Protein AF-0000000081273183 (afdb_homodimer)

Sequence (826 aa):
MHDSTRAILEYNAGRDPERLTRKLAAMDDDPFSFFRGTNHLYAASVADSPLLHEAPRTLVCGDLHLENYGSFKGDNGLVYFDMNDFDEALCAPFTVDLVRVLSSLQVAARSWKLADEDAHNLCRRFVDTYAAALVDGKPRWVERATAVGIVRDLLRGLRNRKRAPYLRERTVRDGNQIRLRVDGHRTLAAGRDEARRARRILEAYAQQGNGHGQRFVAVDVARRIAGTGSLGLERYVVLARPENDPDTLRLIDIKLAVPSVWAQALGVPGNVSRWSAEAARVVGVQRVSQAVSPALLRPVVYAGKGERACSYVVKSLQPTADRVALGTGKHVVADLDDALQTMAHVAAWCHLRGCGRFGTDLVERLQDYAAGTAWRKSALKLAGHGRQVALRQWREFAQDYRAARGDVHHERAMHDSTRAILEYNAGRDPERLTRKLAAMDDDPFSFFRGTNHLYAASVADSPLLHEAPRTLVCGDLHLENYGSFKGDNGLVYFDMNDFDEALCAPFTVDLVRVLSSLQVAARSWKLADEDAHNLCRRFVDTYAAALVDGKPRWVERATAVGIVRDLLRGLRNRKRAPYLRERTVRDGNQIRLRVDGHRTLAAGRDEARRARRILEAYAQQGNGHGQRFVAVDVARRIAGTGSLGLERYVVLARPENDPDTLRLIDIKLAVPSVWAQALGVPGNVSRWSAEAARVVGVQRVSQAVSPALLRPVVYAGKGERACSYVVKSLQPTADRVALGTGKHVVADLDDALQTMAHVAAWCHLRGCGRFGTDLVERLQDYAAGTAWRKSALKLAGHGRQVALRQWREFAQDYRAARGDVHHERA

InterPro domains:
  IPR018721 Protein of unknown function DUF2252 [PF10009] (15-399)
  IPR018721 Protein of unknown function DUF2252 [PTHR39441] (8-363)

Solvent-accessible surface area (backbone atoms only — not comparable to full-atom values): 42732 Å² total; per-residue (Å²): 127,47,67,58,41,51,53,51,53,60,73,54,57,90,39,42,63,70,43,38,51,52,41,53,50,46,26,53,76,30,64,46,46,28,50,58,46,34,55,56,60,53,38,58,73,50,45,82,40,63,63,58,69,69,43,54,31,12,40,32,39,59,59,38,32,80,78,29,37,28,32,34,43,21,63,83,74,47,57,33,52,40,80,40,73,29,70,33,27,45,79,37,22,52,47,57,28,51,29,40,28,43,14,39,46,52,43,39,27,59,79,57,69,47,53,68,67,56,45,50,51,50,45,52,52,29,51,51,48,21,30,51,43,33,43,68,65,66,54,68,79,38,34,60,93,68,39,58,68,61,54,23,52,49,49,59,63,37,73,76,46,45,64,64,66,46,48,56,72,45,35,42,73,59,88,93,41,69,36,69,46,65,74,73,67,49,22,34,81,43,50,72,68,56,35,52,48,53,49,48,46,47,48,40,44,34,62,67,40,75,79,76,43,80,40,63,43,76,68,31,58,29,28,43,51,64,79,51,55,56,42,29,52,64,32,33,37,30,39,25,21,35,70,92,40,68,89,43,79,44,42,34,36,38,34,61,40,55,81,33,57,52,49,70,50,66,51,75,64,85,68,43,64,82,61,95,39,47,9,43,37,23,42,51,45,42,50,49,29,34,78,64,38,55,31,72,62,40,51,33,73,44,57,55,92,95,46,75,75,44,26,23,37,30,28,58,53,59,58,43,52,46,60,76,83,72,71,54,72,94,56,31,67,62,51,43,47,49,45,41,49,53,48,21,41,44,52,27,21,20,34,52,50,16,27,30,41,66,61,27,37,38,47,65,56,43,19,58,58,37,67,51,64,69,64,55,57,50,39,54,52,50,12,50,50,50,29,52,50,47,55,52,41,37,52,45,29,35,52,45,52,32,53,72,70,66,59,60,74,72,74,76,130,126,48,69,58,41,50,51,51,53,61,72,52,57,88,40,42,64,72,42,38,51,52,38,52,51,47,27,54,75,29,64,46,45,27,50,58,45,33,54,58,58,51,37,60,73,50,45,84,41,63,62,58,70,69,45,54,32,12,42,30,37,58,61,38,32,82,79,29,37,26,31,35,44,22,63,83,73,46,58,33,51,40,81,39,72,29,69,32,27,45,78,37,23,52,48,57,28,52,28,39,28,45,14,38,47,52,43,38,28,58,78,56,71,47,53,68,66,57,46,50,50,50,43,52,51,29,51,51,48,21,29,50,43,32,43,69,64,67,55,68,80,40,35,61,91,68,40,57,66,60,54,22,52,50,49,59,63,37,71,76,46,45,63,64,66,46,47,55,73,44,34,41,75,59,89,96,42,67,36,69,46,64,74,72,67,49,22,34,82,43,51,73,68,55,35,50,48,53,51,48,46,48,49,40,42,34,64,68,40,77,80,76,43,80,38,62,43,75,68,32,59,28,30,42,51,62,78,52,55,56,41,29,52,64,32,34,36,31,38,25,22,39,69,94,40,69,88,44,78,43,44,34,35,40,35,62,39,53,82,32,57,52,48,71,48,67,50,75,62,86,70,42,64,82,60,95,39,46,8,44,37,24,43,51,46,41,49,50,28,35,78,63,39,55,30,72,62,40,52,33,72,45,57,57,92,95,45,74,74,43,26,24,36,31,28,58,53,58,60,42,52,48,62,77,82,74,72,56,74,93,56,30,67,64,52,42,49,48,43,40,51,53,50,21,42,44,54,28,21,21,34,52,51,17,28,32,42,69,61,27,36,40,46,65,57,42,19,58,58,38,67,50,64,68,64,55,58,52,39,53,50,50,12,51,50,50,29,54,50,48,53,51,42,37,53,47,29,35,51,46,53,32,53,72,69,66,58,60,76,72,75,78,130

Secondary structure (DSSP, 8-state):
--HHHHHHHHHTTTS-HHHHHHHHHHHHH-HHHHHHH-HHHHHHHHTT-THHHHSPEEEE-S---TTSEEEEEBTTS-EEEEE---TT-EEEETHHHHHHHHHHHHHHHHHTT--HHHHHHHHHHHHHHHHHHHHHT----EETTT--HHHHHHHHHGGG--HHHHHHHHEEEETTEEEE---SSSEEEPPHHHHHHHHHHHHHHHHHTTT-S--EEEEEEEEE---STTTTS-EEEEEEEETT-TT--EEEEEEE----HHHHHH---TTSPPPSSHHHHHHHHHHHHSSSPBTT-EEEEE--TTSPPEEEEEEEE-TT-B----S-STTHHHHHHHHHHHHHHHHHHHHHHHTTSTTPPPHHHHHHHHH-SHHHHHHHHHHHHHHHHHHHHHHHHHHHHHHHHT-------/--HHHHHHHHHTTTS-HHHHHHHHHHHHH-HHHHHHH-HHHHHHHHTT-THHHHSPEEEE-S---TTSEEEEEBTTS-EEEEE---TT-EEEETHHHHHHHHHHHHHHHHHTT--HHHHHHHHHHHHHHHHHHHHHT----EETTT--HHHHHHHHHGGG--HHHHHHHHEEEETTEEEE---SSSEEEPPHHHHHHHHHHHHHHHHHTTT-S--EEEEEEEEE---STTTTS-EEEEEEEETT-TT--EEEEEEE----HHHHHH---TTSPPPSSHHHHHHHHHHHHSSSPBTT-EEEEE--TTSPPEEEEEEEE-TT-B----S-STTHHHHHHHHHHHHHHHHHHHHHHHTTSTTPPPHHHHHHHHH-SHHHHHHHHHHHHHHHHHHHHHHHHHHHHHHHHT-------

Structure (mmCIF, N/CA/C/O backbone):
data_AF-0000000081273183-model_v1
#
loop_
_entity.id
_entity.type
_entity.pdbx_description
1 polymer 'DUF2252 domain-containing protein'
#
loop_
_atom_site.group_PDB
_atom_site.id
_atom_site.type_symbol
_atom_site.label_atom_id
_atom_site.label_alt_id
_atom_site.label_comp_id
_atom_site.label_asym_id
_atom_site.label_entity_id
_atom_site.label_seq_id
_atom_site.pdbx_PDB_ins_code
_atom_site.Cartn_x
_atom_site.Cartn_y
_atom_site.Cartn_z
_atom_site.occupancy
_atom_site.B_iso_or_equiv
_atom_site.auth_seq_id
_atom_site.auth_comp_id
_atom_site.auth_asym_id
_atom_site.auth_atom_id
_atom_site.pdbx_PDB_model_num
ATOM 1 N N . MET A 1 1 ? 11.422 -48.375 -10.859 1 91.88 1 MET A N 1
ATOM 2 C CA . MET A 1 1 ? 10.891 -47.031 -10.766 1 91.88 1 MET A CA 1
ATOM 3 C C . MET A 1 1 ? 11.43 -46.312 -9.531 1 91.88 1 MET A C 1
ATOM 5 O O . MET A 1 1 ? 11.352 -46.844 -8.422 1 91.88 1 MET A O 1
ATOM 9 N N . HIS A 1 2 ? 12.039 -45.219 -9.742 1 96.69 2 HIS A N 1
ATOM 10 C CA . HIS A 1 2 ? 12.633 -44.469 -8.656 1 96.69 2 HIS A CA 1
ATOM 11 C C . HIS A 1 2 ? 11.555 -43.875 -7.738 1 96.69 2 HIS A C 1
ATOM 13 O O . HIS A 1 2 ? 10.398 -43.719 -8.148 1 96.69 2 HIS A O 1
ATOM 19 N N . ASP A 1 3 ? 11.891 -43.594 -6.508 1 95.88 3 ASP A N 1
ATOM 20 C CA . ASP A 1 3 ? 10.977 -43.062 -5.504 1 95.88 3 ASP A CA 1
ATOM 21 C C . ASP A 1 3 ? 10.383 -41.719 -5.953 1 95.88 3 ASP A C 1
ATOM 23 O O . ASP A 1 3 ? 9.219 -41.438 -5.684 1 95.88 3 ASP A O 1
ATOM 27 N N . SER A 1 4 ? 11.188 -40.906 -6.562 1 95.62 4 SER A N 1
ATOM 28 C CA . SER A 1 4 ? 10.711 -39.625 -7.055 1 95.62 4 SER A CA 1
ATOM 29 C C . SER A 1 4 ? 9.57 -39.812 -8.055 1 95.62 4 SER A C 1
ATOM 31 O O . SER A 1 4 ? 8.57 -39.094 -7.996 1 95.62 4 SER A O 1
ATOM 33 N N . THR A 1 5 ? 9.758 -40.719 -8.945 1 96.94 5 THR A N 1
ATOM 34 C CA . THR A 1 5 ? 8.742 -41 -9.953 1 96.94 5 THR A CA 1
ATOM 35 C C . THR A 1 5 ? 7.457 -41.5 -9.297 1 96.94 5 THR A C 1
ATOM 37 O O . THR A 1 5 ? 6.359 -41.094 -9.664 1 96.94 5 THR A O 1
ATOM 40 N N . ARG A 1 6 ? 7.598 -42.406 -8.344 1 97 6 ARG A N 1
ATOM 41 C CA . ARG A 1 6 ? 6.441 -42.906 -7.609 1 97 6 ARG A CA 1
ATOM 42 C C . ARG A 1 6 ? 5.688 -41.781 -6.914 1 97 6 ARG A C 1
ATOM 44 O O . ARG A 1 6 ? 4.457 -41.719 -6.992 1 97 6 ARG A O 1
ATOM 51 N N . ALA A 1 7 ? 6.41 -40.938 -6.227 1 96.81 7 ALA A N 1
ATOM 52 C CA . ALA A 1 7 ? 5.809 -39.812 -5.52 1 96.81 7 ALA A CA 1
ATOM 53 C C . ALA A 1 7 ? 5.07 -38.875 -6.488 1 96.81 7 ALA A C 1
ATOM 55 O O . ALA A 1 7 ? 4.012 -38.344 -6.156 1 96.81 7 ALA A O 1
ATOM 56 N N . ILE A 1 8 ? 5.613 -38.656 -7.625 1 96.94 8 ILE A N 1
ATOM 57 C CA . ILE A 1 8 ? 5.012 -37.812 -8.641 1 96.94 8 ILE A CA 1
ATOM 58 C C . ILE A 1 8 ? 3.688 -38.406 -9.109 1 96.94 8 ILE A C 1
ATOM 60 O O . ILE A 1 8 ? 2.674 -37.719 -9.188 1 96.94 8 ILE A O 1
ATOM 64 N N . LEU A 1 9 ? 3.719 -39.688 -9.398 1 95.62 9 LEU A N 1
ATOM 65 C CA . LEU A 1 9 ? 2.52 -40.375 -9.883 1 95.62 9 LEU A CA 1
ATOM 66 C C . LEU A 1 9 ? 1.442 -40.406 -8.805 1 95.62 9 LEU A C 1
ATOM 68 O O . LEU A 1 9 ? 0.261 -40.188 -9.094 1 95.62 9 LEU A O 1
ATOM 72 N N . GLU A 1 10 ? 1.852 -40.625 -7.57 1 96.12 10 GLU A N 1
ATOM 73 C CA . GLU A 1 10 ? 0.907 -40.625 -6.457 1 96.12 10 GLU A CA 1
ATOM 74 C C . GLU A 1 10 ? 0.272 -39.25 -6.25 1 96.12 10 GLU A C 1
ATOM 76 O O . GLU A 1 10 ? -0.942 -39.156 -6.074 1 96.12 10 GLU A O 1
ATOM 81 N N . TYR A 1 11 ? 1.044 -38.25 -6.242 1 94.62 11 TYR A N 1
ATOM 82 C CA . TYR A 1 11 ? 0.579 -36.875 -6.035 1 94.62 11 TYR A CA 1
ATOM 83 C C . TYR A 1 11 ? -0.397 -36.469 -7.129 1 94.62 11 TYR A C 1
ATOM 85 O O . TYR A 1 11 ? -1.32 -35.688 -6.883 1 94.62 11 TYR A O 1
ATOM 93 N N . ASN A 1 12 ? -0.183 -36.906 -8.32 1 94.19 12 ASN A N 1
ATOM 94 C CA . ASN A 1 12 ? -0.984 -36.5 -9.461 1 94.19 12 ASN A CA 1
ATOM 95 C C . ASN A 1 12 ? -2.109 -37.469 -9.758 1 94.19 12 ASN A C 1
ATOM 97 O O . ASN A 1 12 ? -2.746 -37.406 -10.812 1 94.19 12 ASN A O 1
ATOM 101 N N . ALA A 1 13 ? -2.316 -38.312 -8.867 1 92.62 13 ALA A N 1
ATOM 102 C CA . ALA A 1 13 ? -3.387 -39.312 -9.062 1 92.62 13 ALA A CA 1
ATOM 103 C C . ALA A 1 13 ? -4.738 -38.625 -9.203 1 92.62 13 ALA A C 1
ATOM 105 O O . ALA A 1 13 ? -5.031 -37.656 -8.492 1 92.62 13 ALA A O 1
ATOM 106 N N . GLY A 1 14 ? -5.531 -39.062 -10.109 1 88.56 14 GLY A N 1
ATOM 107 C CA . GLY A 1 14 ? -6.883 -38.531 -10.266 1 88.56 14 GLY A CA 1
ATOM 108 C C . GLY A 1 14 ? -6.969 -37.406 -11.258 1 88.56 14 GLY A C 1
ATOM 109 O O . GLY A 1 14 ? -8.07 -36.969 -11.633 1 88.56 14 GLY A O 1
ATOM 110 N N . ARG A 1 15 ? -5.824 -36.906 -11.664 1 90.88 15 ARG A N 1
ATOM 111 C CA . ARG A 1 15 ? -5.832 -35.812 -12.625 1 90.88 15 ARG A CA 1
ATOM 112 C C . ARG A 1 15 ? -6.223 -36.312 -14.016 1 90.88 15 ARG A C 1
ATOM 114 O O . ARG A 1 15 ? -6.191 -37.5 -14.281 1 90.88 15 ARG A O 1
ATOM 121 N N . ASP A 1 16 ? -6.609 -35.406 -14.867 1 88.06 16 ASP A N 1
ATOM 122 C CA . ASP A 1 16 ? -6.922 -35.719 -16.266 1 88.06 16 ASP A CA 1
ATOM 123 C C . ASP A 1 16 ? -5.727 -36.375 -16.953 1 88.06 16 ASP A C 1
ATOM 125 O O . ASP A 1 16 ? -4.637 -35.812 -17 1 88.06 16 ASP A O 1
ATOM 129 N N . PRO A 1 17 ? -5.895 -37.531 -17.516 1 87.94 17 PRO A N 1
ATOM 130 C CA . PRO A 1 17 ? -4.762 -38.312 -18.031 1 87.94 17 PRO A CA 1
ATOM 131 C C . PRO A 1 17 ? -4.043 -37.594 -19.172 1 87.94 17 PRO A C 1
ATOM 133 O O . PRO A 1 17 ? -2.812 -37.656 -19.25 1 87.94 17 PRO A O 1
ATOM 136 N N . GLU A 1 18 ? -4.801 -37.062 -20.047 1 85.5 18 GLU A N 1
ATOM 137 C CA . GLU A 1 18 ? -4.176 -36.375 -21.188 1 85.5 18 GLU A CA 1
ATOM 138 C C . GLU A 1 18 ? -3.316 -35.219 -20.75 1 85.5 18 GLU A C 1
ATOM 140 O O . GLU A 1 18 ? -2.184 -35.062 -21.203 1 85.5 18 GLU A O 1
ATOM 145 N N . ARG A 1 19 ? -3.818 -34.438 -19.859 1 88.5 19 ARG A N 1
ATOM 146 C CA . ARG A 1 19 ? -3.084 -33.281 -19.359 1 88.5 19 ARG A CA 1
ATOM 147 C C . ARG A 1 19 ? -1.91 -33.719 -18.484 1 88.5 19 ARG A C 1
ATOM 149 O O . ARG A 1 19 ? -0.864 -33.062 -18.484 1 88.5 19 ARG A O 1
ATOM 156 N N . LEU A 1 20 ? -2.125 -34.781 -17.797 1 91.06 20 LEU A N 1
ATOM 157 C CA . LEU A 1 20 ? -1.035 -35.312 -16.984 1 91.06 20 LEU A CA 1
ATOM 158 C C . LEU A 1 20 ? 0.132 -35.75 -17.859 1 91.06 20 LEU A C 1
ATOM 160 O O . LEU A 1 20 ? 1.294 -35.531 -17.516 1 91.06 20 LEU A O 1
ATOM 164 N N . THR A 1 21 ? -0.203 -36.406 -18.984 1 90.25 21 THR A N 1
ATOM 165 C CA . THR A 1 21 ? 0.843 -36.844 -19.906 1 90.25 21 THR A CA 1
ATOM 166 C C . THR A 1 21 ? 1.644 -35.656 -20.422 1 90.25 21 THR A C 1
ATOM 168 O O . THR A 1 21 ? 2.869 -35.75 -20.547 1 90.25 21 THR A O 1
ATOM 171 N N . ARG A 1 22 ? 0.968 -34.594 -20.688 1 88.94 22 ARG A N 1
ATOM 172 C CA . ARG A 1 22 ? 1.644 -33.375 -21.109 1 88.94 22 ARG A CA 1
ATOM 173 C C . ARG A 1 22 ? 2.545 -32.812 -20.016 1 88.94 22 ARG A C 1
ATOM 175 O O . ARG A 1 22 ? 3.654 -32.344 -20.281 1 88.94 22 ARG A O 1
ATOM 182 N N . LYS A 1 23 ? 2.008 -32.844 -18.828 1 93.38 23 LYS A N 1
ATOM 183 C CA . LYS A 1 23 ? 2.785 -32.406 -17.672 1 93.38 23 LYS A CA 1
ATOM 184 C C . LYS A 1 23 ? 4.074 -33.219 -17.531 1 93.38 23 LYS A C 1
ATOM 186 O O . LYS A 1 23 ? 5.156 -32.656 -17.391 1 93.38 23 LYS A O 1
ATOM 191 N N . LEU A 1 24 ? 3.941 -34.531 -17.641 1 95.31 24 LEU A N 1
ATOM 192 C CA . LEU A 1 24 ? 5.086 -35.438 -17.469 1 95.31 24 LEU A CA 1
ATOM 193 C C . LEU A 1 24 ? 6.102 -35.219 -18.578 1 95.31 24 LEU A C 1
ATOM 195 O O . LEU A 1 24 ? 7.312 -35.25 -18.344 1 95.31 24 LEU A O 1
ATOM 199 N N . ALA A 1 25 ? 5.613 -35 -19.766 1 94.06 25 ALA A N 1
ATOM 200 C CA . ALA A 1 25 ? 6.496 -34.75 -20.906 1 94.06 25 ALA A CA 1
ATOM 201 C C . ALA A 1 25 ? 7.285 -33.469 -20.719 1 94.06 25 ALA A C 1
ATOM 203 O O . ALA A 1 25 ? 8.484 -33.406 -20.984 1 94.06 25 ALA A O 1
ATOM 204 N N . ALA A 1 26 ? 6.586 -32.438 -20.281 1 92.88 26 ALA A N 1
ATOM 205 C CA . ALA A 1 26 ? 7.242 -31.141 -20.031 1 92.88 26 ALA A CA 1
ATOM 206 C C . ALA A 1 26 ? 8.305 -31.266 -18.953 1 92.88 26 ALA A C 1
ATOM 208 O O . ALA A 1 26 ? 9.375 -30.656 -19.047 1 92.88 26 ALA A O 1
ATOM 209 N N . MET A 1 27 ? 8.008 -32.031 -17.922 1 95.5 27 MET A N 1
ATOM 210 C CA . MET A 1 27 ? 8.93 -32.219 -16.812 1 95.5 27 MET A CA 1
ATOM 211 C C . MET A 1 27 ? 10.164 -33 -17.234 1 95.5 27 MET A C 1
ATOM 213 O O . MET A 1 27 ? 11.258 -32.781 -16.719 1 95.5 27 MET A O 1
ATOM 217 N N . ASP A 1 28 ? 9.953 -33.906 -18.156 1 95.69 28 ASP A N 1
ATOM 218 C CA . ASP A 1 28 ? 11.086 -34.656 -18.703 1 95.69 28 ASP A CA 1
ATOM 219 C C . ASP A 1 28 ? 12.008 -33.75 -19.516 1 95.69 28 ASP A C 1
ATOM 221 O O . ASP A 1 28 ? 13.234 -33.844 -19.391 1 95.69 28 ASP A O 1
ATOM 225 N N . ASP A 1 29 ? 11.484 -32.875 -20.266 1 93.25 29 ASP A N 1
ATOM 226 C CA . ASP A 1 29 ? 12.188 -32.062 -21.25 1 93.25 29 ASP A CA 1
ATOM 227 C C . ASP A 1 29 ? 13.07 -31.031 -20.562 1 93.25 29 ASP A C 1
ATOM 229 O O . ASP A 1 29 ? 14.094 -30.609 -21.109 1 93.25 29 ASP A O 1
ATOM 233 N N . ASP A 1 30 ? 12.664 -30.516 -19.422 1 93.44 30 ASP A N 1
ATOM 234 C CA . ASP A 1 30 ? 13.312 -29.359 -18.812 1 93.44 30 ASP A CA 1
ATOM 235 C C . ASP A 1 30 ? 13.312 -29.469 -17.297 1 93.44 30 ASP A C 1
ATOM 237 O O . ASP A 1 30 ? 12.25 -29.531 -16.672 1 93.44 30 ASP A O 1
ATOM 241 N N . PRO A 1 31 ? 14.539 -29.422 -16.719 1 95.38 31 PRO A N 1
ATOM 242 C CA . PRO A 1 31 ? 14.602 -29.5 -15.25 1 95.38 31 PRO A CA 1
ATOM 243 C C . PRO A 1 31 ? 13.836 -28.375 -14.562 1 95.38 31 PRO A C 1
ATOM 245 O O . PRO A 1 31 ? 13.297 -28.562 -13.477 1 95.38 31 PRO A O 1
ATOM 248 N N . PHE A 1 32 ? 13.836 -27.234 -15.18 1 95.06 32 PHE A N 1
ATOM 249 C CA . PHE A 1 32 ? 13.07 -26.125 -14.594 1 95.06 32 PHE A CA 1
ATOM 250 C C . PHE A 1 32 ? 11.578 -26.438 -14.617 1 95.06 32 PHE A C 1
ATOM 252 O O . PHE A 1 32 ? 10.859 -26.125 -13.656 1 95.06 32 PHE A O 1
ATOM 259 N N . SER A 1 33 ? 11.047 -27 -15.664 1 94.94 33 SER A N 1
ATOM 260 C CA . SER A 1 33 ? 9.664 -27.453 -15.703 1 94.94 33 SER A CA 1
ATOM 261 C C . SER A 1 33 ? 9.391 -28.516 -14.641 1 94.94 33 SER A C 1
ATOM 263 O O . SER A 1 33 ? 8.328 -28.531 -14.023 1 94.94 33 SER A O 1
ATOM 265 N N . PHE A 1 34 ? 10.406 -29.453 -14.508 1 96.88 34 PHE A N 1
ATOM 266 C CA . PHE A 1 34 ? 10.297 -30.453 -13.445 1 96.88 34 PHE A CA 1
ATOM 267 C C . PHE A 1 34 ? 10.172 -29.766 -12.078 1 96.88 34 PHE A C 1
ATOM 269 O O . PHE A 1 34 ? 9.297 -30.125 -11.289 1 96.88 34 PHE A O 1
ATOM 276 N N . PHE A 1 35 ? 11 -28.812 -11.812 1 97.19 35 PHE A N 1
ATOM 277 C CA . PHE A 1 35 ? 11 -28.062 -10.555 1 97.19 35 PHE A CA 1
ATOM 278 C C . PHE A 1 35 ? 9.648 -27.422 -10.305 1 97.19 35 PHE A C 1
ATOM 280 O O . PHE A 1 35 ? 9.086 -27.531 -9.211 1 97.19 35 PHE A O 1
ATOM 287 N N . ARG A 1 36 ? 9.086 -26.734 -11.297 1 95.88 36 ARG A N 1
ATOM 288 C CA . ARG A 1 36 ? 7.816 -26.031 -11.188 1 95.88 36 ARG A CA 1
ATOM 289 C C . ARG A 1 36 ? 6.66 -27.016 -11 1 95.88 36 ARG A C 1
ATOM 291 O O . ARG A 1 36 ? 5.652 -26.672 -10.383 1 95.88 36 ARG A O 1
ATOM 298 N N . GLY A 1 37 ? 6.855 -28.219 -11.508 1 96 37 GLY A N 1
ATOM 299 C CA . GLY A 1 37 ? 5.781 -29.188 -11.477 1 96 37 GLY A CA 1
ATOM 300 C C . GLY A 1 37 ? 5.828 -30.094 -10.25 1 96 37 GLY A C 1
ATOM 301 O O . GLY A 1 37 ? 4.941 -30.922 -10.047 1 96 37 GLY A O 1
ATOM 302 N N . THR A 1 38 ? 6.844 -29.953 -9.391 1 97.38 38 THR A N 1
ATOM 303 C CA . THR A 1 38 ? 7.012 -30.891 -8.289 1 97.38 38 THR A CA 1
ATOM 304 C C . THR A 1 38 ? 7.25 -30.141 -6.977 1 97.38 38 THR A C 1
ATOM 306 O O . THR A 1 38 ? 8.164 -30.484 -6.219 1 97.38 38 THR A O 1
ATOM 309 N N . ASN A 1 39 ? 6.418 -29.125 -6.727 1 97.5 39 ASN A N 1
ATOM 310 C CA . ASN A 1 39 ? 6.504 -28.375 -5.48 1 97.5 39 ASN A CA 1
ATOM 311 C C . ASN A 1 39 ? 6.379 -29.297 -4.266 1 97.5 39 ASN A C 1
ATOM 313 O O . ASN A 1 39 ? 6.992 -29.031 -3.229 1 97.5 39 ASN A O 1
ATOM 317 N N . HIS A 1 40 ? 5.613 -30.391 -4.355 1 97.12 40 HIS A N 1
ATOM 318 C CA . HIS A 1 40 ? 5.445 -31.312 -3.24 1 97.12 40 HIS A CA 1
ATOM 319 C C . HIS A 1 40 ? 6.754 -32.031 -2.904 1 97.12 40 HIS A C 1
ATOM 321 O O . HIS A 1 40 ? 7.066 -32.25 -1.73 1 97.12 40 HIS A O 1
ATOM 327 N N . LEU A 1 41 ? 7.539 -32.344 -3.955 1 97.94 41 LEU A N 1
ATOM 328 C CA . LEU A 1 41 ? 8.844 -32.938 -3.711 1 97.94 41 LEU A CA 1
ATOM 329 C C . LEU A 1 41 ? 9.812 -31.922 -3.109 1 97.94 41 LEU A C 1
ATOM 331 O O . LEU A 1 41 ? 10.562 -32.25 -2.189 1 97.94 41 LEU A O 1
ATOM 335 N N . TYR A 1 42 ? 9.781 -30.734 -3.656 1 98.19 42 TYR A N 1
ATOM 336 C CA . TYR A 1 42 ? 10.656 -29.688 -3.141 1 98.19 42 TYR A CA 1
ATOM 337 C C . TYR A 1 42 ? 10.375 -29.422 -1.668 1 98.19 42 TYR A C 1
ATOM 339 O O . TYR A 1 42 ? 11.289 -29.406 -0.845 1 98.19 42 TYR A O 1
ATOM 347 N N . ALA A 1 43 ? 9.094 -29.203 -1.352 1 98.12 43 ALA A N 1
ATOM 348 C CA . ALA A 1 43 ? 8.68 -28.922 0.024 1 98.12 43 ALA A CA 1
ATOM 349 C C . ALA A 1 43 ? 9.164 -30.031 0.967 1 98.12 43 ALA A C 1
ATOM 351 O O . ALA A 1 43 ? 9.719 -29.734 2.031 1 98.12 43 ALA A O 1
ATOM 352 N N . ALA A 1 44 ? 9.016 -31.234 0.548 1 97.06 44 ALA A N 1
ATOM 353 C CA . ALA A 1 44 ? 9.422 -32.375 1.374 1 97.06 44 ALA A CA 1
ATOM 354 C C . ALA A 1 44 ? 10.93 -32.375 1.593 1 97.06 44 ALA A C 1
ATOM 356 O O . ALA A 1 44 ? 11.414 -32.781 2.65 1 97.06 44 ALA A O 1
ATOM 357 N N . SER A 1 45 ? 11.648 -31.906 0.618 1 97.12 45 SER A N 1
ATOM 358 C CA . SER A 1 45 ? 13.102 -31.984 0.653 1 97.12 45 SER A CA 1
ATOM 359 C C . SER A 1 45 ? 13.695 -30.938 1.59 1 97.12 45 SER A C 1
ATOM 361 O O . SER A 1 45 ? 14.812 -31.094 2.076 1 97.12 45 SER A O 1
ATOM 363 N N . VAL A 1 46 ? 12.938 -29.844 1.871 1 97.81 46 VAL A N 1
ATOM 364 C CA . VAL A 1 46 ? 13.539 -28.766 2.635 1 97.81 46 VAL A CA 1
ATOM 365 C C . VAL A 1 46 ? 12.805 -28.594 3.963 1 97.81 46 VAL A C 1
ATOM 367 O O . VAL A 1 46 ? 13.266 -27.875 4.848 1 97.81 46 VAL A O 1
ATOM 370 N N . ALA A 1 47 ? 11.742 -29.281 4.199 1 95.88 47 ALA A N 1
ATOM 371 C CA . ALA A 1 47 ? 10.805 -29.016 5.285 1 95.88 47 ALA A CA 1
ATOM 372 C C . ALA A 1 47 ? 11.484 -29.172 6.645 1 95.88 47 ALA A C 1
ATOM 374 O O . ALA A 1 47 ? 11.078 -28.516 7.617 1 95.88 47 ALA A O 1
ATOM 375 N N . ASP A 1 48 ? 12.539 -29.953 6.754 1 95.81 48 ASP A N 1
ATOM 376 C CA . ASP A 1 48 ? 13.156 -30.234 8.047 1 95.81 48 ASP A CA 1
ATOM 377 C C . ASP A 1 48 ? 14.195 -29.172 8.406 1 95.81 48 ASP A C 1
ATOM 379 O O . ASP A 1 48 ? 14.727 -29.172 9.516 1 95.81 48 ASP A O 1
ATOM 383 N N . SER A 1 49 ? 14.438 -28.297 7.543 1 97.12 49 SER A N 1
ATOM 384 C CA . SER A 1 49 ? 15.43 -27.266 7.816 1 97.12 49 SER A CA 1
ATOM 385 C C . SER A 1 49 ? 14.961 -26.328 8.922 1 97.12 49 SER A C 1
ATOM 387 O O . SER A 1 49 ? 13.828 -25.844 8.898 1 97.12 49 SER A O 1
ATOM 389 N N . PRO A 1 50 ? 15.867 -26 9.812 1 96.62 50 PRO A N 1
ATOM 390 C CA . PRO A 1 50 ? 15.516 -25.047 10.867 1 96.62 50 PRO A CA 1
ATOM 391 C C . PRO A 1 50 ? 15.055 -23.703 10.32 1 96.62 50 PRO A C 1
ATOM 393 O O . PRO A 1 50 ? 14.219 -23.031 10.938 1 96.62 50 PRO A O 1
ATOM 396 N N . LEU A 1 51 ? 15.562 -23.312 9.195 1 96.94 51 LEU A N 1
ATOM 397 C CA . LEU A 1 51 ? 15.234 -22.031 8.586 1 96.94 51 LEU A CA 1
ATOM 398 C C . LEU A 1 51 ? 13.742 -21.953 8.273 1 96.94 51 LEU A C 1
ATOM 400 O O . LEU A 1 51 ? 13.172 -20.859 8.242 1 96.94 51 LEU A O 1
ATOM 404 N N . LEU A 1 52 ? 13.086 -23 8.086 1 97.25 52 LEU A N 1
ATOM 405 C CA . LEU A 1 52 ? 11.672 -23.047 7.727 1 97.25 52 LEU A CA 1
ATOM 406 C C . LEU A 1 52 ? 10.797 -23.125 8.977 1 97.25 52 LEU A C 1
ATOM 408 O O . LEU A 1 52 ? 9.57 -23.188 8.875 1 97.25 52 LEU A O 1
ATOM 412 N N . HIS A 1 53 ? 11.398 -23.031 10.148 1 95.38 53 HIS A N 1
ATOM 413 C CA . HIS A 1 53 ? 10.641 -23.094 11.391 1 95.38 53 HIS A CA 1
ATOM 414 C C . HIS A 1 53 ? 10.984 -21.922 12.305 1 95.38 53 HIS A C 1
ATOM 416 O O . HIS A 1 53 ? 10.18 -21.531 13.156 1 95.38 53 HIS A O 1
ATOM 422 N N . GLU A 1 54 ? 12.109 -21.375 12.086 1 95.44 54 GLU A N 1
ATOM 423 C CA . GLU A 1 54 ? 12.594 -20.344 13.008 1 95.44 54 GLU A CA 1
ATOM 424 C C . GLU A 1 54 ? 12.32 -18.938 12.477 1 95.44 54 GLU A C 1
ATOM 426 O O . GLU A 1 54 ? 12.172 -18 13.258 1 95.44 54 GLU A O 1
ATOM 431 N N . ALA A 1 55 ? 12.297 -18.797 11.188 1 97.56 55 ALA A N 1
ATOM 432 C CA . ALA A 1 55 ? 12.055 -17.484 10.594 1 97.56 55 ALA A CA 1
ATOM 433 C C . ALA A 1 55 ? 10.625 -17.016 10.875 1 97.56 55 ALA A C 1
ATOM 435 O O . ALA A 1 55 ? 9.734 -17.828 11.133 1 97.56 55 ALA A O 1
ATOM 436 N N . PRO A 1 56 ? 10.414 -15.68 10.891 1 97.69 56 PRO A N 1
ATOM 437 C CA . PRO A 1 56 ? 9.07 -15.148 11.125 1 97.69 56 PRO A CA 1
ATOM 438 C C . PRO A 1 56 ? 8.062 -15.617 10.086 1 97.69 56 PRO A C 1
ATOM 440 O O . PRO A 1 56 ? 8.398 -15.766 8.914 1 97.69 56 PRO A O 1
ATOM 443 N N . ARG A 1 57 ? 6.832 -15.758 10.547 1 97.25 57 ARG A N 1
ATOM 444 C CA . ARG A 1 57 ? 5.738 -16.203 9.688 1 97.25 57 ARG A CA 1
ATOM 445 C C . ARG A 1 57 ? 5.023 -15.008 9.055 1 97.25 57 ARG A C 1
ATOM 447 O O . ARG A 1 57 ? 4.832 -13.977 9.703 1 97.25 57 ARG A O 1
ATOM 454 N N . THR A 1 58 ? 4.672 -15.102 7.852 1 97.62 58 THR A N 1
ATOM 455 C CA . THR A 1 58 ? 3.85 -14.18 7.078 1 97.62 58 THR A CA 1
ATOM 456 C C . THR A 1 58 ? 2.986 -14.938 6.07 1 97.62 58 THR A C 1
ATOM 458 O O . THR A 1 58 ? 2.824 -16.156 6.176 1 97.62 58 THR A O 1
ATOM 461 N N . LEU A 1 59 ? 2.314 -14.234 5.168 1 97.62 59 LEU A N 1
ATOM 462 C CA . LEU A 1 59 ? 1.599 -14.875 4.07 1 97.62 59 LEU A CA 1
ATOM 463 C C . LEU A 1 59 ? 2.52 -15.086 2.875 1 97.62 59 LEU A C 1
ATOM 465 O O . LEU A 1 59 ? 3.064 -14.133 2.322 1 97.62 59 LEU A O 1
ATOM 469 N N . VAL A 1 60 ? 2.709 -16.328 2.545 1 98.12 60 VAL A N 1
ATOM 470 C CA . VAL A 1 60 ? 3.586 -16.672 1.432 1 98.12 60 VAL A CA 1
ATOM 471 C C . VAL A 1 60 ? 2.758 -17.219 0.27 1 98.12 60 VAL A C 1
ATOM 473 O O . VAL A 1 60 ? 1.641 -17.703 0.469 1 98.12 60 VAL A O 1
ATOM 476 N N . CYS A 1 61 ? 3.275 -17.109 -0.956 1 97.31 61 CYS A N 1
ATOM 477 C CA . CYS A 1 61 ? 2.574 -17.672 -2.104 1 97.31 61 CYS A CA 1
ATOM 478 C C . CYS A 1 61 ? 2.75 -19.188 -2.162 1 97.31 61 CYS A C 1
ATOM 480 O O . CYS A 1 61 ? 1.912 -19.891 -2.727 1 97.31 61 CYS A O 1
ATOM 482 N N . GLY A 1 62 ? 3.869 -19.688 -1.606 1 97.31 62 GLY A N 1
ATOM 483 C CA . GLY A 1 62 ? 4.09 -21.125 -1.439 1 97.31 62 GLY A CA 1
ATOM 484 C C . GLY A 1 62 ? 4.676 -21.781 -2.672 1 97.31 62 GLY A C 1
ATOM 485 O O . GLY A 1 62 ? 5.113 -22.938 -2.617 1 97.31 62 GLY A O 1
ATOM 486 N N . ASP A 1 63 ? 4.66 -21.141 -3.785 1 97.31 63 ASP A N 1
ATOM 487 C CA . ASP A 1 63 ? 5.234 -21.656 -5.023 1 97.31 63 ASP A CA 1
ATOM 488 C C . ASP A 1 63 ? 6.008 -20.562 -5.766 1 97.31 63 ASP A C 1
ATOM 490 O O . ASP A 1 63 ? 5.852 -20.406 -6.977 1 97.31 63 ASP A O 1
ATOM 494 N N . LEU A 1 64 ? 6.746 -19.781 -5.008 1 98 64 LEU A N 1
ATOM 495 C CA . LEU A 1 64 ? 7.473 -18.703 -5.652 1 98 64 LEU A CA 1
ATOM 496 C C . LEU A 1 64 ? 8.641 -19.234 -6.469 1 98 64 LEU A C 1
ATOM 498 O O . LEU A 1 64 ? 9.445 -20.016 -5.965 1 98 64 LEU A O 1
ATOM 502 N N . HIS A 1 65 ? 8.695 -18.938 -7.695 1 97.31 65 HIS A N 1
ATOM 503 C CA . HIS A 1 65 ? 9.797 -19.188 -8.625 1 97.31 65 HIS A CA 1
ATOM 504 C C . HIS A 1 65 ? 9.859 -18.109 -9.703 1 97.31 65 HIS A C 1
ATOM 506 O O . HIS A 1 65 ? 9.016 -17.219 -9.742 1 97.31 65 HIS A O 1
ATOM 512 N N . LEU A 1 66 ? 10.781 -18.188 -10.57 1 94.81 66 LEU A N 1
ATOM 513 C CA . LEU A 1 66 ? 11.133 -17.094 -11.484 1 94.81 66 LEU A CA 1
ATOM 514 C C . LEU A 1 66 ? 9.945 -16.734 -12.383 1 94.81 66 LEU A C 1
ATOM 516 O O . LEU A 1 66 ? 9.805 -15.594 -12.805 1 94.81 66 LEU A O 1
ATOM 520 N N . GLU A 1 67 ? 9.07 -17.656 -12.57 1 93.44 67 GLU A N 1
ATOM 521 C CA . GLU A 1 67 ? 7.988 -17.422 -13.523 1 93.44 67 GLU A CA 1
ATOM 522 C C . GLU A 1 67 ? 6.676 -17.125 -12.797 1 93.44 67 GLU A C 1
ATOM 524 O O . GLU A 1 67 ? 5.625 -17.016 -13.43 1 93.44 67 GLU A O 1
ATOM 529 N N . ASN A 1 68 ? 6.715 -17 -11.539 1 96.31 68 ASN A N 1
ATOM 530 C CA . ASN A 1 68 ? 5.508 -16.672 -10.781 1 96.31 68 ASN A CA 1
ATOM 531 C C . ASN A 1 68 ? 5.453 -15.203 -10.406 1 96.31 68 ASN A C 1
ATOM 533 O O . ASN A 1 68 ? 5.031 -14.852 -9.297 1 96.31 68 ASN A O 1
ATOM 537 N N . TYR A 1 69 ? 6.074 -14.438 -11.195 1 97.19 69 TYR A N 1
ATOM 538 C CA . TYR A 1 69 ? 5.914 -12.992 -11.281 1 97.19 69 TYR A CA 1
ATOM 539 C C . TYR A 1 69 ? 5.297 -12.594 -12.617 1 97.19 69 TYR A C 1
ATOM 541 O O . TYR A 1 69 ? 5.535 -13.242 -13.633 1 97.19 69 TYR A O 1
ATOM 549 N N . GLY A 1 70 ? 4.598 -11.547 -12.586 1 96.81 70 GLY A N 1
ATOM 550 C CA . GLY A 1 70 ? 4.086 -11.094 -13.867 1 96.81 70 GLY A CA 1
ATOM 551 C C . GLY A 1 70 ? 3.221 -9.852 -13.758 1 96.81 70 GLY A C 1
ATOM 552 O O . GLY A 1 70 ? 3.066 -9.289 -12.672 1 96.81 70 GLY A O 1
ATOM 553 N N . SER A 1 71 ? 2.738 -9.43 -14.93 1 96.94 71 SER A N 1
ATOM 554 C CA . SER A 1 71 ? 1.877 -8.258 -15.008 1 96.94 71 SER A CA 1
ATOM 555 C C . SER A 1 71 ? 0.405 -8.648 -15.055 1 96.94 71 SER A C 1
ATOM 557 O O . SER A 1 71 ? 0.066 -9.75 -15.508 1 96.94 71 SER A O 1
ATOM 559 N N . PHE A 1 72 ? -0.445 -7.855 -14.586 1 96.44 72 PHE A N 1
ATOM 560 C CA . PHE A 1 72 ? -1.893 -8.008 -14.672 1 96.44 72 PHE A CA 1
ATOM 561 C C . PHE A 1 72 ? -2.592 -6.672 -14.461 1 96.44 72 PHE A C 1
ATOM 563 O O . PHE A 1 72 ? -2.016 -5.746 -13.891 1 96.44 72 PHE A O 1
ATOM 570 N N . LYS A 1 73 ? -3.754 -6.594 -14.977 1 95.44 73 LYS A N 1
ATOM 571 C CA . LYS A 1 73 ? -4.598 -5.434 -14.703 1 95.44 73 LYS A CA 1
ATOM 572 C C . LYS A 1 73 ? -5.336 -5.586 -13.383 1 95.44 73 LYS A C 1
ATOM 574 O O . LYS A 1 73 ? -6.055 -6.562 -13.172 1 95.44 73 LYS A O 1
ATOM 579 N N . GLY A 1 74 ? -5.113 -4.625 -12.5 1 95.25 74 GLY A N 1
ATOM 580 C CA . GLY A 1 74 ? -5.785 -4.633 -11.211 1 95.25 74 GLY A CA 1
ATOM 581 C C . GLY A 1 74 ? -7.258 -4.27 -11.297 1 95.25 74 GLY A C 1
ATOM 582 O O . GLY A 1 74 ? -7.734 -3.855 -12.359 1 95.25 74 GLY A O 1
ATOM 583 N N . ASP A 1 75 ? -7.953 -4.469 -10.195 1 94.12 75 ASP A N 1
ATOM 584 C CA . ASP A 1 75 ? -9.383 -4.172 -10.133 1 94.12 75 ASP A CA 1
ATOM 585 C C . ASP A 1 75 ? -9.633 -2.666 -10.188 1 94.12 75 ASP A C 1
ATOM 587 O O . ASP A 1 75 ? -10.773 -2.227 -10.32 1 94.12 75 ASP A O 1
ATOM 591 N N . ASN A 1 76 ? -8.586 -1.865 -10.133 1 93.94 76 ASN A N 1
ATOM 592 C CA . ASN A 1 76 ? -8.719 -0.419 -10.273 1 93.94 76 ASN A CA 1
ATOM 593 C C . ASN A 1 76 ? -8.477 0.025 -11.719 1 93.94 76 ASN A C 1
ATOM 595 O O . ASN A 1 76 ? -8.414 1.224 -12 1 93.94 76 ASN A O 1
ATOM 599 N N . GLY A 1 77 ? -8.125 -0.946 -12.602 1 93 77 GLY A N 1
ATOM 600 C CA . GLY A 1 77 ? -8.016 -0.652 -14.023 1 93 77 GLY A CA 1
ATOM 601 C C . GLY A 1 77 ? -6.59 -0.368 -14.469 1 93 77 GLY A C 1
ATOM 602 O O . GLY A 1 77 ? -6.336 -0.158 -15.656 1 93 77 GLY A O 1
ATOM 603 N N . LEU A 1 78 ? -5.641 -0.381 -13.562 1 95.12 78 LEU A N 1
ATOM 604 C CA . LEU A 1 78 ? -4.242 -0.128 -13.898 1 95.12 78 LEU A CA 1
ATOM 605 C C . LEU A 1 78 ? -3.457 -1.433 -13.961 1 95.12 78 LEU A C 1
ATOM 607 O O . LEU A 1 78 ? -3.914 -2.465 -13.461 1 95.12 78 LEU A O 1
ATOM 611 N N . VAL A 1 79 ? -2.311 -1.398 -14.602 1 96.62 79 VAL A N 1
ATOM 612 C CA . VAL A 1 79 ? -1.497 -2.598 -14.781 1 96.62 79 VAL A CA 1
ATOM 613 C C . VAL A 1 79 ? -0.331 -2.586 -13.797 1 96.62 79 VAL A C 1
ATOM 615 O O . VAL A 1 79 ? 0.363 -1.575 -13.656 1 96.62 79 VAL A O 1
ATOM 618 N N . TYR A 1 80 ? -0.105 -3.688 -13.156 1 97.5 80 TYR A N 1
ATOM 619 C CA . TYR A 1 80 ? 0.936 -3.832 -12.141 1 97.5 80 TYR A CA 1
ATOM 620 C C . TYR A 1 80 ? 1.83 -5.027 -12.445 1 97.5 80 TYR A C 1
ATOM 622 O O . TYR A 1 80 ? 1.441 -5.926 -13.195 1 97.5 80 TYR A O 1
ATOM 630 N N . PHE A 1 81 ? 3.051 -4.957 -12.016 1 98.06 81 PHE A N 1
ATOM 631 C CA . PHE A 1 81 ? 3.939 -6.109 -11.938 1 98.06 81 PHE A CA 1
ATOM 632 C C . PHE A 1 81 ? 4.066 -6.594 -10.492 1 98.06 81 PHE A C 1
ATOM 634 O O . PHE A 1 81 ? 4.438 -5.824 -9.609 1 98.06 81 PHE A O 1
ATOM 641 N N . ASP A 1 82 ? 3.768 -7.836 -10.195 1 98.25 82 ASP A N 1
ATOM 642 C CA . ASP A 1 82 ? 3.705 -8.383 -8.844 1 98.25 82 ASP A CA 1
ATOM 643 C C . ASP A 1 82 ? 3.844 -9.906 -8.859 1 98.25 82 ASP A C 1
ATOM 645 O O . ASP A 1 82 ? 3.977 -10.508 -9.93 1 98.25 82 ASP A O 1
ATOM 649 N N . MET A 1 83 ? 3.992 -10.531 -7.629 1 97.25 83 MET A N 1
ATOM 650 C CA . MET A 1 83 ? 3.875 -11.984 -7.535 1 97.25 83 MET A CA 1
ATOM 651 C C . MET A 1 83 ? 2.545 -12.461 -8.109 1 97.25 83 MET A C 1
ATOM 653 O O . MET A 1 83 ? 1.527 -11.781 -7.98 1 97.25 83 MET A O 1
ATOM 657 N N . ASN A 1 84 ? 2.854 -13.633 -8.734 1 91.69 84 ASN A N 1
ATOM 658 C CA . ASN A 1 84 ? 1.687 -14.234 -9.375 1 91.69 84 ASN A CA 1
ATOM 659 C C . ASN A 1 84 ? 1.429 -15.648 -8.859 1 91.69 84 ASN A C 1
ATOM 661 O O . ASN A 1 84 ? 2.277 -16.234 -8.18 1 91.69 84 ASN A O 1
ATOM 665 N N . ASP A 1 85 ? 0.219 -16.203 -8.945 1 92.12 85 ASP A N 1
ATOM 666 C CA . ASP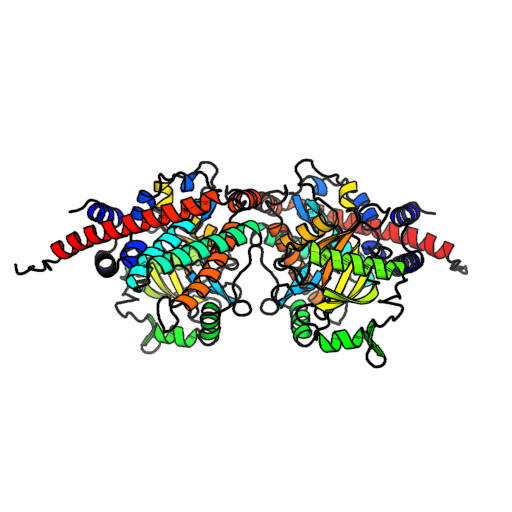 A 1 85 ? -0.254 -17.547 -8.633 1 92.12 85 ASP A CA 1
ATOM 667 C C . ASP A 1 85 ? -0.138 -17.828 -7.137 1 92.12 85 ASP A C 1
ATOM 669 O O . ASP A 1 85 ? 0.959 -18.078 -6.629 1 92.12 85 ASP A O 1
ATOM 673 N N . PHE A 1 86 ? -1.018 -17.906 -6.48 1 97 86 PHE A N 1
ATOM 674 C CA . PHE A 1 86 ? -1.083 -18.062 -5.035 1 97 86 PHE A CA 1
ATOM 675 C C . PHE A 1 86 ? -1.75 -19.391 -4.672 1 97 86 PHE A C 1
ATOM 677 O O . PHE A 1 86 ? -2.314 -19.531 -3.586 1 97 86 PHE A O 1
ATOM 684 N N . ASP A 1 87 ? -1.646 -20.391 -5.586 1 96 87 ASP A N 1
ATOM 685 C CA . ASP A 1 87 ? -2.34 -21.656 -5.391 1 96 87 ASP A CA 1
ATOM 686 C C . ASP A 1 87 ? -1.852 -22.359 -4.125 1 96 87 ASP A C 1
ATOM 688 O O . ASP A 1 87 ? -2.611 -23.094 -3.482 1 96 87 ASP A O 1
ATOM 692 N N . GLU A 1 88 ? -0.621 -22.125 -3.791 1 96.88 88 GLU A N 1
ATOM 693 C CA . GLU A 1 88 ? -0.004 -22.797 -2.65 1 96.88 88 GLU A CA 1
ATOM 694 C C . GLU A 1 88 ? 0.078 -21.875 -1.441 1 96.88 88 GLU A C 1
ATOM 696 O O . GLU A 1 88 ? 0.774 -22.172 -0.469 1 96.88 88 GLU A O 1
ATOM 701 N N . ALA A 1 89 ? -0.616 -20.797 -1.501 1 97 89 ALA A N 1
ATOM 702 C CA . ALA A 1 89 ? -0.465 -19.75 -0.508 1 97 89 ALA A CA 1
ATOM 703 C C . ALA A 1 89 ? -0.88 -20.234 0.878 1 97 89 ALA A C 1
ATOM 705 O O . ALA A 1 89 ? -1.801 -21.031 1.01 1 97 89 ALA A O 1
ATOM 706 N N . LEU A 1 90 ? -0.235 -19.75 1.914 1 96.81 90 LEU A N 1
ATOM 707 C CA . LEU A 1 90 ? -0.552 -20.062 3.303 1 96.81 90 LEU A CA 1
ATOM 708 C C . LEU A 1 90 ? 0.234 -19.172 4.254 1 96.81 90 LEU A C 1
ATOM 710 O O . LEU A 1 90 ? 1.103 -18.406 3.824 1 96.81 90 LEU A O 1
ATOM 714 N N . CYS A 1 91 ? -0.118 -19.203 5.531 1 97 91 CYS A N 1
ATOM 715 C CA . CYS A 1 91 ? 0.697 -18.594 6.578 1 97 91 CYS A CA 1
ATOM 716 C C . CYS A 1 91 ? 1.903 -19.469 6.902 1 97 91 CYS A C 1
ATOM 718 O O . CYS A 1 91 ? 1.749 -20.609 7.336 1 97 91 CYS A O 1
ATOM 720 N N . ALA A 1 92 ? 3.084 -19.047 6.684 1 97.31 92 ALA A N 1
ATOM 721 C CA . ALA A 1 92 ? 4.324 -19.781 6.895 1 97.31 92 ALA A CA 1
ATOM 722 C C . ALA A 1 92 ? 5.516 -18.844 7.008 1 97.31 92 ALA A C 1
ATOM 724 O O . ALA A 1 92 ? 5.383 -17.641 6.777 1 97.31 92 ALA A O 1
ATOM 725 N N . PRO A 1 93 ? 6.66 -19.359 7.457 1 97.56 93 PRO A N 1
ATOM 726 C CA . PRO A 1 93 ? 7.852 -18.516 7.43 1 97.56 93 PRO A CA 1
ATOM 727 C C . PRO A 1 93 ? 8.156 -17.953 6.039 1 97.56 93 PRO A C 1
ATOM 729 O O . PRO A 1 93 ? 7.988 -18.672 5.043 1 97.56 93 PRO A O 1
ATOM 732 N N . PHE A 1 94 ? 8.609 -16.703 6 1 98.44 94 PHE A N 1
ATOM 733 C CA . PHE A 1 94 ? 8.812 -16.047 4.715 1 98.44 94 PHE A CA 1
ATOM 734 C C . PHE A 1 94 ? 9.883 -16.766 3.904 1 98.44 94 PHE A C 1
ATOM 736 O O . PHE A 1 94 ? 9.93 -16.641 2.68 1 98.44 94 PHE A O 1
ATOM 743 N N . THR A 1 95 ? 10.672 -17.578 4.559 1 98.56 95 THR A N 1
ATOM 744 C CA . THR A 1 95 ? 11.789 -18.266 3.912 1 98.56 95 THR A CA 1
ATOM 745 C C . THR A 1 95 ? 11.273 -19.359 2.988 1 98.56 95 THR A C 1
ATOM 747 O O . THR A 1 95 ? 12.016 -19.844 2.129 1 98.56 95 THR A O 1
ATOM 750 N N . VAL A 1 96 ? 10.031 -19.781 3.107 1 98.44 96 VAL A N 1
ATOM 751 C CA . VAL A 1 96 ? 9.422 -20.734 2.193 1 98.44 96 VAL A CA 1
ATOM 752 C C . VAL A 1 96 ? 9.516 -20.219 0.759 1 98.44 96 VAL A C 1
ATOM 754 O O . VAL A 1 96 ? 10.031 -20.922 -0.124 1 98.44 96 VAL A O 1
ATOM 757 N N . ASP A 1 97 ? 9.086 -19 0.571 1 98.69 97 ASP A N 1
ATOM 758 C CA . ASP A 1 97 ? 9.125 -18.375 -0.752 1 98.69 97 ASP A CA 1
ATOM 759 C C . ASP A 1 97 ? 10.562 -18.062 -1.166 1 98.69 97 ASP A C 1
ATOM 761 O O . ASP A 1 97 ? 10.953 -18.312 -2.311 1 98.69 97 ASP A O 1
ATOM 765 N N . LEU A 1 98 ? 11.328 -17.578 -0.249 1 98.75 98 LEU A N 1
ATOM 766 C CA . LEU A 1 98 ? 12.664 -17.094 -0.568 1 98.75 98 LEU A CA 1
ATOM 767 C C . LEU A 1 98 ? 13.555 -18.234 -1.062 1 98.75 98 LEU A C 1
ATOM 769 O O . LEU A 1 98 ? 14.18 -18.125 -2.117 1 98.75 98 LEU A O 1
ATOM 773 N N . VAL A 1 99 ? 13.578 -19.297 -0.317 1 98.69 99 VAL A N 1
ATOM 774 C CA . VAL A 1 99 ? 14.484 -20.391 -0.673 1 98.69 99 VAL A CA 1
ATOM 775 C C . VAL A 1 99 ? 14.031 -21.031 -1.985 1 98.69 99 VAL A C 1
ATOM 777 O O . VAL A 1 99 ? 14.859 -21.453 -2.795 1 98.69 99 VAL A O 1
ATOM 780 N N . ARG A 1 100 ? 12.773 -21.078 -2.211 1 98.69 100 ARG A N 1
ATOM 781 C CA . ARG A 1 100 ? 12.297 -21.719 -3.434 1 98.69 100 ARG A CA 1
ATOM 782 C C . ARG A 1 100 ? 12.641 -20.891 -4.66 1 98.69 100 ARG A C 1
ATOM 784 O O . ARG A 1 100 ? 13.062 -21.422 -5.688 1 98.69 100 ARG A O 1
ATOM 791 N N . VAL A 1 101 ? 12.453 -19.578 -4.594 1 98.56 101 VAL A N 1
ATOM 792 C CA . VAL A 1 101 ? 12.773 -18.75 -5.754 1 98.56 101 VAL A CA 1
ATOM 793 C C . VAL A 1 101 ? 14.273 -18.781 -6.016 1 98.56 101 VAL A C 1
ATOM 795 O O . VAL A 1 101 ? 14.711 -18.766 -7.168 1 98.56 101 VAL A O 1
ATOM 798 N N . LEU A 1 102 ? 15.07 -18.844 -4.969 1 98.44 102 LEU A N 1
ATOM 799 C CA . LEU A 1 102 ? 16.516 -18.953 -5.145 1 98.44 102 LEU A CA 1
ATOM 800 C C . LEU A 1 102 ? 16.891 -20.281 -5.793 1 98.44 102 LEU A C 1
ATOM 802 O O . LEU A 1 102 ? 17.719 -20.312 -6.699 1 98.44 102 LEU A O 1
ATOM 806 N N . SER A 1 103 ? 16.266 -21.344 -5.316 1 98.06 103 SER A N 1
ATOM 807 C CA . SER A 1 103 ? 16.484 -22.641 -5.941 1 98.06 103 SER A CA 1
ATOM 808 C C . SER A 1 103 ? 16.078 -22.625 -7.41 1 98.06 103 SER A C 1
ATOM 810 O O . SER A 1 103 ? 16.766 -23.188 -8.258 1 98.06 103 SER A O 1
ATOM 812 N N . SER A 1 104 ? 14.969 -22 -7.656 1 97.44 104 SER A N 1
ATOM 813 C CA . SER A 1 104 ? 14.469 -21.938 -9.023 1 97.44 104 SER A CA 1
ATOM 814 C C . SER A 1 104 ? 15.461 -21.219 -9.945 1 97.44 104 SER A C 1
ATOM 816 O O . SER A 1 104 ? 15.664 -21.641 -11.086 1 97.44 104 SER A O 1
ATOM 818 N N . LEU A 1 105 ? 16.031 -20.156 -9.43 1 96.38 105 LEU A N 1
ATOM 819 C CA . LEU A 1 105 ? 17.047 -19.422 -10.188 1 96.38 105 LEU A CA 1
ATOM 820 C C . LEU A 1 105 ? 18.234 -20.328 -10.5 1 96.38 105 LEU A C 1
ATOM 822 O O . LEU A 1 105 ? 18.75 -20.344 -11.633 1 96.38 105 LEU A O 1
ATOM 826 N N . GLN A 1 106 ? 18.641 -21.125 -9.555 1 95.88 106 GLN A N 1
ATOM 827 C CA . GLN A 1 106 ? 19.781 -22 -9.727 1 95.88 106 GLN A CA 1
ATOM 828 C C . GLN A 1 106 ? 19.469 -23.141 -10.703 1 95.88 106 GLN A C 1
ATOM 830 O O . GLN A 1 106 ? 20.312 -23.531 -11.5 1 95.88 106 GLN A O 1
ATOM 835 N N . VAL A 1 107 ? 18.312 -23.656 -10.68 1 96.06 107 VAL A N 1
ATOM 836 C CA . VAL A 1 107 ? 17.891 -24.703 -11.602 1 96.06 107 VAL A CA 1
ATOM 837 C C . VAL A 1 107 ? 17.812 -24.141 -13.023 1 96.06 107 VAL A C 1
ATOM 839 O O . VAL A 1 107 ? 18.312 -24.75 -13.969 1 96.06 107 VAL A O 1
ATOM 842 N N . ALA A 1 108 ? 17.188 -22.969 -13.164 1 93.62 108 ALA A N 1
ATOM 843 C CA . ALA A 1 108 ? 17 -22.328 -14.469 1 93.62 108 ALA A CA 1
ATOM 844 C C . ALA A 1 108 ? 18.344 -21.922 -15.078 1 93.62 108 ALA A C 1
ATOM 846 O O . ALA A 1 108 ? 18.516 -21.953 -16.297 1 93.62 108 ALA A O 1
ATOM 847 N N . ALA A 1 109 ? 19.266 -21.516 -14.234 1 90.88 109 ALA A N 1
ATOM 848 C CA . ALA A 1 109 ? 20.578 -21.094 -14.688 1 90.88 109 ALA A CA 1
ATOM 849 C C . ALA A 1 109 ? 21.234 -22.172 -15.539 1 90.88 109 ALA A C 1
ATOM 851 O O . ALA A 1 109 ? 21.922 -21.875 -16.516 1 90.88 109 ALA A O 1
ATOM 852 N N . ARG A 1 110 ? 21.031 -23.359 -15.211 1 82.62 110 ARG A N 1
ATOM 853 C CA . ARG A 1 110 ? 21.578 -24.469 -15.992 1 82.62 110 ARG A CA 1
ATOM 854 C C . ARG A 1 110 ? 21.016 -24.469 -17.406 1 82.62 110 ARG A C 1
ATOM 856 O O . ARG A 1 110 ? 21.766 -24.625 -18.375 1 82.62 110 ARG A O 1
ATOM 863 N N . SER A 1 111 ? 19.781 -24.266 -17.453 1 81.56 111 SER A N 1
ATOM 864 C CA . SER A 1 111 ? 19.125 -24.25 -18.75 1 81.56 111 SER A CA 1
ATOM 865 C C . SER A 1 111 ? 19.562 -23.062 -19.578 1 81.56 111 SER A C 1
ATOM 867 O O . SER A 1 111 ? 19.594 -23.125 -20.812 1 81.56 111 SER A O 1
ATOM 869 N N . TRP A 1 112 ? 19.891 -21.969 -18.906 1 85.38 112 TRP A N 1
ATOM 870 C CA . TRP A 1 112 ? 20.312 -20.734 -19.578 1 85.38 112 TRP A CA 1
ATOM 871 C C . TRP A 1 112 ? 21.812 -20.719 -19.828 1 85.38 112 TRP A C 1
ATOM 873 O O . TRP A 1 112 ? 22.359 -19.734 -20.312 1 85.38 112 TRP A O 1
ATOM 883 N N . LYS A 1 113 ? 22.547 -21.766 -19.438 1 84.81 113 LYS A N 1
ATOM 884 C CA . LYS A 1 113 ? 24 -21.891 -19.562 1 84.81 113 LYS A CA 1
ATOM 885 C C . LYS A 1 113 ? 24.719 -20.75 -18.844 1 84.81 113 LYS A C 1
ATOM 887 O O . LYS A 1 113 ? 25.688 -20.203 -19.359 1 84.81 113 LYS A O 1
ATOM 892 N N . LEU A 1 114 ? 24.125 -20.406 -17.766 1 89 114 LEU A N 1
ATOM 893 C CA . LEU A 1 114 ? 24.766 -19.422 -16.906 1 89 114 LEU A CA 1
ATOM 894 C C . LEU A 1 114 ? 25.828 -20.078 -16.031 1 89 114 LEU A C 1
ATOM 896 O O . LEU A 1 114 ? 25.625 -21.172 -15.5 1 89 114 LEU A O 1
ATOM 900 N N . ALA A 1 115 ? 26.953 -19.344 -15.906 1 89 115 ALA A N 1
ATOM 901 C CA . ALA A 1 115 ? 28 -19.859 -15.023 1 89 115 ALA A CA 1
ATOM 902 C C . ALA A 1 115 ? 27.5 -19.953 -13.578 1 89 115 ALA A C 1
ATOM 904 O O . ALA A 1 115 ? 26.734 -19.109 -13.125 1 89 115 ALA A O 1
ATOM 905 N N . ASP A 1 116 ? 27.953 -21 -12.898 1 88.19 116 ASP A N 1
ATOM 906 C CA . ASP A 1 116 ? 27.562 -21.219 -11.508 1 88.19 116 ASP A CA 1
ATOM 907 C C . ASP A 1 116 ? 27.875 -20 -10.641 1 88.19 116 ASP A C 1
ATOM 909 O O . ASP A 1 116 ? 27.094 -19.656 -9.75 1 88.19 116 ASP A O 1
ATOM 913 N N . GLU A 1 117 ? 28.984 -19.422 -10.922 1 91.19 117 GLU A N 1
ATOM 914 C CA . GLU A 1 117 ? 29.375 -18.25 -10.164 1 91.19 117 GLU A CA 1
ATOM 915 C C . GLU A 1 117 ? 28.391 -17.094 -10.367 1 91.19 117 GLU A C 1
ATOM 917 O O . GLU A 1 117 ? 28.062 -16.375 -9.422 1 91.19 117 GLU A O 1
ATOM 922 N N . ASP A 1 118 ? 27.984 -16.906 -11.578 1 92.19 118 ASP A N 1
ATOM 923 C CA . ASP A 1 118 ? 27.016 -15.859 -11.883 1 92.19 118 ASP A CA 1
ATOM 924 C C . ASP A 1 118 ? 25.672 -16.141 -11.203 1 92.19 118 ASP A C 1
ATOM 926 O O . ASP A 1 118 ? 25.062 -15.227 -10.633 1 92.19 118 ASP A O 1
ATOM 930 N N . ALA A 1 119 ? 25.25 -17.359 -11.25 1 93.31 119 ALA A N 1
ATOM 931 C CA . ALA A 1 119 ? 23.984 -17.734 -10.602 1 93.31 119 ALA A CA 1
ATOM 932 C C . ALA A 1 119 ? 24.062 -17.5 -9.094 1 93.31 119 ALA A C 1
ATOM 934 O O . ALA A 1 119 ? 23.109 -17.016 -8.492 1 93.31 119 ALA A O 1
ATOM 935 N N . HIS A 1 120 ? 25.188 -17.875 -8.578 1 94.25 120 HIS A N 1
ATOM 936 C CA . HIS A 1 120 ? 25.375 -17.688 -7.145 1 94.25 120 HIS A CA 1
ATOM 937 C C . HIS A 1 120 ? 25.359 -16.203 -6.77 1 94.25 120 HIS A C 1
ATOM 939 O O . HIS A 1 120 ? 24.75 -15.82 -5.77 1 94.25 120 HIS A O 1
ATOM 945 N N . ASN A 1 121 ? 26.062 -15.43 -7.539 1 95.94 121 ASN A N 1
ATOM 946 C CA . ASN A 1 121 ? 26.094 -13.992 -7.281 1 95.94 121 ASN A CA 1
ATOM 947 C C . ASN A 1 121 ? 24.719 -13.359 -7.414 1 95.94 121 ASN A C 1
ATOM 949 O O . ASN A 1 121 ? 24.359 -12.469 -6.641 1 95.94 121 ASN A O 1
ATOM 953 N N . LEU A 1 122 ? 23.953 -13.766 -8.398 1 96.56 122 LEU A N 1
ATOM 954 C CA . LEU A 1 122 ? 22.594 -13.273 -8.578 1 96.56 122 LEU A CA 1
ATOM 955 C C . LEU A 1 122 ? 21.734 -13.625 -7.379 1 96.56 122 LEU A C 1
ATOM 957 O O . LEU A 1 122 ? 20.938 -12.797 -6.906 1 96.56 122 LEU A O 1
ATOM 961 N N . CYS A 1 123 ? 21.891 -14.82 -6.871 1 98 123 CYS A N 1
ATOM 962 C CA . CYS A 1 123 ? 21.141 -15.242 -5.688 1 98 123 CYS A CA 1
ATOM 963 C C . CYS A 1 123 ? 21.516 -14.391 -4.48 1 98 123 CYS A C 1
ATOM 965 O O . CYS A 1 123 ? 20.641 -13.969 -3.723 1 98 123 CYS A O 1
ATOM 967 N N . ARG A 1 124 ? 22.797 -14.203 -4.336 1 98.12 124 ARG A N 1
ATOM 968 C CA . ARG A 1 124 ? 23.266 -13.398 -3.215 1 98.12 124 ARG A CA 1
ATOM 969 C C . ARG A 1 124 ? 22.688 -11.992 -3.275 1 98.12 124 ARG A C 1
ATOM 971 O O . ARG A 1 124 ? 22.219 -11.461 -2.264 1 98.12 124 ARG A O 1
ATOM 978 N N . ARG A 1 125 ? 22.703 -11.391 -4.406 1 98.19 125 ARG A N 1
ATOM 979 C CA . ARG A 1 125 ? 22.188 -10.031 -4.57 1 98.19 125 ARG A CA 1
ATOM 980 C C . ARG A 1 125 ? 20.672 -9.992 -4.352 1 98.19 125 ARG A C 1
ATOM 982 O O . ARG A 1 125 ? 20.156 -9.031 -3.789 1 98.19 125 ARG A O 1
ATOM 989 N N . PHE A 1 126 ? 20.016 -11.055 -4.789 1 98.56 126 PHE A N 1
ATOM 990 C CA . PHE A 1 126 ? 18.594 -11.172 -4.539 1 98.56 126 PHE A CA 1
ATOM 991 C C . PHE A 1 126 ? 18.297 -11.148 -3.045 1 98.56 126 PHE A C 1
ATOM 993 O O . PHE A 1 126 ? 17.438 -10.375 -2.586 1 98.56 126 PHE A O 1
ATOM 1000 N N . VAL A 1 127 ? 18.984 -11.93 -2.34 1 98.75 127 VAL A N 1
ATOM 1001 C CA . VAL A 1 127 ? 18.766 -12.055 -0.902 1 98.75 127 VAL A CA 1
ATOM 1002 C C . VAL A 1 127 ? 19.078 -10.727 -0.213 1 98.75 127 VAL A C 1
ATOM 1004 O O . VAL A 1 127 ? 18.359 -10.312 0.697 1 98.75 127 VAL A O 1
ATOM 1007 N N . ASP A 1 128 ? 20.125 -10.086 -0.645 1 98.38 128 ASP A N 1
ATOM 1008 C CA . ASP A 1 128 ? 20.516 -8.812 -0.048 1 98.38 128 ASP A CA 1
ATOM 1009 C C . ASP A 1 128 ? 19.438 -7.75 -0.266 1 98.38 128 ASP A C 1
ATOM 1011 O O . ASP A 1 128 ? 19.078 -7.027 0.665 1 98.38 128 ASP A O 1
ATOM 1015 N N . THR A 1 129 ? 19.016 -7.668 -1.477 1 98.5 129 THR A N 1
ATOM 1016 C CA . THR A 1 129 ? 17.969 -6.707 -1.811 1 98.5 129 THR A CA 1
ATOM 1017 C C . THR A 1 129 ? 16.688 -7.012 -1.044 1 98.5 129 THR A C 1
ATOM 1019 O O . THR A 1 129 ? 16.062 -6.109 -0.492 1 98.5 129 THR A O 1
ATOM 1022 N N . TYR A 1 130 ? 16.344 -8.273 -1.016 1 98.81 130 TYR A N 1
ATOM 1023 C CA . TYR A 1 130 ? 15.164 -8.734 -0.299 1 98.81 130 TYR A CA 1
ATOM 1024 C C . TYR A 1 130 ? 15.25 -8.383 1.181 1 98.81 130 TYR A C 1
ATOM 1026 O O . TYR A 1 130 ? 14.305 -7.824 1.745 1 98.81 130 TYR A O 1
ATOM 1034 N N . ALA A 1 131 ? 16.312 -8.703 1.772 1 98.75 131 ALA A N 1
ATOM 1035 C CA . ALA A 1 131 ? 16.516 -8.438 3.193 1 98.75 131 ALA A CA 1
ATOM 1036 C C . ALA A 1 131 ? 16.484 -6.941 3.484 1 98.75 131 ALA A C 1
ATOM 1038 O O . ALA A 1 131 ? 15.875 -6.512 4.473 1 98.75 131 ALA A O 1
ATOM 1039 N N . ALA A 1 132 ? 17.109 -6.172 2.682 1 98.06 132 ALA A N 1
ATOM 1040 C CA . ALA A 1 132 ? 17.125 -4.723 2.873 1 98.06 132 ALA A CA 1
ATOM 1041 C C . ALA A 1 132 ? 15.703 -4.152 2.811 1 98.06 132 ALA A C 1
ATOM 1043 O O . ALA A 1 132 ? 15.359 -3.25 3.576 1 98.06 132 ALA A O 1
ATOM 1044 N N . ALA A 1 133 ? 14.938 -4.656 1.88 1 98.25 133 ALA A N 1
ATOM 1045 C CA . ALA A 1 133 ? 13.547 -4.211 1.755 1 98.25 133 ALA A CA 1
ATOM 1046 C C . ALA A 1 133 ? 12.742 -4.574 2.998 1 98.25 133 ALA A C 1
ATOM 1048 O O . ALA A 1 133 ? 11.898 -3.795 3.449 1 98.25 133 ALA A O 1
ATOM 1049 N N . LEU A 1 134 ? 12.961 -5.77 3.506 1 98.44 134 LEU A N 1
ATOM 1050 C CA . LEU A 1 134 ? 12.281 -6.168 4.73 1 98.44 134 LEU A CA 1
ATOM 1051 C C . LEU A 1 134 ? 12.672 -5.258 5.891 1 98.44 134 LEU A C 1
ATOM 1053 O O . LEU A 1 134 ? 11.812 -4.848 6.68 1 98.44 134 LEU A O 1
ATOM 1057 N N . VAL A 1 135 ? 13.93 -4.977 5.988 1 97.75 135 VAL A N 1
ATOM 1058 C CA . VAL A 1 135 ? 14.414 -4.113 7.062 1 97.75 135 VAL A CA 1
ATOM 1059 C C . VAL A 1 135 ? 13.789 -2.727 6.934 1 97.75 135 VAL A C 1
ATOM 1061 O O . VAL A 1 135 ? 13.398 -2.119 7.938 1 97.75 135 VAL A O 1
ATOM 1064 N N . ASP A 1 136 ? 13.727 -2.225 5.734 1 95.69 136 ASP A N 1
ATOM 1065 C CA . ASP A 1 136 ? 13.078 -0.934 5.512 1 95.69 136 ASP A CA 1
ATOM 1066 C C . ASP A 1 136 ? 11.648 -0.937 6.035 1 95.69 136 ASP A C 1
ATOM 1068 O O . ASP A 1 136 ? 11.172 0.069 6.566 1 95.69 136 ASP A O 1
ATOM 1072 N N . GLY A 1 137 ? 10.906 -2.025 5.781 1 96.44 137 GLY A N 1
ATOM 1073 C CA . GLY A 1 137 ? 9.609 -2.244 6.402 1 96.44 137 GLY A CA 1
ATOM 1074 C C . GLY A 1 137 ? 8.492 -1.481 5.723 1 96.44 137 GLY A C 1
ATOM 1075 O O . GLY A 1 137 ? 7.414 -1.309 6.301 1 96.44 137 GLY A O 1
ATOM 1076 N N . LYS A 1 138 ? 8.703 -0.971 4.531 1 96 138 LYS A N 1
ATOM 1077 C CA . LYS A 1 138 ? 7.723 -0.168 3.811 1 96 138 LYS A CA 1
ATOM 1078 C C . LYS A 1 138 ? 7.352 -0.816 2.479 1 96 138 LYS A C 1
ATOM 1080 O O . LYS A 1 138 ? 8.047 -0.636 1.479 1 96 138 LYS A O 1
ATOM 1085 N N . PRO A 1 139 ? 6.184 -1.499 2.484 1 97.38 139 PRO A N 1
ATOM 1086 C CA . PRO A 1 139 ? 5.789 -2.111 1.213 1 97.38 139 PRO A CA 1
ATOM 1087 C C . PRO A 1 139 ? 5.402 -1.08 0.155 1 97.38 139 PRO A C 1
ATOM 1089 O O . PRO A 1 139 ? 4.664 -0.138 0.448 1 97.38 139 PRO A O 1
ATOM 1092 N N . ARG A 1 140 ? 5.895 -1.235 -0.988 1 97.56 140 ARG A N 1
ATOM 1093 C CA . ARG A 1 140 ? 5.562 -0.467 -2.184 1 97.56 140 ARG A CA 1
ATOM 1094 C C . ARG A 1 140 ? 4.965 -1.365 -3.262 1 97.56 140 ARG A C 1
ATOM 1096 O O . ARG A 1 140 ? 4.324 -2.371 -2.953 1 97.56 140 ARG A O 1
ATOM 1103 N N . TRP A 1 141 ? 4.883 -0.881 -4.445 1 98.19 141 TRP A N 1
ATOM 1104 C CA . TRP A 1 141 ? 4.379 -1.653 -5.578 1 98.19 141 TRP A CA 1
ATOM 1105 C C . TRP A 1 141 ? 5.051 -1.216 -6.875 1 98.19 141 TRP A C 1
ATOM 1107 O O . TRP A 1 141 ? 5.781 -0.223 -6.898 1 98.19 141 TRP A O 1
ATOM 1117 N N . VAL A 1 142 ? 4.902 -2.029 -7.895 1 98.06 142 VAL A N 1
ATOM 1118 C CA . VAL A 1 142 ? 5.496 -1.728 -9.195 1 98.06 142 VAL A CA 1
ATOM 1119 C C . VAL A 1 142 ? 4.391 -1.464 -10.219 1 98.06 142 VAL A C 1
ATOM 1121 O O . VAL A 1 142 ? 3.551 -2.328 -10.469 1 98.06 142 VAL A O 1
ATOM 1124 N N . GLU A 1 143 ? 4.355 -0.252 -10.68 1 96.94 143 GLU A N 1
ATOM 1125 C CA . GLU A 1 143 ? 3.473 0.162 -11.766 1 96.94 143 GLU A CA 1
ATOM 1126 C C . GLU A 1 143 ? 4.262 0.763 -12.922 1 96.94 143 GLU A C 1
ATOM 1128 O O . GLU A 1 143 ? 5.488 0.864 -12.859 1 96.94 143 GLU A O 1
ATOM 1133 N N . ARG A 1 144 ? 3.619 1.085 -13.992 1 94.81 144 ARG A N 1
ATOM 1134 C CA . ARG A 1 144 ? 4.293 1.526 -15.211 1 94.81 144 ARG A CA 1
ATOM 1135 C C . ARG A 1 144 ? 5.191 2.727 -14.938 1 94.81 144 ARG A C 1
ATOM 1137 O O . ARG A 1 144 ? 6.324 2.785 -15.422 1 94.81 144 ARG A O 1
ATOM 1144 N N . ALA A 1 145 ? 4.73 3.654 -14.133 1 93.25 145 ALA A N 1
ATOM 1145 C CA . ALA A 1 145 ? 5.43 4.918 -13.906 1 93.25 145 ALA A CA 1
ATOM 1146 C C . ALA A 1 145 ? 6.668 4.711 -13.047 1 93.25 145 ALA A C 1
ATOM 1148 O O . ALA A 1 145 ? 7.594 5.531 -13.062 1 93.25 145 ALA A O 1
ATOM 1149 N N . THR A 1 146 ? 6.746 3.633 -12.312 1 94.44 146 THR A N 1
ATOM 1150 C CA . THR A 1 146 ? 7.836 3.479 -11.352 1 94.44 146 THR A CA 1
ATOM 1151 C C . THR A 1 146 ? 8.711 2.281 -11.719 1 94.44 146 THR A C 1
ATOM 1153 O O . THR A 1 146 ? 9.773 2.082 -11.125 1 94.44 146 THR A O 1
ATOM 1156 N N . ALA A 1 147 ? 8.297 1.487 -12.68 1 96.5 147 ALA A N 1
ATOM 1157 C CA . ALA A 1 147 ? 9.047 0.306 -13.086 1 96.5 147 ALA A CA 1
ATOM 1158 C C . ALA A 1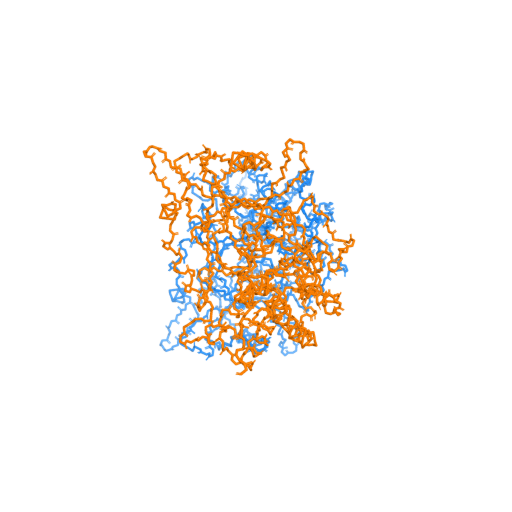 147 ? 10.383 0.7 -13.719 1 96.5 147 ALA A C 1
ATOM 1160 O O . ALA A 1 147 ? 10.523 1.801 -14.25 1 96.5 147 ALA A O 1
ATOM 1161 N N . VAL A 1 148 ? 11.367 -0.182 -13.641 1 94.75 148 VAL A N 1
ATOM 1162 C CA . VAL A 1 148 ? 12.688 0.052 -14.227 1 94.75 148 VAL A CA 1
ATOM 1163 C C . VAL A 1 148 ? 13.117 -1.17 -15.031 1 94.75 148 VAL A C 1
ATOM 1165 O O . VAL A 1 148 ? 12.523 -2.246 -14.906 1 94.75 148 VAL A O 1
ATOM 1168 N N . GLY A 1 149 ? 14.086 -0.946 -15.93 1 93.12 149 GLY A N 1
ATOM 1169 C CA . GLY A 1 149 ? 14.695 -2.033 -16.688 1 93.12 149 GLY A CA 1
ATOM 1170 C C . GLY A 1 149 ? 13.703 -2.805 -17.531 1 93.12 149 GLY A C 1
ATOM 1171 O O . GLY A 1 149 ? 12.812 -2.215 -18.141 1 93.12 149 GLY A O 1
ATOM 1172 N N . ILE A 1 150 ? 13.836 -4.117 -17.531 1 92.5 150 ILE A N 1
ATOM 1173 C CA . ILE A 1 150 ? 13.062 -4.957 -18.438 1 92.5 150 ILE A CA 1
ATOM 1174 C C . ILE A 1 150 ? 11.609 -5.035 -17.953 1 92.5 150 ILE A C 1
ATOM 1176 O O . ILE A 1 150 ? 10.703 -5.281 -18.75 1 92.5 150 ILE A O 1
ATOM 1180 N N . VAL A 1 151 ? 11.398 -4.875 -16.672 1 95.44 151 VAL A N 1
ATOM 1181 C CA . VAL A 1 151 ? 10.031 -4.832 -16.172 1 95.44 151 VAL A CA 1
ATOM 1182 C C . VAL A 1 151 ? 9.32 -3.592 -16.703 1 95.44 151 VAL A C 1
ATOM 1184 O O . VAL A 1 151 ? 8.133 -3.645 -17.047 1 95.44 151 VAL A O 1
ATOM 1187 N N . ARG A 1 152 ? 10.047 -2.48 -16.766 1 95.69 152 ARG A N 1
ATOM 1188 C CA . ARG A 1 152 ? 9.5 -1.277 -17.391 1 95.69 152 ARG A CA 1
ATOM 1189 C C . ARG A 1 152 ? 9.133 -1.535 -18.844 1 95.69 152 ARG A C 1
ATOM 1191 O O . ARG A 1 152 ? 8.062 -1.13 -19.297 1 95.69 152 ARG A O 1
ATOM 1198 N N . ASP A 1 153 ? 10.023 -2.189 -19.516 1 93.5 153 ASP A N 1
ATOM 1199 C CA . ASP A 1 153 ? 9.773 -2.5 -20.922 1 93.5 153 ASP A CA 1
ATOM 1200 C C . ASP A 1 153 ? 8.523 -3.357 -21.078 1 93.5 153 ASP A C 1
ATOM 1202 O O . ASP A 1 153 ? 7.711 -3.117 -21.969 1 93.5 153 ASP A O 1
ATOM 1206 N N . LEU A 1 154 ? 8.398 -4.297 -20.203 1 94.31 154 LEU A N 1
ATOM 1207 C CA . LEU A 1 154 ? 7.207 -5.145 -20.219 1 94.31 154 LEU A CA 1
ATOM 1208 C C . LEU A 1 154 ? 5.945 -4.312 -20.031 1 94.31 154 LEU A C 1
ATOM 1210 O O . LEU A 1 154 ? 5.023 -4.383 -20.844 1 94.31 154 LEU A O 1
ATOM 1214 N N . LEU A 1 155 ? 5.895 -3.512 -19.016 1 96.19 155 LEU A N 1
ATOM 1215 C CA . LEU A 1 155 ? 4.691 -2.764 -18.672 1 96.19 155 LEU A CA 1
ATOM 1216 C C . LEU A 1 155 ? 4.371 -1.732 -19.75 1 96.19 155 LEU A C 1
ATOM 1218 O O . LEU A 1 155 ? 3.199 -1.488 -20.047 1 96.19 155 LEU A O 1
ATOM 1222 N N . ARG A 1 156 ? 5.332 -1.111 -20.344 1 95.06 156 ARG A N 1
ATOM 1223 C CA . ARG A 1 156 ? 5.121 -0.161 -21.438 1 95.06 156 ARG A CA 1
ATOM 1224 C C . ARG A 1 156 ? 4.559 -0.859 -22.672 1 95.06 156 ARG A C 1
ATOM 1226 O O . ARG A 1 156 ? 3.676 -0.327 -23.344 1 95.06 156 ARG A O 1
ATOM 1233 N N . GLY A 1 157 ? 5.102 -2.018 -22.875 1 93.38 157 GLY A N 1
ATOM 1234 C CA . GLY A 1 157 ? 4.656 -2.779 -24.031 1 93.38 157 GLY A CA 1
ATOM 1235 C C . GLY A 1 157 ? 3.211 -3.23 -23.922 1 93.38 157 GLY A C 1
ATOM 1236 O O . GLY A 1 157 ? 2.557 -3.48 -24.938 1 93.38 157 GLY A O 1
ATOM 1237 N N . LEU A 1 158 ? 2.689 -3.254 -22.75 1 94.44 158 LEU A N 1
ATOM 1238 C CA . LEU A 1 158 ? 1.341 -3.762 -22.516 1 94.44 158 LEU A CA 1
ATOM 1239 C C . LEU A 1 158 ? 0.3 -2.676 -22.766 1 94.44 158 LEU A C 1
ATOM 1241 O O . LEU A 1 158 ? -0.901 -2.953 -22.797 1 94.44 158 LEU A O 1
ATOM 1245 N N . ARG A 1 159 ? 0.703 -1.452 -22.938 1 90.38 159 ARG A N 1
ATOM 1246 C CA . ARG A 1 159 ? -0.215 -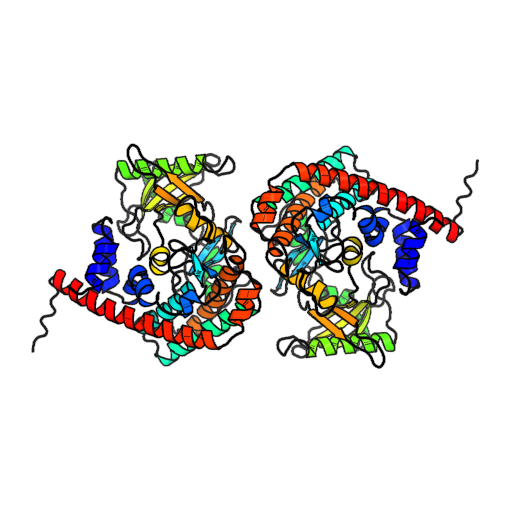0.332 -23.125 1 90.38 159 ARG A CA 1
ATOM 1247 C C . ARG A 1 159 ? -1.101 -0.546 -24.344 1 90.38 159 ARG A C 1
ATOM 1249 O O . ARG A 1 159 ? -2.248 -0.098 -24.375 1 90.38 159 ARG A O 1
ATOM 1256 N N . ASN A 1 160 ? -0.611 -1.285 -25.266 1 89.31 160 ASN A N 1
ATOM 1257 C CA . ASN A 1 160 ? -1.327 -1.437 -26.531 1 89.31 160 ASN A CA 1
ATOM 1258 C C . ASN A 1 160 ? -2.086 -2.758 -26.594 1 89.31 160 ASN A C 1
ATOM 1260 O O . ASN A 1 160 ? -2.752 -3.055 -27.578 1 89.31 160 ASN A O 1
ATOM 1264 N N . ARG A 1 161 ? -2.014 -3.48 -25.531 1 92.19 161 ARG A N 1
ATOM 1265 C CA . ARG A 1 161 ? -2.758 -4.734 -25.5 1 92.19 161 ARG A CA 1
ATOM 1266 C C . ARG A 1 161 ? -4.195 -4.504 -25.062 1 92.19 161 ARG A C 1
ATOM 1268 O O . ARG A 1 161 ? -4.473 -4.426 -23.859 1 92.19 161 ARG A O 1
ATOM 1275 N N . LYS A 1 162 ? -5.047 -4.523 -26.047 1 90.88 162 LYS A N 1
ATOM 1276 C CA . LYS A 1 162 ? -6.445 -4.188 -25.812 1 90.88 162 LYS A CA 1
ATOM 1277 C C . LYS A 1 162 ? -7.312 -5.445 -25.75 1 90.88 162 LYS A C 1
ATOM 1279 O O . LYS A 1 162 ? -6.914 -6.504 -26.25 1 90.88 162 LYS A O 1
ATOM 1284 N N . ARG A 1 163 ? -8.43 -5.316 -25.141 1 91.38 163 ARG A N 1
ATOM 1285 C CA . ARG A 1 163 ? -9.352 -6.43 -24.922 1 91.38 163 ARG A CA 1
ATOM 1286 C C . ARG A 1 163 ? -9.883 -6.965 -26.25 1 91.38 163 ARG A C 1
ATOM 1288 O O . ARG A 1 163 ? -9.945 -8.18 -26.453 1 91.38 163 ARG A O 1
ATOM 1295 N N . ALA A 1 164 ? -10.156 -6.113 -27.172 1 92.25 164 ALA A N 1
ATOM 1296 C CA . ALA A 1 164 ? -10.805 -6.52 -28.406 1 92.25 164 ALA A CA 1
ATOM 1297 C C . ALA A 1 164 ? -9.914 -7.465 -29.203 1 92.25 164 ALA A C 1
ATOM 1299 O O . ALA A 1 164 ? -10.336 -8.562 -29.578 1 92.25 164 ALA A O 1
ATOM 1300 N N . PRO A 1 165 ? -8.711 -7.051 -29.516 1 93.88 165 PRO A N 1
ATOM 1301 C CA . PRO A 1 165 ? -7.84 -8 -30.203 1 93.88 165 PRO A CA 1
ATOM 1302 C C . PRO A 1 165 ? -7.621 -9.289 -29.406 1 93.88 165 PRO A C 1
ATOM 1304 O O . PRO A 1 165 ? -7.508 -10.367 -30 1 93.88 165 PRO A O 1
ATOM 1307 N N . TYR A 1 166 ? -7.531 -9.203 -28.203 1 94.75 166 TYR A N 1
ATOM 1308 C CA . TYR A 1 166 ? -7.355 -10.359 -27.344 1 94.75 166 TYR A CA 1
ATOM 1309 C C . TYR A 1 166 ? -8.516 -11.336 -27.484 1 94.75 166 TYR A C 1
ATOM 1311 O O . TYR A 1 166 ? -8.305 -12.547 -27.609 1 94.75 166 TYR A O 1
ATOM 1319 N N . LEU A 1 167 ? -9.695 -10.82 -27.453 1 95.19 167 LEU A N 1
ATOM 1320 C CA . LEU A 1 167 ? -10.898 -11.633 -27.625 1 95.19 167 LEU A CA 1
ATOM 1321 C C . LEU A 1 167 ? -10.945 -12.25 -29.031 1 95.19 167 LEU A C 1
ATOM 1323 O O . LEU A 1 167 ? -11.336 -13.414 -29.188 1 95.19 167 LEU A O 1
ATOM 1327 N N . ARG A 1 168 ? -10.562 -11.477 -29.953 1 94.38 168 ARG A N 1
ATOM 1328 C CA . ARG A 1 168 ? -10.578 -11.977 -31.328 1 94.38 168 ARG A CA 1
ATOM 1329 C C . ARG A 1 168 ? -9.648 -13.18 -31.484 1 94.38 168 ARG A C 1
ATOM 1331 O O . ARG A 1 168 ? -9.961 -14.125 -32.219 1 94.38 168 ARG A O 1
ATOM 1338 N N . GLU A 1 169 ? -8.57 -13.102 -30.797 1 94.12 169 GLU A N 1
ATOM 1339 C CA . GLU A 1 169 ? -7.594 -14.188 -30.859 1 94.12 169 GLU A CA 1
ATOM 1340 C C . GLU A 1 169 ? -8.125 -15.445 -30.172 1 94.12 169 GLU A C 1
ATOM 1342 O O . GLU A 1 169 ? -7.715 -16.562 -30.516 1 94.12 169 GLU A O 1
ATOM 1347 N N . ARG A 1 170 ? -9.039 -15.266 -29.281 1 95.69 170 ARG A N 1
ATOM 1348 C CA . ARG A 1 170 ? -9.445 -16.375 -28.422 1 95.69 170 ARG A CA 1
ATOM 1349 C C . ARG A 1 170 ? -10.844 -16.875 -28.797 1 95.69 170 ARG A C 1
ATOM 1351 O O . ARG A 1 170 ? -11.352 -17.812 -28.188 1 95.69 170 ARG A O 1
ATOM 1358 N N . THR A 1 171 ? -11.422 -16.281 -29.766 1 96.69 171 THR A N 1
ATOM 1359 C CA . THR A 1 171 ? -12.781 -16.656 -30.125 1 96.69 171 THR A CA 1
ATOM 1360 C C . THR A 1 171 ? -12.914 -16.844 -31.641 1 96.69 171 THR A C 1
ATOM 1362 O O . THR A 1 171 ? -12 -16.5 -32.406 1 96.69 171 THR A O 1
ATOM 1365 N N . VAL A 1 172 ? -13.93 -17.5 -32 1 96.12 172 VAL A N 1
ATOM 1366 C CA . VAL A 1 172 ? -14.32 -17.688 -33.375 1 96.12 172 VAL A CA 1
ATOM 1367 C C . VAL A 1 172 ? -15.781 -17.297 -33.562 1 96.12 172 VAL A C 1
ATOM 1369 O O . VAL A 1 172 ? -16.609 -17.547 -32.688 1 96.12 172 VAL A O 1
ATOM 1372 N N . ARG A 1 173 ? -15.953 -16.656 -34.594 1 92.12 173 ARG A N 1
ATOM 1373 C CA . ARG A 1 173 ? -17.328 -16.281 -34.938 1 92.12 173 ARG A CA 1
ATOM 1374 C C . ARG A 1 173 ? -17.922 -17.234 -35.969 1 92.12 173 ARG A C 1
ATOM 1376 O O . ARG A 1 173 ? -17.266 -17.594 -36.938 1 92.12 173 ARG A O 1
ATOM 1383 N N . ASP A 1 174 ? -19 -17.75 -35.656 1 87.56 174 ASP A N 1
ATOM 1384 C CA . ASP A 1 174 ? -19.797 -18.562 -36.562 1 87.56 174 ASP A CA 1
ATOM 1385 C C . ASP A 1 174 ? -21.188 -17.953 -36.75 1 87.56 174 ASP A C 1
ATOM 1387 O O . ASP A 1 174 ? -22.125 -18.281 -36 1 87.56 174 ASP A O 1
ATOM 1391 N N . GLY A 1 175 ? -21.328 -17.219 -37.875 1 88.31 175 GLY A N 1
ATOM 1392 C CA . GLY A 1 175 ? -22.562 -16.453 -38.031 1 88.31 175 GLY A CA 1
ATOM 1393 C C . GLY A 1 175 ? -22.781 -15.445 -36.906 1 88.31 175 GLY A C 1
ATOM 1394 O O . GLY A 1 175 ? -21.938 -14.594 -36.656 1 88.31 175 GLY A O 1
ATOM 1395 N N . ASN A 1 176 ? -23.891 -15.609 -36.188 1 89.38 176 ASN A N 1
ATOM 1396 C CA . ASN A 1 176 ? -24.234 -14.672 -35.125 1 89.38 176 ASN A CA 1
ATOM 1397 C C . ASN A 1 176 ? -23.75 -15.172 -33.781 1 89.38 176 ASN A C 1
ATOM 1399 O O . ASN A 1 176 ? -23.938 -14.5 -32.75 1 89.38 176 ASN A O 1
ATOM 1403 N N . GLN A 1 177 ? -23.062 -16.234 -33.844 1 92.06 177 GLN A N 1
ATOM 1404 C CA . GLN A 1 177 ? -22.609 -16.797 -32.594 1 92.06 177 GLN A CA 1
ATOM 1405 C C . GLN A 1 177 ? -21.109 -16.625 -32.406 1 92.06 177 GLN A C 1
ATOM 1407 O O . GLN A 1 177 ? -20.344 -16.672 -33.375 1 92.06 177 GLN A O 1
ATOM 1412 N N . ILE A 1 178 ? -20.75 -16.25 -31.234 1 95.12 178 ILE A N 1
ATOM 1413 C CA . ILE A 1 178 ? -19.328 -16.172 -30.875 1 95.12 178 ILE A CA 1
ATOM 1414 C C . ILE A 1 178 ? -18.984 -17.281 -29.891 1 95.12 178 ILE A C 1
ATOM 1416 O O . ILE A 1 178 ? -19.719 -17.547 -28.953 1 95.12 178 ILE A O 1
ATOM 1420 N N . ARG A 1 179 ? -17.938 -18.031 -30.219 1 96.38 179 ARG A N 1
ATOM 1421 C CA . ARG A 1 179 ? -17.5 -19.156 -29.391 1 96.38 179 ARG A CA 1
ATOM 1422 C C . ARG A 1 179 ? -16.016 -19.078 -29.094 1 96.38 179 ARG A C 1
ATOM 1424 O O . ARG A 1 179 ? -15.273 -18.375 -29.781 1 96.38 179 ARG A O 1
ATOM 1431 N N . LEU A 1 180 ? -15.648 -19.75 -28.047 1 97.62 180 LEU A N 1
ATOM 1432 C CA . LEU A 1 180 ? -14.227 -19.844 -27.719 1 97.62 180 LEU A CA 1
ATOM 1433 C C . LEU A 1 180 ? -13.492 -20.688 -28.766 1 97.62 180 LEU A C 1
ATOM 1435 O O . LEU A 1 180 ? -14 -21.703 -29.234 1 97.62 180 LEU A O 1
ATOM 1439 N N . ARG A 1 181 ? -12.32 -20.172 -29.109 1 96.75 181 ARG A N 1
ATOM 1440 C CA . ARG A 1 181 ? -11.469 -20.953 -30.016 1 96.75 181 ARG A CA 1
ATOM 1441 C C . ARG A 1 181 ? -10.844 -22.141 -29.281 1 96.75 181 ARG A C 1
ATOM 1443 O O . ARG A 1 181 ? -10.109 -21.953 -28.312 1 96.75 181 ARG A O 1
ATOM 1450 N N . VAL A 1 182 ? -11.156 -23.344 -29.703 1 95.5 182 VAL A N 1
ATOM 1451 C CA . VAL A 1 182 ? -10.562 -24.562 -29.172 1 95.5 182 VAL A CA 1
ATOM 1452 C C . VAL A 1 182 ? -9.352 -24.969 -30.016 1 95.5 182 VAL A C 1
ATOM 1454 O O . VAL A 1 182 ? -9.492 -25.609 -31.047 1 95.5 182 VAL A O 1
ATOM 1457 N N . ASP A 1 183 ? -8.164 -24.688 -29.531 1 92.25 183 ASP A N 1
ATOM 1458 C CA . ASP A 1 183 ? -6.953 -24.891 -30.328 1 92.25 183 ASP A CA 1
ATOM 1459 C C . ASP A 1 183 ? -6.246 -26.188 -29.938 1 92.25 183 ASP A C 1
ATOM 1461 O O . ASP A 1 183 ? -5.242 -26.562 -30.547 1 92.25 183 ASP A O 1
ATOM 1465 N N . GLY A 1 184 ? -6.703 -26.859 -28.875 1 88.12 184 GLY A N 1
ATOM 1466 C CA . GLY A 1 184 ? -6.121 -28.125 -28.453 1 88.12 184 GLY A CA 1
ATOM 1467 C C . GLY A 1 184 ? -4.859 -27.953 -27.625 1 88.12 184 GLY A C 1
ATOM 1468 O O . GLY A 1 184 ? -4.301 -28.938 -27.125 1 88.12 184 GLY A O 1
ATOM 1469 N N . HIS A 1 185 ? -4.383 -26.812 -27.453 1 86.5 185 HIS A N 1
ATOM 1470 C CA . HIS A 1 185 ? -3.148 -26.516 -26.734 1 86.5 185 HIS A CA 1
ATOM 1471 C C . HIS A 1 185 ? -3.428 -25.719 -25.469 1 86.5 185 HIS A C 1
ATOM 1473 O O . HIS A 1 185 ? -3.111 -26.156 -24.359 1 86.5 185 HIS A O 1
ATOM 1479 N N . ARG A 1 186 ? -4.098 -24.641 -25.578 1 89.44 186 ARG A N 1
ATOM 1480 C CA . ARG A 1 186 ? -4.43 -23.781 -24.453 1 89.44 186 ARG A CA 1
ATOM 1481 C C . ARG A 1 186 ? -5.887 -23.969 -24.031 1 89.44 186 ARG A C 1
ATOM 1483 O O . ARG A 1 186 ? -6.238 -23.75 -22.875 1 89.44 186 ARG A O 1
ATOM 1490 N N . THR A 1 187 ? -6.633 -24.266 -25.062 1 94.62 187 THR A N 1
ATOM 1491 C CA . THR A 1 187 ? -8.07 -24.391 -24.859 1 94.62 187 THR A CA 1
ATOM 1492 C C . THR A 1 187 ? -8.578 -25.719 -25.438 1 94.62 187 THR A C 1
ATOM 1494 O O . THR A 1 187 ? -8.336 -26.016 -26.609 1 94.62 187 THR A O 1
ATOM 1497 N N . LEU A 1 188 ? -9.273 -26.5 -24.609 1 93.94 188 LEU A N 1
ATOM 1498 C CA . LEU A 1 188 ? -9.883 -27.766 -25.031 1 93.94 188 LEU A CA 1
ATOM 1499 C C . LEU A 1 188 ? -11.406 -27.672 -24.953 1 93.94 188 LEU A C 1
ATOM 1501 O O . LEU A 1 188 ? -11.953 -26.906 -24.156 1 93.94 188 LEU A O 1
ATOM 1505 N N . ALA A 1 189 ? -11.984 -28.5 -25.719 1 95.12 189 ALA A N 1
ATOM 1506 C CA . ALA A 1 189 ? -13.445 -28.547 -25.672 1 95.12 189 ALA A CA 1
ATOM 1507 C C . ALA A 1 189 ? -13.93 -29.062 -24.312 1 95.12 189 ALA A C 1
ATOM 1509 O O . ALA A 1 189 ? -13.344 -29.984 -23.75 1 95.12 189 ALA A O 1
ATOM 1510 N N . ALA A 1 190 ? -14.953 -28.453 -23.844 1 95.5 190 ALA A N 1
ATOM 1511 C CA . ALA A 1 190 ? -15.609 -28.922 -22.625 1 95.5 190 ALA A CA 1
ATOM 1512 C C . ALA A 1 190 ? -16.766 -29.859 -22.953 1 95.5 190 ALA A C 1
ATOM 1514 O O . ALA A 1 190 ? -17.578 -29.562 -23.828 1 95.5 190 ALA A O 1
ATOM 1515 N N . GLY A 1 191 ? -16.766 -30.969 -22.266 1 94.81 191 GLY A N 1
ATOM 1516 C CA . GLY A 1 191 ? -17.969 -31.797 -22.375 1 94.81 191 GLY A CA 1
ATOM 1517 C C . GLY A 1 191 ? -19.203 -31.156 -21.766 1 94.81 191 GLY A C 1
ATOM 1518 O O . GLY A 1 191 ? -19.109 -30.078 -21.188 1 94.81 191 GLY A O 1
ATOM 1519 N N . ARG A 1 192 ? -20.328 -31.812 -21.984 1 95.75 192 ARG A N 1
ATOM 1520 C CA . ARG A 1 192 ? -21.594 -31.281 -21.516 1 95.75 192 ARG A CA 1
ATOM 1521 C C . ARG A 1 192 ? -21.594 -31.062 -20.016 1 95.75 192 ARG A C 1
ATOM 1523 O O . ARG A 1 192 ? -22.016 -30.016 -19.531 1 95.75 192 ARG A O 1
ATOM 1530 N N . ASP A 1 193 ? -21.109 -32.031 -19.312 1 93.81 193 ASP A N 1
ATOM 1531 C CA . ASP A 1 193 ? -21.094 -31.938 -17.859 1 93.81 193 ASP A CA 1
ATOM 1532 C C . ASP A 1 193 ? -20.125 -30.859 -17.375 1 93.81 193 ASP A C 1
ATOM 1534 O O . ASP A 1 193 ? -20.391 -30.156 -16.422 1 93.81 193 ASP A O 1
ATOM 1538 N N . GLU A 1 194 ? -18.953 -30.781 -18 1 94.38 194 GLU A N 1
ATOM 1539 C CA . GLU A 1 194 ? -17.969 -29.766 -17.656 1 94.38 194 GLU A CA 1
ATOM 1540 C C . GLU A 1 194 ? -18.516 -28.359 -17.922 1 94.38 194 GLU A C 1
ATOM 1542 O O . GLU A 1 194 ? -18.312 -27.469 -17.094 1 94.38 194 GLU A O 1
ATOM 1547 N N . ALA A 1 195 ? -19.156 -28.203 -19.047 1 96.75 195 ALA A N 1
ATOM 1548 C CA . ALA A 1 195 ? -19.75 -26.906 -19.391 1 96.75 195 ALA A CA 1
ATOM 1549 C C . ALA A 1 195 ? -20.812 -26.5 -18.391 1 96.75 195 ALA A C 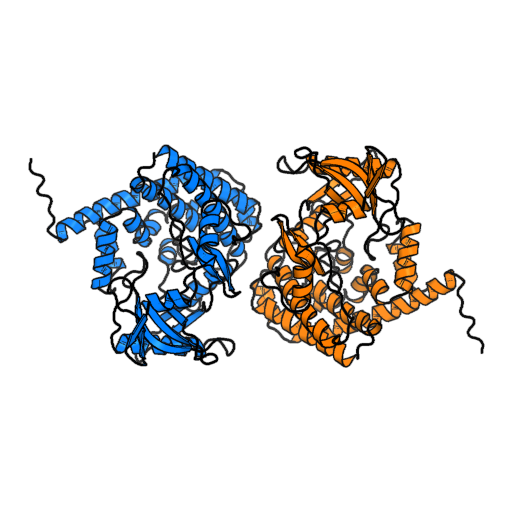1
ATOM 1551 O O . ALA A 1 195 ? -20.875 -25.344 -17.969 1 96.75 195 ALA A O 1
ATOM 1552 N N . ARG A 1 196 ? -21.656 -27.453 -18.094 1 95.88 196 ARG A N 1
ATOM 1553 C CA . ARG A 1 196 ? -22.688 -27.188 -17.109 1 95.88 196 ARG A CA 1
ATOM 1554 C C . ARG A 1 196 ? -22.078 -26.781 -15.766 1 95.88 196 ARG A C 1
ATOM 1556 O O . ARG A 1 196 ? -22.562 -25.875 -15.094 1 95.88 196 ARG A O 1
ATOM 1563 N N . ARG A 1 197 ? -21.094 -27.484 -15.383 1 95.56 197 ARG A N 1
ATOM 1564 C CA . ARG A 1 197 ? -20.406 -27.203 -14.125 1 95.56 197 ARG A CA 1
ATOM 1565 C C . ARG A 1 197 ? -19.828 -25.797 -14.125 1 95.56 197 ARG A C 1
ATOM 1567 O O . ARG A 1 197 ? -20.031 -25.031 -13.18 1 95.56 197 ARG A O 1
ATOM 1574 N N . ALA A 1 198 ? -19.109 -25.422 -15.148 1 97.31 198 ALA A N 1
ATOM 1575 C CA . ALA A 1 198 ? -18.516 -24.094 -15.25 1 97.31 198 ALA A CA 1
ATOM 1576 C C . ALA A 1 198 ? -19.578 -23 -15.195 1 97.31 198 ALA A C 1
ATOM 1578 O O . ALA A 1 198 ? -19.375 -21.984 -14.547 1 97.31 198 ALA A O 1
ATOM 1579 N N . ARG A 1 199 ? -20.641 -23.25 -15.891 1 96.94 199 ARG A N 1
ATOM 1580 C CA . ARG A 1 199 ? -21.75 -22.281 -15.883 1 96.94 199 ARG A CA 1
ATOM 1581 C C . ARG A 1 199 ? -22.312 -22.125 -14.477 1 96.94 199 ARG A C 1
ATOM 1583 O O . ARG A 1 199 ? -22.625 -21 -14.055 1 96.94 199 ARG A O 1
ATOM 1590 N N . ARG A 1 200 ? -22.438 -23.203 -13.82 1 95.81 200 ARG A N 1
ATOM 1591 C CA . ARG A 1 200 ? -22.984 -23.156 -12.469 1 95.81 200 ARG A CA 1
ATOM 1592 C C . ARG A 1 200 ? -22.016 -22.453 -11.516 1 95.81 200 ARG A C 1
ATOM 1594 O O . ARG A 1 200 ? -22.453 -21.75 -10.602 1 95.81 200 ARG A O 1
ATOM 1601 N N . ILE A 1 201 ? -20.75 -22.703 -11.68 1 96.38 201 ILE A N 1
ATOM 1602 C CA . ILE A 1 201 ? -19.75 -22.016 -10.859 1 96.38 201 ILE A CA 1
ATOM 1603 C C . ILE A 1 201 ? -19.859 -20.5 -11.094 1 96.38 201 ILE A C 1
ATOM 1605 O O . ILE A 1 201 ? -19.812 -19.719 -10.141 1 96.38 201 ILE A O 1
ATOM 1609 N N . LEU A 1 202 ? -20.016 -20.078 -12.32 1 95.19 202 LEU A N 1
ATOM 1610 C CA . LEU A 1 202 ? -20.156 -18.656 -12.641 1 95.19 202 LEU A CA 1
ATOM 1611 C C . LEU A 1 202 ? -21.438 -18.094 -12.039 1 95.19 202 LEU A C 1
ATOM 1613 O O . LEU A 1 202 ? -21.469 -16.938 -11.602 1 95.19 202 LEU A O 1
ATOM 1617 N N . GLU A 1 203 ? -22.469 -18.859 -12.039 1 93.06 203 GLU A N 1
ATOM 1618 C CA . GLU A 1 203 ? -23.703 -18.453 -11.375 1 93.06 203 GLU A CA 1
ATOM 1619 C C . GLU A 1 203 ? -23.484 -18.281 -9.875 1 93.06 203 GLU A C 1
ATOM 1621 O O . GLU A 1 203 ? -23.984 -17.312 -9.289 1 93.06 203 GLU A O 1
ATOM 1626 N N . ALA A 1 204 ? -22.797 -19.25 -9.336 1 93.25 204 ALA A N 1
ATOM 1627 C CA . ALA A 1 204 ? -22.484 -19.141 -7.914 1 93.25 204 ALA A CA 1
ATOM 1628 C C . ALA A 1 204 ? -21.641 -17.906 -7.621 1 93.25 204 ALA A C 1
ATOM 1630 O O . ALA A 1 204 ? -21.812 -17.266 -6.578 1 93.25 204 ALA A O 1
ATOM 1631 N N . TYR A 1 205 ? -20.766 -17.609 -8.492 1 94.06 205 TYR A N 1
ATOM 1632 C CA . TYR A 1 205 ? -19.984 -16.391 -8.414 1 94.06 205 TYR A CA 1
ATOM 1633 C C . TYR A 1 205 ? -20.891 -15.164 -8.266 1 94.06 205 TYR A C 1
ATOM 1635 O O . TYR A 1 205 ? -20.641 -14.297 -7.426 1 94.06 205 TYR A O 1
ATOM 1643 N N . ALA A 1 206 ? -21.844 -15.039 -9.016 1 89.44 206 ALA A N 1
ATOM 1644 C CA . ALA A 1 206 ? -22.781 -13.914 -9.008 1 89.44 206 ALA A CA 1
ATOM 1645 C C . ALA A 1 206 ? -23.594 -13.891 -7.711 1 89.44 206 ALA A C 1
ATOM 1647 O O . ALA A 1 206 ? -23.859 -12.812 -7.168 1 89.44 206 ALA A O 1
ATOM 1648 N N . GLN A 1 207 ? -23.859 -14.984 -7.223 1 87.81 207 GLN A N 1
ATOM 1649 C CA . GLN A 1 207 ? -24.719 -15.094 -6.051 1 87.81 207 GLN A CA 1
ATOM 1650 C C . GLN A 1 207 ? -23.953 -14.82 -4.766 1 87.81 207 GLN A C 1
ATOM 1652 O O . GLN A 1 207 ? -24.5 -14.258 -3.814 1 87.81 207 GLN A O 1
ATOM 1657 N N . GLN A 1 208 ? -22.781 -15.266 -4.762 1 83.5 208 GLN A N 1
ATOM 1658 C CA . GLN A 1 208 ? -21.969 -15.18 -3.549 1 83.5 208 GLN A CA 1
ATOM 1659 C C . GLN A 1 208 ? -21.344 -13.797 -3.406 1 83.5 208 GLN A C 1
ATOM 1661 O O . GLN A 1 208 ? -20.781 -13.477 -2.357 1 83.5 208 GLN A O 1
ATOM 1666 N N . GLY A 1 209 ? -21.312 -12.945 -4.301 1 73.56 209 GLY A N 1
ATOM 1667 C CA . GLY A 1 209 ? -20.75 -11.602 -4.23 1 73.56 209 GLY A CA 1
ATOM 1668 C C . GLY A 1 209 ? -21.609 -10.633 -3.443 1 73.56 209 GLY A C 1
ATOM 1669 O O . GLY A 1 209 ? -21.25 -9.461 -3.291 1 73.56 209 GLY A O 1
ATOM 1670 N N . ASN A 1 210 ? -22.438 -11.016 -2.605 1 56.41 210 ASN A N 1
ATOM 1671 C CA . ASN A 1 210 ? -23.328 -10.289 -1.708 1 56.41 210 ASN A CA 1
ATOM 1672 C C . ASN A 1 210 ? -23.922 -9.055 -2.379 1 56.41 210 ASN A C 1
ATOM 1674 O O . ASN A 1 210 ? -23.969 -7.98 -1.776 1 56.41 210 ASN A O 1
ATOM 1678 N N . GLY A 1 211 ? -24.344 -9.164 -3.695 1 54.25 211 GLY A N 1
ATOM 1679 C CA . GLY A 1 211 ? -25.062 -8.055 -4.301 1 54.25 211 GLY A CA 1
ATOM 1680 C C . GLY A 1 211 ? -24.141 -7.055 -4.988 1 54.25 211 GLY A C 1
ATOM 1681 O O . GLY A 1 211 ? -24.609 -6.172 -5.711 1 54.25 211 GLY A O 1
ATOM 1682 N N . HIS A 1 212 ? -22.875 -6.922 -4.586 1 56.59 212 HIS A N 1
ATOM 1683 C CA . HIS A 1 212 ? -21.984 -5.871 -5.086 1 56.59 212 HIS A CA 1
ATOM 1684 C C . HIS A 1 212 ? -21.109 -6.383 -6.227 1 56.59 212 HIS A C 1
ATOM 1686 O O . HIS A 1 212 ? -20.312 -5.633 -6.777 1 56.59 212 HIS A O 1
ATOM 1692 N N . GLY A 1 213 ? -21.484 -7.562 -6.598 1 65.81 213 GLY A N 1
ATOM 1693 C CA . GLY A 1 213 ? -20.547 -8.016 -7.609 1 65.81 213 GLY A CA 1
ATOM 1694 C C . GLY A 1 213 ? -21.156 -8.102 -8.992 1 65.81 213 GLY A C 1
ATOM 1695 O O . GLY A 1 213 ? -22.375 -8.023 -9.148 1 65.81 213 GLY A O 1
ATOM 1696 N N . GLN A 1 214 ? -20.406 -7.863 -9.961 1 79.19 214 GLN A N 1
ATOM 1697 C CA . GLN A 1 214 ? -20.75 -8 -11.375 1 79.19 214 GLN A CA 1
ATOM 1698 C C . GLN A 1 214 ? -21.297 -9.391 -11.672 1 79.19 214 GLN A C 1
ATOM 1700 O O . GLN A 1 214 ? -20.797 -10.391 -11.164 1 79.19 214 GLN A O 1
ATOM 1705 N N . ARG A 1 215 ? -22.453 -9.422 -12.25 1 88.88 215 ARG A N 1
ATOM 1706 C CA . ARG A 1 215 ? -23.047 -10.672 -12.703 1 88.88 215 ARG A CA 1
ATOM 1707 C C . ARG A 1 215 ? -22.719 -10.938 -14.172 1 88.88 215 ARG A C 1
ATOM 1709 O O . ARG A 1 215 ? -22.625 -9.992 -14.961 1 88.88 215 ARG A O 1
ATOM 1716 N N . PHE A 1 216 ? -22.594 -12.289 -14.445 1 92.94 216 PHE A N 1
ATOM 1717 C CA . PHE A 1 216 ? -22.188 -12.641 -15.805 1 92.94 216 PHE A CA 1
ATOM 1718 C C . PHE A 1 216 ? -23.141 -13.68 -16.406 1 92.94 216 PHE A C 1
ATOM 1720 O O . PHE A 1 216 ? -23.672 -14.516 -15.68 1 92.94 216 PHE A O 1
ATOM 1727 N N . VAL A 1 217 ? -23.328 -13.547 -17.672 1 93.81 217 VAL A N 1
ATOM 1728 C CA . VAL A 1 217 ? -23.969 -14.586 -18.469 1 93.81 217 VAL A CA 1
ATOM 1729 C C . VAL A 1 217 ? -22.906 -15.328 -19.297 1 93.81 217 VAL A C 1
ATOM 1731 O O . VAL A 1 217 ? -22.188 -14.711 -20.078 1 93.81 217 VAL A O 1
ATOM 1734 N N . ALA A 1 218 ? -22.906 -16.641 -19.094 1 96.62 218 ALA A N 1
ATOM 1735 C CA . ALA A 1 218 ? -21.938 -17.438 -19.844 1 96.62 218 ALA A CA 1
ATOM 1736 C C . ALA A 1 218 ? -22.391 -17.609 -21.297 1 96.62 218 ALA A C 1
ATOM 1738 O O . ALA A 1 218 ? -23.516 -18.031 -21.562 1 96.62 218 ALA A O 1
ATOM 1739 N N . VAL A 1 219 ? -21.531 -17.281 -22.156 1 96.12 219 VAL A N 1
ATOM 1740 C CA . VAL A 1 219 ? -21.781 -17.422 -23.578 1 96.12 219 VAL A CA 1
ATOM 1741 C C . VAL A 1 219 ? -21.234 -18.766 -24.078 1 96.12 219 VAL A C 1
ATOM 1743 O O . VAL A 1 219 ? -21.906 -19.484 -24.828 1 96.12 219 VAL A O 1
ATOM 1746 N N . ASP A 1 220 ? -20.031 -19.062 -23.703 1 97.31 220 ASP A N 1
ATOM 1747 C CA . ASP A 1 220 ? -19.359 -20.297 -24.078 1 97.31 220 ASP A CA 1
ATOM 1748 C C . ASP A 1 220 ? -18.344 -20.719 -23.016 1 97.31 220 ASP A C 1
ATOM 1750 O O . ASP A 1 220 ? -17.906 -19.891 -22.203 1 97.31 220 ASP A O 1
ATOM 1754 N N . VAL A 1 221 ? -18.078 -22.031 -22.969 1 97.88 221 VAL A N 1
ATOM 1755 C CA . VAL A 1 221 ? -17.188 -22.594 -21.953 1 97.88 221 VAL A CA 1
ATOM 1756 C C . VAL A 1 221 ? -16.188 -23.547 -22.609 1 97.88 221 VAL A C 1
ATOM 1758 O O . VAL A 1 221 ? -16.547 -24.297 -23.516 1 97.88 221 VAL A O 1
ATOM 1761 N N . ALA A 1 222 ? -14.977 -23.516 -22.188 1 97.56 222 ALA A N 1
ATOM 1762 C CA . ALA A 1 222 ? -13.945 -24.469 -22.594 1 97.56 222 ALA A CA 1
ATOM 1763 C C . ALA A 1 222 ? -13.047 -24.844 -21.422 1 97.56 222 ALA A C 1
ATOM 1765 O O . ALA A 1 222 ? -13.078 -24.188 -20.375 1 97.56 222 ALA A O 1
ATOM 1766 N N . ARG A 1 223 ? -12.414 -25.969 -21.562 1 95.62 223 ARG A N 1
ATOM 1767 C CA . ARG A 1 223 ? -11.367 -26.312 -20.594 1 95.62 223 ARG A CA 1
ATOM 1768 C C . ARG A 1 223 ? -10.086 -25.547 -20.891 1 95.62 223 ARG A C 1
ATOM 1770 O O . ARG A 1 223 ? -9.742 -25.328 -22.062 1 95.62 223 ARG A O 1
ATOM 1777 N N . ARG A 1 224 ? -9.406 -25.156 -19.875 1 94.38 224 ARG A N 1
ATOM 1778 C CA . ARG A 1 224 ? -8.219 -24.344 -20.062 1 94.38 224 ARG A CA 1
ATOM 1779 C C . ARG A 1 224 ? -6.961 -25.094 -19.609 1 94.38 224 ARG A C 1
ATOM 1781 O O . ARG A 1 224 ? -6.965 -25.766 -18.578 1 94.38 224 ARG A O 1
ATOM 1788 N N . ILE A 1 225 ? -5.996 -25 -20.469 1 89.81 225 ILE A N 1
ATOM 1789 C CA . ILE A 1 225 ? -4.68 -25.547 -20.156 1 89.81 225 ILE A CA 1
ATOM 1790 C C . ILE A 1 225 ? -3.697 -24.406 -19.891 1 89.81 225 ILE A C 1
ATOM 1792 O O . ILE A 1 225 ? -3.432 -23.594 -20.781 1 89.81 225 ILE A O 1
ATOM 1796 N N . ALA A 1 226 ? -3.215 -24.312 -18.656 1 84.19 226 ALA A N 1
ATOM 1797 C CA . ALA A 1 226 ? -2.219 -23.312 -18.281 1 84.19 226 ALA A CA 1
ATOM 1798 C C . ALA A 1 226 ? -1.349 -23.797 -17.125 1 84.19 226 ALA A C 1
ATOM 1800 O O . ALA A 1 226 ? -1.807 -24.562 -16.281 1 84.19 226 ALA A O 1
ATOM 1801 N N . GLY A 1 227 ? -0.12 -23.391 -17.203 1 79.5 227 GLY A N 1
ATOM 1802 C CA . GLY A 1 227 ? 0.772 -23.703 -16.094 1 79.5 227 GLY A CA 1
ATOM 1803 C C . GLY A 1 227 ? 1.333 -25.109 -16.141 1 79.5 227 GLY A C 1
ATOM 1804 O O . GLY A 1 227 ? 1.005 -25.875 -17.047 1 79.5 227 GLY A O 1
ATOM 1805 N N . THR A 1 228 ? 2.217 -25.422 -15.266 1 78.5 228 THR A N 1
ATOM 1806 C CA . THR A 1 228 ? 2.812 -26.75 -15.156 1 78.5 228 THR A CA 1
ATOM 1807 C C . THR A 1 228 ? 2.354 -27.438 -13.875 1 78.5 228 THR A C 1
ATOM 1809 O O . THR A 1 228 ? 1.771 -28.531 -13.922 1 78.5 228 THR A O 1
ATOM 1812 N N . GLY A 1 229 ? 2.439 -26.781 -12.812 1 77.75 229 GLY A N 1
ATOM 1813 C CA . GLY A 1 229 ? 2.131 -27.391 -11.531 1 77.75 229 GLY A CA 1
ATOM 1814 C C . GLY A 1 229 ? 0.691 -27.859 -11.422 1 77.75 229 GLY A C 1
ATOM 1815 O O . GLY A 1 229 ? 0.422 -28.953 -10.914 1 77.75 229 GLY A O 1
ATOM 1816 N N . SER A 1 230 ? -0.193 -27.141 -11.977 1 82 230 SER A N 1
ATOM 1817 C CA . SER A 1 230 ? -1.614 -27.406 -11.789 1 82 230 SER A CA 1
ATOM 1818 C C . SER A 1 230 ? -2.201 -28.141 -12.992 1 82 230 SER A C 1
ATOM 1820 O O . SER A 1 230 ? -3.412 -28.359 -13.062 1 82 230 SER A O 1
ATOM 1822 N N . LEU A 1 231 ? -1.364 -28.516 -13.844 1 86.38 231 LEU A N 1
ATOM 1823 C CA . LEU A 1 231 ? -1.866 -29.219 -15.016 1 86.38 231 LEU A CA 1
ATOM 1824 C C . LEU A 1 231 ? -2.566 -30.516 -14.609 1 86.38 231 LEU A C 1
ATOM 1826 O O . LEU A 1 231 ? -2.055 -31.266 -13.781 1 86.38 231 LEU A O 1
ATOM 1830 N N . GLY A 1 232 ? -3.762 -30.641 -15.117 1 87 232 GLY A N 1
ATOM 1831 C CA . GLY A 1 232 ? -4.57 -31.812 -14.82 1 87 232 GLY A CA 1
ATOM 1832 C C . GLY A 1 232 ? -5.703 -31.531 -13.844 1 87 232 GLY A C 1
ATOM 1833 O O . GLY A 1 232 ? -6.625 -32.344 -13.703 1 87 232 GLY A O 1
ATOM 1834 N N . LEU A 1 233 ? -5.566 -30.422 -13.195 1 90.25 233 LEU A N 1
ATOM 1835 C CA . LEU A 1 233 ? -6.656 -29.984 -12.328 1 90.25 233 LEU A CA 1
ATOM 1836 C C . LEU A 1 233 ? -7.754 -29.297 -13.125 1 90.25 233 LEU A C 1
ATOM 1838 O O . LEU A 1 233 ? -7.488 -28.734 -14.195 1 90.25 233 LEU A O 1
ATOM 1842 N N . GLU A 1 234 ? -8.891 -29.391 -12.555 1 93 234 GLU A N 1
ATOM 1843 C CA . GLU A 1 234 ? -10.062 -28.797 -13.203 1 93 234 GLU A CA 1
ATOM 1844 C C . GLU A 1 234 ? -9.875 -27.297 -13.391 1 93 234 GLU A C 1
ATOM 1846 O O . GLU A 1 234 ? -9.602 -26.578 -12.422 1 93 234 GLU A O 1
ATOM 1851 N N . ARG A 1 235 ? -9.922 -26.859 -14.609 1 95.62 235 ARG A N 1
ATOM 1852 C CA . ARG A 1 235 ? -9.789 -25.438 -14.953 1 95.62 235 ARG A CA 1
ATOM 1853 C C . ARG A 1 235 ? -10.586 -25.109 -16.203 1 95.62 235 ARG A C 1
ATOM 1855 O O . ARG A 1 235 ? -10.578 -25.875 -17.172 1 95.62 235 ARG A O 1
ATOM 1862 N N . TYR A 1 236 ? -11.281 -23.953 -16.203 1 97.25 236 TYR A N 1
ATOM 1863 C CA . TYR A 1 236 ? -12.133 -23.547 -17.312 1 97.25 236 TYR A CA 1
ATOM 1864 C C . TYR A 1 236 ? -11.828 -22.109 -17.734 1 97.25 236 TYR A C 1
ATOM 1866 O O . TYR A 1 236 ? -11.312 -21.328 -16.953 1 97.25 236 TYR A O 1
ATOM 1874 N N . VAL A 1 237 ? -12.078 -21.812 -18.953 1 97.88 237 VAL A N 1
ATOM 1875 C CA . VAL A 1 237 ? -12.234 -20.453 -19.453 1 97.88 237 VAL A CA 1
ATOM 1876 C C . VAL A 1 237 ? -13.672 -20.234 -19.922 1 97.88 237 VAL A C 1
ATOM 1878 O O . VAL A 1 237 ? -14.234 -21.078 -20.625 1 97.88 237 VAL A O 1
ATOM 1881 N N . VAL A 1 238 ? -14.258 -19.188 -19.484 1 97.94 238 VAL A N 1
ATOM 1882 C CA . VAL A 1 238 ? -15.641 -18.875 -19.828 1 97.94 238 VAL A CA 1
ATOM 1883 C C . VAL A 1 238 ? -15.695 -17.547 -20.578 1 97.94 238 VAL A C 1
ATOM 1885 O O . VAL A 1 238 ? -15.164 -16.547 -20.109 1 97.94 238 VAL A O 1
ATOM 1888 N N . LEU A 1 239 ? -16.219 -17.594 -21.797 1 97.56 239 LEU A N 1
ATOM 1889 C CA . LEU A 1 239 ? -16.641 -16.375 -22.469 1 97.56 239 LEU A CA 1
ATOM 1890 C C . LEU A 1 239 ? -17.969 -15.883 -21.906 1 97.56 239 LEU A C 1
ATOM 1892 O O . LEU A 1 239 ? -18.969 -16.594 -21.953 1 97.56 239 LEU A O 1
ATOM 1896 N N . ALA A 1 240 ? -17.891 -14.688 -21.344 1 96.44 240 ALA A N 1
ATOM 1897 C CA . ALA A 1 240 ? -19.094 -14.242 -20.625 1 96.44 240 ALA A CA 1
ATOM 1898 C C . ALA A 1 240 ? -19.406 -12.789 -20.953 1 96.44 240 ALA A C 1
ATOM 1900 O O . ALA A 1 240 ? -18.562 -12.055 -21.453 1 96.44 240 ALA A O 1
ATOM 1901 N N . ARG A 1 241 ? -20.672 -12.438 -20.75 1 94.81 241 ARG A N 1
ATOM 1902 C CA . ARG A 1 241 ? -21.156 -11.062 -20.828 1 94.81 241 ARG A CA 1
ATOM 1903 C C . ARG A 1 241 ? -21.641 -10.57 -19.469 1 94.81 241 ARG A C 1
ATOM 1905 O O . ARG A 1 241 ? -22.422 -11.258 -18.797 1 94.81 241 ARG A O 1
ATOM 1912 N N . PRO A 1 242 ? -21.109 -9.352 -19.094 1 91.81 242 PRO A N 1
ATOM 1913 C CA . PRO A 1 242 ? -21.75 -8.781 -17.906 1 91.81 242 PRO A CA 1
ATOM 1914 C C . PRO A 1 242 ? -23.234 -8.508 -18.109 1 91.81 242 PRO A C 1
ATOM 1916 O O . PRO A 1 242 ? -23.641 -8.016 -19.172 1 91.81 242 PRO A O 1
ATOM 1919 N N . GLU A 1 243 ? -24.031 -8.781 -17.156 1 89.75 243 GLU A N 1
ATOM 1920 C CA . GLU A 1 243 ? -25.469 -8.586 -17.266 1 89.75 243 GLU A CA 1
ATOM 1921 C C . GLU A 1 243 ? -25.812 -7.125 -17.531 1 89.75 243 GLU A C 1
ATOM 1923 O O . GLU A 1 243 ? -26.75 -6.82 -18.266 1 89.75 243 GLU A O 1
ATOM 1928 N N . ASN A 1 244 ? -25.016 -6.238 -16.938 1 87.38 244 ASN A N 1
ATOM 1929 C CA . ASN A 1 244 ? -25.297 -4.812 -17.047 1 87.38 244 ASN A CA 1
ATOM 1930 C C . ASN A 1 244 ? -24.672 -4.211 -18.297 1 87.38 244 ASN A C 1
ATOM 1932 O O . ASN A 1 244 ? -24.859 -3.029 -18.594 1 87.38 244 ASN A O 1
ATOM 1936 N N . ASP A 1 245 ? -23.953 -4.984 -19.016 1 88.88 245 ASP A N 1
ATOM 1937 C CA . ASP A 1 245 ? -23.297 -4.566 -20.25 1 88.88 245 ASP A CA 1
ATOM 1938 C C . ASP A 1 245 ? -23.203 -5.723 -21.234 1 88.88 245 ASP A C 1
ATOM 1940 O O . ASP A 1 245 ? -22.109 -6.207 -21.531 1 88.88 245 ASP A O 1
ATOM 1944 N N . PRO A 1 246 ? -24.219 -5.996 -21.844 1 84.56 246 PRO A N 1
ATOM 1945 C CA . PRO A 1 246 ? -24.281 -7.211 -22.656 1 84.56 246 PRO A CA 1
ATOM 1946 C C . PRO A 1 246 ? -23.453 -7.105 -23.938 1 84.56 246 PRO A C 1
ATOM 1948 O O . PRO A 1 246 ? -23.188 -8.117 -24.594 1 84.56 246 PRO A O 1
ATOM 1951 N N . ASP A 1 247 ? -23.062 -5.941 -24.297 1 87.12 247 ASP A N 1
ATOM 1952 C CA . ASP A 1 247 ? -22.312 -5.762 -25.531 1 87.12 247 ASP A CA 1
ATOM 1953 C C . ASP A 1 247 ? -20.828 -6.02 -25.312 1 87.12 247 ASP A C 1
ATOM 1955 O O . ASP A 1 247 ? -20.062 -6.137 -26.281 1 87.12 247 ASP A O 1
ATOM 1959 N N . THR A 1 248 ? -20.516 -6.145 -24.078 1 90.75 248 THR A N 1
ATOM 1960 C CA . THR A 1 248 ? -19.094 -6.34 -23.766 1 90.75 248 THR A CA 1
ATOM 1961 C C . THR A 1 248 ? -18.828 -7.797 -23.406 1 90.75 248 THR A C 1
ATOM 1963 O O . THR A 1 248 ? -19.578 -8.406 -22.641 1 90.75 248 THR A O 1
ATOM 1966 N N . LEU A 1 249 ? -17.828 -8.398 -24.078 1 94.19 249 LEU A N 1
ATOM 1967 C CA . LEU A 1 249 ? -17.422 -9.766 -23.766 1 94.19 249 LEU A CA 1
ATOM 1968 C C . LEU A 1 249 ? -16.203 -9.773 -22.859 1 94.19 249 LEU A C 1
ATOM 1970 O O . LEU A 1 249 ? -15.328 -8.914 -22.969 1 94.19 249 LEU A O 1
ATOM 1974 N N . ARG A 1 250 ? -16.25 -10.719 -21.938 1 94.94 250 ARG A N 1
ATOM 1975 C CA . ARG A 1 250 ? -15.125 -10.938 -21.031 1 94.94 250 ARG A CA 1
ATOM 1976 C C . ARG A 1 250 ? -14.703 -12.406 -21.031 1 94.94 250 ARG A C 1
ATOM 1978 O O . ARG A 1 250 ? -15.516 -13.289 -21.281 1 94.94 250 ARG A O 1
ATOM 1985 N N . LEU A 1 251 ? -13.469 -12.602 -20.844 1 96.75 251 LEU A N 1
ATOM 1986 C CA . LEU A 1 251 ? -12.977 -13.938 -20.562 1 96.75 251 LEU A CA 1
ATOM 1987 C C . LEU A 1 251 ? -12.734 -14.125 -19.078 1 96.75 251 LEU A C 1
ATOM 1989 O O . LEU A 1 251 ? -12.094 -13.289 -18.438 1 96.75 251 LEU A O 1
ATOM 1993 N N . ILE A 1 252 ? -13.242 -15.18 -18.516 1 96.75 252 ILE A N 1
ATOM 1994 C CA . ILE A 1 252 ? -13.156 -15.453 -17.078 1 96.75 252 ILE A CA 1
ATOM 1995 C C . ILE A 1 252 ? -12.453 -16.797 -16.859 1 96.75 252 ILE A C 1
ATOM 1997 O O . ILE A 1 252 ? -12.766 -17.781 -17.516 1 96.75 252 ILE A O 1
ATOM 2001 N N . ASP A 1 253 ? -11.523 -16.781 -16.016 1 96.94 253 ASP A N 1
ATOM 2002 C CA . ASP A 1 253 ? -10.781 -17.969 -15.617 1 96.94 253 ASP A CA 1
ATOM 2003 C C . ASP A 1 253 ? -11.383 -18.594 -14.352 1 96.94 253 ASP A C 1
ATOM 2005 O O . ASP A 1 253 ? -11.672 -17.891 -13.383 1 96.94 253 ASP A O 1
ATOM 2009 N N . ILE A 1 254 ? -11.672 -19.875 -14.367 1 97.44 254 ILE A N 1
ATOM 2010 C CA . ILE A 1 254 ? -12.141 -20.641 -13.219 1 97.44 254 ILE A CA 1
ATOM 2011 C C . ILE A 1 254 ? -11.156 -21.766 -12.914 1 97.44 254 ILE A C 1
ATOM 2013 O O . ILE A 1 254 ? -10.969 -22.672 -13.734 1 97.44 254 ILE A O 1
ATOM 2017 N N . LYS A 1 255 ? -10.602 -21.734 -11.742 1 96.88 255 LYS A N 1
ATOM 2018 C CA . LYS A 1 255 ? -9.539 -22.672 -11.406 1 96.88 255 LYS A CA 1
ATOM 2019 C C . LYS A 1 255 ? -9.82 -23.359 -10.078 1 96.88 255 LYS A C 1
ATOM 2021 O O . LYS A 1 255 ? -10.039 -22.703 -9.062 1 96.88 255 LYS A O 1
ATOM 2026 N N . LEU A 1 256 ? -9.758 -24.734 -10.117 1 96.56 256 LEU A N 1
ATOM 2027 C CA . LEU A 1 256 ? -9.945 -25.516 -8.891 1 96.56 256 LEU A CA 1
ATOM 2028 C C . LEU A 1 256 ? -8.828 -25.219 -7.895 1 96.56 256 LEU A C 1
ATOM 2030 O O . LEU A 1 256 ? -7.652 -25.172 -8.266 1 96.56 256 LEU A O 1
ATOM 2034 N N . ALA A 1 257 ? -9.227 -24.953 -6.656 1 96.81 257 ALA A N 1
ATOM 2035 C CA . ALA A 1 257 ? -8.258 -24.75 -5.586 1 96.81 257 ALA A CA 1
ATOM 2036 C C . ALA A 1 257 ? -8.086 -26.031 -4.762 1 96.81 257 ALA A C 1
ATOM 2038 O O . ALA A 1 257 ? -9.062 -26.672 -4.398 1 96.81 257 ALA A O 1
ATOM 2039 N N . VAL A 1 258 ? -6.859 -26.406 -4.484 1 95 258 VAL A N 1
ATOM 2040 C CA . VAL A 1 258 ? -6.547 -27.609 -3.711 1 95 258 VAL A CA 1
ATOM 2041 C C . VAL A 1 258 ? -5.68 -27.234 -2.512 1 95 258 VAL A C 1
ATOM 2043 O O . VAL A 1 258 ? -5.164 -26.125 -2.43 1 95 258 VAL A O 1
ATOM 2046 N N . PRO A 1 259 ? -5.543 -28.125 -1.565 1 94.56 259 PRO A N 1
ATOM 2047 C CA . PRO A 1 259 ? -4.707 -27.828 -0.404 1 94.56 259 PRO A CA 1
ATOM 2048 C C . PRO A 1 259 ? -3.248 -27.562 -0.778 1 94.56 259 PRO A C 1
ATOM 2050 O O . PRO A 1 259 ? -2.752 -28.125 -1.76 1 94.56 259 PRO A O 1
ATOM 2053 N N . SER A 1 260 ? -2.604 -26.781 -0.044 1 95.81 260 SER A N 1
ATOM 2054 C CA . SER A 1 260 ? -1.19 -26.484 -0.255 1 95.81 260 SER A CA 1
ATOM 2055 C C . SER A 1 260 ? -0.316 -27.672 0.146 1 95.81 260 SER A C 1
ATOM 2057 O O . SER A 1 260 ? -0.55 -28.297 1.18 1 95.81 260 SER A O 1
ATOM 2059 N N . VAL A 1 261 ? 0.711 -27.969 -0.586 1 96.5 261 VAL A N 1
ATOM 2060 C CA . VAL A 1 261 ? 1.643 -29.047 -0.271 1 96.5 261 VAL A CA 1
ATOM 2061 C C . VAL A 1 261 ? 2.475 -28.672 0.952 1 96.5 261 VAL A C 1
ATOM 2063 O O . VAL A 1 261 ? 2.961 -29.547 1.675 1 96.5 261 VAL A O 1
ATOM 2066 N N . TRP A 1 262 ? 2.609 -27.375 1.158 1 97.06 262 TRP A N 1
ATOM 2067 C CA . TRP A 1 262 ? 3.398 -26.891 2.289 1 97.06 262 TRP A CA 1
ATOM 2068 C C . TRP A 1 262 ? 2.65 -27.109 3.602 1 97.06 262 TRP A C 1
ATOM 2070 O O . TRP A 1 262 ? 3.27 -27.266 4.656 1 97.06 262 TRP A O 1
ATOM 2080 N N . ALA A 1 263 ? 1.283 -27.016 3.531 1 94.56 263 ALA A N 1
ATOM 2081 C CA . ALA A 1 263 ? 0.503 -27.281 4.738 1 94.56 263 ALA A CA 1
ATOM 2082 C C . ALA A 1 263 ? 0.817 -28.656 5.301 1 94.56 263 ALA A C 1
ATOM 2084 O O . ALA A 1 263 ? 0.905 -28.844 6.52 1 94.56 263 ALA A O 1
ATOM 2085 N N . GLN A 1 264 ? 1.003 -29.594 4.457 1 91.81 264 GLN A N 1
ATOM 2086 C CA . GLN A 1 264 ? 1.338 -30.938 4.875 1 91.81 264 GLN A CA 1
ATOM 2087 C C . GLN A 1 264 ? 2.791 -31.031 5.332 1 91.81 264 GLN A C 1
ATOM 2089 O O . GLN A 1 264 ? 3.094 -31.703 6.32 1 91.81 264 GLN A O 1
ATOM 2094 N N . ALA A 1 265 ? 3.637 -30.391 4.609 1 95.44 265 ALA A N 1
ATOM 2095 C CA . ALA A 1 265 ? 5.074 -30.516 4.855 1 95.44 265 ALA A CA 1
ATOM 2096 C C . ALA A 1 265 ? 5.461 -29.828 6.168 1 95.44 265 ALA A C 1
ATOM 2098 O O . ALA A 1 265 ? 6.312 -30.328 6.906 1 95.44 265 ALA A O 1
ATOM 2099 N N . LEU A 1 266 ? 4.895 -28.672 6.473 1 94.81 266 LEU A N 1
ATOM 2100 C CA . LEU A 1 266 ? 5.309 -27.859 7.617 1 94.81 266 LEU A CA 1
ATOM 2101 C C . LEU A 1 266 ? 4.332 -28.016 8.773 1 94.81 266 LEU A C 1
ATOM 2103 O O . LEU A 1 266 ? 4.66 -27.688 9.922 1 94.81 266 LEU A O 1
ATOM 2107 N N . GLY A 1 267 ? 3.199 -28.5 8.484 1 87.69 267 GLY A N 1
ATOM 2108 C CA . GLY A 1 267 ? 2.137 -28.422 9.477 1 87.69 267 GLY A CA 1
ATOM 2109 C C . GLY A 1 267 ? 1.536 -27.031 9.586 1 87.69 267 GLY A C 1
ATOM 2110 O O . GLY A 1 267 ? 2.139 -26.047 9.141 1 87.69 267 GLY A O 1
ATOM 2111 N N . VAL A 1 268 ? 0.298 -26.922 10.078 1 78.62 268 VAL A N 1
ATOM 2112 C CA . VAL A 1 268 ? -0.383 -25.641 10.289 1 78.62 268 VAL A CA 1
ATOM 2113 C C . VAL A 1 268 ? -0.467 -25.344 11.789 1 78.62 268 VAL A C 1
ATOM 2115 O O . VAL A 1 268 ? -1.098 -26.094 12.539 1 78.62 268 VAL A O 1
ATOM 2118 N N . PRO A 1 269 ? 0.154 -24.234 12.07 1 79.94 269 PRO A N 1
ATOM 2119 C CA . PRO A 1 269 ? 0.08 -23.906 13.5 1 79.94 269 PRO A CA 1
ATOM 2120 C C . PRO A 1 269 ? -1.343 -23.594 13.961 1 79.94 269 PRO A C 1
ATOM 2122 O O . PRO A 1 269 ? -2.166 -23.125 13.172 1 79.94 269 PRO A O 1
ATOM 2125 N N . GLY A 1 270 ? -1.562 -23.797 15.148 1 76.94 270 GLY A N 1
ATOM 2126 C CA . GLY A 1 270 ? -2.885 -23.625 15.734 1 76.94 270 GLY A CA 1
ATOM 2127 C C . GLY A 1 270 ? -3.359 -22.188 15.727 1 76.94 270 GLY A C 1
ATOM 2128 O O . GLY A 1 270 ? -4.562 -21.922 15.758 1 76.94 270 GLY A O 1
ATOM 2129 N N . ASN A 1 271 ? -2.484 -21.25 15.695 1 76.12 271 ASN A N 1
ATOM 2130 C CA . ASN A 1 271 ? -2.85 -19.844 15.805 1 76.12 271 ASN A CA 1
ATOM 2131 C C . ASN A 1 271 ? -3.145 -19.234 14.43 1 76.12 271 ASN A C 1
ATOM 2133 O O . ASN A 1 271 ? -3.518 -18.062 14.336 1 76.12 271 ASN A O 1
ATOM 2137 N N . VAL A 1 272 ? -3.014 -20.047 13.477 1 81.94 272 VAL A N 1
ATOM 2138 C CA . VAL A 1 272 ? -3.285 -19.562 12.125 1 81.94 272 VAL A CA 1
ATOM 2139 C C . VAL A 1 272 ? -4.777 -19.672 11.828 1 81.94 272 VAL A C 1
ATOM 2141 O O . VAL A 1 272 ? -5.41 -20.688 12.164 1 81.94 272 VAL A O 1
ATOM 2144 N N . SER A 1 273 ? -5.273 -18.562 11.352 1 78.38 273 SER A N 1
ATOM 2145 C CA . SER A 1 273 ? -6.691 -18.531 11.016 1 78.38 273 SER A CA 1
ATOM 2146 C C . SER A 1 273 ? -7.051 -19.609 10 1 78.38 273 SER A C 1
ATOM 2148 O O . SER A 1 273 ? -6.312 -19.844 9.047 1 78.38 273 SER A O 1
ATOM 2150 N N . ARG A 1 274 ? -8.172 -20.188 10.328 1 84.94 274 ARG A N 1
ATOM 2151 C CA . ARG A 1 274 ? -8.672 -21.203 9.398 1 84.94 274 ARG A CA 1
ATOM 2152 C C . ARG A 1 274 ? -9.523 -20.562 8.305 1 84.94 274 ARG A C 1
ATOM 2154 O O . ARG A 1 274 ? -10.305 -19.641 8.57 1 84.94 274 ARG A O 1
ATOM 2161 N N . TRP A 1 275 ? -9.258 -20.953 7.113 1 91.56 275 TRP A N 1
ATOM 2162 C CA . TRP A 1 275 ? -10.047 -20.5 5.98 1 91.56 275 TRP A CA 1
ATOM 2163 C C . TRP A 1 275 ? -11.219 -21.438 5.723 1 91.56 275 TRP A C 1
ATOM 2165 O O . TRP A 1 275 ? -11.125 -22.656 5.961 1 91.56 275 TRP A O 1
ATOM 2175 N N . SER A 1 276 ? -12.297 -20.922 5.242 1 91.38 276 SER A N 1
ATOM 2176 C CA . SER A 1 276 ? -13.523 -21.688 5.035 1 91.38 276 SER A CA 1
ATOM 2177 C C . SER A 1 276 ? -13.383 -22.656 3.869 1 91.38 276 SER A C 1
ATOM 2179 O O . SER A 1 276 ? -14.133 -23.625 3.777 1 91.38 276 SER A O 1
ATOM 2181 N N . ALA A 1 277 ? -12.547 -22.391 2.951 1 95.88 277 ALA A N 1
ATOM 2182 C CA . ALA A 1 277 ? -12.297 -23.188 1.754 1 95.88 277 ALA A CA 1
ATOM 2183 C C . ALA A 1 277 ? -10.914 -22.906 1.185 1 95.88 277 ALA A C 1
ATOM 2185 O O . ALA A 1 277 ? -10.289 -21.906 1.518 1 95.88 277 ALA A O 1
ATOM 2186 N N . GLU A 1 278 ? -10.43 -23.844 0.343 1 96.56 278 GLU A N 1
ATOM 2187 C CA . GLU A 1 278 ? -9.117 -23.656 -0.265 1 96.56 278 GLU A CA 1
ATOM 2188 C C . GLU A 1 278 ? -9.07 -22.406 -1.13 1 96.56 278 GLU A C 1
ATOM 2190 O O . GLU A 1 278 ? -8.086 -21.672 -1.114 1 96.56 278 GLU A O 1
ATOM 2195 N N . ALA A 1 279 ? -10.109 -22.156 -1.873 1 97.69 279 ALA A N 1
ATOM 2196 C CA . ALA A 1 279 ? -10.133 -20.969 -2.719 1 97.69 279 ALA A CA 1
ATOM 2197 C C . ALA A 1 279 ? -10.156 -19.688 -1.876 1 97.69 279 ALA A C 1
ATOM 2199 O O . ALA A 1 279 ? -9.594 -18.672 -2.266 1 97.69 279 ALA A O 1
ATOM 2200 N N . ALA A 1 280 ? -10.844 -19.75 -0.728 1 96.88 280 ALA A N 1
ATOM 2201 C CA . ALA A 1 280 ? -10.844 -18.625 0.191 1 96.88 280 ALA A CA 1
ATOM 2202 C C . ALA A 1 280 ? -9.438 -18.328 0.703 1 96.88 280 ALA A C 1
ATOM 2204 O O . ALA A 1 280 ? -9.039 -17.172 0.821 1 96.88 280 ALA A O 1
ATOM 2205 N N . ARG A 1 281 ? -8.703 -19.344 1.012 1 96.75 281 ARG A N 1
ATOM 2206 C CA . ARG A 1 281 ? -7.305 -19.203 1.419 1 96.75 281 ARG A CA 1
ATOM 2207 C C . ARG A 1 281 ? -6.473 -18.547 0.32 1 96.75 281 ARG A C 1
ATOM 2209 O O . ARG A 1 281 ? -5.785 -17.562 0.563 1 96.75 281 ARG A O 1
ATOM 2216 N N . VAL A 1 282 ? -6.605 -19.062 -0.86 1 97.75 282 VAL A N 1
ATOM 2217 C CA . VAL A 1 282 ? -5.82 -18.594 -1.999 1 97.75 282 VAL A CA 1
ATOM 2218 C C . VAL A 1 282 ? -6.141 -17.125 -2.283 1 97.75 282 VAL A C 1
ATOM 2220 O O . VAL A 1 282 ? -5.234 -16.297 -2.352 1 97.75 282 VAL A O 1
ATOM 2223 N N . VAL A 1 283 ? -7.398 -16.828 -2.395 1 97.19 283 VAL A N 1
ATOM 2224 C CA . VAL A 1 283 ? -7.848 -15.484 -2.74 1 97.19 283 VAL A CA 1
ATOM 2225 C C . VAL A 1 283 ? -7.543 -14.523 -1.594 1 97.19 283 VAL A C 1
ATOM 2227 O O . VAL A 1 283 ? -7.105 -13.391 -1.821 1 97.19 283 VAL A O 1
ATOM 2230 N N . GLY A 1 284 ? -7.793 -14.961 -0.375 1 96.5 284 GLY A N 1
ATOM 2231 C CA . GLY A 1 284 ? -7.512 -14.125 0.781 1 96.5 284 GLY A CA 1
ATOM 2232 C C . GLY A 1 284 ? -6.055 -13.719 0.882 1 96.5 284 GLY A C 1
ATOM 2233 O O . GLY A 1 284 ? -5.75 -12.539 1.077 1 96.5 284 GLY A O 1
ATOM 2234 N N . VAL A 1 285 ? -5.133 -14.648 0.73 1 97.69 285 VAL A N 1
ATOM 2235 C CA . VAL A 1 285 ? -3.703 -14.367 0.803 1 97.69 285 VAL A CA 1
ATOM 2236 C C . VAL A 1 285 ? -3.291 -13.477 -0.365 1 97.69 285 VAL A C 1
ATOM 2238 O O . VAL A 1 285 ? -2.518 -12.531 -0.19 1 97.69 285 VAL A O 1
ATOM 2241 N N . GLN A 1 286 ? -3.799 -13.805 -1.526 1 98.06 286 GLN A N 1
ATOM 2242 C CA . GLN A 1 286 ? -3.465 -13.008 -2.701 1 98.06 286 GLN A CA 1
ATOM 2243 C C . GLN A 1 286 ? -3.902 -11.555 -2.523 1 98.06 286 GLN A C 1
ATOM 2245 O O . GLN A 1 286 ? -3.139 -10.633 -2.814 1 98.06 286 GLN A O 1
ATOM 2250 N N . ARG A 1 287 ? -5.09 -11.375 -2.027 1 97 287 ARG A N 1
ATOM 2251 C CA . ARG A 1 287 ? -5.641 -10.039 -1.838 1 97 287 ARG A CA 1
ATOM 2252 C C . ARG A 1 287 ? -4.793 -9.227 -0.865 1 97 287 ARG A C 1
ATOM 2254 O O . ARG A 1 287 ? -4.551 -8.039 -1.085 1 97 287 ARG A O 1
ATOM 2261 N N . VAL A 1 288 ? -4.352 -9.844 0.17 1 97.19 288 VAL A N 1
ATOM 2262 C CA . VAL A 1 288 ? -3.562 -9.141 1.177 1 97.19 288 VAL A CA 1
ATOM 2263 C C . VAL A 1 288 ? -2.154 -8.883 0.642 1 97.19 288 VAL A C 1
ATOM 2265 O O . VAL A 1 288 ? -1.607 -7.793 0.815 1 97.19 288 VAL A O 1
ATOM 2268 N N . SER A 1 289 ? -1.604 -9.844 -0.03 1 98.12 289 SER A N 1
ATOM 2269 C CA . SER A 1 289 ? -0.202 -9.797 -0.43 1 98.12 289 SER A CA 1
ATOM 2270 C C . SER A 1 289 ? 0.017 -8.797 -1.56 1 98.12 289 SER A C 1
ATOM 2272 O O . SER A 1 289 ? 1.017 -8.078 -1.571 1 98.12 289 SER A O 1
ATOM 2274 N N . GLN A 1 290 ? -0.862 -8.805 -2.518 1 98.25 290 GLN A N 1
ATOM 2275 C CA . GLN A 1 290 ? -0.729 -7.895 -3.652 1 98.25 290 GLN A CA 1
ATOM 2276 C C . GLN A 1 290 ? -1.218 -6.492 -3.299 1 98.25 290 GLN A C 1
ATOM 2278 O O . GLN A 1 290 ? -2.211 -6.34 -2.586 1 98.25 290 GLN A O 1
ATOM 2283 N N . ALA A 1 291 ? -0.495 -5.516 -3.793 1 97.38 291 ALA A N 1
ATOM 2284 C CA . ALA A 1 291 ? -0.931 -4.145 -3.545 1 97.38 291 ALA A CA 1
ATOM 2285 C C . ALA A 1 291 ? -2.326 -3.902 -4.109 1 97.38 291 ALA A C 1
ATOM 2287 O O . ALA A 1 291 ? -3.16 -3.26 -3.467 1 97.38 291 ALA A O 1
ATOM 2288 N N . VAL A 1 292 ? -2.533 -4.355 -5.301 1 97.25 292 VAL A N 1
ATOM 2289 C CA . VAL A 1 292 ? -3.832 -4.355 -5.965 1 97.25 292 VAL A CA 1
ATOM 2290 C C . VAL A 1 292 ? -4.102 -5.734 -6.566 1 97.25 292 VAL A C 1
ATOM 2292 O O . VAL A 1 292 ? -3.217 -6.332 -7.184 1 97.25 292 VAL A O 1
ATOM 2295 N N . SER A 1 293 ? -5.262 -6.211 -6.375 1 95.94 293 SER A N 1
ATOM 2296 C CA . SER A 1 293 ? -5.605 -7.547 -6.852 1 95.94 293 SER A CA 1
ATOM 2297 C C . SER A 1 293 ? -6.188 -7.504 -8.258 1 95.94 293 SER A C 1
ATOM 2299 O O . SER A 1 293 ? -6.746 -6.484 -8.672 1 95.94 293 SER A O 1
ATOM 2301 N N . PRO A 1 294 ? -6.07 -8.617 -8.953 1 94.81 294 PRO A N 1
ATOM 2302 C CA . PRO A 1 294 ? -6.668 -8.672 -10.289 1 94.81 294 PRO A CA 1
ATOM 2303 C C . PRO A 1 294 ? -8.18 -8.453 -10.273 1 94.81 294 PRO A C 1
ATOM 2305 O O . PRO A 1 294 ? -8.836 -8.758 -9.273 1 94.81 294 PRO A O 1
ATOM 2308 N N . ALA A 1 295 ? -8.672 -8.07 -11.391 1 89.62 295 ALA A N 1
ATOM 2309 C CA . ALA A 1 295 ? -10.109 -7.859 -11.547 1 89.62 295 ALA A CA 1
ATOM 2310 C C . ALA A 1 295 ? -10.875 -9.172 -11.391 1 89.62 295 ALA A C 1
ATOM 2312 O O . ALA A 1 295 ? -10.43 -10.219 -11.852 1 89.62 295 ALA A O 1
ATOM 2313 N N . LEU A 1 296 ? -12.047 -9.148 -10.711 1 91.69 296 LEU A N 1
ATOM 2314 C CA . LEU A 1 296 ? -13.039 -10.203 -10.562 1 91.69 296 LEU A CA 1
ATOM 2315 C C . LEU A 1 296 ? -12.523 -11.312 -9.656 1 91.69 296 LEU A C 1
ATOM 2317 O O . LEU A 1 296 ? -13.148 -12.375 -9.555 1 91.69 296 LEU A O 1
ATOM 2321 N N . LEU A 1 297 ? -11.445 -11.141 -9 1 95.69 297 LEU A N 1
ATOM 2322 C CA . LEU A 1 297 ? -10.844 -12.164 -8.156 1 95.69 297 LEU A CA 1
ATOM 2323 C C . LEU A 1 297 ? -11.742 -12.492 -6.969 1 95.69 297 LEU A C 1
ATOM 2325 O O . LEU A 1 297 ? -11.969 -11.641 -6.105 1 95.69 297 LEU A O 1
ATOM 2329 N N . ARG A 1 298 ? -12.258 -13.703 -6.934 1 95.94 298 ARG A N 1
ATOM 2330 C CA . ARG A 1 298 ? -13.07 -14.148 -5.805 1 95.94 298 ARG A CA 1
ATOM 2331 C C . ARG A 1 298 ? -13 -15.664 -5.641 1 95.94 298 ARG A C 1
ATOM 2333 O O . ARG A 1 298 ? -12.766 -16.391 -6.609 1 95.94 298 ARG A O 1
ATOM 2340 N N . PRO A 1 299 ? -13.156 -16.078 -4.43 1 96.88 299 PRO A N 1
ATOM 2341 C CA . PRO A 1 299 ? -13.375 -17.5 -4.203 1 96.88 299 PRO A CA 1
ATOM 2342 C C . PRO A 1 299 ? -14.836 -17.922 -4.398 1 96.88 299 PRO A C 1
ATOM 2344 O O . PRO A 1 299 ? -15.75 -17.156 -4.047 1 96.88 299 PRO A O 1
ATOM 2347 N N . VAL A 1 300 ? -15.055 -19.016 -4.973 1 96.62 300 VAL A N 1
ATOM 2348 C CA . VAL A 1 300 ? -16.406 -19.547 -5.18 1 96.62 300 VAL A CA 1
ATOM 2349 C C . VAL A 1 300 ? -16.484 -20.984 -4.695 1 96.62 300 VAL A C 1
ATOM 2351 O O . VAL A 1 300 ? -15.641 -21.812 -5.055 1 96.62 300 VAL A O 1
ATOM 2354 N N . VAL A 1 301 ? -17.391 -21.266 -3.875 1 96.69 301 VAL A N 1
ATOM 2355 C CA . VAL A 1 301 ? -17.672 -22.625 -3.453 1 96.69 301 VAL A CA 1
ATOM 2356 C C . VAL A 1 301 ? -18.859 -23.188 -4.234 1 96.69 301 VAL A C 1
ATOM 2358 O O . VAL A 1 301 ? -19.875 -22.516 -4.391 1 96.69 301 VAL A O 1
ATOM 2361 N N . TYR A 1 302 ? -18.672 -24.328 -4.789 1 95.31 302 TYR A N 1
ATOM 2362 C CA . TYR A 1 302 ? -19.719 -24.969 -5.57 1 95.31 302 TYR A CA 1
ATOM 2363 C C . TYR A 1 302 ? -19.812 -26.453 -5.25 1 95.31 302 TYR A C 1
ATOM 2365 O O . TYR A 1 302 ? -18.781 -27.125 -5.098 1 95.31 302 TYR A O 1
ATOM 2373 N N . ALA A 1 303 ? -21.047 -26.891 -5.059 1 92.25 303 ALA A N 1
ATOM 2374 C CA . ALA A 1 303 ? -21.312 -28.312 -4.879 1 92.25 303 ALA A CA 1
ATOM 2375 C C . ALA A 1 303 ? -22.344 -28.812 -5.898 1 92.25 303 ALA A C 1
ATOM 2377 O O . ALA A 1 303 ? -23.5 -28.422 -5.855 1 92.25 303 ALA A O 1
ATOM 2378 N N . GLY A 1 304 ? -21.828 -29.578 -6.828 1 86.44 304 GLY A N 1
ATOM 2379 C CA . GLY A 1 304 ? -22.75 -30.219 -7.742 1 86.44 304 GLY A CA 1
ATOM 2380 C C . GLY A 1 304 ? -23.625 -31.266 -7.07 1 86.44 304 GLY A C 1
ATOM 2381 O O . GLY A 1 304 ? -23.359 -31.656 -5.93 1 86.44 304 GLY A O 1
ATOM 2382 N N . LYS A 1 305 ? -24.672 -31.688 -7.703 1 83.75 305 LYS A N 1
ATOM 2383 C CA . LYS A 1 305 ? -25.578 -32.688 -7.145 1 83.75 305 LYS A CA 1
ATOM 2384 C C . LYS A 1 305 ? -24.828 -33.969 -6.785 1 83.75 305 LYS A C 1
ATOM 2386 O O . LYS A 1 305 ? -24.172 -34.562 -7.641 1 83.75 305 LYS A O 1
ATOM 2391 N N . GLY A 1 306 ? -24.875 -34.344 -5.543 1 87.19 306 GLY A N 1
ATOM 2392 C CA . GLY A 1 306 ? -24.281 -35.562 -5.055 1 87.19 306 GLY A CA 1
ATOM 2393 C C . GLY A 1 306 ? -22.781 -35.469 -4.879 1 87.19 306 GLY A C 1
ATOM 2394 O O . GLY A 1 306 ? -22.125 -36.5 -4.617 1 87.19 306 GLY A O 1
ATOM 2395 N N . GLU A 1 307 ? -22.188 -34.312 -5.184 1 89.25 307 GLU A N 1
ATOM 2396 C CA . GLU A 1 307 ? -20.75 -34.125 -5.07 1 89.25 307 GLU A CA 1
ATOM 2397 C C . GLU A 1 307 ? -20.375 -33.375 -3.801 1 89.25 307 GLU A C 1
ATOM 2399 O O . GLU A 1 307 ? -21.203 -32.656 -3.244 1 89.25 307 GLU A O 1
ATOM 2404 N N . ARG A 1 308 ? -19.266 -33.719 -3.299 1 91.06 308 ARG A N 1
ATOM 2405 C CA . ARG A 1 308 ? -18.703 -32.875 -2.236 1 91.06 308 ARG A CA 1
ATOM 2406 C C . ARG A 1 308 ? -18.422 -31.469 -2.732 1 91.06 308 ARG A C 1
ATOM 2408 O O . ARG A 1 308 ? -18.109 -31.266 -3.908 1 91.06 308 ARG A O 1
ATOM 2415 N N . ALA A 1 309 ? -18.484 -30.5 -1.816 1 93.69 309 ALA A N 1
ATOM 2416 C CA . ALA A 1 309 ? -18.25 -29.109 -2.17 1 93.69 309 ALA A CA 1
ATOM 2417 C C . ALA A 1 309 ? -16.781 -28.891 -2.559 1 93.69 309 ALA A C 1
ATOM 2419 O O . ALA A 1 309 ? -15.875 -29.391 -1.891 1 93.69 309 ALA A O 1
ATOM 2420 N N . CYS A 1 310 ? -16.547 -28.328 -3.723 1 95.44 310 CYS A N 1
ATOM 2421 C CA . CYS A 1 310 ? -15.234 -27.859 -4.18 1 95.44 310 CYS A CA 1
ATOM 2422 C C . CYS A 1 310 ? -15.18 -26.344 -4.234 1 95.44 310 CYS A C 1
ATOM 2424 O O . CYS A 1 310 ? -16.219 -25.672 -4.203 1 95.44 310 CYS A O 1
ATOM 2426 N N . SER A 1 311 ? -14.016 -25.812 -4.168 1 96.88 311 SER A N 1
ATOM 2427 C CA . SER A 1 311 ? -13.906 -24.359 -4.25 1 96.88 311 SER A CA 1
ATOM 2428 C C . SER A 1 311 ? -12.977 -23.938 -5.383 1 96.88 311 SER A C 1
ATOM 2430 O O . SER A 1 311 ? -12.039 -24.656 -5.727 1 96.88 311 SER A O 1
ATOM 2432 N N . TYR A 1 312 ? -13.305 -22.812 -5.977 1 97.69 312 TYR A N 1
ATOM 2433 C CA . TYR A 1 312 ? -12.664 -22.359 -7.203 1 97.69 312 TYR A CA 1
ATOM 2434 C C . TYR A 1 312 ? -12.234 -20.891 -7.078 1 97.69 312 TYR A C 1
ATOM 2436 O O . TYR A 1 312 ? -12.914 -20.094 -6.434 1 97.69 312 TYR A O 1
ATOM 2444 N N . VAL A 1 313 ? -11.094 -20.594 -7.605 1 97.19 313 VAL A N 1
ATOM 2445 C CA . VAL A 1 313 ? -10.672 -19.203 -7.789 1 97.19 313 VAL A CA 1
ATOM 2446 C C . VAL A 1 313 ? -11.18 -18.688 -9.133 1 97.19 313 VAL A C 1
ATOM 2448 O O . VAL A 1 313 ? -10.914 -19.281 -10.18 1 97.19 313 VAL A O 1
ATOM 2451 N N . VAL A 1 314 ? -11.906 -17.641 -9.117 1 96.5 314 VAL A N 1
ATOM 2452 C CA . VAL A 1 314 ? -12.453 -17.016 -10.32 1 96.5 314 VAL A CA 1
ATOM 2453 C C . VAL A 1 314 ? -11.82 -15.633 -10.523 1 96.5 314 VAL A C 1
ATOM 2455 O O . VAL A 1 314 ? -11.797 -14.82 -9.602 1 96.5 314 VAL A O 1
ATOM 2458 N N . LYS A 1 315 ? -11.297 -15.375 -11.641 1 95.44 315 LYS A N 1
ATOM 2459 C CA . LYS A 1 315 ? -10.711 -14.07 -11.945 1 95.44 315 LYS A CA 1
ATOM 2460 C C . LYS A 1 315 ? -10.781 -13.773 -13.438 1 95.44 315 LYS A C 1
ATOM 2462 O O . LYS A 1 315 ? -11.117 -14.648 -14.242 1 95.44 315 LYS A O 1
ATOM 2467 N N . SER A 1 316 ? -10.461 -12.609 -13.805 1 94.75 316 SER A N 1
ATOM 2468 C CA . SER A 1 316 ? -10.484 -12.172 -15.203 1 94.75 316 SER A CA 1
ATOM 2469 C C . SER A 1 316 ? -9.266 -12.68 -15.953 1 94.75 316 SER A C 1
ATOM 2471 O O . SER A 1 316 ? -8.156 -12.68 -15.414 1 94.75 316 SER A O 1
ATOM 2473 N N . LEU A 1 317 ? -9.484 -13.25 -17.109 1 95.12 317 LEU A N 1
ATOM 2474 C CA . LEU A 1 317 ? -8.414 -13.406 -18.094 1 95.12 317 LEU A CA 1
ATOM 2475 C C . LEU A 1 317 ? -8.234 -12.141 -18.906 1 95.12 317 LEU A C 1
ATOM 2477 O O . LEU A 1 317 ? -9.195 -11.648 -19.516 1 95.12 317 LEU A O 1
ATOM 2481 N N . GLN A 1 318 ? -7.051 -11.641 -18.891 1 93.75 318 GLN A N 1
ATOM 2482 C CA . GLN A 1 318 ? -6.898 -10.312 -19.469 1 93.75 318 GLN A CA 1
ATOM 2483 C C . GLN A 1 318 ? -5.652 -10.242 -20.359 1 93.75 318 GLN A C 1
ATOM 2485 O O . GLN A 1 318 ? -4.707 -11.008 -20.172 1 93.75 318 GLN A O 1
ATOM 2490 N N . PRO A 1 319 ? -5.668 -9.359 -21.359 1 93.5 319 PRO A N 1
ATOM 2491 C CA . PRO A 1 319 ? -4.566 -9.25 -22.328 1 93.5 319 PRO A CA 1
ATOM 2492 C C . PRO A 1 319 ? -3.275 -8.742 -21.688 1 93.5 319 PRO A C 1
ATOM 2494 O O . PRO A 1 319 ? -2.195 -8.906 -22.266 1 93.5 319 PRO A O 1
ATOM 2497 N N . THR A 1 320 ? -3.383 -8.141 -20.531 1 92 320 THR A N 1
ATOM 2498 C CA . THR A 1 320 ? -2.217 -7.504 -19.922 1 92 320 THR A CA 1
ATOM 2499 C C . THR A 1 320 ? -1.47 -8.484 -19.031 1 92 320 THR A C 1
ATOM 2501 O O . THR A 1 320 ? -0.439 -8.141 -18.453 1 92 320 THR A O 1
ATOM 2504 N N . ALA A 1 321 ? -2.016 -9.656 -18.859 1 91.62 321 ALA A N 1
ATOM 2505 C CA . ALA A 1 321 ? -1.288 -10.688 -18.125 1 91.62 321 ALA A CA 1
ATOM 2506 C C . ALA A 1 321 ? -0.099 -11.195 -18.922 1 91.62 321 ALA A C 1
ATOM 2508 O O . ALA A 1 321 ? -0.266 -11.695 -20.047 1 91.62 321 ALA A O 1
ATOM 2509 N N . ASP A 1 322 ? 1.045 -11.039 -18.406 1 92.5 322 ASP A N 1
ATOM 2510 C CA . ASP A 1 322 ? 2.281 -11.445 -19.078 1 92.5 322 ASP A CA 1
ATOM 2511 C C . ASP A 1 322 ? 3.426 -11.562 -18.062 1 92.5 322 ASP A C 1
ATOM 2513 O O . ASP A 1 322 ? 3.221 -11.414 -16.859 1 92.5 322 ASP A O 1
ATOM 2517 N N . ARG A 1 323 ? 4.594 -12.023 -18.531 1 91.06 323 ARG A N 1
ATOM 2518 C CA . ARG A 1 323 ? 5.793 -12.172 -17.703 1 91.06 323 ARG A CA 1
ATOM 2519 C C . ARG A 1 323 ? 7.02 -11.617 -18.422 1 91.06 323 ARG A C 1
ATOM 2521 O O . ARG A 1 323 ? 6.992 -11.414 -19.641 1 91.06 323 ARG A O 1
ATOM 2528 N N . VAL A 1 324 ? 7.992 -11.352 -17.609 1 89.75 324 VAL A N 1
ATOM 2529 C CA . VAL A 1 324 ? 9.266 -10.938 -18.203 1 89.75 324 VAL A CA 1
ATOM 2530 C C . VAL A 1 324 ? 9.961 -12.141 -18.812 1 89.75 324 VAL A C 1
ATOM 2532 O O . VAL A 1 324 ? 9.953 -13.234 -18.25 1 89.75 324 VAL A O 1
ATOM 2535 N N . ALA A 1 325 ? 10.484 -11.984 -20 1 81.25 325 ALA A N 1
ATOM 2536 C CA . ALA A 1 325 ? 11.305 -13.023 -20.625 1 81.25 325 ALA A CA 1
ATOM 2537 C C . ALA A 1 325 ? 12.703 -13.062 -20 1 81.25 325 ALA A C 1
ATOM 2539 O O . ALA A 1 325 ? 13.508 -12.156 -20.234 1 81.25 325 ALA A O 1
ATOM 2540 N N . LEU A 1 326 ? 12.93 -14.039 -19.297 1 84.62 326 LEU A N 1
ATOM 2541 C CA . LEU A 1 326 ? 14.211 -14.156 -18.609 1 84.62 326 LEU A CA 1
ATOM 2542 C C . LEU A 1 326 ? 15.148 -15.078 -19.391 1 84.62 326 LEU A C 1
ATOM 2544 O O . LEU A 1 326 ? 14.695 -16.016 -20.062 1 84.62 326 LEU A O 1
ATOM 2548 N N . GLY A 1 327 ? 16.422 -14.867 -19.391 1 76.62 327 GLY A N 1
ATOM 2549 C CA . GLY A 1 327 ? 17.438 -15.773 -19.906 1 76.62 327 GLY A CA 1
ATOM 2550 C C . GLY A 1 327 ? 17.656 -15.641 -21.391 1 76.62 327 GLY A C 1
ATOM 2551 O O . GLY A 1 327 ? 18.219 -16.531 -22.031 1 76.62 327 GLY A O 1
ATOM 2552 N N . THR A 1 328 ? 17.062 -14.641 -21.922 1 72.88 328 THR A N 1
ATOM 2553 C CA . THR A 1 328 ? 17.203 -14.469 -23.359 1 72.88 328 THR A CA 1
ATOM 2554 C C . THR A 1 328 ? 17.891 -13.141 -23.688 1 72.88 328 THR A C 1
ATOM 2556 O O . THR A 1 328 ? 17.891 -12.219 -22.859 1 72.88 328 THR A O 1
ATOM 2559 N N . GLY A 1 329 ? 18.594 -13.156 -24.75 1 68.81 329 GLY A N 1
ATOM 2560 C CA . GLY A 1 329 ? 19.141 -11.914 -25.266 1 68.81 329 GLY A CA 1
ATOM 2561 C C . GLY A 1 329 ? 20.641 -11.789 -25.062 1 68.81 329 GLY A C 1
ATOM 2562 O O . GLY A 1 329 ? 21.281 -12.719 -24.547 1 68.81 329 GLY A O 1
ATOM 2563 N N . LYS A 1 330 ? 21.25 -10.68 -25.578 1 68.75 330 LYS A N 1
ATOM 2564 C CA . LYS A 1 330 ? 22.688 -10.422 -25.594 1 68.75 330 LYS A CA 1
ATOM 2565 C C . LYS A 1 330 ? 23.203 -10.055 -24.203 1 68.75 330 LYS A C 1
ATOM 2567 O O . LYS A 1 330 ? 24.328 -10.398 -23.828 1 68.75 330 LYS A O 1
ATOM 2572 N N . HIS A 1 331 ? 22.375 -9.375 -23.422 1 79.69 331 HIS A N 1
ATOM 2573 C CA . HIS A 1 331 ? 22.766 -8.93 -22.094 1 79.69 331 HIS A CA 1
ATOM 2574 C C . HIS A 1 331 ? 22 -9.695 -21.016 1 79.69 331 HIS A C 1
ATOM 2576 O O . HIS A 1 331 ? 21.422 -9.086 -20.109 1 79.69 331 HIS A O 1
ATOM 2582 N N . VAL A 1 332 ? 22.266 -10.969 -21.047 1 80.06 332 VAL A N 1
ATOM 2583 C CA . VAL A 1 332 ? 21.406 -11.875 -20.297 1 80.06 332 VAL A CA 1
ATOM 2584 C C . VAL A 1 332 ? 21.609 -11.664 -18.797 1 80.06 332 VAL A C 1
ATOM 2586 O O . VAL A 1 332 ? 20.641 -11.484 -18.047 1 80.06 332 VAL A O 1
ATOM 2589 N N . VAL A 1 333 ? 22.875 -11.484 -18.391 1 84.44 333 VAL A N 1
ATOM 2590 C CA . VAL A 1 333 ? 23.141 -11.422 -16.969 1 84.44 333 VAL A CA 1
ATOM 2591 C C . VAL A 1 333 ? 22.656 -10.086 -16.406 1 84.44 333 VAL A C 1
ATOM 2593 O O . VAL A 1 333 ? 22.031 -10.047 -15.336 1 84.44 333 VAL A O 1
ATOM 2596 N N . ALA A 1 334 ? 22.922 -9.039 -17.109 1 84.62 334 ALA A N 1
ATOM 2597 C CA . ALA A 1 334 ? 22.516 -7.711 -16.656 1 84.62 334 ALA A CA 1
ATOM 2598 C C . ALA A 1 334 ? 21 -7.578 -16.609 1 84.62 334 ALA A C 1
ATOM 2600 O O . ALA A 1 334 ? 20.438 -7.031 -15.656 1 84.62 334 ALA A O 1
ATOM 2601 N N . ASP A 1 335 ? 20.359 -8.023 -17.609 1 86.25 335 ASP A N 1
ATOM 2602 C CA . ASP A 1 335 ? 18.906 -7.98 -17.672 1 86.25 335 ASP A CA 1
ATOM 2603 C C . ASP A 1 335 ? 18.281 -8.852 -16.578 1 86.25 335 ASP A C 1
ATOM 2605 O O . ASP A 1 335 ? 17.281 -8.469 -15.953 1 86.25 335 ASP A O 1
ATOM 2609 N N . LEU A 1 336 ? 18.875 -9.93 -16.438 1 89.62 336 LEU A N 1
ATOM 2610 C CA . LEU A 1 336 ? 18.422 -10.836 -15.398 1 89.62 336 LEU A CA 1
ATOM 2611 C C . LEU A 1 336 ? 18.578 -10.195 -14.016 1 89.62 336 LEU A C 1
ATOM 2613 O O . LEU A 1 336 ? 17.672 -10.305 -13.18 1 89.62 336 LEU A O 1
ATOM 2617 N N . ASP A 1 337 ? 19.672 -9.594 -13.844 1 92.38 337 ASP A N 1
ATOM 2618 C CA . ASP A 1 337 ? 19.906 -8.945 -12.555 1 92.38 337 ASP A CA 1
ATOM 2619 C C . ASP A 1 337 ? 18.875 -7.852 -12.297 1 92.38 337 ASP A C 1
ATOM 2621 O O . ASP A 1 337 ? 18.344 -7.742 -11.188 1 92.38 337 ASP A O 1
ATOM 2625 N N . ASP A 1 338 ? 18.594 -7.102 -13.289 1 91.88 338 ASP A N 1
ATOM 2626 C CA . ASP A 1 338 ? 17.609 -6.043 -13.164 1 91.88 338 ASP A CA 1
ATOM 2627 C C . ASP A 1 338 ? 16.234 -6.613 -12.781 1 91.88 338 ASP A C 1
ATOM 2629 O O . ASP A 1 338 ? 15.586 -6.105 -11.867 1 91.88 338 ASP A O 1
ATOM 2633 N N . ALA A 1 339 ? 15.812 -7.574 -13.469 1 94.88 339 ALA A N 1
ATOM 2634 C CA . ALA A 1 339 ? 14.531 -8.211 -13.188 1 94.88 339 ALA A CA 1
ATOM 2635 C C . ALA A 1 339 ? 14.508 -8.812 -11.781 1 94.88 339 ALA A C 1
ATOM 2637 O O . ALA A 1 339 ? 13.516 -8.664 -11.055 1 94.88 339 ALA A O 1
ATOM 2638 N N . LEU A 1 340 ? 15.594 -9.398 -11.43 1 97.12 340 LEU A N 1
ATOM 2639 C CA . LEU A 1 340 ? 15.664 -10.102 -10.156 1 97.12 340 LEU A CA 1
ATOM 2640 C C . LEU A 1 340 ? 15.641 -9.117 -8.992 1 97.12 340 LEU A C 1
ATOM 2642 O O . LEU A 1 340 ? 15.07 -9.414 -7.938 1 97.12 340 LEU A O 1
ATOM 2646 N N . GLN A 1 341 ? 16.25 -7.98 -9.164 1 98.06 341 GLN A N 1
ATOM 2647 C CA . GLN A 1 341 ? 16.188 -6.977 -8.109 1 98.06 341 GLN A CA 1
ATOM 2648 C C . GLN A 1 341 ? 14.766 -6.469 -7.91 1 98.06 341 GLN A C 1
ATOM 2650 O O . GLN A 1 341 ? 14.32 -6.285 -6.777 1 98.06 341 GLN A O 1
ATOM 2655 N N . THR A 1 342 ? 14.062 -6.23 -8.977 1 98.19 342 THR A N 1
ATOM 2656 C CA . THR A 1 342 ? 12.656 -5.852 -8.891 1 98.19 342 THR A CA 1
ATOM 2657 C C . THR A 1 342 ? 11.844 -6.953 -8.219 1 98.19 342 THR A C 1
ATOM 2659 O O . THR A 1 342 ? 11.023 -6.68 -7.336 1 98.19 342 THR A O 1
ATOM 2662 N N . MET A 1 343 ? 12.125 -8.156 -8.594 1 98.44 343 MET A N 1
ATOM 2663 C CA . MET A 1 343 ? 11.414 -9.305 -8.047 1 98.44 343 MET A CA 1
ATOM 2664 C C . MET A 1 343 ? 11.68 -9.453 -6.551 1 98.44 343 MET A C 1
ATOM 2666 O O . MET A 1 343 ? 10.781 -9.789 -5.781 1 98.44 343 MET A O 1
ATOM 2670 N N . ALA A 1 344 ? 12.906 -9.219 -6.133 1 98.81 344 ALA A N 1
ATOM 2671 C CA . ALA A 1 344 ? 13.258 -9.266 -4.715 1 98.81 344 ALA A CA 1
ATOM 2672 C C . ALA A 1 344 ? 12.469 -8.234 -3.92 1 98.81 344 ALA A C 1
ATOM 2674 O O . ALA A 1 344 ? 11.945 -8.539 -2.846 1 98.81 344 ALA A O 1
ATOM 2675 N N . HIS A 1 345 ? 12.367 -7.051 -4.461 1 98.69 345 HIS A N 1
ATOM 2676 C CA . HIS A 1 345 ? 11.57 -6.008 -3.826 1 98.69 345 HIS A CA 1
ATOM 2677 C C . HIS A 1 345 ? 10.102 -6.426 -3.717 1 98.69 345 HIS A C 1
ATOM 2679 O O . HIS A 1 345 ? 9.5 -6.312 -2.648 1 98.69 345 HIS A O 1
ATOM 2685 N N . VAL A 1 346 ? 9.594 -6.863 -4.789 1 98.69 346 VAL A N 1
ATOM 2686 C CA . VAL A 1 346 ? 8.188 -7.227 -4.852 1 98.69 346 VAL A CA 1
ATOM 2687 C C . VAL A 1 346 ? 7.891 -8.336 -3.842 1 98.69 346 VAL A C 1
ATOM 2689 O O . VAL A 1 346 ? 6.895 -8.273 -3.119 1 98.69 346 VAL A O 1
ATOM 2692 N N . ALA A 1 347 ? 8.734 -9.336 -3.791 1 98.81 347 ALA A N 1
ATOM 2693 C CA . ALA A 1 347 ? 8.539 -10.422 -2.832 1 98.81 347 ALA A CA 1
ATOM 2694 C C . ALA A 1 347 ? 8.539 -9.898 -1.4 1 98.81 347 ALA A C 1
ATOM 2696 O O . ALA A 1 347 ? 7.672 -10.25 -0.601 1 98.81 347 ALA A O 1
ATOM 2697 N N . ALA A 1 348 ? 9.508 -9.078 -1.094 1 98.88 348 ALA A N 1
ATOM 2698 C CA . ALA A 1 348 ? 9.602 -8.508 0.249 1 98.88 348 ALA A CA 1
ATOM 2699 C C . ALA A 1 348 ? 8.352 -7.699 0.591 1 98.88 348 ALA A C 1
ATOM 2701 O O . ALA A 1 348 ? 7.805 -7.82 1.69 1 98.88 348 ALA A O 1
ATOM 2702 N N . TRP A 1 349 ? 7.938 -6.875 -0.342 1 98.69 349 TRP A N 1
ATOM 2703 C CA . TRP A 1 349 ? 6.777 -6.02 -0.118 1 98.69 349 TRP A CA 1
ATOM 2704 C C . TRP A 1 349 ? 5.52 -6.855 0.093 1 98.69 349 TRP A C 1
ATOM 2706 O O . TRP A 1 349 ? 4.699 -6.543 0.958 1 98.69 349 TRP A O 1
ATOM 2716 N N . CYS A 1 350 ? 5.359 -7.883 -0.669 1 98.69 350 CYS A N 1
ATOM 2717 C CA . CYS A 1 350 ? 4.23 -8.789 -0.483 1 98.69 350 CYS A CA 1
ATOM 2718 C C . CYS A 1 350 ? 4.25 -9.406 0.912 1 98.69 350 CYS A C 1
ATOM 2720 O O . CYS A 1 350 ? 3.219 -9.461 1.583 1 98.69 350 CYS A O 1
ATOM 2722 N N . HIS A 1 351 ? 5.383 -9.859 1.325 1 98.75 351 HIS A N 1
ATOM 2723 C CA . HIS A 1 351 ? 5.512 -10.492 2.633 1 98.75 351 HIS A CA 1
ATOM 2724 C C . HIS A 1 351 ? 5.262 -9.492 3.756 1 98.75 351 HIS A C 1
ATOM 2726 O O . HIS A 1 351 ? 4.66 -9.836 4.777 1 98.75 351 HIS A O 1
ATOM 2732 N N . LEU A 1 352 ? 5.711 -8.297 3.576 1 98.25 352 LEU A N 1
ATOM 2733 C CA . LEU A 1 352 ? 5.441 -7.25 4.559 1 98.25 352 LEU A CA 1
ATOM 2734 C C . LEU A 1 352 ? 3.941 -6.996 4.684 1 98.25 352 LEU A C 1
ATOM 2736 O O . LEU A 1 352 ? 3.426 -6.828 5.793 1 98.25 352 LEU A O 1
ATOM 2740 N N . ARG A 1 353 ? 3.205 -6.98 3.6 1 97.81 353 ARG A N 1
ATOM 2741 C CA . ARG A 1 353 ? 1.767 -6.738 3.623 1 97.81 353 ARG A CA 1
ATOM 2742 C C . ARG A 1 353 ? 1.035 -7.855 4.355 1 97.81 353 ARG A C 1
ATOM 2744 O O . ARG A 1 353 ? -0.061 -7.648 4.883 1 97.81 353 ARG A O 1
ATOM 2751 N N . GLY A 1 354 ? 1.665 -9 4.355 1 96.81 354 GLY A N 1
ATOM 2752 C CA . GLY A 1 354 ? 1.047 -10.156 4.984 1 96.81 354 GLY A CA 1
ATOM 2753 C C . GLY A 1 354 ? 1.195 -10.164 6.496 1 96.81 354 GLY A C 1
ATOM 2754 O O . GLY A 1 354 ? 0.521 -10.93 7.188 1 96.81 354 GLY A O 1
ATOM 2755 N N . CYS A 1 355 ? 2.021 -9.32 7.059 1 96.31 355 CYS A N 1
ATOM 2756 C CA . CYS A 1 355 ? 2.312 -9.312 8.492 1 96.31 355 CYS A CA 1
ATOM 2757 C C . CYS A 1 355 ? 1.131 -8.773 9.281 1 96.31 355 CYS A C 1
ATOM 2759 O O . CYS A 1 355 ? 0.433 -7.863 8.82 1 96.31 355 CYS A O 1
ATOM 2761 N N . GLY A 1 356 ? 0.967 -9.359 10.484 1 92.5 356 GLY A N 1
ATOM 2762 C CA . GLY A 1 356 ? -0.069 -8.891 11.398 1 92.5 356 GLY A CA 1
ATOM 2763 C C . GLY A 1 356 ? -1.469 -9.258 10.938 1 92.5 356 GLY A C 1
ATOM 2764 O O . GLY A 1 356 ? -2.43 -8.547 11.242 1 92.5 356 GLY A O 1
ATOM 2765 N N . ARG A 1 357 ? -1.541 -10.211 10.047 1 93.31 357 ARG A N 1
ATOM 2766 C CA . ARG A 1 357 ? -2.811 -10.719 9.539 1 93.31 357 ARG A CA 1
ATOM 2767 C C . ARG A 1 357 ? -2.887 -12.234 9.68 1 93.31 357 ARG A C 1
ATOM 2769 O O . ARG A 1 357 ? -1.884 -12.93 9.5 1 93.31 357 ARG A O 1
ATOM 2776 N N . PHE A 1 358 ? -4.016 -12.734 10.047 1 93.38 358 PHE A N 1
ATOM 2777 C CA . PHE A 1 358 ? -4.332 -14.156 10.008 1 93.38 358 PHE A CA 1
ATOM 2778 C C . PHE A 1 358 ? -3.332 -14.961 10.828 1 93.38 358 PHE A C 1
ATOM 2780 O O . PHE A 1 358 ? -2.902 -16.031 10.414 1 93.38 358 PHE A O 1
ATOM 2787 N N . GLY A 1 359 ? -2.859 -14.445 11.875 1 92.88 359 GLY A N 1
ATOM 2788 C CA . GLY A 1 359 ? -1.998 -15.172 12.789 1 92.88 359 GLY A CA 1
ATOM 2789 C C . GLY A 1 359 ? -0.524 -15.047 12.453 1 92.88 359 GLY A C 1
ATOM 2790 O O . GLY A 1 359 ? 0.312 -15.742 13.039 1 92.88 359 GLY A O 1
ATOM 2791 N N . THR A 1 360 ? -0.16 -14.227 11.547 1 96.19 360 THR A N 1
ATOM 2792 C CA . THR A 1 360 ? 1.232 -14.023 11.164 1 96.19 360 THR A CA 1
ATOM 2793 C C . THR A 1 360 ? 1.949 -13.148 12.188 1 96.19 360 THR A C 1
ATOM 2795 O O . THR A 1 360 ? 1.316 -12.594 13.094 1 96.19 360 THR A O 1
ATOM 2798 N N . ASP A 1 361 ? 3.227 -13.109 12.086 1 96.25 361 ASP A N 1
ATOM 2799 C CA . ASP A 1 361 ? 4.047 -12.266 12.953 1 96.25 361 ASP A CA 1
ATOM 2800 C C . ASP A 1 361 ? 3.947 -10.797 12.547 1 96.25 361 ASP A C 1
ATOM 2802 O O . ASP A 1 361 ? 3.504 -10.484 11.438 1 96.25 361 ASP A O 1
ATOM 2806 N N . LEU A 1 362 ? 4.328 -9.922 13.477 1 96.31 362 LEU A N 1
ATOM 2807 C CA . LEU A 1 362 ? 4.297 -8.484 13.227 1 96.31 362 LEU A CA 1
ATOM 2808 C C . LEU A 1 362 ? 5.465 -8.062 12.344 1 96.31 362 LEU A C 1
ATOM 2810 O O . LEU A 1 362 ? 6.469 -8.773 12.25 1 96.31 362 LEU A O 1
ATOM 2814 N N . VAL A 1 363 ? 5.348 -6.934 11.727 1 96.31 363 VAL A N 1
ATOM 2815 C CA . VAL A 1 363 ? 6.348 -6.387 10.812 1 96.31 363 VAL A CA 1
ATOM 2816 C C . VAL A 1 363 ? 7.676 -6.207 11.547 1 96.31 363 VAL A C 1
ATOM 2818 O O . VAL A 1 363 ? 8.742 -6.477 10.992 1 96.31 363 VAL A O 1
ATOM 2821 N N . GLU A 1 364 ? 7.633 -5.766 12.797 1 95.56 364 GLU A N 1
ATOM 2822 C CA . GLU A 1 364 ? 8.844 -5.492 13.555 1 95.56 364 GLU A CA 1
ATOM 2823 C C . GLU A 1 364 ? 9.672 -6.762 13.758 1 95.56 364 GLU A C 1
ATOM 2825 O O . GLU A 1 364 ? 10.898 -6.715 13.742 1 95.56 364 GLU A O 1
ATOM 2830 N N . ARG A 1 365 ? 8.953 -7.852 13.945 1 96.88 365 ARG A N 1
ATOM 2831 C CA . ARG A 1 365 ? 9.664 -9.117 14.078 1 96.88 365 ARG A CA 1
ATOM 2832 C C . ARG A 1 365 ? 10.367 -9.492 12.781 1 96.88 365 ARG A C 1
ATOM 2834 O O . ARG A 1 365 ? 11.508 -9.961 12.797 1 96.88 365 ARG A O 1
ATOM 2841 N N . LEU A 1 366 ? 9.664 -9.359 11.727 1 97.5 366 LEU A N 1
ATOM 2842 C CA . LEU A 1 366 ? 10.258 -9.633 10.422 1 97.5 366 LEU A CA 1
ATOM 2843 C C . LEU A 1 366 ? 11.461 -8.727 10.172 1 97.5 366 LEU A C 1
ATOM 2845 O O . LEU A 1 366 ? 12.5 -9.188 9.703 1 97.5 366 LEU A O 1
ATOM 2849 N N . GLN A 1 367 ? 11.359 -7.414 10.5 1 97.06 367 GLN A N 1
ATOM 2850 C CA . GLN A 1 367 ? 12.445 -6.457 10.336 1 97.06 367 GLN A CA 1
ATOM 2851 C C . GLN A 1 367 ? 13.664 -6.859 11.164 1 97.06 367 GLN A C 1
ATOM 2853 O O . GLN A 1 367 ? 14.789 -6.863 10.664 1 97.06 367 GLN A O 1
ATOM 2858 N N . ASP A 1 368 ? 13.391 -7.184 12.375 1 97.25 368 ASP A N 1
ATOM 2859 C CA . ASP A 1 368 ? 14.469 -7.559 13.273 1 97.25 368 ASP A CA 1
ATOM 2860 C C . ASP A 1 368 ? 15.203 -8.797 12.766 1 97.25 368 ASP A C 1
ATOM 2862 O O . ASP A 1 368 ? 16.438 -8.836 12.766 1 97.25 368 ASP A O 1
ATOM 2866 N N . TYR A 1 369 ? 14.461 -9.797 12.367 1 98.12 369 TYR A N 1
ATOM 2867 C CA . TYR A 1 369 ? 15.055 -11.023 11.844 1 98.12 369 TYR A CA 1
ATOM 2868 C C . TYR A 1 369 ? 15.852 -10.742 10.578 1 98.12 369 TYR A C 1
ATOM 2870 O O . TYR A 1 369 ? 16.984 -11.219 10.43 1 98.12 369 TYR A O 1
ATOM 2878 N N . ALA A 1 370 ? 15.297 -9.961 9.695 1 98 370 ALA A N 1
ATOM 2879 C CA . ALA A 1 370 ? 15.906 -9.664 8.398 1 98 370 ALA A CA 1
ATOM 2880 C C . ALA A 1 370 ? 17.203 -8.883 8.57 1 98 370 ALA A C 1
ATOM 2882 O O . ALA A 1 370 ? 18.109 -8.961 7.73 1 98 370 ALA A O 1
ATOM 2883 N N . ALA A 1 371 ? 17.312 -8.125 9.609 1 97.38 371 ALA A N 1
ATOM 2884 C CA . ALA A 1 371 ? 18.5 -7.309 9.859 1 97.38 371 ALA A CA 1
ATOM 2885 C C . ALA A 1 371 ? 19.719 -8.18 10.141 1 97.38 371 ALA A C 1
ATOM 2887 O O . ALA A 1 371 ? 20.844 -7.762 9.922 1 97.38 371 ALA A O 1
ATOM 2888 N N . GLY A 1 372 ? 19.438 -9.367 10.609 1 95.69 372 GLY A N 1
ATOM 2889 C CA . GLY A 1 372 ? 20.547 -10.289 10.82 1 95.69 372 GLY A CA 1
ATOM 2890 C C . GLY A 1 372 ? 21.141 -10.805 9.523 1 95.69 372 GLY A C 1
ATOM 2891 O O . GLY A 1 372 ? 20.516 -10.727 8.469 1 95.69 372 GLY A O 1
ATOM 2892 N N . THR A 1 373 ? 22.375 -11.414 9.602 1 93.44 373 THR A N 1
ATOM 2893 C CA . THR A 1 373 ? 23.047 -11.859 8.383 1 93.44 373 THR A CA 1
ATOM 2894 C C . THR A 1 373 ? 23.172 -13.375 8.359 1 93.44 373 THR A C 1
ATOM 2896 O O . THR A 1 373 ? 23.359 -13.969 7.297 1 93.44 373 THR A O 1
ATOM 2899 N N . ALA A 1 374 ? 23.094 -14.016 9.422 1 95.38 374 ALA A N 1
ATOM 2900 C CA . ALA A 1 374 ? 23.328 -15.453 9.508 1 95.38 374 ALA A CA 1
ATOM 2901 C C . ALA A 1 374 ? 22.281 -16.219 8.688 1 95.38 374 ALA A C 1
ATOM 2903 O O . ALA A 1 374 ? 22.609 -17.203 8.023 1 95.38 374 ALA A O 1
ATOM 2904 N N . TRP A 1 375 ? 21.062 -15.797 8.727 1 97.62 375 TRP A N 1
ATOM 2905 C CA . TRP A 1 375 ? 19.984 -16.5 8.055 1 97.62 375 TRP A CA 1
ATOM 2906 C C . TRP A 1 375 ? 20.172 -16.453 6.539 1 97.62 375 TRP A C 1
ATOM 2908 O O . TRP A 1 375 ? 19.719 -17.344 5.82 1 97.62 375 TRP A O 1
ATOM 2918 N N . ARG A 1 376 ? 20.844 -15.453 6.047 1 97.88 376 ARG A N 1
ATOM 2919 C CA . ARG A 1 376 ? 21.047 -15.281 4.613 1 97.88 376 ARG A CA 1
ATOM 2920 C C . ARG A 1 376 ? 21.922 -16.391 4.047 1 97.88 376 ARG A C 1
ATOM 2922 O O . ARG A 1 376 ? 21.625 -16.953 2.99 1 97.88 376 ARG A O 1
ATOM 2929 N N . LYS A 1 377 ? 22.969 -16.625 4.777 1 96.94 377 LYS A N 1
ATOM 2930 C CA . LYS A 1 377 ? 23.859 -17.703 4.375 1 96.94 377 LYS A CA 1
ATOM 2931 C C . LYS A 1 377 ? 23.141 -19.047 4.402 1 96.94 377 LYS A C 1
ATOM 2933 O O . LYS A 1 377 ? 23.312 -19.875 3.504 1 96.94 377 LYS A O 1
ATOM 2938 N N . SER A 1 378 ? 22.359 -19.219 5.422 1 97.75 378 SER A N 1
ATOM 2939 C CA . SER A 1 378 ? 21.578 -20.453 5.543 1 97.75 378 SER A CA 1
ATOM 2940 C C . SER A 1 378 ? 20.578 -20.594 4.398 1 97.75 378 SER A C 1
ATOM 2942 O O . SER A 1 378 ? 20.344 -21.688 3.902 1 97.75 378 SER A O 1
ATOM 2944 N N . ALA A 1 379 ? 20.016 -19.516 3.99 1 98.5 379 ALA A N 1
ATOM 2945 C CA . ALA A 1 379 ? 19.062 -19.531 2.889 1 98.5 379 ALA A CA 1
ATOM 2946 C C . ALA A 1 379 ? 19.734 -19.938 1.58 1 98.5 379 ALA A C 1
ATOM 2948 O O . ALA A 1 379 ? 19.188 -20.75 0.818 1 98.5 379 ALA A O 1
ATOM 2949 N N . LEU A 1 380 ? 20.891 -19.375 1.357 1 98.12 380 LEU A N 1
ATOM 2950 C CA . LEU A 1 380 ? 21.625 -19.703 0.141 1 98.12 380 LEU A CA 1
ATOM 2951 C C . LEU A 1 380 ? 22.047 -21.172 0.13 1 98.12 380 LEU A C 1
ATOM 2953 O O . LEU A 1 380 ? 21.953 -21.844 -0.902 1 98.12 380 LEU A O 1
ATOM 2957 N N . LYS A 1 381 ? 22.453 -21.609 1.269 1 98 381 LYS A N 1
ATOM 2958 C CA . LYS A 1 381 ? 22.844 -23.016 1.388 1 98 381 LYS A CA 1
ATOM 2959 C C . LYS A 1 381 ? 21.641 -23.938 1.144 1 98 381 LYS A C 1
ATOM 2961 O O . LYS A 1 381 ? 21.75 -24.938 0.427 1 98 381 LYS A O 1
ATOM 2966 N N . LEU A 1 382 ? 20.562 -23.609 1.749 1 98.44 382 LEU A N 1
ATOM 2967 C CA . LEU A 1 382 ? 19.359 -24.406 1.593 1 98.44 382 LEU A CA 1
ATOM 2968 C C . LEU A 1 382 ? 18.859 -24.375 0.149 1 98.44 382 LEU A C 1
ATOM 2970 O O . LEU A 1 382 ? 18.359 -25.375 -0.359 1 98.44 382 LEU A O 1
ATOM 2974 N N . ALA A 1 383 ? 19 -23.234 -0.483 1 97.94 383 ALA A N 1
ATOM 2975 C CA . ALA A 1 383 ? 18.641 -23.125 -1.896 1 97.94 383 ALA A CA 1
ATOM 2976 C C . ALA A 1 383 ? 19.484 -24.047 -2.752 1 97.94 383 ALA A C 1
ATOM 2978 O O . ALA A 1 383 ? 19 -24.672 -3.695 1 97.94 383 ALA A O 1
ATOM 2979 N N . GLY A 1 384 ? 20.766 -24.047 -2.451 1 97.12 384 GLY A N 1
ATOM 2980 C CA . GLY A 1 384 ? 21.656 -24.969 -3.137 1 97.12 384 GLY A CA 1
ATOM 2981 C C . GLY A 1 384 ? 21.25 -26.422 -2.957 1 97.12 384 GLY A C 1
ATOM 2982 O O . GLY A 1 384 ? 21.281 -27.203 -3.908 1 97.12 384 GLY A O 1
ATOM 2983 N N . HIS A 1 385 ? 20.922 -26.75 -1.765 1 97.94 385 HIS A N 1
ATOM 2984 C CA . HIS A 1 385 ? 20.422 -28.094 -1.486 1 97.94 385 HIS A CA 1
ATOM 2985 C C . HIS A 1 385 ? 19.172 -28.406 -2.303 1 97.94 385 HIS A C 1
ATOM 2987 O O . HIS A 1 385 ? 19.078 -29.469 -2.914 1 97.94 385 HIS A O 1
ATOM 2993 N N . GLY A 1 386 ? 18.234 -27.484 -2.32 1 97.38 386 GLY A N 1
ATOM 2994 C CA . GLY A 1 386 ? 17.016 -27.656 -3.104 1 97.38 386 GLY A CA 1
ATOM 2995 C C . GLY A 1 386 ? 17.297 -27.891 -4.578 1 97.38 386 GLY A C 1
ATOM 2996 O O . GLY A 1 386 ? 16.656 -28.75 -5.207 1 97.38 386 GLY A O 1
ATOM 2997 N N . ARG A 1 387 ? 18.203 -27.125 -5.078 1 96.81 387 ARG A N 1
ATOM 2998 C CA . ARG A 1 387 ? 18.609 -27.297 -6.469 1 96.81 387 ARG A CA 1
ATOM 2999 C C . ARG A 1 387 ? 19.172 -28.688 -6.707 1 96.81 387 ARG A C 1
ATOM 3001 O O . ARG A 1 387 ? 18.781 -29.359 -7.664 1 96.81 387 ARG A O 1
ATOM 3008 N N . GLN A 1 388 ? 20.047 -29.125 -5.875 1 97.19 388 GLN A N 1
ATOM 3009 C CA . GLN A 1 388 ? 20.688 -30.438 -6.023 1 97.19 388 GLN A CA 1
ATOM 3010 C C . GLN A 1 388 ? 19.656 -31.562 -5.977 1 97.19 388 GLN A C 1
ATOM 3012 O O . GLN A 1 388 ? 19.703 -32.469 -6.801 1 97.19 388 GLN A O 1
ATOM 3017 N N . VAL A 1 389 ? 18.797 -31.453 -5.062 1 97.94 389 VAL A N 1
ATOM 3018 C CA . VAL A 1 389 ? 17.766 -32.469 -4.91 1 97.94 389 VAL A CA 1
ATOM 3019 C C . VAL A 1 389 ? 16.844 -32.469 -6.129 1 97.94 389 VAL A C 1
ATOM 3021 O O . VAL A 1 389 ? 16.516 -33.531 -6.664 1 97.94 389 VAL A O 1
ATOM 3024 N N . ALA A 1 390 ? 16.438 -31.328 -6.566 1 97.38 390 ALA A N 1
ATOM 3025 C CA . ALA A 1 390 ? 15.539 -31.219 -7.719 1 97.38 390 ALA A CA 1
ATOM 3026 C C . ALA A 1 390 ? 16.172 -31.812 -8.969 1 97.38 390 ALA A C 1
ATOM 3028 O O . ALA A 1 390 ? 15.523 -32.531 -9.727 1 97.38 390 ALA A O 1
ATOM 3029 N N . LEU A 1 391 ? 17.453 -31.5 -9.18 1 96.94 391 LEU A N 1
ATOM 3030 C CA . LEU A 1 391 ? 18.141 -32 -10.367 1 96.94 391 LEU A CA 1
ATOM 3031 C C . LEU A 1 391 ? 18.312 -33.531 -10.297 1 96.94 391 LEU A C 1
ATOM 3033 O O . LEU A 1 391 ? 18.172 -34.219 -11.312 1 96.94 391 LEU A O 1
ATOM 3037 N N . ARG A 1 392 ? 18.641 -34 -9.148 1 97.94 392 ARG A N 1
ATOM 3038 C CA . ARG A 1 392 ? 18.75 -35.438 -8.969 1 97.94 392 ARG A CA 1
ATOM 3039 C C . ARG A 1 392 ? 17.406 -36.125 -9.242 1 97.94 392 ARG A C 1
ATOM 3041 O O . ARG A 1 392 ? 17.344 -37.094 -9.984 1 97.94 392 ARG A O 1
ATOM 3048 N N . GLN A 1 393 ? 16.391 -35.625 -8.633 1 98.25 393 GLN A N 1
ATOM 3049 C CA . GLN A 1 393 ? 15.055 -36.188 -8.805 1 98.25 393 GLN A CA 1
ATOM 3050 C C . GLN A 1 393 ? 14.586 -36.094 -10.25 1 98.25 393 GLN A C 1
ATOM 3052 O O . GLN A 1 393 ? 13.891 -36.969 -10.75 1 98.25 393 GLN A O 1
ATOM 3057 N N . TRP A 1 394 ? 14.945 -35 -10.914 1 97.69 394 TRP A N 1
ATOM 3058 C CA . TRP A 1 394 ? 14.617 -34.875 -12.328 1 97.69 394 TRP A CA 1
ATOM 3059 C C . TRP A 1 394 ? 15.281 -35.969 -13.156 1 97.69 394 TRP A C 1
ATOM 3061 O O . TRP A 1 394 ? 14.641 -36.562 -14.023 1 97.69 394 TRP A O 1
ATOM 3071 N N . ARG A 1 395 ? 16.562 -36.219 -12.914 1 97.31 395 ARG A N 1
ATOM 3072 C CA . ARG A 1 395 ? 17.266 -37.281 -13.641 1 97.31 395 ARG A CA 1
ATOM 3073 C C . ARG A 1 395 ? 16.625 -38.625 -13.422 1 97.31 395 ARG A C 1
ATOM 3075 O O . ARG A 1 395 ? 16.453 -39.406 -14.359 1 97.31 395 ARG A O 1
ATOM 3082 N N . GLU A 1 396 ? 16.281 -38.844 -12.164 1 97.75 396 GLU A N 1
ATOM 3083 C CA . GLU A 1 396 ? 15.602 -40.094 -11.828 1 97.75 396 GLU A CA 1
ATOM 3084 C C . GLU A 1 396 ? 14.273 -40.25 -12.57 1 97.75 396 GLU A C 1
ATOM 3086 O O . GLU A 1 396 ? 13.992 -41.281 -13.172 1 97.75 396 GLU A O 1
ATOM 3091 N N . PHE A 1 397 ? 13.547 -39.25 -12.516 1 97.94 397 PHE A N 1
ATOM 3092 C CA . PHE A 1 397 ? 12.25 -39.25 -13.188 1 97.94 397 PHE A CA 1
ATOM 3093 C C . PHE A 1 397 ? 12.414 -39.406 -14.688 1 97.94 397 PHE A C 1
ATOM 3095 O O . PHE A 1 397 ? 11.703 -40.219 -15.305 1 97.94 397 PHE A O 1
ATOM 3102 N N . ALA A 1 398 ? 13.328 -38.625 -15.242 1 97.31 398 ALA A N 1
ATOM 3103 C CA . ALA A 1 398 ? 13.562 -38.688 -16.688 1 97.31 398 ALA A CA 1
ATOM 3104 C C . ALA A 1 398 ? 13.938 -40.094 -17.141 1 97.31 398 ALA A C 1
ATOM 3106 O O . ALA A 1 398 ? 13.477 -40.562 -18.188 1 97.31 398 ALA A O 1
ATOM 3107 N N . GLN A 1 399 ? 14.766 -40.688 -16.391 1 97 399 GLN A N 1
ATOM 3108 C CA . GLN A 1 399 ? 15.164 -42.062 -16.688 1 97 399 GLN A CA 1
ATOM 3109 C C . GLN A 1 399 ? 13.945 -43 -16.719 1 97 399 GLN A C 1
ATOM 3111 O O . GLN A 1 399 ? 13.773 -43.781 -17.656 1 97 399 GLN A O 1
ATOM 3116 N N . ASP A 1 400 ? 13.195 -42.875 -15.672 1 97.19 400 ASP A N 1
ATOM 3117 C CA . ASP A 1 400 ? 12 -43.719 -15.57 1 97.19 400 ASP A CA 1
ATOM 3118 C C . ASP A 1 400 ? 11.023 -43.406 -16.703 1 97.19 400 ASP A C 1
ATOM 3120 O O . ASP A 1 400 ? 10.422 -44.312 -17.281 1 97.19 400 ASP A O 1
ATOM 3124 N N . TYR A 1 401 ? 10.805 -42.125 -16.984 1 96.5 401 TYR A N 1
ATOM 3125 C CA . TYR A 1 401 ? 9.859 -41.656 -18 1 96.5 401 TYR A CA 1
ATOM 3126 C C . TYR A 1 401 ? 10.25 -42.156 -19.375 1 96.5 401 TYR A C 1
ATOM 3128 O O . TYR A 1 401 ? 9.422 -42.688 -20.125 1 96.5 401 TYR A O 1
ATOM 3136 N N . ARG A 1 402 ? 11.445 -42.094 -19.719 1 95.12 402 ARG A N 1
ATOM 3137 C CA . ARG A 1 402 ? 11.953 -42.5 -21.016 1 95.12 402 ARG A CA 1
ATOM 3138 C C . ARG A 1 402 ? 11.93 -44 -21.172 1 95.12 402 ARG A C 1
ATOM 3140 O O . ARG A 1 402 ? 11.648 -44.531 -22.25 1 95.12 402 ARG A O 1
ATOM 3147 N N . ALA A 1 403 ? 12.258 -44.656 -20.094 1 94.38 403 ALA A N 1
ATOM 3148 C CA . ALA A 1 403 ? 12.148 -46.125 -20.094 1 94.38 403 ALA A CA 1
ATOM 3149 C C . ALA A 1 403 ? 10.711 -46.562 -20.359 1 94.38 403 ALA A C 1
ATOM 3151 O O . ALA A 1 403 ? 10.477 -47.531 -21.094 1 94.38 403 ALA A O 1
ATOM 3152 N N . ALA A 1 404 ? 9.812 -45.875 -19.75 1 92.75 404 ALA A N 1
ATOM 3153 C CA . ALA A 1 404 ? 8.406 -46.219 -19.875 1 92.75 404 ALA A CA 1
ATOM 3154 C C . ALA A 1 404 ? 7.898 -45.906 -21.297 1 92.75 404 ALA A C 1
ATOM 3156 O O . ALA A 1 404 ? 7.004 -46.594 -21.797 1 92.75 404 ALA A O 1
ATOM 3157 N N . ARG A 1 405 ? 8.406 -44.906 -21.938 1 89.19 405 ARG A N 1
ATOM 3158 C CA . ARG A 1 405 ? 7.996 -44.531 -23.281 1 89.19 405 ARG A CA 1
ATOM 3159 C C . ARG A 1 405 ? 8.68 -45.375 -24.328 1 89.19 405 ARG A C 1
ATOM 3161 O O . ARG A 1 405 ? 8.305 -45.375 -25.516 1 89.19 405 ARG A O 1
ATOM 3168 N N . GLY A 1 406 ? 9.508 -46.344 -23.984 1 81.69 406 GLY A N 1
ATOM 3169 C CA . GLY A 1 406 ? 10.234 -47.219 -24.906 1 81.69 406 GLY A CA 1
ATOM 3170 C C . GLY A 1 406 ? 11.406 -46.5 -25.562 1 81.69 406 GLY A C 1
ATOM 3171 O O . GLY A 1 406 ? 11.93 -46.969 -26.578 1 81.69 406 GLY A O 1
ATOM 3172 N N . ASP A 1 407 ? 11.664 -45.188 -25.266 1 61 407 ASP A N 1
ATOM 3173 C CA . ASP A 1 407 ? 12.797 -44.438 -25.797 1 61 407 ASP A CA 1
ATOM 3174 C C . ASP A 1 407 ? 14.117 -44.938 -25.203 1 61 407 ASP A C 1
ATOM 3176 O O . ASP A 1 407 ? 14.781 -44.219 -24.469 1 61 407 ASP A O 1
ATOM 3180 N N . VAL A 1 408 ? 14.234 -46.125 -25 1 49.31 408 VAL A N 1
ATOM 3181 C CA . VAL A 1 408 ? 15.516 -46.656 -24.516 1 49.31 408 VAL A CA 1
ATOM 3182 C C . VAL A 1 408 ? 16.625 -46.219 -25.484 1 49.31 408 VAL A C 1
ATOM 3184 O O . VAL A 1 408 ? 16.578 -46.531 -26.672 1 49.31 408 VAL A O 1
ATOM 3187 N N . HIS A 1 409 ? 17.25 -45.094 -25.391 1 43.88 409 HIS A N 1
ATOM 3188 C CA . HIS A 1 409 ? 18.516 -44.906 -26.062 1 43.88 409 HIS A CA 1
ATOM 3189 C C . HIS A 1 409 ? 19.375 -46.156 -26.047 1 43.88 409 HIS A C 1
ATOM 3191 O O . HIS A 1 409 ? 19.641 -46.719 -24.984 1 43.88 409 HIS A O 1
ATOM 3197 N N . HIS A 1 410 ? 19.281 -46.938 -27.031 1 38.75 410 HIS A N 1
ATOM 3198 C CA . HIS A 1 410 ? 20.359 -47.875 -27.359 1 38.75 410 HIS A CA 1
ATOM 3199 C C . HIS A 1 410 ? 21.719 -47.188 -27.297 1 38.75 410 HIS A C 1
ATOM 3201 O O . HIS A 1 410 ? 22.031 -46.344 -28.141 1 38.75 410 HIS A O 1
ATOM 3207 N N . GLU A 1 411 ? 22.219 -46.688 -26.266 1 37.78 411 GLU A N 1
ATOM 3208 C CA . GLU A 1 411 ? 23.672 -46.469 -26.266 1 37.78 411 GLU A CA 1
ATOM 3209 C C . GLU A 1 411 ? 24.391 -47.531 -27.078 1 37.78 411 GLU A C 1
ATOM 3211 O O . GLU A 1 411 ? 24.266 -48.719 -26.797 1 37.78 411 GLU A O 1
ATOM 3216 N N . ARG A 1 412 ? 24.562 -47.406 -28.453 1 37.06 412 ARG A N 1
ATOM 3217 C CA . ARG A 1 412 ? 25.672 -48.094 -29.109 1 37.06 412 ARG A CA 1
ATOM 3218 C C . ARG A 1 412 ? 26.938 -48.031 -28.25 1 37.06 412 ARG A C 1
ATOM 3220 O O . ARG A 1 412 ? 27.266 -46.969 -27.719 1 37.06 412 ARG A O 1
ATOM 3227 N N . ALA A 1 413 ? 27.594 -49.156 -27.812 1 31.53 413 ALA A N 1
ATOM 3228 C CA . ALA A 1 413 ? 29 -49.156 -27.406 1 31.53 413 ALA A CA 1
ATOM 3229 C C . ALA A 1 413 ? 29.859 -48.438 -28.438 1 31.53 413 ALA A C 1
ATOM 3231 O O . ALA A 1 413 ? 29.688 -48.625 -29.641 1 31.53 413 ALA A O 1
ATOM 3232 N N . MET B 1 1 ? -11.289 37.438 31.766 1 91.69 1 MET B N 1
ATOM 3233 C CA . MET B 1 1 ? -10.742 36.562 30.75 1 91.69 1 MET B CA 1
ATOM 3234 C C . MET B 1 1 ? -11.281 35.125 30.922 1 91.69 1 MET B C 1
ATOM 3236 O O . MET B 1 1 ? -11.211 34.562 32.031 1 91.69 1 MET B O 1
ATOM 3240 N N . HIS B 1 2 ? -11.883 34.656 29.938 1 96.62 2 HIS B N 1
ATOM 3241 C CA . HIS B 1 2 ? -12.477 33.312 29.969 1 96.62 2 HIS B CA 1
ATOM 3242 C C . HIS B 1 2 ? -11.406 32.25 30.078 1 96.62 2 HIS B C 1
ATOM 3244 O O . HIS B 1 2 ? -10.25 32.469 29.719 1 96.62 2 HIS B O 1
ATOM 3250 N N . ASP B 1 3 ? -11.758 31.094 30.578 1 95.75 3 ASP B N 1
ATOM 3251 C CA . ASP B 1 3 ? -10.844 29.969 30.766 1 95.75 3 ASP B CA 1
ATOM 3252 C C . ASP B 1 3 ? -10.242 29.516 29.438 1 95.75 3 ASP B C 1
ATOM 3254 O O . ASP B 1 3 ? -9.078 29.125 29.375 1 95.75 3 ASP B O 1
ATOM 3258 N N . SER B 1 4 ? -11.031 29.516 28.406 1 95.69 4 SER B N 1
ATOM 3259 C CA . SER B 1 4 ? -10.539 29.141 27.094 1 95.69 4 SER B CA 1
ATOM 3260 C C . SER B 1 4 ? -9.406 30.047 26.641 1 95.69 4 SER B C 1
ATOM 3262 O O . SER B 1 4 ? -8.398 29.578 26.109 1 95.69 4 SER B O 1
ATOM 3264 N N . THR B 1 5 ? -9.602 31.312 26.844 1 96.94 5 THR B N 1
ATOM 3265 C CA . THR B 1 5 ? -8.586 32.281 26.469 1 96.94 5 THR B CA 1
ATOM 3266 C C . THR B 1 5 ? -7.305 32.062 27.266 1 96.94 5 THR B C 1
ATOM 3268 O O . THR B 1 5 ? -6.203 32.094 26.719 1 96.94 5 THR B O 1
ATOM 3271 N N . ARG B 1 6 ? -7.457 31.844 28.547 1 96.94 6 ARG B N 1
ATOM 3272 C CA . ARG B 1 6 ? -6.309 31.562 29.406 1 96.94 6 ARG B CA 1
ATOM 3273 C C . ARG B 1 6 ? -5.551 30.328 28.938 1 96.94 6 ARG B C 1
ATOM 3275 O O . ARG B 1 6 ? -4.32 30.344 28.844 1 96.94 6 ARG B O 1
ATOM 3282 N N . ALA B 1 7 ? -6.273 29.25 28.656 1 96.69 7 ALA B N 1
ATOM 3283 C CA . ALA B 1 7 ? -5.668 28.016 28.188 1 96.69 7 ALA B CA 1
ATOM 3284 C C . ALA B 1 7 ? -4.922 28.234 26.875 1 96.69 7 ALA B C 1
ATOM 3286 O O . ALA B 1 7 ? -3.859 27.641 26.641 1 96.69 7 ALA B O 1
ATOM 3287 N N . ILE B 1 8 ? -5.457 29.016 26 1 96.94 8 ILE B N 1
ATOM 3288 C CA . ILE B 1 8 ? -4.848 29.312 24.703 1 96.94 8 ILE B CA 1
ATOM 3289 C C . ILE B 1 8 ? -3.525 30.047 24.906 1 96.94 8 ILE B C 1
ATOM 3291 O O . ILE B 1 8 ? -2.51 29.688 24.312 1 96.94 8 ILE B O 1
ATOM 3295 N N . LEU B 1 9 ? -3.564 31.047 25.766 1 95.56 9 LEU B N 1
ATOM 3296 C CA . LEU B 1 9 ? -2.365 31.828 26.016 1 95.56 9 LEU B CA 1
ATOM 3297 C C . LEU B 1 9 ? -1.293 31 26.703 1 95.56 9 LEU B C 1
ATOM 3299 O O . LEU B 1 9 ? -0.109 31.109 26.391 1 95.56 9 LEU B O 1
ATOM 3303 N N . GLU B 1 10 ? -1.707 30.141 27.625 1 96.06 10 GLU B N 1
ATOM 3304 C CA . GLU B 1 10 ? -0.768 29.266 28.312 1 96.06 10 GLU B CA 1
ATOM 3305 C C . GLU B 1 10 ? -0.129 28.266 27.344 1 96.06 10 GLU B C 1
ATOM 3307 O O . GLU B 1 10 ? 1.085 28.062 27.375 1 96.06 10 GLU B O 1
ATOM 3312 N N . TYR B 1 11 ? -0.905 27.641 26.516 1 94.62 11 TYR B N 1
ATOM 3313 C CA . TYR B 1 11 ? -0.436 26.656 25.562 1 94.62 11 TYR B CA 1
ATOM 3314 C C . TYR B 1 11 ? 0.549 27.266 24.578 1 94.62 11 TYR B C 1
ATOM 3316 O O . TYR B 1 11 ? 1.476 26.609 24.109 1 94.62 11 TYR B O 1
ATOM 3324 N N . ASN B 1 12 ? 0.343 28.5 24.234 1 94.19 12 ASN B N 1
ATOM 3325 C CA . ASN B 1 12 ? 1.154 29.156 23.203 1 94.19 12 ASN B CA 1
ATOM 3326 C C . ASN B 1 12 ? 2.277 29.984 23.812 1 94.19 12 ASN B C 1
ATOM 3328 O O . ASN B 1 12 ? 2.92 30.781 23.125 1 94.19 12 ASN B O 1
ATOM 3332 N N . ALA B 1 13 ? 2.477 29.781 25.047 1 92.44 13 ALA B N 1
ATOM 3333 C CA . ALA B 1 13 ? 3.543 30.516 25.719 1 92.44 13 ALA B CA 1
ATOM 3334 C C . ALA B 1 13 ? 4.902 30.203 25.094 1 92.44 13 ALA B C 1
ATOM 3336 O O . ALA B 1 13 ? 5.191 29.062 24.75 1 92.44 13 ALA B O 1
ATOM 3337 N N . GLY B 1 14 ? 5.707 31.203 24.906 1 88.19 14 GLY B N 1
ATOM 3338 C CA . GLY B 1 14 ? 7.059 31.016 24.406 1 88.19 14 GLY B CA 1
ATOM 3339 C C . GLY B 1 14 ? 7.156 31.109 22.891 1 88.19 14 GLY B C 1
ATOM 3340 O O . GLY B 1 14 ? 8.258 31.156 22.344 1 88.19 14 GLY B O 1
ATOM 3341 N N . ARG B 1 15 ? 6.012 31.141 22.25 1 90.62 15 ARG B N 1
ATOM 3342 C CA . ARG B 1 15 ? 6.027 31.25 20.797 1 90.62 15 ARG B CA 1
ATOM 3343 C C . ARG B 1 15 ? 6.426 32.656 20.359 1 90.62 15 ARG B C 1
ATOM 3345 O O . ARG B 1 15 ? 6.402 33.594 21.172 1 90.62 15 ARG B O 1
ATOM 3352 N N . ASP B 1 16 ? 6.82 32.812 19.141 1 87.75 16 ASP B N 1
ATOM 3353 C CA . ASP B 1 16 ? 7.141 34.125 18.562 1 87.75 16 ASP B CA 1
ATOM 3354 C C . ASP B 1 16 ? 5.945 35.062 18.656 1 87.75 16 ASP B C 1
ATOM 3356 O O . ASP B 1 16 ? 4.859 34.781 18.156 1 87.75 16 ASP B O 1
ATOM 3360 N N . PRO B 1 17 ? 6.117 36.219 19.266 1 87.69 17 PRO B N 1
ATOM 3361 C CA . PRO B 1 17 ? 4.98 37.094 19.547 1 87.69 17 PRO B CA 1
ATOM 3362 C C . PRO B 1 17 ? 4.27 37.594 18.297 1 87.69 17 PRO B C 1
ATOM 3364 O O . PRO B 1 17 ? 3.041 37.688 18.266 1 87.69 17 PRO B O 1
ATOM 3367 N N . GLU B 1 18 ? 5.035 37.969 17.328 1 85.25 18 GLU B N 1
ATOM 3368 C CA . GLU B 1 18 ? 4.418 38.469 16.109 1 85.25 18 GLU B CA 1
ATOM 3369 C C . GLU B 1 18 ? 3.566 37.406 15.43 1 85.25 18 GLU B C 1
ATOM 3371 O O . GLU B 1 18 ? 2.441 37.656 15.008 1 85.25 18 GLU B O 1
ATOM 3376 N N . ARG B 1 19 ? 4.055 36.219 15.367 1 88.19 19 ARG B N 1
ATOM 3377 C CA . ARG B 1 19 ? 3.324 35.125 14.742 1 88.19 19 ARG B CA 1
ATOM 3378 C C . ARG B 1 19 ? 2.137 34.688 15.602 1 88.19 19 ARG B C 1
ATOM 3380 O O . ARG B 1 19 ? 1.096 34.281 15.078 1 88.19 19 ARG B O 1
ATOM 3387 N N . LEU B 1 20 ? 2.357 34.812 16.875 1 90.75 20 LEU B N 1
ATOM 3388 C CA . LEU B 1 20 ? 1.258 34.469 17.766 1 90.75 20 LEU B CA 1
ATOM 3389 C C . LEU B 1 20 ? 0.094 35.438 17.578 1 90.75 20 LEU B C 1
ATOM 3391 O O . LEU B 1 20 ? -1.068 35.031 17.594 1 90.75 20 LEU B O 1
ATOM 3395 N N . THR B 1 21 ? 0.433 36.719 17.422 1 89.88 21 THR B N 1
ATOM 3396 C CA . THR B 1 21 ? -0.609 37.719 17.203 1 89.88 21 THR B CA 1
ATOM 3397 C C . THR B 1 21 ? -1.396 37.438 15.938 1 89.88 21 THR B C 1
ATOM 3399 O O . THR B 1 21 ? -2.621 37.562 15.906 1 89.88 21 THR B O 1
ATOM 3402 N N . ARG B 1 22 ? -0.713 36.969 14.93 1 88.5 22 ARG B N 1
ATOM 3403 C CA . ARG B 1 22 ? -1.377 36.594 13.688 1 88.5 22 ARG B CA 1
ATOM 3404 C C . ARG B 1 22 ? -2.283 35.375 13.906 1 88.5 22 ARG B C 1
ATOM 3406 O O . ARG B 1 22 ? -3.385 35.312 13.359 1 88.5 22 ARG B O 1
ATOM 3413 N N . LYS B 1 23 ? -1.753 34.438 14.641 1 93.06 23 LYS B N 1
ATOM 3414 C CA . LYS B 1 23 ? -2.539 33.25 14.984 1 93.06 23 LYS B CA 1
ATOM 3415 C C . LYS B 1 23 ? -3.83 33.656 15.695 1 93.06 23 LYS B C 1
ATOM 3417 O O . LYS B 1 23 ? -4.914 33.188 15.328 1 93.06 23 LYS B O 1
ATOM 3422 N N . LEU B 1 24 ? -3.705 34.531 16.703 1 95.06 24 LEU B N 1
ATOM 3423 C CA . LEU B 1 24 ? -4.855 34.938 17.5 1 95.06 24 LEU B CA 1
ATOM 3424 C C . LEU B 1 24 ? -5.863 35.719 16.641 1 95.06 24 LEU B C 1
ATOM 3426 O O . LEU B 1 24 ? -7.074 35.531 16.797 1 95.06 24 LEU B O 1
ATOM 3430 N N . ALA B 1 25 ? -5.363 36.531 15.766 1 93.94 25 ALA B N 1
ATOM 3431 C CA . ALA B 1 25 ? -6.238 37.281 14.875 1 93.94 25 ALA B CA 1
ATOM 3432 C C . ALA B 1 25 ? -7.016 36.344 13.945 1 93.94 25 ALA B C 1
ATOM 3434 O O . ALA B 1 25 ? -8.219 36.531 13.734 1 93.94 25 ALA B O 1
ATOM 3435 N N . ALA B 1 26 ? -6.312 35.375 13.391 1 92.75 26 ALA B N 1
ATOM 3436 C CA . ALA B 1 26 ? -6.957 34.406 12.508 1 92.75 26 ALA B CA 1
ATOM 3437 C C . ALA B 1 26 ? -8.031 33.594 13.25 1 92.75 26 ALA B C 1
ATOM 3439 O O . ALA B 1 26 ? -9.094 33.312 12.688 1 92.75 26 ALA B O 1
ATOM 3440 N N . MET B 1 27 ? -7.746 33.25 14.484 1 95.44 27 MET B N 1
ATOM 3441 C CA . MET B 1 27 ? -8.672 32.469 15.297 1 95.44 27 MET B CA 1
ATOM 3442 C C . MET B 1 27 ? -9.914 33.281 15.648 1 95.44 27 MET B C 1
ATOM 3444 O O . MET B 1 27 ? -11.008 32.75 15.781 1 95.44 27 MET B O 1
ATOM 3448 N N . ASP B 1 28 ? -9.695 34.562 15.82 1 95.56 28 ASP B N 1
ATOM 3449 C CA . ASP B 1 28 ? -10.828 35.438 16.094 1 95.56 28 ASP B CA 1
ATOM 3450 C C . ASP B 1 28 ? -11.742 35.562 14.875 1 95.56 28 ASP B C 1
ATOM 3452 O O . ASP B 1 28 ? -12.961 35.5 15 1 95.56 28 ASP B O 1
ATOM 3456 N N . ASP B 1 29 ? -11.203 35.625 13.719 1 93.19 29 ASP B N 1
ATOM 3457 C CA . ASP B 1 29 ? -11.898 35.906 12.469 1 93.19 29 ASP B CA 1
ATOM 3458 C C . ASP B 1 29 ? -12.781 34.75 12.039 1 93.19 29 ASP B C 1
ATOM 3460 O O . ASP B 1 29 ? -13.781 34.938 11.344 1 93.19 29 ASP B O 1
ATOM 3464 N N . ASP B 1 30 ? -12.375 33.531 12.336 1 93.38 30 ASP B N 1
ATOM 3465 C CA . ASP B 1 30 ? -13.031 32.344 11.766 1 93.38 30 ASP B CA 1
ATOM 3466 C C . ASP B 1 30 ? -13.039 31.203 12.766 1 93.38 30 ASP B C 1
ATOM 3468 O O . ASP B 1 30 ? -11.977 30.75 13.203 1 93.38 30 ASP B O 1
ATOM 3472 N N . PRO B 1 31 ? -14.273 30.719 13.07 1 95.31 31 PRO B N 1
ATOM 3473 C CA . PRO B 1 31 ? -14.344 29.609 14.016 1 95.31 31 PRO B CA 1
ATOM 3474 C C . PRO B 1 31 ? -13.578 28.375 13.539 1 95.31 31 PRO B C 1
ATOM 3476 O O . PRO B 1 31 ? -13.047 27.625 14.352 1 95.31 31 PRO B O 1
ATOM 3479 N N . PHE B 1 32 ? -13.578 28.172 12.258 1 95 32 PHE B N 1
ATOM 3480 C CA . PHE B 1 32 ? -12.812 27.047 11.742 1 95 32 PHE B CA 1
ATOM 3481 C C . PHE B 1 32 ? -11.32 27.234 11.984 1 95 32 PHE B C 1
ATOM 3483 O O . PHE B 1 32 ? -10.609 26.281 12.32 1 95 32 PHE B O 1
ATOM 3490 N N . SER B 1 33 ? -10.781 28.422 11.805 1 94.88 33 SER B N 1
ATOM 3491 C CA . SER B 1 33 ? -9.398 28.719 12.148 1 94.88 33 SER B CA 1
ATOM 3492 C C . SER B 1 33 ? -9.141 28.516 13.633 1 94.88 33 SER B C 1
ATOM 3494 O O . SER B 1 33 ? -8.078 28.031 14.023 1 94.88 33 SER B O 1
ATOM 3496 N N . PHE B 1 34 ? -10.156 28.969 14.461 1 96.81 34 PHE B N 1
ATOM 3497 C CA . PHE B 1 34 ? -10.055 28.719 15.898 1 96.81 34 PHE B CA 1
ATOM 3498 C C . PHE B 1 34 ? -9.938 27.219 16.172 1 96.81 34 PHE B C 1
ATOM 3500 O O . PHE B 1 34 ? -9.07 26.797 16.953 1 96.81 34 PHE B O 1
ATOM 3507 N N . PHE B 1 35 ? -10.758 26.438 15.562 1 97.19 35 PHE B N 1
ATOM 3508 C CA . PHE B 1 35 ? -10.766 24.984 15.727 1 97.19 35 PHE B CA 1
ATOM 3509 C C . PHE B 1 35 ? -9.414 24.391 15.367 1 97.19 35 PHE B C 1
ATOM 3511 O O . PHE B 1 35 ? -8.859 23.578 16.125 1 97.19 35 PHE B O 1
ATOM 3518 N N . ARG B 1 36 ? -8.852 24.766 14.234 1 95.88 36 ARG B N 1
ATOM 3519 C CA . ARG B 1 36 ? -7.574 24.25 13.742 1 95.88 36 ARG B CA 1
ATOM 3520 C C . ARG B 1 36 ? -6.426 24.688 14.641 1 95.88 36 ARG B C 1
ATOM 3522 O O . ARG B 1 36 ? -5.418 23.984 14.758 1 95.88 36 ARG B O 1
ATOM 3529 N N . GLY B 1 37 ? -6.621 25.828 15.297 1 96 37 GLY B N 1
ATOM 3530 C CA . GLY B 1 37 ? -5.551 26.391 16.109 1 96 37 GLY B CA 1
ATOM 3531 C C . GLY B 1 37 ? -5.605 25.953 17.562 1 96 37 GLY B C 1
ATOM 3532 O O . GLY B 1 37 ? -4.723 26.281 18.344 1 96 37 GLY B O 1
ATOM 3533 N N . THR B 1 38 ? -6.625 25.188 17.953 1 97.38 38 THR B N 1
ATOM 3534 C CA . THR B 1 38 ? -6.801 24.859 19.375 1 97.38 38 THR B CA 1
ATOM 3535 C C . THR B 1 38 ? -7.047 23.375 19.562 1 97.38 38 THR B C 1
ATOM 3537 O O . THR B 1 38 ? -7.965 22.969 20.281 1 97.38 38 THR B O 1
ATOM 3540 N N . ASN B 1 39 ? -6.207 22.562 18.922 1 97.5 39 ASN B N 1
ATOM 3541 C CA . ASN B 1 39 ? -6.301 21.109 19.062 1 97.5 39 ASN B CA 1
ATOM 3542 C C . ASN B 1 39 ? -6.191 20.688 20.531 1 97.5 39 ASN B C 1
ATOM 3544 O O . ASN B 1 39 ? -6.809 19.703 20.953 1 97.5 39 ASN B O 1
ATOM 3548 N N . HIS B 1 40 ? -5.43 21.438 21.359 1 97.12 40 HIS B N 1
ATOM 3549 C CA . HIS B 1 40 ? -5.273 21.109 22.766 1 97.12 40 HIS B CA 1
ATOM 3550 C C . HIS B 1 40 ? -6.59 21.266 23.531 1 97.12 40 HIS B C 1
ATOM 3552 O O . HIS 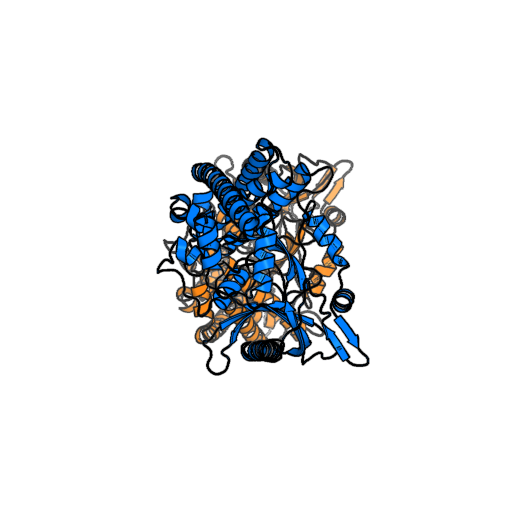B 1 40 ? -6.91 20.469 24.406 1 97.12 40 HIS B O 1
ATOM 3558 N N . LEU B 1 41 ? -7.371 22.281 23.141 1 97.94 41 LEU B N 1
ATOM 3559 C CA . LEU B 1 41 ? -8.68 22.469 23.75 1 97.94 41 LEU B CA 1
ATOM 3560 C C . LEU B 1 41 ? -9.648 21.375 23.297 1 97.94 41 LEU B C 1
ATOM 3562 O O . LEU B 1 41 ? -10.414 20.844 24.109 1 97.94 41 LEU B O 1
ATOM 3566 N N . TYR B 1 42 ? -9.602 21.094 22.031 1 98.19 42 TYR B N 1
ATOM 3567 C CA . TYR B 1 42 ? -10.477 20.047 21.5 1 98.19 42 TYR B CA 1
ATOM 3568 C C . TYR B 1 42 ? -10.203 18.703 22.172 1 98.19 42 TYR B C 1
ATOM 3570 O O . TYR B 1 42 ? -11.125 18.047 22.641 1 98.19 42 TYR B O 1
ATOM 3578 N N . ALA B 1 43 ? -8.93 18.312 22.188 1 98.12 43 ALA B N 1
ATOM 3579 C CA . ALA B 1 43 ? -8.523 17.062 22.812 1 98.12 43 ALA B CA 1
ATOM 3580 C C . ALA B 1 43 ? -9.023 16.969 24.25 1 98.12 43 ALA B C 1
ATOM 3582 O O . ALA B 1 43 ? -9.578 15.945 24.656 1 98.12 43 ALA B O 1
ATOM 3583 N N . ALA B 1 44 ? -8.867 18.031 24.953 1 97 44 ALA B N 1
ATOM 3584 C CA . ALA B 1 44 ? -9.289 18.062 26.359 1 97 44 ALA B CA 1
ATOM 3585 C C . ALA B 1 44 ? -10.797 17.891 26.469 1 97 44 ALA B C 1
ATOM 3587 O O . ALA B 1 44 ? -11.289 17.312 27.438 1 97 44 ALA B O 1
ATOM 3588 N N . SER B 1 45 ? -11.508 18.391 25.516 1 97.06 45 SER B N 1
ATOM 3589 C CA . SER B 1 45 ? -12.961 18.422 25.578 1 97.06 45 SER B CA 1
ATOM 3590 C C . SER B 1 45 ? -13.555 17.047 25.312 1 97.06 45 SER B C 1
ATOM 3592 O O . SER B 1 45 ? -14.68 16.766 25.719 1 97.06 45 SER B O 1
ATOM 3594 N N . VAL B 1 46 ? -12.797 16.156 24.625 1 97.81 46 VAL B N 1
ATOM 3595 C CA . VAL B 1 46 ? -13.406 14.898 24.219 1 97.81 46 VAL B CA 1
ATOM 3596 C C . VAL B 1 46 ? -12.68 13.734 24.891 1 97.81 46 VAL B C 1
ATOM 3598 O O . VAL B 1 46 ? -13.148 12.594 24.844 1 97.81 46 VAL B O 1
ATOM 3601 N N . ALA B 1 47 ? -11.625 13.945 25.578 1 95.81 47 ALA B N 1
ATOM 3602 C CA . ALA B 1 47 ? -10.688 12.922 26.031 1 95.81 47 ALA B CA 1
ATOM 3603 C C . ALA B 1 47 ? -11.375 11.922 26.969 1 95.81 47 ALA B C 1
ATOM 3605 O O . ALA B 1 47 ? -10.984 10.758 27.031 1 95.81 47 ALA B O 1
ATOM 3606 N N . ASP B 1 48 ? -12.43 12.328 27.656 1 95.75 48 ASP B N 1
ATOM 3607 C CA . ASP B 1 48 ? -13.062 11.469 28.656 1 95.75 48 ASP B CA 1
ATOM 3608 C C . ASP B 1 48 ? -14.094 10.547 28.016 1 95.75 48 ASP B C 1
ATOM 3610 O O . ASP B 1 48 ? -14.633 9.656 28.688 1 95.75 48 ASP B O 1
ATOM 3614 N N . SER B 1 49 ? -14.328 10.703 26.797 1 97.12 49 SER B N 1
ATOM 3615 C CA . SER B 1 49 ? -15.32 9.867 26.125 1 97.12 49 SER B CA 1
ATOM 3616 C C . SER B 1 49 ? -14.859 8.414 26.062 1 97.12 49 SER B C 1
ATOM 3618 O O . SER B 1 49 ? -13.719 8.141 25.672 1 97.12 49 SER B O 1
ATOM 3620 N N . PRO B 1 50 ? -15.773 7.512 26.328 1 96.62 50 PRO B N 1
ATOM 3621 C CA . PRO B 1 50 ? -15.43 6.094 26.219 1 96.62 50 PRO B CA 1
ATOM 3622 C C . PRO B 1 50 ? -14.961 5.719 24.812 1 96.62 50 PRO B C 1
ATOM 3624 O O . PRO B 1 50 ? -14.125 4.82 24.656 1 96.62 50 PRO B O 1
ATOM 3627 N N . LEU B 1 51 ? -15.461 6.383 23.828 1 96.94 51 LEU B N 1
ATOM 3628 C CA . LEU B 1 51 ? -15.117 6.098 22.438 1 96.94 51 LEU B CA 1
ATOM 3629 C C . LEU B 1 51 ? -13.625 6.285 22.188 1 96.94 51 LEU B C 1
ATOM 3631 O O . LEU B 1 51 ? -13.055 5.648 21.297 1 96.94 51 LEU B O 1
ATOM 3635 N N . LEU B 1 52 ? -12.969 7.066 22.922 1 97.25 52 LEU B N 1
ATOM 3636 C CA . LEU B 1 52 ? -11.547 7.371 22.75 1 97.25 52 LEU B CA 1
ATOM 3637 C C . LEU B 1 52 ? -10.68 6.422 23.562 1 97.25 52 LEU B C 1
ATOM 3639 O O . LEU B 1 52 ? -9.453 6.531 23.562 1 97.25 52 LEU B O 1
ATOM 3643 N N . HIS B 1 53 ? -11.297 5.438 24.188 1 95.38 53 HIS B N 1
ATOM 3644 C CA . HIS B 1 53 ? -10.547 4.48 24.984 1 95.38 53 HIS B CA 1
ATOM 3645 C C . HIS B 1 53 ? -10.891 3.047 24.609 1 95.38 53 HIS B C 1
ATOM 3647 O O . HIS B 1 53 ? -10.094 2.131 24.812 1 95.38 53 HIS B O 1
ATOM 3653 N N . GLU B 1 54 ? -12.016 2.896 24.031 1 95.44 54 GLU B N 1
ATOM 3654 C CA . GLU B 1 54 ? -12.508 1.547 23.766 1 95.44 54 GLU B CA 1
ATOM 3655 C C . GLU B 1 54 ? -12.219 1.123 22.328 1 95.44 54 GLU B C 1
ATOM 3657 O O . GLU B 1 54 ? -12.07 -0.068 22.047 1 95.44 54 GLU B O 1
ATOM 3662 N N . ALA B 1 55 ? -12.18 2.066 21.438 1 97.56 55 ALA B N 1
ATOM 3663 C CA . ALA B 1 55 ? -11.922 1.747 20.031 1 97.56 55 ALA B CA 1
ATOM 3664 C C . ALA B 1 55 ? -10.5 1.235 19.844 1 97.56 55 ALA B C 1
ATOM 3666 O O . ALA B 1 55 ? -9.617 1.52 20.656 1 97.56 55 ALA B O 1
ATOM 3667 N N . PRO B 1 56 ? -10.289 0.411 18.797 1 97.69 56 PRO B N 1
ATOM 3668 C CA . PRO B 1 56 ? -8.945 -0.105 18.531 1 97.69 56 PRO B CA 1
ATOM 3669 C C . PRO B 1 56 ? -7.926 1.005 18.281 1 97.69 56 PRO B C 1
ATOM 3671 O O . PRO B 1 56 ? -8.258 2.035 17.688 1 97.69 56 PRO B O 1
ATOM 3674 N N . ARG B 1 57 ? -6.695 0.725 18.688 1 97.25 57 ARG B N 1
ATOM 3675 C CA . ARG B 1 57 ? -5.598 1.673 18.531 1 97.25 57 ARG B CA 1
ATOM 3676 C C . ARG B 1 57 ? -4.871 1.454 17.203 1 97.25 57 ARG B C 1
ATOM 3678 O O . ARG B 1 57 ? -4.68 0.314 16.766 1 97.25 57 ARG B O 1
ATOM 3685 N N . THR B 1 58 ? -4.516 2.459 16.547 1 97.62 58 THR B N 1
ATOM 3686 C CA . THR B 1 58 ? -3.684 2.518 15.344 1 97.62 58 THR B CA 1
ATOM 3687 C C . THR B 1 58 ? -2.82 3.775 15.344 1 97.62 58 THR B C 1
ATOM 3689 O O . THR B 1 58 ? -2.658 4.418 16.391 1 97.62 58 THR B O 1
ATOM 3692 N N . LEU B 1 59 ? -2.137 4.082 14.25 1 97.69 59 LEU B N 1
ATOM 3693 C CA . LEU B 1 59 ? -1.419 5.344 14.102 1 97.69 59 LEU B CA 1
ATOM 3694 C C . LEU B 1 59 ? -2.336 6.43 13.547 1 97.69 59 LEU B C 1
ATOM 3696 O O . LEU B 1 59 ? -2.881 6.285 12.453 1 97.69 59 LEU B O 1
ATOM 3700 N N . VAL B 1 60 ? -2.525 7.438 14.336 1 98.12 60 VAL B N 1
ATOM 3701 C CA . VAL B 1 60 ? -3.396 8.539 13.938 1 98.12 60 VAL B CA 1
ATOM 3702 C C . VAL B 1 60 ? -2.564 9.789 13.664 1 98.12 60 VAL B C 1
ATOM 3704 O O . VAL B 1 60 ? -1.448 9.922 14.172 1 98.12 60 VAL B O 1
ATOM 3707 N N . CYS B 1 61 ? -3.076 10.695 12.828 1 97.31 61 CYS B N 1
ATOM 3708 C CA . CYS B 1 61 ? -2.377 11.953 12.586 1 97.31 61 CYS B CA 1
ATOM 3709 C C . CYS B 1 61 ? -2.549 12.914 13.758 1 97.31 61 CYS B C 1
ATOM 3711 O O . CYS B 1 61 ? -1.706 13.781 13.977 1 97.31 61 CYS B O 1
ATOM 3713 N N . GLY B 1 62 ? -3.676 12.789 14.492 1 97.31 62 GLY B N 1
ATOM 3714 C CA . GLY B 1 62 ? -3.902 13.516 15.734 1 97.31 62 GLY B CA 1
ATOM 3715 C C . GLY B 1 62 ? -4.477 14.898 15.508 1 97.31 62 GLY B C 1
ATOM 3716 O O . GLY B 1 62 ? -4.922 15.555 16.453 1 97.31 62 GLY B O 1
ATOM 3717 N N . ASP B 1 63 ? -4.445 15.398 14.328 1 97.31 63 ASP B N 1
ATOM 3718 C CA . ASP B 1 63 ? -5.012 16.703 13.992 1 97.31 63 ASP B CA 1
ATOM 3719 C C . ASP B 1 63 ? -5.781 16.641 12.672 1 97.31 63 ASP B C 1
ATOM 3721 O O . ASP B 1 63 ? -5.629 17.516 11.82 1 97.31 63 ASP B O 1
ATOM 3725 N N . LEU B 1 64 ? -6.52 15.562 12.492 1 98 64 LEU B N 1
ATOM 3726 C CA . LEU B 1 64 ? -7.238 15.422 11.234 1 98 64 LEU B CA 1
ATOM 3727 C C . LEU B 1 64 ? -8.406 16.391 11.156 1 98 64 LEU B C 1
ATOM 3729 O O . LEU B 1 64 ? -9.211 16.484 12.094 1 98 64 LEU B O 1
ATOM 3733 N N . HIS B 1 65 ? -8.453 17.203 10.18 1 97.25 65 HIS B N 1
ATOM 3734 C CA . HIS B 1 65 ? -9.547 18.094 9.812 1 97.25 65 HIS B CA 1
ATOM 3735 C C . HIS B 1 65 ? -9.602 18.297 8.305 1 97.25 65 HIS B C 1
ATOM 3737 O O . HIS B 1 65 ? -8.75 17.797 7.57 1 97.25 65 HIS B O 1
ATOM 3743 N N . LEU B 1 66 ? -10.516 19.047 7.832 1 94.81 66 LEU B N 1
ATOM 3744 C CA . LEU B 1 66 ? -10.859 19.125 6.418 1 94.81 66 LEU B CA 1
ATOM 3745 C C . LEU B 1 66 ? -9.664 19.609 5.602 1 94.81 66 LEU B C 1
ATOM 3747 O O . LEU B 1 66 ? -9.523 19.266 4.43 1 94.81 66 LEU B O 1
ATOM 3751 N N . GLU B 1 67 ? -8.797 20.312 6.219 1 93.38 67 GLU B N 1
ATOM 3752 C CA . GLU B 1 67 ? -7.699 20.922 5.477 1 93.38 67 GLU B CA 1
ATOM 3753 C C . GLU B 1 67 ? -6.391 20.172 5.688 1 93.38 67 GLU B C 1
ATOM 3755 O O . GLU B 1 67 ? -5.332 20.609 5.234 1 93.38 67 GLU B O 1
ATOM 3760 N N . ASN B 1 68 ? -6.441 19.078 6.332 1 96.25 68 ASN B N 1
ATOM 3761 C CA . ASN B 1 68 ? -5.234 18.297 6.543 1 96.25 68 ASN B CA 1
ATOM 3762 C C . ASN B 1 68 ? -5.176 17.094 5.598 1 96.25 68 ASN B C 1
ATOM 3764 O O . ASN B 1 68 ? -4.746 16.016 5.992 1 96.25 68 ASN B O 1
ATOM 3768 N N . TYR B 1 69 ? -5.797 17.266 4.516 1 97.19 69 TYR B N 1
ATOM 3769 C CA . TYR B 1 69 ? -5.629 16.453 3.311 1 97.19 69 TYR B CA 1
ATOM 3770 C C . TYR B 1 69 ? -5.004 17.281 2.189 1 97.19 69 TYR B C 1
ATOM 3772 O O . TYR B 1 69 ? -5.238 18.484 2.09 1 97.19 69 TYR B O 1
ATOM 3780 N N . GLY B 1 70 ? -4.305 16.625 1.382 1 96.75 70 GLY B N 1
ATOM 3781 C CA . GLY B 1 70 ? -3.779 17.375 0.247 1 96.75 70 GLY B CA 1
ATOM 3782 C C . GLY B 1 70 ? -2.91 16.531 -0.668 1 96.75 70 GLY B C 1
ATOM 3783 O O . GLY B 1 70 ? -2.762 15.32 -0.455 1 96.75 70 GLY B O 1
ATOM 3784 N N . SER B 1 71 ? -2.422 17.203 -1.712 1 96.94 71 SER B N 1
ATOM 3785 C CA . SER B 1 71 ? -1.558 16.547 -2.689 1 96.94 71 SER B CA 1
ATOM 3786 C C . SER B 1 71 ? -0.086 16.812 -2.395 1 96.94 71 SER B C 1
ATOM 3788 O O . SER B 1 71 ? 0.252 17.844 -1.787 1 96.94 71 SER B O 1
ATOM 3790 N N . PHE B 1 72 ? 0.766 15.961 -2.746 1 96.38 72 PHE B N 1
ATOM 3791 C CA . PHE B 1 72 ? 2.213 16.109 -2.664 1 96.38 72 PHE B CA 1
ATOM 3792 C C . PHE B 1 72 ? 2.916 15.141 -3.602 1 96.38 72 PHE B C 1
ATOM 3794 O O . PHE B 1 72 ? 2.34 14.117 -3.99 1 96.38 72 PHE B O 1
ATOM 3801 N N . LYS B 1 73 ? 4.074 15.5 -3.973 1 95.38 73 LYS B N 1
ATOM 3802 C CA . LYS B 1 73 ? 4.918 14.578 -4.73 1 95.38 73 LYS B CA 1
ATOM 3803 C C . LYS B 1 73 ? 5.652 13.609 -3.801 1 95.38 73 LYS B C 1
ATOM 3805 O O . LYS B 1 73 ? 6.363 14.039 -2.891 1 95.38 73 LYS B O 1
ATOM 3810 N N . GLY B 1 74 ? 5.434 12.328 -4.031 1 95.25 74 GLY B N 1
ATOM 3811 C CA . GLY B 1 74 ? 6.102 11.305 -3.24 1 95.25 74 GLY B CA 1
ATOM 3812 C C . GLY B 1 74 ? 7.57 11.156 -3.576 1 95.25 74 GLY B C 1
ATOM 3813 O O . GLY B 1 74 ? 8.055 11.75 -4.543 1 95.25 74 GLY B O 1
ATOM 3814 N N . ASP B 1 75 ? 8.258 10.398 -2.746 1 94.12 75 ASP B N 1
ATOM 3815 C CA . ASP B 1 75 ? 9.688 10.164 -2.939 1 94.12 75 ASP B CA 1
ATOM 3816 C C . ASP B 1 75 ? 9.945 9.305 -4.172 1 94.12 75 ASP B C 1
ATOM 3818 O O . ASP B 1 75 ? 11.094 9.148 -4.602 1 94.12 75 ASP B O 1
ATOM 3822 N N . ASN B 1 76 ? 8.906 8.781 -4.785 1 93.94 76 ASN B N 1
ATOM 3823 C CA . ASN B 1 76 ? 9.047 8.023 -6.023 1 93.94 76 ASN B CA 1
ATOM 3824 C C . ASN B 1 76 ? 8.812 8.906 -7.25 1 93.94 76 ASN B C 1
ATOM 3826 O O . ASN B 1 76 ? 8.766 8.406 -8.375 1 93.94 76 ASN B O 1
ATOM 3830 N N . GLY B 1 77 ? 8.461 10.195 -7.012 1 93 77 GLY B N 1
ATOM 3831 C CA . GLY B 1 77 ? 8.359 11.156 -8.102 1 93 77 GLY B CA 1
ATOM 3832 C C . GLY B 1 77 ? 6.938 11.336 -8.609 1 93 77 GLY B C 1
ATOM 3833 O O . GLY B 1 77 ? 6.688 12.156 -9.492 1 93 77 GLY B O 1
ATOM 3834 N N . LEU B 1 78 ? 5.98 10.617 -8.055 1 95.12 78 LEU B N 1
ATOM 3835 C CA . LEU B 1 78 ? 4.586 10.734 -8.461 1 95.12 78 LEU B CA 1
ATOM 3836 C C . LEU B 1 78 ? 3.795 11.578 -7.465 1 95.12 78 LEU B C 1
ATOM 3838 O O . LEU B 1 78 ? 4.242 11.797 -6.336 1 95.12 78 LEU B O 1
ATOM 3842 N N . VAL B 1 79 ? 2.652 12.062 -7.879 1 96.62 79 VAL B N 1
ATOM 3843 C CA . VAL B 1 79 ? 1.839 12.938 -7.035 1 96.62 79 VAL B CA 1
ATOM 3844 C C . VAL B 1 79 ? 0.665 12.148 -6.457 1 96.62 79 VAL B C 1
ATOM 3846 O O . VAL B 1 79 ? -0.025 11.43 -7.184 1 96.62 79 VAL B O 1
ATOM 3849 N N . TYR B 1 80 ? 0.431 12.312 -5.195 1 97.5 80 TYR B N 1
ATOM 3850 C CA . TYR B 1 80 ? -0.616 11.594 -4.477 1 97.5 80 TYR B CA 1
ATOM 3851 C C . TYR B 1 80 ? -1.513 12.562 -3.713 1 97.5 80 TYR B C 1
ATOM 3853 O O . TYR B 1 80 ? -1.124 13.703 -3.451 1 97.5 80 TYR B O 1
ATOM 3861 N N . PHE B 1 81 ? -2.742 12.18 -3.521 1 98.06 81 PHE B N 1
ATOM 3862 C CA . PHE B 1 81 ? -3.637 12.812 -2.559 1 98.06 81 PHE B CA 1
ATOM 3863 C C . PHE B 1 81 ? -3.771 11.961 -1.304 1 98.06 81 PHE B C 1
ATOM 3865 O O . PHE B 1 81 ? -4.145 10.789 -1.381 1 98.06 81 PHE B O 1
ATOM 3872 N N . ASP B 1 82 ? -3.482 12.477 -0.129 1 98.25 82 ASP B N 1
ATOM 3873 C CA . ASP B 1 82 ? -3.428 11.734 1.123 1 98.25 82 ASP B CA 1
ATOM 3874 C C . ASP B 1 82 ? -3.57 12.664 2.326 1 98.25 82 ASP B C 1
ATOM 3876 O O . ASP B 1 82 ? -3.705 13.875 2.164 1 98.25 82 ASP B O 1
ATOM 3880 N N . MET B 1 83 ? -3.721 12.062 3.572 1 97.31 83 MET B N 1
ATOM 3881 C CA . MET B 1 83 ? -3.605 12.867 4.789 1 97.31 83 MET B CA 1
ATOM 3882 C C . MET B 1 83 ? -2.273 13.609 4.824 1 97.31 83 MET B C 1
ATOM 3884 O O . MET B 1 83 ? -1.256 13.094 4.359 1 97.31 83 MET B O 1
ATOM 3888 N N . ASN B 1 84 ? -2.576 14.82 5.375 1 91.81 84 ASN B N 1
ATOM 3889 C CA . ASN B 1 84 ? -1.402 15.68 5.473 1 91.81 84 ASN B CA 1
ATOM 3890 C C . ASN B 1 84 ? -1.154 16.125 6.91 1 91.81 84 ASN B C 1
ATOM 3892 O O . ASN B 1 84 ? -2.025 15.977 7.77 1 91.81 84 ASN B O 1
ATOM 3896 N N . ASP B 1 85 ? 0.037 16.516 7.309 1 92.25 85 ASP B N 1
ATOM 3897 C CA . ASP B 1 85 ? 0.498 17.078 8.57 1 92.25 85 ASP B CA 1
ATOM 3898 C C . ASP B 1 85 ? 0.373 16.078 9.703 1 92.25 85 ASP B C 1
ATOM 3900 O O . ASP B 1 85 ? -0.726 15.82 10.203 1 92.25 85 ASP B O 1
ATOM 3904 N N . PHE B 1 86 ? 1.259 15.578 10.164 1 97 86 PHE B N 1
ATOM 3905 C CA . PHE B 1 86 ? 1.313 14.523 11.172 1 97 86 PHE B CA 1
ATOM 3906 C C . PHE B 1 86 ? 1.973 15.039 12.453 1 97 86 PHE B C 1
ATOM 3908 O O . PHE B 1 86 ? 2.535 14.25 13.219 1 97 86 PHE B O 1
ATOM 3915 N N . ASP B 1 87 ? 1.868 16.375 12.688 1 96 87 ASP B N 1
ATOM 3916 C CA . ASP B 1 87 ? 2.555 16.984 13.82 1 96 87 ASP B CA 1
ATOM 3917 C C . ASP B 1 87 ? 2.055 16.406 15.141 1 96 87 ASP B C 1
ATOM 3919 O O . ASP B 1 87 ? 2.807 16.328 16.125 1 96 87 ASP B O 1
ATOM 3923 N N . GLU B 1 88 ? 0.825 15.992 15.156 1 96.88 88 GLU B N 1
ATOM 3924 C CA . GLU B 1 88 ? 0.199 15.492 16.375 1 96.88 88 GLU B CA 1
ATOM 3925 C C . GLU B 1 88 ? 0.112 13.969 16.375 1 96.88 88 GLU B C 1
ATOM 3927 O O . GLU B 1 88 ? -0.592 13.375 17.188 1 96.88 88 GLU B O 1
ATOM 3932 N N . ALA B 1 89 ? 0.808 13.367 15.477 1 97 89 ALA B N 1
ATOM 3933 C CA . ALA B 1 89 ? 0.654 11.93 15.227 1 97 89 ALA B CA 1
ATOM 3934 C C . ALA B 1 89 ? 1.062 11.117 16.453 1 97 89 ALA B C 1
ATOM 3936 O O . ALA B 1 89 ? 1.983 11.5 17.188 1 97 89 ALA B O 1
ATOM 3937 N N . LEU B 1 90 ? 0.418 10.008 16.703 1 96.88 90 LEU B N 1
ATOM 3938 C CA . LEU B 1 90 ? 0.729 9.086 17.781 1 96.88 90 LEU B CA 1
ATOM 3939 C C . LEU B 1 90 ? -0.064 7.793 17.641 1 96.88 90 LEU B C 1
ATOM 3941 O O . LEU B 1 90 ? -0.931 7.684 16.766 1 96.88 90 LEU B O 1
ATOM 3945 N N . CYS B 1 91 ? 0.274 6.781 18.453 1 97 91 CYS B N 1
ATOM 3946 C CA . CYS B 1 91 ? -0.547 5.582 18.594 1 97 91 CYS B CA 1
ATOM 3947 C C . CYS B 1 91 ? -1.759 5.855 19.469 1 97 91 CYS B C 1
ATOM 3949 O O . CYS B 1 91 ? -1.612 6.199 20.641 1 97 91 CYS B O 1
ATOM 3951 N N . ALA B 1 92 ? -2.928 5.785 18.984 1 97.38 92 ALA B N 1
ATOM 3952 C CA . ALA B 1 92 ? -4.172 6.066 19.703 1 97.38 92 ALA B CA 1
ATOM 3953 C C . ALA B 1 92 ? -5.359 5.41 19 1 97.38 92 ALA B C 1
ATOM 3955 O O . ALA B 1 92 ? -5.223 4.871 17.906 1 97.38 92 ALA B O 1
ATOM 3956 N N . PRO B 1 93 ? -6.516 5.363 19.688 1 97.62 93 PRO B N 1
ATOM 3957 C CA . PRO B 1 93 ? -7.703 4.875 18.984 1 97.62 93 PRO B CA 1
ATOM 3958 C C . PRO B 1 93 ? -7.996 5.652 17.703 1 97.62 93 PRO B C 1
ATOM 3960 O O . PRO B 1 93 ? -7.828 6.875 17.672 1 97.62 93 PRO B O 1
ATOM 3963 N N . PHE B 1 94 ? -8.445 4.922 16.672 1 98.44 94 PHE B N 1
ATOM 3964 C CA . PHE B 1 94 ? -8.641 5.551 15.367 1 98.44 94 PHE B CA 1
ATOM 3965 C C . PHE B 1 94 ? -9.703 6.645 15.453 1 98.44 94 PHE B C 1
ATOM 3967 O O . PHE B 1 94 ? -9.742 7.539 14.602 1 98.44 94 PHE B O 1
ATOM 3974 N N . THR B 1 95 ? -10.5 6.613 16.484 1 98.56 95 THR B N 1
ATOM 3975 C CA . THR B 1 95 ? -11.609 7.551 16.641 1 98.56 95 THR B CA 1
ATOM 3976 C C . THR B 1 95 ? -11.094 8.953 16.953 1 98.56 95 THR B C 1
ATOM 3978 O O . THR B 1 95 ? -11.828 9.93 16.812 1 98.56 95 THR B O 1
ATOM 3981 N N . VAL B 1 96 ? -9.859 9.102 17.375 1 98.44 96 VAL B N 1
ATOM 3982 C CA . VAL B 1 96 ? -9.242 10.406 17.578 1 98.44 96 VAL B CA 1
ATOM 3983 C C . VAL B 1 96 ? -9.328 11.234 16.312 1 98.44 96 VAL B C 1
ATOM 3985 O O . VAL B 1 96 ? -9.828 12.359 16.328 1 98.44 96 VAL B O 1
ATOM 3988 N N . ASP B 1 97 ? -8.891 10.641 15.219 1 98.75 97 ASP B N 1
ATOM 3989 C CA . ASP B 1 97 ? -8.922 11.328 13.93 1 98.75 97 ASP B CA 1
ATOM 3990 C C . ASP B 1 97 ? -10.359 11.469 13.422 1 98.75 97 ASP B C 1
ATOM 3992 O O . ASP B 1 97 ? -10.734 12.531 12.922 1 98.75 97 ASP B O 1
ATOM 3996 N N . LEU B 1 98 ? -11.125 10.445 13.578 1 98.75 98 LEU B N 1
ATOM 3997 C CA . LEU B 1 98 ? -12.461 10.414 12.984 1 98.75 98 LEU B CA 1
ATOM 3998 C C . LEU B 1 98 ? -13.352 11.492 13.586 1 98.75 98 LEU B C 1
ATOM 4000 O O . LEU B 1 98 ? -13.977 12.266 12.859 1 98.75 98 LEU B O 1
ATOM 4004 N N . VAL B 1 99 ? -13.375 11.547 14.891 1 98.69 99 VAL B N 1
ATOM 4005 C CA . VAL B 1 99 ? -14.289 12.484 15.531 1 98.69 99 VAL B CA 1
ATOM 4006 C C . VAL B 1 99 ? -13.836 13.914 15.258 1 98.69 99 VAL B C 1
ATOM 4008 O O . VAL B 1 99 ? -14.664 14.812 15.094 1 98.69 99 VAL B O 1
ATOM 4011 N N . ARG B 1 100 ? -12.57 14.125 15.172 1 98.69 100 ARG B N 1
ATOM 4012 C CA . ARG B 1 100 ? -12.094 15.484 14.945 1 98.69 100 ARG B CA 1
ATOM 4013 C C . ARG B 1 100 ? -12.43 15.961 13.539 1 98.69 100 ARG B C 1
ATOM 4015 O O . ARG B 1 100 ? -12.844 17.109 13.344 1 98.69 100 ARG B O 1
ATOM 4022 N N . VAL B 1 101 ? -12.234 15.117 12.547 1 98.56 101 VAL B N 1
ATOM 4023 C CA . VAL B 1 101 ? -12.539 15.539 11.18 1 98.56 101 VAL B CA 1
ATOM 4024 C C . VAL B 1 101 ? -14.039 15.773 11.031 1 98.56 101 VAL B C 1
ATOM 4026 O O . VAL B 1 101 ? -14.469 16.688 10.328 1 98.56 101 VAL B O 1
ATOM 4029 N N . LEU B 1 102 ? -14.852 14.984 11.703 1 98.44 102 LEU B N 1
ATOM 4030 C CA . LEU B 1 102 ? -16.297 15.188 11.672 1 98.44 102 LEU B CA 1
ATOM 4031 C C . LEU B 1 102 ? -16.672 16.5 12.344 1 98.44 102 LEU B C 1
ATOM 4033 O O . LEU B 1 102 ? -17.5 17.25 11.82 1 98.44 102 LEU B O 1
ATOM 4037 N N . SER B 1 103 ? -16.047 16.766 13.484 1 98 103 SER B N 1
ATOM 4038 C CA . SER B 1 103 ? -16.266 18.047 14.148 1 98 103 SER B CA 1
ATOM 4039 C C . SER B 1 103 ? -15.852 19.219 13.25 1 98 103 SER B C 1
ATOM 4041 O O . SER B 1 103 ? -16.531 20.234 13.188 1 98 103 SER B O 1
ATOM 4043 N N . SER B 1 104 ? -14.742 19.031 12.617 1 97.44 104 SER B N 1
ATOM 4044 C CA . SER B 1 104 ? -14.234 20.078 11.734 1 97.44 104 SER B CA 1
ATOM 4045 C C . SER B 1 104 ? -15.219 20.391 10.609 1 97.44 104 SER B C 1
ATOM 4047 O O . SER B 1 104 ? -15.414 21.547 10.242 1 97.44 104 SER B O 1
ATOM 4049 N N . LEU B 1 105 ? -15.789 19.328 10.062 1 96.38 105 LEU B N 1
ATOM 4050 C CA . LEU B 1 105 ? -16.797 19.5 9.016 1 96.38 105 LEU B CA 1
ATOM 4051 C C . LEU B 1 105 ? -18 20.297 9.539 1 96.38 105 LEU B C 1
ATOM 4053 O O . LEU B 1 105 ? -18.484 21.188 8.859 1 96.38 105 LEU B O 1
ATOM 4057 N N . GLN B 1 106 ? -18.391 20.031 10.734 1 95.81 106 GLN B N 1
ATOM 4058 C CA . GLN B 1 106 ? -19.547 20.703 11.32 1 95.81 106 GLN B CA 1
ATOM 4059 C C . GLN B 1 106 ? -19.219 22.156 11.633 1 95.81 106 GLN B C 1
ATOM 4061 O O . GLN B 1 106 ? -20.078 23.031 11.461 1 95.81 106 GLN B O 1
ATOM 4066 N N . VAL B 1 107 ? -18.078 22.453 12.078 1 96.06 107 VAL B N 1
ATOM 4067 C CA . VAL B 1 107 ? -17.656 23.812 12.367 1 96.06 107 VAL B CA 1
ATOM 4068 C C . VAL B 1 107 ? -17.562 24.609 11.062 1 96.06 107 VAL B C 1
ATOM 4070 O O . VAL B 1 107 ? -18.062 25.734 10.969 1 96.06 107 VAL B O 1
ATOM 4073 N N . ALA B 1 108 ? -16.938 24.016 10.047 1 93.44 108 ALA B N 1
ATOM 4074 C CA . ALA B 1 108 ? -16.734 24.672 8.758 1 93.44 108 ALA B CA 1
ATOM 4075 C C . ALA B 1 108 ? -18.078 24.906 8.055 1 93.44 108 ALA B C 1
ATOM 4077 O O . ALA B 1 108 ? -18.234 25.906 7.348 1 93.44 108 ALA B O 1
ATOM 4078 N N . ALA B 1 109 ? -18.984 23.984 8.219 1 90.69 109 ALA B N 1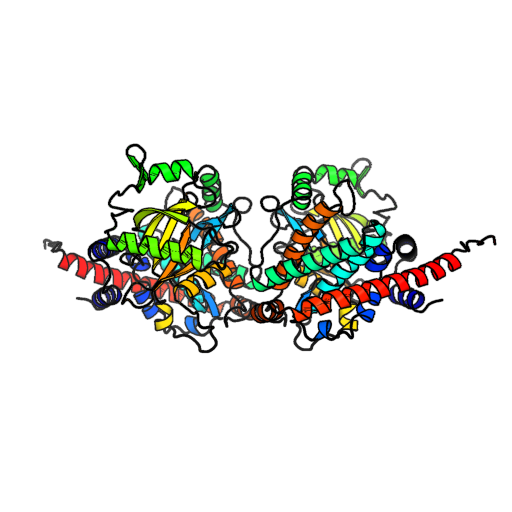
ATOM 4079 C CA . ALA B 1 109 ? -20.312 24.094 7.605 1 90.69 109 ALA B CA 1
ATOM 4080 C C . ALA B 1 109 ? -20.969 25.422 7.957 1 90.69 109 ALA B C 1
ATOM 4082 O O . ALA B 1 109 ? -21.656 26.031 7.121 1 90.69 109 ALA B O 1
ATOM 4083 N N . ARG B 1 110 ? -20.781 25.859 9.102 1 82.56 110 ARG B N 1
ATOM 4084 C CA . ARG B 1 110 ? -21.328 27.156 9.516 1 82.56 110 ARG B CA 1
ATOM 4085 C C . ARG B 1 110 ? -20.75 28.281 8.68 1 82.56 110 ARG B C 1
ATOM 4087 O O . ARG B 1 110 ? -21.484 29.156 8.219 1 82.56 110 ARG B O 1
ATOM 4094 N N . SER B 1 111 ? -19.516 28.188 8.5 1 81.38 111 SER B N 1
ATOM 4095 C CA . SER B 1 111 ? -18.844 29.234 7.723 1 81.38 111 SER B CA 1
ATOM 4096 C C . SER B 1 111 ? -19.281 29.188 6.262 1 81.38 111 SER B C 1
ATOM 4098 O O . SER B 1 111 ? -19.297 30.219 5.586 1 81.38 111 SER B O 1
ATOM 4100 N N . TRP B 1 112 ? -19.594 27.984 5.785 1 85.06 112 TRP B N 1
ATOM 4101 C CA . TRP B 1 112 ? -20 27.797 4.395 1 85.06 112 TRP B CA 1
ATOM 4102 C C . TRP B 1 112 ? -21.5 27.984 4.23 1 85.06 112 TRP B C 1
ATOM 4104 O O . TRP B 1 112 ? -22.047 27.781 3.143 1 85.06 112 TRP B O 1
ATOM 4114 N N . LYS B 1 113 ? -22.234 28.297 5.297 1 84.62 113 LYS B N 1
ATOM 4115 C CA . LYS B 1 113 ? -23.688 28.469 5.309 1 84.62 113 LYS B CA 1
ATOM 4116 C C . LYS B 1 113 ? -24.406 27.219 4.82 1 84.62 113 LYS B C 1
ATOM 4118 O O . LYS B 1 113 ? -25.375 27.297 4.062 1 84.62 113 LYS B O 1
ATOM 4123 N N . LEU B 1 114 ? -23.828 26.141 5.18 1 88.88 114 LEU B N 1
ATOM 4124 C CA . LEU B 1 114 ? -24.469 24.859 4.914 1 88.88 114 LEU B CA 1
ATOM 4125 C C . LEU B 1 114 ? -25.547 24.562 5.957 1 88.88 114 LEU B C 1
ATOM 4127 O O . LEU B 1 114 ? -25.344 24.812 7.148 1 88.88 114 LEU B O 1
ATOM 4131 N N . ALA B 1 115 ? -26.656 24.031 5.441 1 88.81 115 ALA B N 1
ATOM 4132 C CA . ALA B 1 115 ? -27.703 23.625 6.371 1 88.81 115 ALA B CA 1
ATOM 4133 C C . ALA B 1 115 ? -27.219 22.547 7.32 1 88.81 115 ALA B C 1
ATOM 4135 O O . ALA B 1 115 ? -26.453 21.656 6.922 1 88.81 115 ALA B O 1
ATOM 4136 N N . ASP B 1 116 ? -27.688 22.625 8.562 1 88.12 116 ASP B N 1
ATOM 4137 C CA . ASP B 1 116 ? -27.297 21.656 9.578 1 88.12 116 ASP B CA 1
ATOM 4138 C C . ASP B 1 116 ? -27.609 20.219 9.125 1 88.12 116 ASP B C 1
ATOM 4140 O O . ASP B 1 116 ? -26.844 19.297 9.391 1 88.12 116 ASP B O 1
ATOM 4144 N N . GLU B 1 117 ? -28.719 20.109 8.492 1 91.19 117 GLU B N 1
ATOM 4145 C CA . GLU B 1 117 ? -29.125 18.781 8.008 1 91.19 117 GLU B CA 1
ATOM 4146 C C . GLU B 1 117 ? -28.125 18.25 6.973 1 91.19 117 GLU B C 1
ATOM 4148 O O . GLU B 1 117 ? -27.797 17.062 6.977 1 91.19 117 GLU B O 1
ATOM 4153 N N . ASP B 1 118 ? -27.719 19.109 6.098 1 92.19 118 ASP B N 1
ATOM 4154 C CA . ASP B 1 118 ? -26.734 18.719 5.082 1 92.19 118 ASP B CA 1
ATOM 4155 C C . ASP B 1 118 ? -25.406 18.328 5.723 1 92.19 118 ASP B C 1
ATOM 4157 O O . ASP B 1 118 ? -24.797 17.328 5.34 1 92.19 118 ASP B O 1
ATOM 4161 N N . ALA B 1 119 ? -24.984 19.125 6.672 1 93.31 119 ALA B N 1
ATOM 4162 C CA . ALA B 1 119 ? -23.734 18.828 7.375 1 93.31 119 ALA B CA 1
ATOM 4163 C C . ALA B 1 119 ? -23.812 17.484 8.094 1 93.31 119 ALA B C 1
ATOM 4165 O O . ALA B 1 119 ? -22.859 16.703 8.07 1 93.31 119 ALA B O 1
ATOM 4166 N N . HIS B 1 120 ? -24.922 17.297 8.695 1 94.19 120 HIS B N 1
ATOM 4167 C CA . HIS B 1 120 ? -25.141 16.031 9.406 1 94.19 120 HIS B CA 1
ATOM 4168 C C . HIS B 1 120 ? -25.109 14.844 8.461 1 94.19 120 HIS B C 1
ATOM 4170 O O . HIS B 1 120 ? -24.516 13.812 8.758 1 94.19 120 HIS B O 1
ATOM 4176 N N . ASN B 1 121 ? -25.797 14.992 7.367 1 96 121 ASN B N 1
ATOM 4177 C CA . ASN B 1 121 ? -25.844 13.922 6.375 1 96 121 ASN B CA 1
ATOM 4178 C C . ASN B 1 121 ? -24.453 13.641 5.805 1 96 121 ASN B C 1
ATOM 4180 O O . ASN B 1 121 ? -24.109 12.484 5.555 1 96 121 ASN B O 1
ATOM 4184 N N . LEU B 1 122 ? -23.703 14.672 5.535 1 96.56 122 LEU B N 1
ATOM 4185 C CA . LEU B 1 122 ? -22.344 14.516 5.047 1 96.56 122 LEU B CA 1
ATOM 4186 C C . LEU B 1 122 ? -21.484 13.766 6.059 1 96.56 122 LEU B C 1
ATOM 4188 O O . LEU B 1 122 ? -20.688 12.898 5.688 1 96.56 122 LEU B O 1
ATOM 4192 N N . CYS B 1 123 ? -21.641 14.086 7.316 1 98 123 CYS B N 1
ATOM 4193 C CA . CYS B 1 123 ? -20.906 13.398 8.367 1 98 123 CYS B CA 1
ATOM 4194 C C . CYS B 1 123 ? -21.281 11.922 8.422 1 98 123 CYS B C 1
ATOM 4196 O O . CYS B 1 123 ? -20.406 11.062 8.547 1 98 123 CYS B O 1
ATOM 4198 N N . ARG B 1 124 ? -22.547 11.695 8.344 1 98.12 124 ARG B N 1
ATOM 4199 C CA . ARG B 1 124 ? -23.031 10.312 8.367 1 98.12 124 ARG B CA 1
ATOM 4200 C C . ARG B 1 124 ? -22.438 9.508 7.215 1 98.12 124 ARG B C 1
ATOM 4202 O O . ARG B 1 124 ? -21.969 8.383 7.406 1 98.12 124 ARG B O 1
ATOM 4209 N N . ARG B 1 125 ? -22.453 10.055 6.059 1 98.19 125 ARG B N 1
ATOM 4210 C CA . ARG B 1 125 ? -21.938 9.367 4.883 1 98.19 125 ARG B CA 1
ATOM 4211 C C . ARG B 1 125 ? -20.422 9.164 4.996 1 98.19 125 ARG B C 1
ATOM 4213 O O . ARG B 1 125 ? -19.906 8.133 4.574 1 98.19 125 ARG B O 1
ATOM 4220 N N . PHE B 1 126 ? -19.766 10.148 5.582 1 98.56 126 PHE B N 1
ATOM 4221 C CA . PHE B 1 126 ? -18.344 10.016 5.836 1 98.56 126 PHE B CA 1
ATOM 4222 C C . PHE B 1 126 ? -18.062 8.812 6.719 1 98.56 126 PHE B C 1
ATOM 4224 O O . PHE B 1 126 ? -17.203 7.98 6.391 1 98.56 126 PHE B O 1
ATOM 4231 N N . VAL B 1 127 ? -18.75 8.719 7.762 1 98.75 127 VAL B N 1
ATOM 4232 C CA . VAL B 1 127 ? -18.531 7.648 8.734 1 98.75 127 VAL B CA 1
ATOM 4233 C C . VAL B 1 127 ? -18.844 6.301 8.094 1 98.75 127 VAL B C 1
ATOM 4235 O O . VAL B 1 127 ? -18.141 5.32 8.312 1 98.75 127 VAL B O 1
ATOM 4238 N N . ASP B 1 128 ? -19.906 6.258 7.309 1 98.31 128 ASP B N 1
ATOM 4239 C CA . ASP B 1 128 ? -20.297 5.016 6.652 1 98.31 128 ASP B CA 1
ATOM 4240 C C . ASP B 1 128 ? -19.219 4.543 5.684 1 98.31 128 ASP B C 1
ATOM 4242 O O . ASP B 1 128 ? -18.859 3.365 5.676 1 98.31 128 ASP B O 1
ATOM 4246 N N . THR B 1 129 ? -18.781 5.457 4.887 1 98.5 129 THR B N 1
ATOM 4247 C CA . THR B 1 129 ? -17.734 5.137 3.926 1 98.5 129 THR B CA 1
ATOM 4248 C C . THR B 1 129 ? -16.453 4.711 4.641 1 98.5 129 THR B C 1
ATOM 4250 O O . THR B 1 129 ? -15.828 3.723 4.262 1 98.5 129 THR B O 1
ATOM 4253 N N . TYR B 1 130 ? -16.109 5.449 5.66 1 98.81 130 TYR B N 1
ATOM 4254 C CA . TYR B 1 130 ? -14.938 5.156 6.473 1 98.81 130 TYR B CA 1
ATOM 4255 C C . TYR B 1 130 ? -15.031 3.764 7.082 1 98.81 130 TYR B C 1
ATOM 4257 O O . TYR B 1 130 ? -14.086 2.973 6.984 1 98.81 130 TYR B O 1
ATOM 4265 N N . ALA B 1 131 ? -16.094 3.49 7.691 1 98.75 131 ALA B N 1
ATOM 4266 C CA . ALA B 1 131 ? -16.312 2.199 8.344 1 98.75 131 ALA B CA 1
ATOM 4267 C C . ALA B 1 131 ? -16.266 1.062 7.324 1 98.75 131 ALA B C 1
ATOM 4269 O O . ALA B 1 131 ? -15.672 0.015 7.586 1 98.75 131 ALA B O 1
ATOM 4270 N N . ALA B 1 132 ? -16.891 1.24 6.223 1 98.06 132 ALA B N 1
ATOM 4271 C CA . ALA B 1 132 ? -16.906 0.212 5.188 1 98.06 132 ALA B CA 1
ATOM 4272 C C . ALA B 1 132 ? -15.484 -0.087 4.703 1 98.06 132 ALA B C 1
ATOM 4274 O O . ALA B 1 132 ? -15.141 -1.244 4.449 1 98.06 132 ALA B O 1
ATOM 4275 N N . ALA B 1 133 ? -14.711 0.952 4.535 1 98.25 133 ALA B N 1
ATOM 4276 C CA . ALA B 1 133 ? -13.32 0.777 4.113 1 98.25 133 ALA B CA 1
ATOM 4277 C C . ALA B 1 133 ? -12.523 0.005 5.16 1 98.25 133 ALA B C 1
ATOM 4279 O O . ALA B 1 133 ? -11.688 -0.831 4.82 1 98.25 133 ALA B O 1
ATOM 4280 N N . LEU B 1 134 ? -12.75 0.325 6.422 1 98.44 134 LEU B N 1
ATOM 4281 C CA . LEU B 1 134 ? -12.07 -0.413 7.484 1 98.44 134 LEU B CA 1
ATOM 4282 C C . LEU B 1 134 ? -12.469 -1.887 7.457 1 98.44 134 LEU B C 1
ATOM 4284 O O . LEU B 1 134 ? -11.617 -2.764 7.613 1 98.44 134 LEU B O 1
ATOM 4288 N N . VAL B 1 135 ? -13.734 -2.125 7.285 1 97.75 135 VAL B N 1
ATOM 4289 C CA . VAL B 1 135 ? -14.227 -3.5 7.242 1 97.75 135 VAL B CA 1
ATOM 4290 C C . VAL B 1 135 ? -13.594 -4.238 6.066 1 97.75 135 VAL B C 1
ATOM 4292 O O . VAL B 1 135 ? -13.203 -5.402 6.188 1 97.75 135 VAL B O 1
ATOM 4295 N N . ASP B 1 136 ? -13.523 -3.592 4.938 1 95.69 136 ASP B N 1
ATOM 4296 C CA . ASP B 1 136 ? -12.875 -4.195 3.777 1 95.69 136 ASP B CA 1
ATOM 4297 C C . ASP B 1 136 ? -11.445 -4.613 4.105 1 95.69 136 ASP B C 1
ATOM 4299 O O . ASP B 1 136 ? -10.969 -5.648 3.631 1 95.69 136 ASP B O 1
ATOM 4303 N N . GLY B 1 137 ? -10.703 -3.756 4.824 1 96.44 137 GLY B N 1
ATOM 4304 C CA . GLY B 1 137 ? -9.414 -4.121 5.383 1 96.44 137 GLY B CA 1
ATOM 4305 C C . GLY B 1 137 ? -8.281 -4.047 4.375 1 96.44 137 GLY B C 1
ATOM 4306 O O . GLY B 1 137 ? -7.207 -4.602 4.598 1 96.44 137 GLY B O 1
ATOM 4307 N N . LYS B 1 138 ? -8.484 -3.408 3.242 1 96.06 138 LYS B N 1
ATOM 4308 C CA . LYS B 1 138 ? -7.492 -3.322 2.176 1 96.06 138 LYS B CA 1
ATOM 4309 C C . LYS B 1 138 ? -7.113 -1.871 1.895 1 96.06 138 LYS B C 1
ATOM 4311 O O . LYS B 1 138 ? -7.797 -1.182 1.136 1 96.06 138 LYS B O 1
ATOM 4316 N N . PRO B 1 139 ? -5.961 -1.466 2.453 1 97.38 139 PRO B N 1
ATOM 4317 C CA . PRO B 1 139 ? -5.559 -0.084 2.182 1 97.38 139 PRO B CA 1
ATOM 4318 C C . PRO B 1 139 ? -5.152 0.136 0.725 1 97.38 139 PRO B C 1
ATOM 4320 O O . PRO B 1 139 ? -4.414 -0.671 0.156 1 97.38 139 PRO B O 1
ATOM 4323 N N . ARG B 1 140 ? -5.629 1.152 0.161 1 97.56 140 ARG B N 1
ATOM 4324 C CA . ARG B 1 140 ? -5.277 1.641 -1.168 1 97.56 140 ARG B CA 1
ATOM 4325 C C . ARG B 1 140 ? -4.68 3.041 -1.098 1 97.56 140 ARG B C 1
ATOM 4327 O O . ARG B 1 140 ? -4.043 3.4 -0.106 1 97.56 140 ARG B O 1
ATOM 4334 N N . TRP B 1 141 ? -4.59 3.693 -2.199 1 98.19 141 TRP B N 1
ATOM 4335 C CA . TRP B 1 141 ? -4.082 5.062 -2.266 1 98.19 141 TRP B CA 1
ATOM 4336 C C . TRP B 1 141 ? -4.746 5.832 -3.402 1 98.19 141 TRP B C 1
ATOM 4338 O O . TRP B 1 141 ? -5.48 5.254 -4.207 1 98.19 141 TRP B O 1
ATOM 4348 N N . VAL B 1 142 ? -4.598 7.133 -3.371 1 98.06 142 VAL B N 1
ATOM 4349 C CA . VAL B 1 142 ? -5.18 7.984 -4.402 1 98.06 142 VAL B CA 1
ATOM 4350 C C . VAL B 1 142 ? -4.07 8.633 -5.223 1 98.06 142 VAL B C 1
ATOM 4352 O O . VAL B 1 142 ? -3.23 9.359 -4.684 1 98.06 142 VAL B O 1
ATOM 4355 N N . GLU B 1 143 ? -4.027 8.266 -6.465 1 97 143 GLU B N 1
ATOM 4356 C CA . GLU B 1 143 ? -3.135 8.875 -7.445 1 97 143 GLU B CA 1
ATOM 4357 C C . GLU B 1 143 ? -3.914 9.43 -8.633 1 97 143 GLU B C 1
ATOM 4359 O O . GLU B 1 143 ? -5.141 9.32 -8.688 1 97 143 GLU B O 1
ATOM 4364 N N . ARG B 1 144 ? -3.264 10.109 -9.523 1 94.88 144 ARG B N 1
ATOM 4365 C CA . ARG B 1 144 ? -3.926 10.812 -10.617 1 94.88 144 ARG B CA 1
ATOM 4366 C C . ARG B 1 144 ? -4.82 9.867 -11.414 1 94.88 144 ARG B C 1
ATOM 4368 O O . ARG B 1 144 ? -5.945 10.227 -11.766 1 94.88 144 ARG B O 1
ATOM 4375 N N . ALA B 1 145 ? -4.359 8.664 -11.664 1 93.38 145 ALA B N 1
ATOM 4376 C CA . ALA B 1 145 ? -5.051 7.719 -12.539 1 93.38 145 ALA B CA 1
ATOM 4377 C C . ALA B 1 145 ? -6.297 7.16 -11.859 1 93.38 145 ALA B C 1
ATOM 4379 O O . ALA B 1 145 ? -7.215 6.68 -12.531 1 93.38 145 ALA B O 1
ATOM 4380 N N . THR B 1 146 ? -6.387 7.234 -10.562 1 94.5 146 THR B N 1
ATOM 4381 C CA . THR B 1 146 ? -7.484 6.566 -9.867 1 94.5 146 THR B CA 1
ATOM 4382 C C . THR B 1 146 ? -8.359 7.582 -9.141 1 94.5 146 THR B C 1
ATOM 4384 O O . THR B 1 146 ? -9.43 7.234 -8.641 1 94.5 146 THR B O 1
ATOM 4387 N N . ALA B 1 147 ? -7.938 8.828 -9.086 1 96.56 147 ALA B N 1
ATOM 4388 C CA . ALA B 1 147 ? -8.695 9.867 -8.398 1 96.56 147 ALA B CA 1
ATOM 4389 C C . ALA B 1 147 ? -10.023 10.133 -9.102 1 96.56 147 ALA B C 1
ATOM 4391 O O . ALA B 1 147 ? -10.156 9.891 -10.305 1 96.56 147 ALA B O 1
ATOM 4392 N N . VAL B 1 148 ? -11.016 10.602 -8.367 1 94.88 148 VAL B N 1
ATOM 4393 C CA . VAL B 1 148 ? -12.328 10.93 -8.914 1 94.88 148 VAL B CA 1
ATOM 4394 C C . VAL B 1 148 ? -12.758 12.32 -8.438 1 94.88 148 VAL B C 1
ATOM 4396 O O . VAL B 1 148 ? -12.172 12.867 -7.5 1 94.88 148 VAL B O 1
ATOM 4399 N N . GLY B 1 149 ? -13.719 12.898 -9.164 1 93.12 149 GLY B N 1
ATOM 4400 C CA . GLY B 1 149 ? -14.328 14.156 -8.758 1 93.12 149 GLY B CA 1
ATOM 4401 C C . GLY B 1 149 ? -13.336 15.297 -8.648 1 93.12 149 GLY B C 1
ATOM 4402 O O . GLY B 1 149 ? -12.43 15.414 -9.477 1 93.12 149 GLY B O 1
ATOM 4403 N N . ILE B 1 150 ? -13.469 16.094 -7.602 1 92.56 150 ILE B N 1
ATOM 4404 C CA . ILE B 1 150 ? -12.688 17.328 -7.473 1 92.56 150 ILE B CA 1
ATOM 4405 C C . ILE B 1 150 ? -11.242 16.984 -7.113 1 92.56 150 ILE B C 1
ATOM 4407 O O . ILE B 1 150 ? -10.328 17.766 -7.387 1 92.56 150 ILE B O 1
ATOM 4411 N N . VAL B 1 151 ? -11.047 15.859 -6.465 1 95.44 151 VAL B N 1
ATOM 4412 C CA . VAL B 1 151 ? -9.68 15.43 -6.184 1 95.44 151 VAL B CA 1
ATOM 4413 C C . VAL B 1 151 ? -8.961 15.102 -7.492 1 95.44 151 VAL B C 1
ATOM 4415 O O . VAL B 1 151 ? -7.773 15.398 -7.641 1 95.44 151 VAL B O 1
ATOM 4418 N N . ARG B 1 152 ? -9.68 14.477 -8.414 1 95.75 152 ARG B N 1
ATOM 4419 C CA . ARG B 1 152 ? -9.125 14.242 -9.742 1 95.75 152 ARG B CA 1
ATOM 4420 C C . ARG B 1 152 ? -8.75 15.555 -10.422 1 95.75 152 ARG B C 1
ATOM 4422 O O . ARG B 1 152 ? -7.668 15.672 -11.008 1 95.75 152 ARG B O 1
ATOM 4429 N N . ASP B 1 153 ? -9.633 16.484 -10.312 1 93.5 153 ASP B N 1
ATOM 4430 C CA . ASP B 1 153 ? -9.375 17.797 -10.914 1 93.5 153 ASP B CA 1
ATOM 4431 C C . ASP B 1 153 ? -8.125 18.438 -10.32 1 93.5 153 ASP B C 1
ATOM 4433 O O . ASP B 1 153 ? -7.305 19 -11.047 1 93.5 153 ASP B O 1
ATOM 4437 N N . LEU B 1 154 ? -8.016 18.312 -9.031 1 94.31 154 LEU B N 1
ATOM 4438 C CA . LEU B 1 154 ? -6.832 18.844 -8.359 1 94.31 154 LEU B CA 1
ATOM 4439 C C . LEU B 1 154 ? -5.566 18.188 -8.898 1 94.31 154 LEU B C 1
ATOM 4441 O O . LEU B 1 154 ? -4.637 18.875 -9.328 1 94.31 154 LEU B O 1
ATOM 4445 N N . LEU B 1 155 ? -5.52 16.875 -8.914 1 96.25 155 LEU B N 1
ATOM 4446 C CA . LEU B 1 155 ? -4.312 16.156 -9.297 1 96.25 155 LEU B CA 1
ATOM 4447 C C . LEU B 1 155 ? -3.979 16.391 -10.766 1 96.25 155 LEU B C 1
ATOM 4449 O O . LEU B 1 155 ? -2.805 16.469 -11.133 1 96.25 155 LEU B O 1
ATOM 4453 N N . ARG B 1 156 ? -4.93 16.484 -11.625 1 95.12 156 ARG B N 1
ATOM 4454 C CA . ARG B 1 156 ? -4.703 16.781 -13.039 1 95.12 156 ARG B CA 1
ATOM 4455 C C . ARG B 1 156 ? -4.141 18.188 -13.227 1 95.12 156 ARG B C 1
ATOM 4457 O O . ARG B 1 156 ? -3.25 18.406 -14.047 1 95.12 156 ARG B O 1
ATOM 4464 N N . GLY B 1 157 ? -4.691 19.062 -12.438 1 93.5 157 GLY B N 1
ATOM 4465 C CA . GLY B 1 157 ? -4.242 20.438 -12.523 1 93.5 157 GLY B CA 1
ATOM 4466 C C . GLY B 1 157 ? -2.799 20.625 -12.094 1 93.5 157 GLY B C 1
ATOM 4467 O O . GLY B 1 157 ? -2.135 21.578 -12.516 1 93.5 157 GLY B O 1
ATOM 4468 N N . LEU B 1 158 ? -2.289 19.703 -11.352 1 94.44 158 LEU B N 1
ATOM 4469 C CA . LEU B 1 158 ? -0.946 19.828 -10.789 1 94.44 158 LEU B CA 1
ATOM 4470 C C . LEU B 1 158 ? 0.103 19.359 -11.797 1 94.44 158 LEU B C 1
ATOM 4472 O O . LEU B 1 158 ? 1.303 19.547 -11.586 1 94.44 158 LEU B O 1
ATOM 4476 N N . ARG B 1 159 ? -0.291 18.734 -12.875 1 90.5 159 ARG B N 1
ATOM 4477 C CA . ARG B 1 159 ? 0.635 18.203 -13.867 1 90.5 159 ARG B CA 1
ATOM 4478 C C . ARG B 1 159 ? 1.522 19.312 -14.438 1 90.5 159 ARG B C 1
ATOM 4480 O O . ARG B 1 159 ? 2.674 19.062 -14.797 1 90.5 159 ARG B O 1
ATOM 4487 N N . ASN B 1 160 ? 1.031 20.5 -14.406 1 89.38 160 ASN B N 1
ATOM 4488 C CA . ASN B 1 160 ? 1.749 21.609 -15.047 1 89.38 160 ASN B CA 1
ATOM 4489 C C . ASN B 1 160 ? 2.506 22.453 -14.023 1 89.38 160 ASN B C 1
ATOM 4491 O O . ASN B 1 160 ? 3.174 23.422 -14.391 1 89.38 160 ASN B O 1
ATOM 4495 N N . ARG B 1 161 ? 2.428 22.031 -12.805 1 92.12 161 ARG B N 1
ATOM 4496 C CA . ARG B 1 161 ? 3.168 22.766 -11.789 1 92.12 161 ARG B CA 1
ATOM 4497 C C . ARG B 1 161 ? 4.605 22.266 -11.688 1 92.12 161 ARG B C 1
ATOM 4499 O O . ARG B 1 161 ? 4.875 21.281 -11.008 1 92.12 161 ARG B O 1
ATOM 4506 N N . LYS B 1 162 ? 5.457 23.062 -12.273 1 90.88 162 LYS B N 1
ATOM 4507 C CA . LYS B 1 162 ? 6.859 22.672 -12.383 1 90.88 162 LYS B CA 1
ATOM 4508 C C . LYS B 1 162 ? 7.715 23.375 -11.336 1 90.88 162 LYS B C 1
ATOM 4510 O O . LYS B 1 162 ? 7.312 24.406 -10.789 1 90.88 162 LYS B O 1
ATOM 4515 N N . ARG B 1 163 ? 8.828 22.812 -11.062 1 91.44 163 ARG B N 1
ATOM 4516 C CA . ARG B 1 163 ? 9.742 23.312 -10.039 1 91.44 163 ARG B CA 1
ATOM 4517 C C . ARG B 1 163 ? 10.273 24.688 -10.406 1 91.44 163 ARG B C 1
ATOM 4519 O O . ARG B 1 163 ? 10.344 25.578 -9.562 1 91.44 163 ARG B O 1
ATOM 4526 N N . ALA B 1 164 ? 10.562 24.891 -11.641 1 92.31 164 ALA B N 1
ATOM 4527 C CA . ALA B 1 164 ? 11.219 26.125 -12.062 1 92.31 164 ALA B CA 1
ATOM 4528 C C . ALA B 1 164 ? 10.328 27.344 -11.805 1 92.31 164 ALA B C 1
ATOM 4530 O O . ALA B 1 164 ? 10.75 28.297 -11.156 1 92.31 164 ALA B O 1
ATOM 4531 N N . PRO B 1 165 ? 9.133 27.344 -12.32 1 93.94 165 PRO B N 1
ATOM 4532 C CA . PRO B 1 165 ? 8.258 28.469 -11.992 1 93.94 165 PRO B CA 1
ATOM 4533 C C . PRO B 1 165 ? 8.031 28.625 -10.492 1 93.94 165 PRO B C 1
ATOM 4535 O O . PRO B 1 165 ? 7.922 29.734 -9.992 1 93.94 165 PRO B O 1
ATOM 4538 N N . TYR B 1 166 ? 7.93 27.609 -9.812 1 94.75 166 TYR B N 1
ATOM 4539 C CA . TYR B 1 166 ? 7.746 27.609 -8.367 1 94.75 166 TYR B CA 1
ATOM 4540 C C . TYR B 1 166 ? 8.906 28.312 -7.676 1 94.75 166 TYR B C 1
ATOM 4542 O O . TYR B 1 166 ? 8.695 29.156 -6.793 1 94.75 166 TYR B O 1
ATOM 4550 N N . LEU B 1 167 ? 10.094 27.984 -8.07 1 95.19 167 LEU B N 1
ATOM 4551 C CA . LEU B 1 167 ? 11.297 28.594 -7.516 1 95.19 167 LEU B CA 1
ATOM 4552 C C . LEU B 1 167 ? 11.344 30.078 -7.867 1 95.19 167 LEU B C 1
ATOM 4554 O O . LEU B 1 167 ? 11.734 30.906 -7.039 1 95.19 167 LEU B O 1
ATOM 4558 N N . ARG B 1 168 ? 10.961 30.359 -9.055 1 94.44 168 ARG B N 1
ATOM 4559 C CA . ARG B 1 168 ? 10.977 31.75 -9.484 1 94.44 168 ARG B CA 1
ATOM 4560 C C . ARG B 1 168 ? 10.047 32.594 -8.617 1 94.44 168 ARG B C 1
ATOM 4562 O O . ARG B 1 168 ? 10.359 33.75 -8.305 1 94.44 168 ARG B O 1
ATOM 4569 N N . GLU B 1 169 ? 8.969 32 -8.273 1 94.19 169 GLU B N 1
ATOM 4570 C CA . GLU B 1 169 ? 7.992 32.719 -7.453 1 94.19 169 GLU B CA 1
ATOM 4571 C C . GLU B 1 169 ? 8.516 32.938 -6.035 1 94.19 169 GLU B C 1
ATOM 4573 O O . GLU B 1 169 ? 8.109 33.875 -5.352 1 94.19 169 GLU B O 1
ATOM 4578 N N . ARG B 1 170 ? 9.43 32.094 -5.629 1 95.69 170 ARG B N 1
ATOM 4579 C CA . ARG B 1 170 ? 9.836 32.094 -4.223 1 95.69 170 ARG B CA 1
ATOM 4580 C C . ARG B 1 170 ? 11.227 32.688 -4.047 1 95.69 170 ARG B C 1
ATOM 4582 O O . ARG B 1 170 ? 11.727 32.781 -2.926 1 95.69 170 ARG B O 1
ATOM 4589 N N . THR B 1 171 ? 11.82 33.094 -5.098 1 96.75 171 THR B N 1
ATOM 4590 C CA . THR B 1 171 ? 13.188 33.625 -5.016 1 96.75 171 THR B CA 1
ATOM 4591 C C . THR B 1 171 ? 13.32 34.938 -5.777 1 96.75 171 THR B C 1
ATOM 4593 O O . THR B 1 171 ? 12.422 35.312 -6.523 1 96.75 171 THR B O 1
ATOM 4596 N N . VAL B 1 172 ? 14.336 35.625 -5.457 1 96.19 172 VAL B N 1
ATOM 4597 C CA . VAL B 1 172 ? 14.727 36.844 -6.152 1 96.19 172 VAL B CA 1
ATOM 4598 C C . VAL B 1 172 ? 16.188 36.75 -6.57 1 96.19 172 VAL B C 1
ATOM 4600 O O . VAL B 1 172 ? 17.016 36.188 -5.836 1 96.19 172 VAL B O 1
ATOM 4603 N N . ARG B 1 173 ? 16.359 37.156 -7.691 1 92.19 173 ARG B N 1
ATOM 4604 C CA . ARG B 1 173 ? 17.734 37.219 -8.172 1 92.19 173 ARG B CA 1
ATOM 4605 C C . ARG B 1 173 ? 18.328 38.594 -8.031 1 92.19 173 ARG B C 1
ATOM 4607 O O . ARG B 1 173 ? 17.672 39.594 -8.344 1 92.19 173 ARG B O 1
ATOM 4614 N N . ASP B 1 174 ? 19.406 38.688 -7.418 1 87.62 174 ASP B N 1
ATOM 4615 C CA . ASP B 1 174 ? 20.219 39.875 -7.316 1 87.62 174 ASP B CA 1
ATOM 4616 C C . ASP B 1 174 ? 21.609 39.656 -7.902 1 87.62 174 ASP B C 1
ATOM 4618 O O . ASP B 1 174 ? 22.531 39.281 -7.191 1 87.62 174 ASP B O 1
ATOM 4622 N N . GLY B 1 175 ? 21.766 40.125 -9.18 1 88.38 175 GLY B N 1
ATOM 4623 C CA . GLY B 1 175 ? 23 39.812 -9.867 1 88.38 175 GLY B CA 1
ATOM 4624 C C . GLY B 1 175 ? 23.219 38.312 -10 1 88.38 175 GLY B C 1
ATOM 4625 O O . GLY B 1 175 ? 22.375 37.594 -10.539 1 88.38 175 GLY B O 1
ATOM 4626 N N . ASN B 1 176 ? 24.328 37.844 -9.43 1 89.38 176 ASN B N 1
ATOM 4627 C CA . ASN B 1 176 ? 24.672 36.406 -9.531 1 89.38 176 ASN B CA 1
ATOM 4628 C C . ASN B 1 176 ? 24.172 35.625 -8.32 1 89.38 176 ASN B C 1
ATOM 4630 O O . ASN B 1 176 ? 24.359 34.406 -8.242 1 89.38 176 ASN B O 1
ATOM 4634 N N . GLN B 1 177 ? 23.484 36.344 -7.52 1 92 177 GLN B N 1
ATOM 4635 C CA . GLN B 1 177 ? 23.016 35.688 -6.309 1 92 177 GLN B CA 1
ATOM 4636 C C . GLN B 1 177 ? 21.516 35.438 -6.363 1 92 177 GLN B C 1
ATOM 4638 O O . GLN B 1 177 ? 20.766 36.219 -6.918 1 92 177 GLN B O 1
ATOM 4643 N N . ILE B 1 178 ? 21.156 34.25 -5.934 1 95.12 178 ILE B N 1
ATOM 4644 C CA . ILE B 1 178 ? 19.734 33.938 -5.797 1 95.12 178 ILE B CA 1
ATOM 4645 C C . ILE B 1 178 ? 19.375 33.812 -4.32 1 95.12 178 ILE B C 1
ATOM 4647 O O . ILE B 1 178 ? 20.109 33.219 -3.535 1 95.12 178 ILE B O 1
ATOM 4651 N N . ARG B 1 179 ? 18.328 34.531 -3.928 1 96.38 179 ARG B N 1
ATOM 4652 C CA . ARG B 1 179 ? 17.891 34.562 -2.537 1 96.38 179 ARG B CA 1
ATOM 4653 C C . ARG B 1 179 ? 16.406 34.25 -2.432 1 96.38 179 ARG B C 1
ATOM 4655 O O . ARG B 1 179 ? 15.664 34.375 -3.414 1 96.38 179 ARG B O 1
ATOM 4662 N N . LEU B 1 180 ? 16.016 33.844 -1.253 1 97.69 180 LEU B N 1
ATOM 4663 C CA . LEU B 1 180 ? 14.602 33.625 -0.995 1 97.69 180 LEU B CA 1
ATOM 4664 C C . LEU B 1 180 ? 13.867 34.969 -0.969 1 97.69 180 LEU B C 1
ATOM 4666 O O . LEU B 1 180 ? 14.375 35.969 -0.427 1 97.69 180 LEU B O 1
ATOM 4670 N N . ARG B 1 181 ? 12.695 34.938 -1.586 1 96.75 181 ARG B N 1
ATOM 4671 C CA . ARG B 1 181 ? 11.844 36.125 -1.514 1 96.75 181 ARG B CA 1
ATOM 4672 C C . ARG B 1 181 ? 11.211 36.25 -0.133 1 96.75 181 ARG B C 1
ATOM 4674 O O . ARG B 1 181 ? 10.484 35.375 0.311 1 96.75 181 ARG B O 1
ATOM 4681 N N . VAL B 1 182 ? 11.523 37.312 0.575 1 95.44 182 VAL B N 1
ATOM 4682 C CA . VAL B 1 182 ? 10.93 37.625 1.869 1 95.44 182 VAL B CA 1
ATOM 4683 C C . VAL B 1 182 ? 9.719 38.562 1.675 1 95.44 182 VAL B C 1
ATOM 4685 O O . VAL B 1 182 ? 9.867 39.781 1.573 1 95.44 182 VAL B O 1
ATOM 4688 N N . ASP B 1 183 ? 8.531 38 1.745 1 92.12 183 ASP B N 1
ATOM 4689 C CA . ASP B 1 183 ? 7.32 38.781 1.422 1 92.12 183 ASP B CA 1
ATOM 4690 C C . ASP B 1 183 ? 6.617 39.25 2.689 1 92.12 183 ASP B C 1
ATOM 4692 O O . ASP B 1 183 ? 5.613 39.969 2.617 1 92.12 183 ASP B O 1
ATOM 4696 N N . GLY B 1 184 ? 7.07 38.812 3.859 1 87.88 184 GLY B N 1
ATOM 4697 C CA . GLY B 1 184 ? 6.492 39.25 5.125 1 87.88 184 GLY B CA 1
ATOM 4698 C C . GLY B 1 184 ? 5.227 38.5 5.488 1 87.88 184 GLY B C 1
ATOM 4699 O O . GLY B 1 184 ? 4.668 38.688 6.566 1 87.88 184 GLY B O 1
ATOM 4700 N N . HIS B 1 185 ? 4.738 37.656 4.688 1 86.38 185 HIS B N 1
ATOM 4701 C CA . HIS B 1 185 ? 3.504 36.906 4.898 1 86.38 185 HIS B CA 1
ATOM 4702 C C . HIS B 1 185 ? 3.777 35.438 5.02 1 86.38 185 HIS B C 1
ATOM 4704 O O . HIS B 1 185 ? 3.486 34.812 6.051 1 86.38 185 HIS B O 1
ATOM 4710 N N . ARG B 1 186 ? 4.43 34.844 4.082 1 89.31 186 ARG B N 1
ATOM 4711 C CA . ARG B 1 186 ? 4.754 33.438 4.078 1 89.31 186 ARG B CA 1
ATOM 4712 C C . ARG B 1 186 ? 6.207 33.219 4.473 1 89.31 186 ARG B C 1
ATOM 4714 O O . ARG B 1 186 ? 6.551 32.156 5.012 1 89.31 186 ARG B O 1
ATOM 4721 N N . THR B 1 187 ? 6.961 34.188 4.098 1 94.62 187 THR B N 1
ATOM 4722 C CA . THR B 1 187 ? 8.398 34.125 4.324 1 94.62 187 THR B CA 1
ATOM 4723 C C . THR B 1 187 ? 8.914 35.375 5.023 1 94.62 187 THR B C 1
ATOM 4725 O O . THR B 1 187 ? 8.68 36.469 4.555 1 94.62 187 THR B O 1
ATOM 4728 N N . LEU B 1 188 ? 9.602 35.188 6.152 1 93.88 188 LEU B N 1
ATOM 4729 C CA . LEU B 1 188 ? 10.211 36.281 6.91 1 93.88 188 LEU B CA 1
ATOM 4730 C C . LEU B 1 188 ? 11.734 36.156 6.898 1 93.88 188 LEU B C 1
ATOM 4732 O O . LEU B 1 188 ? 12.273 35.062 6.773 1 93.88 188 LEU B O 1
ATOM 4736 N N . ALA B 1 189 ? 12.312 37.25 7.094 1 95.06 189 ALA B N 1
ATOM 4737 C CA . ALA B 1 189 ? 13.773 37.25 7.172 1 95.06 189 ALA B CA 1
ATOM 4738 C C . ALA B 1 189 ? 14.25 36.469 8.398 1 95.06 189 ALA B C 1
ATOM 4740 O O . ALA B 1 189 ? 13.656 36.594 9.477 1 95.06 189 ALA B O 1
ATOM 4741 N N . ALA B 1 190 ? 15.273 35.719 8.219 1 95.56 190 ALA B N 1
ATOM 4742 C CA . ALA B 1 190 ? 15.914 35.031 9.336 1 95.56 190 ALA B CA 1
ATOM 4743 C C . ALA B 1 190 ? 17.078 35.844 9.891 1 95.56 190 ALA B C 1
ATOM 4745 O O . ALA B 1 190 ? 17.906 36.344 9.125 1 95.56 190 ALA B O 1
ATOM 4746 N N . GLY B 1 191 ? 17.062 36 11.195 1 94.81 191 GLY B N 1
ATOM 4747 C CA . GLY B 1 191 ? 18.234 36.562 11.797 1 94.81 191 GLY B CA 1
ATOM 4748 C C . GLY B 1 191 ? 19.469 35.719 11.656 1 94.81 191 GLY B C 1
ATOM 4749 O O . GLY B 1 191 ? 19.391 34.594 11.148 1 94.81 191 GLY B O 1
ATOM 4750 N N . ARG B 1 192 ? 20.609 36.281 12.062 1 95.69 192 ARG B N 1
ATOM 4751 C CA . ARG B 1 192 ? 21.875 35.562 11.922 1 95.69 192 ARG B CA 1
ATOM 4752 C C . ARG B 1 192 ? 21.859 34.25 12.656 1 95.69 192 ARG B C 1
ATOM 4754 O O . ARG B 1 192 ? 22.281 33.219 12.117 1 95.69 192 ARG B O 1
ATOM 4761 N N . ASP B 1 193 ? 21.375 34.281 13.844 1 93.75 193 ASP B N 1
ATOM 4762 C CA . ASP B 1 193 ? 21.344 33.062 14.656 1 93.75 193 ASP B CA 1
ATOM 4763 C C . ASP B 1 193 ? 20.375 32.031 14.078 1 93.75 193 ASP B C 1
ATOM 4765 O O . ASP B 1 193 ? 20.656 30.828 14.102 1 93.75 193 ASP B O 1
ATOM 4769 N N . GLU B 1 194 ? 19.219 32.469 13.633 1 94.38 194 GLU B N 1
ATOM 4770 C CA . GLU B 1 194 ? 18.234 31.594 13.023 1 94.38 194 GLU B CA 1
ATOM 4771 C C . GLU B 1 194 ? 18.781 30.953 11.75 1 94.38 194 GLU B C 1
ATOM 4773 O O . GLU B 1 194 ? 18.594 29.75 11.531 1 94.38 194 GLU B O 1
ATOM 4778 N N . ALA B 1 195 ? 19.438 31.75 10.938 1 96.81 195 ALA B N 1
ATOM 4779 C CA . ALA B 1 195 ? 20.031 31.25 9.703 1 96.81 195 ALA B CA 1
ATOM 4780 C C . ALA B 1 195 ? 21.094 30.203 9.992 1 96.81 195 ALA B C 1
ATOM 4782 O O . ALA B 1 195 ? 21.156 29.172 9.32 1 96.81 195 ALA B O 1
ATOM 4783 N N . ARG B 1 196 ? 21.922 30.547 10.93 1 95.88 196 ARG B N 1
ATOM 4784 C CA . ARG B 1 196 ? 22.953 29.594 11.328 1 95.88 196 ARG B CA 1
ATOM 4785 C C . ARG B 1 196 ? 22.344 28.281 11.812 1 95.88 196 ARG B C 1
ATOM 4787 O O . ARG B 1 196 ? 22.828 27.203 11.5 1 95.88 196 ARG B O 1
ATOM 4794 N N . ARG B 1 197 ? 21.344 28.406 12.586 1 95.5 197 ARG B N 1
ATOM 4795 C CA . ARG B 1 197 ? 20.656 27.219 13.117 1 95.5 197 ARG B CA 1
ATOM 4796 C C . ARG B 1 197 ? 20.078 26.375 11.992 1 95.5 197 ARG B C 1
ATOM 4798 O O . ARG B 1 197 ? 20.281 25.156 11.953 1 95.5 197 ARG B O 1
ATOM 4805 N N . ALA B 1 198 ? 19.375 26.969 11.078 1 97.31 198 ALA B N 1
ATOM 4806 C CA . ALA B 1 198 ? 18.781 26.266 9.953 1 97.31 198 ALA B CA 1
ATOM 4807 C C . ALA B 1 198 ? 19.844 25.547 9.125 1 97.31 198 ALA B C 1
ATOM 4809 O O . ALA B 1 198 ? 19.656 24.406 8.695 1 97.31 198 ALA B O 1
ATOM 4810 N N . ARG B 1 199 ? 20.922 26.234 8.898 1 96.94 199 ARG B N 1
ATOM 4811 C CA . ARG B 1 199 ? 22.031 25.656 8.148 1 96.94 199 ARG B CA 1
ATOM 4812 C C . ARG B 1 199 ? 22.594 24.438 8.867 1 96.94 199 ARG B C 1
ATOM 4814 O O . ARG B 1 199 ? 22.906 23.422 8.234 1 96.94 199 ARG B O 1
ATOM 4821 N N . ARG B 1 200 ? 22.703 24.562 10.125 1 95.81 200 ARG B N 1
ATOM 4822 C CA . ARG B 1 200 ? 23.234 23.453 10.914 1 95.81 200 ARG B CA 1
ATOM 4823 C C . ARG B 1 200 ? 22.281 22.266 10.922 1 95.81 200 ARG B C 1
ATOM 4825 O O . ARG B 1 200 ? 22.703 21.125 10.922 1 95.81 200 ARG B O 1
ATOM 4832 N N . ILE B 1 201 ? 21.016 22.562 11.008 1 96.38 201 ILE B N 1
ATOM 4833 C CA . ILE B 1 201 ? 20.016 21.5 10.938 1 96.38 201 ILE B CA 1
ATOM 4834 C C . ILE B 1 201 ? 20.125 20.766 9.602 1 96.38 201 ILE B C 1
ATOM 4836 O O . ILE B 1 201 ? 20.062 19.531 9.547 1 96.38 201 ILE B O 1
ATOM 4840 N N . LEU B 1 202 ? 20.281 21.484 8.516 1 95.19 202 LEU B N 1
ATOM 4841 C CA . LEU B 1 202 ? 20.438 20.875 7.195 1 95.19 202 LEU B CA 1
ATOM 4842 C C . LEU B 1 202 ? 21.719 20.062 7.117 1 95.19 202 LEU B C 1
ATOM 4844 O O . LEU B 1 202 ? 21.75 19.016 6.465 1 95.19 202 LEU B O 1
ATOM 4848 N N . GLU B 1 203 ? 22.75 20.531 7.746 1 93.06 203 GLU B N 1
ATOM 4849 C CA . GLU B 1 203 ? 23.984 19.75 7.832 1 93.06 203 GLU B CA 1
ATOM 4850 C C . GLU B 1 203 ? 23.766 18.438 8.594 1 93.06 203 GLU B C 1
ATOM 4852 O O . GLU B 1 203 ? 24.266 17.391 8.195 1 93.06 203 GLU B O 1
ATOM 4857 N N . ALA B 1 204 ? 23.062 18.594 9.68 1 93.19 204 ALA B N 1
ATOM 4858 C CA . ALA B 1 204 ? 22.734 17.406 10.461 1 93.19 204 ALA B CA 1
ATOM 4859 C C . ALA B 1 204 ? 21.906 16.422 9.641 1 93.19 204 ALA B C 1
ATOM 4861 O O . ALA B 1 204 ? 22.062 15.203 9.766 1 93.19 204 ALA B O 1
ATOM 4862 N N . TYR B 1 205 ? 21.047 16.938 8.875 1 94 205 TYR B N 1
ATOM 4863 C CA . TYR B 1 205 ? 20.266 16.141 7.941 1 94 205 TYR B CA 1
ATOM 4864 C C . TYR B 1 205 ? 21.172 15.273 7.074 1 94 205 TYR B C 1
ATOM 4866 O O . TYR B 1 205 ? 20.922 14.086 6.887 1 94 205 TYR B O 1
ATOM 4874 N N . ALA B 1 206 ? 22.141 15.797 6.516 1 89.56 206 ALA B N 1
ATOM 4875 C CA . ALA B 1 206 ? 23.078 15.102 5.641 1 89.56 206 ALA B CA 1
ATOM 4876 C C . ALA B 1 206 ? 23.859 14.047 6.414 1 89.56 206 ALA B C 1
ATOM 4878 O O . ALA B 1 206 ? 24.141 12.969 5.895 1 89.56 206 ALA B O 1
ATOM 4879 N N . GLN B 1 207 ? 24.125 14.32 7.586 1 88 207 GLN B N 1
ATOM 4880 C CA . GLN B 1 207 ? 24.984 13.453 8.391 1 88 207 GLN B CA 1
ATOM 4881 C C . GLN B 1 207 ? 24.188 12.273 8.945 1 88 207 GLN B C 1
ATOM 4883 O O . GLN B 1 207 ? 24.734 11.172 9.102 1 88 207 GLN B O 1
ATOM 4888 N N . GLN B 1 208 ? 23 12.547 9.281 1 83.88 208 GLN B N 1
ATOM 4889 C CA . GLN B 1 208 ? 22.188 11.531 9.945 1 83.88 208 GLN B CA 1
ATOM 4890 C C . GLN B 1 208 ? 21.562 10.586 8.93 1 83.88 208 GLN B C 1
ATOM 4892 O O . GLN B 1 208 ? 20.969 9.562 9.297 1 83.88 208 GLN B O 1
ATOM 4897 N N . GLY B 1 209 ? 21.531 10.766 7.688 1 73.69 209 GLY B N 1
ATOM 4898 C CA . GLY B 1 209 ? 20.969 9.914 6.66 1 73.69 209 GLY B CA 1
ATOM 4899 C C . GLY B 1 209 ? 21.797 8.688 6.363 1 73.69 209 GLY B C 1
ATOM 4900 O O . GLY B 1 209 ? 21.469 7.898 5.477 1 73.69 209 GLY B O 1
ATOM 4901 N N . ASN B 1 210 ? 22.547 8.172 7.203 1 56.44 210 ASN B N 1
ATOM 4902 C CA . ASN B 1 210 ? 23.422 7 7.172 1 56.44 210 ASN B CA 1
ATOM 4903 C C . ASN B 1 210 ? 24.062 6.812 5.801 1 56.44 210 ASN B C 1
ATOM 4905 O O . ASN B 1 210 ? 24.109 5.695 5.281 1 56.44 210 ASN B O 1
ATOM 4909 N N . GLY B 1 211 ? 24.531 7.941 5.141 1 53.81 211 GLY B N 1
ATOM 4910 C CA . GLY B 1 211 ? 25.297 7.773 3.92 1 53.81 211 GLY B CA 1
ATOM 4911 C C . GLY B 1 211 ? 24.453 7.754 2.668 1 53.81 211 GLY B C 1
ATOM 4912 O O . GLY B 1 211 ? 24.969 7.82 1.553 1 53.81 211 GLY B O 1
ATOM 4913 N N . HIS B 1 212 ? 23.172 7.348 2.723 1 56.44 212 HIS B N 1
ATOM 4914 C CA . HIS B 1 212 ? 22.344 7.141 1.533 1 56.44 212 HIS B CA 1
ATOM 4915 C C . HIS B 1 212 ? 21.469 8.359 1.248 1 56.44 212 HIS B C 1
ATOM 4917 O O . HIS B 1 212 ? 20.688 8.352 0.295 1 56.44 212 HIS B O 1
ATOM 4923 N N . GLY B 1 213 ? 21.812 9.344 2.016 1 65.81 213 GLY B N 1
ATOM 4924 C CA . GLY B 1 213 ? 20.875 10.414 1.76 1 65.81 213 GLY B CA 1
ATOM 4925 C C . GLY B 1 213 ? 21.469 11.578 1.007 1 65.81 213 GLY B C 1
ATOM 4926 O O . GLY B 1 213 ? 22.703 11.672 0.871 1 65.81 213 GLY B O 1
ATOM 4927 N N . GLN B 1 214 ? 20.734 12.203 0.233 1 79.25 214 GLN B N 1
ATOM 4928 C CA . GLN B 1 214 ? 21.078 13.414 -0.509 1 79.25 214 GLN B CA 1
ATOM 4929 C C . GLN B 1 214 ? 21.625 14.492 0.421 1 79.25 214 GLN B C 1
ATOM 4931 O O . GLN B 1 214 ? 21.109 14.695 1.521 1 79.25 214 GLN B O 1
ATOM 4936 N N . ARG B 1 215 ? 22.766 14.984 0.101 1 88.88 215 ARG B N 1
ATOM 4937 C CA . ARG B 1 215 ? 23.359 16.109 0.832 1 88.88 215 ARG B CA 1
ATOM 4938 C C . ARG B 1 215 ? 23.047 17.422 0.145 1 88.88 215 ARG B C 1
ATOM 4940 O O . ARG B 1 215 ? 22.953 17.484 -1.083 1 88.88 215 ARG B O 1
ATOM 4947 N N . PHE B 1 216 ? 22.906 18.469 1.052 1 92.94 216 PHE B N 1
ATOM 4948 C CA . PHE B 1 216 ? 22.516 19.75 0.504 1 92.94 216 PHE B CA 1
ATOM 4949 C C . PHE B 1 216 ? 23.453 20.859 0.979 1 92.94 216 PHE B C 1
ATOM 4951 O O . PHE B 1 216 ? 23.984 20.781 2.088 1 92.94 216 PHE B O 1
ATOM 4958 N N . VAL B 1 217 ? 23.656 21.781 0.113 1 93.81 217 VAL B N 1
ATOM 4959 C CA . VAL B 1 217 ? 24.297 23.047 0.458 1 93.81 217 VAL B CA 1
ATOM 4960 C C . VAL B 1 217 ? 23.25 24.156 0.545 1 93.81 217 VAL B C 1
ATOM 4962 O O . VAL B 1 217 ? 22.516 24.406 -0.42 1 93.81 217 VAL B O 1
ATOM 4965 N N . ALA B 1 218 ? 23.234 24.797 1.706 1 96.62 218 ALA B N 1
ATOM 4966 C CA . ALA B 1 218 ? 22.266 25.875 1.875 1 96.62 218 ALA B CA 1
ATOM 4967 C C . ALA B 1 218 ? 22.719 27.141 1.135 1 96.62 218 ALA B C 1
ATOM 4969 O O . ALA B 1 218 ? 23.844 27.609 1.323 1 96.62 218 ALA B O 1
ATOM 4970 N N . VAL B 1 219 ? 21.875 27.625 0.357 1 96.19 219 VAL B N 1
ATOM 4971 C CA . VAL B 1 219 ? 22.141 28.859 -0.391 1 96.19 219 VAL B CA 1
ATOM 4972 C C . VAL B 1 219 ? 21.578 30.062 0.374 1 96.19 219 VAL B C 1
ATOM 4974 O O . VAL B 1 219 ? 22.25 31.094 0.494 1 96.19 219 VAL B O 1
ATOM 4977 N N . ASP B 1 220 ? 20.375 29.938 0.834 1 97.31 220 ASP B N 1
ATOM 4978 C CA . ASP B 1 220 ? 19.703 30.984 1.591 1 97.31 220 ASP B CA 1
ATOM 4979 C C . ASP B 1 220 ? 18.688 30.391 2.562 1 97.31 220 ASP B C 1
ATOM 4981 O O . ASP B 1 220 ? 18.25 29.25 2.395 1 97.31 220 ASP B O 1
ATOM 4985 N N . VAL B 1 221 ? 18.406 31.141 3.65 1 97.88 221 VAL B N 1
ATOM 4986 C CA . VAL B 1 221 ? 17.516 30.688 4.703 1 97.88 221 VAL B CA 1
ATOM 4987 C C . VAL B 1 221 ? 16.516 31.781 5.059 1 97.88 221 VAL B C 1
ATOM 4989 O O . VAL B 1 221 ? 16.875 32.969 5.105 1 97.88 221 VAL B O 1
ATOM 4992 N N . ALA B 1 222 ? 15.305 31.438 5.277 1 97.62 222 ALA B N 1
ATOM 4993 C CA . ALA B 1 222 ? 14.273 32.344 5.781 1 97.62 222 ALA B CA 1
ATOM 4994 C C . ALA B 1 222 ? 13.367 31.625 6.781 1 97.62 222 ALA B C 1
ATOM 4996 O O . ALA B 1 222 ? 13.391 30.391 6.887 1 97.62 222 ALA B O 1
ATOM 4997 N N . ARG B 1 223 ? 12.727 32.406 7.598 1 95.56 223 ARG B N 1
ATOM 4998 C CA . ARG B 1 223 ? 11.672 31.859 8.438 1 95.56 223 ARG B CA 1
ATOM 4999 C C . ARG B 1 223 ? 10.391 31.641 7.641 1 95.56 223 ARG B C 1
ATOM 5001 O O . ARG B 1 223 ? 10.062 32.438 6.766 1 95.56 223 ARG B O 1
ATOM 5008 N N . ARG B 1 224 ? 9.727 30.594 7.941 1 94.44 224 ARG B N 1
ATOM 5009 C CA . ARG B 1 224 ? 8.531 30.25 7.172 1 94.44 224 ARG B CA 1
ATOM 5010 C C . ARG B 1 224 ? 7.277 30.344 8.031 1 94.44 224 ARG B C 1
ATOM 5012 O O . ARG B 1 224 ? 7.273 29.922 9.188 1 94.44 224 ARG B O 1
ATOM 5019 N N . ILE B 1 225 ? 6.32 30.984 7.441 1 89.69 225 ILE B N 1
ATOM 5020 C CA . ILE B 1 225 ? 5.004 31.078 8.062 1 89.69 225 ILE B CA 1
ATOM 5021 C C . ILE B 1 225 ? 4.012 30.203 7.312 1 89.69 225 ILE B C 1
ATOM 5023 O O . ILE B 1 225 ? 3.736 30.438 6.133 1 89.69 225 ILE B O 1
ATOM 5027 N N . ALA B 1 226 ? 3.516 29.141 7.98 1 84.12 226 ALA B N 1
ATOM 5028 C CA . ALA B 1 226 ? 2.514 28.266 7.391 1 84.12 226 ALA B CA 1
ATOM 5029 C C . ALA B 1 226 ? 1.636 27.641 8.469 1 84.12 226 ALA B C 1
ATOM 5031 O O . ALA B 1 226 ? 2.084 27.422 9.602 1 84.12 226 ALA B O 1
ATOM 5032 N N . GLY B 1 227 ? 0.409 27.438 8.094 1 79.75 227 GLY B N 1
ATOM 5033 C CA . GLY B 1 227 ? -0.489 26.75 9 1 79.75 227 GLY B CA 1
ATOM 5034 C C . GLY B 1 227 ? -1.069 27.641 10.078 1 79.75 227 GLY B C 1
ATOM 5035 O O . GLY B 1 227 ? -0.762 28.828 10.133 1 79.75 227 GLY B O 1
ATOM 5036 N N . THR B 1 228 ? -1.942 27.125 10.859 1 78.81 228 THR B N 1
ATOM 5037 C CA . THR B 1 228 ? -2.555 27.828 11.977 1 78.81 228 THR B CA 1
ATOM 5038 C C . THR B 1 228 ? -2.107 27.234 13.305 1 78.81 228 THR B C 1
ATOM 5040 O O . THR B 1 228 ? -1.531 27.938 14.148 1 78.81 228 THR B O 1
ATOM 5043 N N . GLY B 1 229 ? -2.197 26 13.43 1 77.69 229 GLY B N 1
ATOM 5044 C CA . GLY B 1 229 ? -1.893 25.344 14.695 1 77.69 229 GLY B CA 1
ATOM 5045 C C . GLY B 1 229 ? -0.453 25.531 15.133 1 77.69 229 GLY B C 1
ATOM 5046 O O . GLY B 1 229 ? -0.184 25.766 16.312 1 77.69 229 GLY B O 1
ATOM 5047 N N . SER B 1 230 ? 0.435 25.531 14.219 1 82.06 230 SER B N 1
ATOM 5048 C CA . SER B 1 230 ? 1.856 25.547 14.547 1 82.06 230 SER B CA 1
ATOM 5049 C C . SER B 1 230 ? 2.447 26.953 14.406 1 82.06 230 SER B C 1
ATOM 5051 O O . SER B 1 230 ? 3.66 27.125 14.531 1 82.06 230 SER B O 1
ATOM 5053 N N . LEU B 1 231 ? 1.614 27.859 14.203 1 86.19 231 LEU B N 1
ATOM 5054 C CA . LEU B 1 231 ? 2.117 29.219 14.062 1 86.19 231 LEU B CA 1
ATOM 5055 C C . LEU B 1 231 ? 2.816 29.672 15.344 1 86.19 231 LEU B C 1
ATOM 5057 O O . LEU B 1 231 ? 2.301 29.469 16.438 1 86.19 231 LEU B O 1
ATOM 5061 N N . GLY B 1 232 ? 4.012 30.141 15.148 1 86.69 232 GLY B N 1
ATOM 5062 C CA . GLY B 1 232 ? 4.82 30.609 16.266 1 86.69 232 GLY B CA 1
ATOM 5063 C C . GLY B 1 232 ? 5.938 29.641 16.625 1 86.69 232 GLY B C 1
ATOM 5064 O O . GLY B 1 232 ? 6.852 30.016 17.375 1 86.69 232 GLY B O 1
ATOM 5065 N N . LEU B 1 233 ? 5.801 28.453 16.125 1 90.12 233 LEU B N 1
ATOM 5066 C CA . LEU B 1 233 ? 6.883 27.5 16.312 1 90.12 233 LEU B CA 1
ATOM 5067 C C . LEU B 1 233 ? 7.988 27.719 15.289 1 90.12 233 LEU B C 1
ATOM 5069 O O . LEU B 1 233 ? 7.738 28.234 14.195 1 90.12 233 LEU B O 1
ATOM 5073 N N . GLU B 1 234 ? 9.133 27.328 15.727 1 92.94 234 GLU B N 1
ATOM 5074 C CA . GLU B 1 234 ? 10.305 27.484 14.867 1 92.94 234 GLU B CA 1
ATOM 5075 C C . GLU B 1 234 ? 10.133 26.719 13.555 1 92.94 234 GLU B C 1
ATOM 5077 O O . GLU B 1 234 ? 9.859 25.516 13.562 1 92.94 234 GLU B O 1
ATOM 5082 N N . ARG B 1 235 ? 10.188 27.422 12.477 1 95.56 235 ARG B N 1
ATOM 5083 C CA . ARG B 1 235 ? 10.062 26.844 11.141 1 95.56 235 ARG B CA 1
ATOM 5084 C C . ARG B 1 235 ? 10.867 27.641 10.125 1 95.56 235 ARG B C 1
ATOM 5086 O O . ARG B 1 235 ? 10.867 28.875 10.156 1 95.56 235 ARG B O 1
ATOM 5093 N N . TYR B 1 236 ? 11.57 26.938 9.203 1 97.25 236 TYR B N 1
ATOM 5094 C CA . TYR B 1 236 ? 12.43 27.578 8.219 1 97.25 236 TYR B CA 1
ATOM 5095 C C . TYR B 1 236 ? 12.133 27.047 6.816 1 97.25 236 TYR B C 1
ATOM 5097 O O . TYR B 1 236 ? 11.617 25.953 6.66 1 97.25 236 TYR B O 1
ATOM 5105 N N . VAL B 1 237 ? 12.383 27.828 5.852 1 97.88 237 VAL B N 1
ATOM 5106 C CA . VAL B 1 237 ? 12.547 27.406 4.465 1 97.88 237 VAL B CA 1
ATOM 5107 C C . VAL B 1 237 ? 13.992 27.656 4.016 1 97.88 237 VAL B C 1
ATOM 5109 O O . VAL B 1 237 ? 14.555 28.719 4.266 1 97.88 237 VAL B O 1
ATOM 5112 N N . VAL B 1 238 ? 14.578 26.656 3.449 1 97.94 238 VAL B N 1
ATOM 5113 C CA . VAL B 1 238 ? 15.961 26.75 2.998 1 97.94 238 VAL B CA 1
ATOM 5114 C C . VAL B 1 238 ? 16.031 26.547 1.486 1 97.94 238 VAL B C 1
ATOM 5116 O O . VAL B 1 238 ? 15.492 25.562 0.964 1 97.94 238 VAL B O 1
ATOM 5119 N N . LEU B 1 239 ? 16.562 27.547 0.803 1 97.62 239 LEU B N 1
ATOM 5120 C CA . LEU B 1 239 ? 16.984 27.344 -0.575 1 97.62 239 LEU B CA 1
ATOM 5121 C C . LEU B 1 239 ? 18.312 26.594 -0.623 1 97.62 239 LEU B C 1
ATOM 5123 O O . LEU B 1 239 ? 19.312 27.062 -0.078 1 97.62 239 LEU B O 1
ATOM 5127 N N . ALA B 1 240 ? 18.25 25.438 -1.238 1 96.5 240 ALA B N 1
ATOM 5128 C CA . ALA B 1 240 ? 19.422 24.578 -1.15 1 96.5 240 ALA B CA 1
ATOM 5129 C C . ALA B 1 240 ? 19.766 23.969 -2.504 1 96.5 240 ALA B C 1
ATOM 5131 O O . ALA B 1 240 ? 18.906 23.922 -3.398 1 96.5 240 ALA B O 1
ATOM 5132 N N . ARG B 1 241 ? 21.031 23.594 -2.648 1 94.81 241 ARG B N 1
ATOM 5133 C CA . ARG B 1 241 ? 21.516 22.812 -3.787 1 94.81 241 ARG B CA 1
ATOM 5134 C C . ARG B 1 241 ? 22 21.438 -3.346 1 94.81 241 ARG B C 1
ATOM 5136 O O . ARG B 1 241 ? 22.766 21.312 -2.389 1 94.81 241 ARG B O 1
ATOM 5143 N N . PRO B 1 242 ? 21.469 20.391 -4.109 1 91.81 242 PRO B N 1
ATOM 5144 C CA . PRO B 1 242 ? 22.109 19.094 -3.836 1 91.81 242 PRO B CA 1
ATOM 5145 C C . PRO B 1 242 ? 23.594 19.094 -4.164 1 91.81 242 PRO B C 1
ATOM 5147 O O . PRO B 1 242 ? 24 19.641 -5.191 1 91.81 242 PRO B O 1
ATOM 5150 N N . GLU B 1 243 ? 24.375 18.5 -3.365 1 89.81 243 GLU B N 1
ATOM 5151 C CA . GLU B 1 243 ? 25.828 18.484 -3.578 1 89.81 243 GLU B CA 1
ATOM 5152 C C . GLU B 1 243 ? 26.172 17.812 -4.902 1 89.81 243 GLU B C 1
ATOM 5154 O O . GLU B 1 243 ? 27.125 18.219 -5.582 1 89.81 243 GLU B O 1
ATOM 5159 N N . ASN B 1 244 ? 25.375 16.797 -5.254 1 87.38 244 ASN B N 1
ATOM 5160 C CA . ASN B 1 244 ? 25.672 16.031 -6.457 1 87.38 244 ASN B CA 1
ATOM 5161 C C . ASN B 1 244 ? 25.047 16.672 -7.699 1 87.38 244 ASN B C 1
ATOM 5163 O O . ASN B 1 244 ? 25.25 16.172 -8.812 1 87.38 244 ASN B O 1
ATOM 5167 N N . ASP B 1 245 ? 24.344 17.703 -7.52 1 88.88 245 ASP B N 1
ATOM 5168 C CA . ASP B 1 245 ? 23.688 18.438 -8.602 1 88.88 245 ASP B CA 1
ATOM 5169 C C . ASP B 1 245 ? 23.594 19.922 -8.281 1 88.88 245 ASP B C 1
ATOM 5171 O O . ASP B 1 245 ? 22.5 20.453 -8.086 1 88.88 245 ASP B O 1
ATOM 5175 N N . PRO B 1 246 ? 24.609 20.578 -8.422 1 84.44 246 PRO B N 1
ATOM 5176 C CA . PRO B 1 246 ? 24.672 21.953 -7.953 1 84.44 246 PRO B CA 1
ATOM 5177 C C . PRO B 1 246 ? 23.859 22.906 -8.812 1 84.44 246 PRO B C 1
ATOM 5179 O O . PRO B 1 246 ? 23.578 24.047 -8.398 1 84.44 246 PRO B O 1
ATOM 5182 N N . ASP B 1 247 ? 23.469 22.469 -9.961 1 87.12 247 ASP B N 1
ATOM 5183 C CA . ASP B 1 247 ? 22.734 23.359 -10.859 1 87.12 247 ASP B CA 1
ATOM 5184 C C . ASP B 1 247 ? 21.234 23.344 -10.531 1 87.12 247 ASP B C 1
ATOM 5186 O O . ASP B 1 247 ? 20.484 24.188 -11.023 1 87.12 247 ASP B O 1
ATOM 5190 N N . THR B 1 248 ? 20.906 22.438 -9.688 1 90.81 248 THR B N 1
ATOM 5191 C CA . THR B 1 248 ? 19.5 22.312 -9.352 1 90.81 248 THR B CA 1
ATOM 5192 C C . THR B 1 248 ? 19.219 22.906 -7.973 1 90.81 248 THR B C 1
ATOM 5194 O O . THR B 1 248 ? 19.969 22.672 -7.027 1 90.81 248 THR B O 1
ATOM 5197 N N . LEU B 1 249 ? 18.219 23.797 -7.906 1 94.25 249 LEU B N 1
ATOM 5198 C CA . LEU B 1 249 ? 17.797 24.375 -6.633 1 94.25 249 LEU B CA 1
ATOM 5199 C C . LEU B 1 249 ? 16.578 23.656 -6.082 1 94.25 249 LEU B C 1
ATOM 5201 O O . LEU B 1 249 ? 15.703 23.234 -6.844 1 94.25 249 LEU B O 1
ATOM 5205 N N . ARG B 1 250 ? 16.609 23.5 -4.777 1 95 250 ARG B N 1
ATOM 5206 C CA . ARG B 1 250 ? 15.477 22.922 -4.062 1 95 250 ARG B CA 1
ATOM 5207 C C . ARG B 1 250 ? 15.055 23.797 -2.891 1 95 250 ARG B C 1
ATOM 5209 O O . ARG B 1 250 ? 15.867 24.547 -2.344 1 95 250 ARG B O 1
ATOM 5216 N N . LEU B 1 251 ? 13.82 23.781 -2.633 1 96.75 251 LEU B N 1
ATOM 5217 C CA . LEU B 1 251 ? 13.312 24.359 -1.398 1 96.75 251 LEU B CA 1
ATOM 5218 C C . LEU B 1 251 ? 13.062 23.297 -0.346 1 96.75 251 LEU B C 1
ATOM 5220 O O . LEU B 1 251 ? 12.422 22.281 -0.632 1 96.75 251 LEU B O 1
ATOM 5224 N N . ILE B 1 252 ? 13.57 23.469 0.835 1 96.75 252 ILE B N 1
ATOM 5225 C CA . ILE B 1 252 ? 13.477 22.5 1.918 1 96.75 252 ILE B CA 1
ATOM 5226 C C . ILE B 1 252 ? 12.766 23.125 3.115 1 96.75 252 ILE B C 1
ATOM 5228 O O . ILE B 1 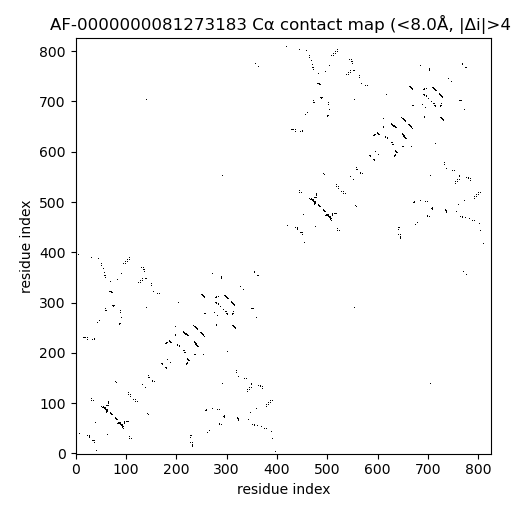252 ? 13.078 24.25 3.512 1 96.75 252 ILE B O 1
ATOM 5232 N N . ASP B 1 253 ? 11.828 22.469 3.598 1 96.94 253 ASP B N 1
ATOM 5233 C CA . ASP B 1 253 ? 11.078 22.859 4.785 1 96.94 253 ASP B CA 1
ATOM 5234 C C . ASP B 1 253 ? 11.664 22.234 6.043 1 96.94 253 ASP B C 1
ATOM 5236 O O . ASP B 1 253 ? 11.953 21.031 6.066 1 96.94 253 ASP B O 1
ATOM 5240 N N . ILE B 1 254 ? 11.953 23.016 7.059 1 97.44 254 ILE B N 1
ATOM 5241 C CA . ILE B 1 254 ? 12.414 22.562 8.367 1 97.44 254 ILE B CA 1
ATOM 5242 C C . ILE B 1 254 ? 11.422 23 9.438 1 97.44 254 ILE B C 1
ATOM 5244 O O . ILE B 1 254 ? 11.242 24.203 9.672 1 97.44 254 ILE B O 1
ATOM 5248 N N . LYS B 1 255 ? 10.859 22.047 10.102 1 96.88 255 LYS B N 1
ATOM 5249 C CA . LYS B 1 255 ? 9.797 22.359 11.055 1 96.88 255 LYS B CA 1
ATOM 5250 C C . LYS B 1 255 ? 10.062 21.719 12.414 1 96.88 255 LYS B C 1
ATOM 5252 O O . LYS B 1 255 ? 10.273 20.5 12.5 1 96.88 255 LYS B O 1
ATOM 5257 N N . LEU B 1 256 ? 10 22.578 13.492 1 96.5 256 LEU B N 1
ATOM 5258 C CA . LEU B 1 256 ? 10.172 22.062 14.844 1 96.5 256 LEU B CA 1
ATOM 5259 C C . LEU B 1 256 ? 9.047 21.094 15.203 1 96.5 256 LEU B C 1
ATOM 5261 O O . LEU B 1 256 ? 7.879 21.359 14.93 1 96.5 256 LEU B O 1
ATOM 5265 N N . ALA B 1 257 ? 9.453 19.938 15.727 1 96.81 257 ALA B N 1
ATOM 5266 C CA . ALA B 1 257 ? 8.469 18.953 16.219 1 96.81 257 ALA B CA 1
ATOM 5267 C C . ALA B 1 257 ? 8.281 19.078 17.719 1 96.81 257 ALA B C 1
ATOM 5269 O O . ALA B 1 257 ? 9.258 19.172 18.469 1 96.81 257 ALA B O 1
ATOM 5270 N N . VAL B 1 258 ? 7.055 19.094 18.188 1 95 258 VAL B N 1
ATOM 5271 C CA . VAL B 1 258 ? 6.727 19.203 19.609 1 95 258 VAL B CA 1
ATOM 5272 C C . VAL B 1 258 ? 5.855 18.016 20.031 1 95 258 VAL B C 1
ATOM 5274 O O . VAL B 1 258 ? 5.348 17.281 19.188 1 95 258 VAL B O 1
ATOM 5277 N N . PRO B 1 259 ? 5.707 17.797 21.312 1 94.69 259 PRO B N 1
ATOM 5278 C CA . PRO B 1 259 ? 4.863 16.688 21.75 1 94.69 259 PRO B CA 1
ATOM 5279 C C . PRO B 1 259 ? 3.41 16.844 21.312 1 94.69 259 PRO B C 1
ATOM 5281 O O . PRO B 1 259 ? 2.918 17.969 21.156 1 94.69 259 PRO B O 1
ATOM 5284 N N . SER B 1 260 ? 2.773 15.773 21.141 1 95.88 260 SER B N 1
ATOM 5285 C CA . SER B 1 260 ? 1.361 15.773 20.766 1 95.88 260 SER B CA 1
ATOM 5286 C C . SER B 1 260 ? 0.479 16.172 21.953 1 95.88 260 SER B C 1
ATOM 5288 O O . SER B 1 260 ? 0.706 15.727 23.078 1 95.88 260 SER B O 1
ATOM 5290 N N . VAL B 1 261 ? -0.548 16.938 21.734 1 96.5 261 VAL B N 1
ATOM 5291 C CA . VAL B 1 261 ? -1.484 17.344 22.781 1 96.5 261 VAL B CA 1
ATOM 5292 C C . VAL B 1 261 ? -2.322 16.141 23.203 1 96.5 261 VAL B C 1
ATOM 5294 O O . VAL B 1 261 ? -2.812 16.094 24.344 1 96.5 261 VAL B O 1
ATOM 5297 N N . TRP B 1 262 ? -2.455 15.195 22.297 1 97.12 262 TRP B N 1
ATOM 5298 C CA . TRP B 1 262 ? -3.248 14.008 22.594 1 97.12 262 TRP B CA 1
ATOM 5299 C C . TRP B 1 262 ? -2.514 13.086 23.562 1 97.12 262 TRP B C 1
ATOM 5301 O O . TRP B 1 262 ? -3.141 12.352 24.328 1 97.12 262 TRP B O 1
ATOM 5311 N N . ALA B 1 263 ? -1.149 13.078 23.469 1 94.62 263 ALA B N 1
ATOM 5312 C CA . ALA B 1 263 ? -0.381 12.273 24.406 1 94.62 263 ALA B CA 1
ATOM 5313 C C . ALA B 1 263 ? -0.705 12.664 25.844 1 94.62 263 ALA B C 1
ATOM 5315 O O . ALA B 1 263 ? -0.795 11.805 26.719 1 94.62 263 ALA B O 1
ATOM 5316 N N . GLN B 1 264 ? -0.877 13.898 26.078 1 91.75 264 GLN B N 1
ATOM 5317 C CA . GLN B 1 264 ? -1.224 14.391 27.406 1 91.75 264 GLN B CA 1
ATOM 5318 C C . GLN B 1 264 ? -2.68 14.086 27.734 1 91.75 264 GLN B C 1
ATOM 5320 O O . GLN B 1 264 ? -2.994 13.703 28.875 1 91.75 264 GLN B O 1
ATOM 5325 N N . ALA B 1 265 ? -3.52 14.273 26.781 1 95.5 265 ALA B N 1
ATOM 5326 C CA . ALA B 1 265 ? -4.957 14.148 27.016 1 95.5 265 ALA B CA 1
ATOM 5327 C C . ALA B 1 265 ? -5.352 12.695 27.266 1 95.5 265 ALA B C 1
ATOM 5329 O O . ALA B 1 265 ? -6.215 12.414 28.094 1 95.5 265 ALA B O 1
ATOM 5330 N N . LEU B 1 266 ? -4.781 11.75 26.531 1 94.88 266 LEU B N 1
ATOM 5331 C CA . LEU B 1 266 ? -5.199 10.352 26.578 1 94.88 266 LEU B CA 1
ATOM 5332 C C . LEU B 1 266 ? -4.23 9.516 27.406 1 94.88 266 LEU B C 1
ATOM 5334 O O . LEU B 1 266 ? -4.562 8.406 27.828 1 94.88 266 LEU B O 1
ATOM 5338 N N . GLY B 1 267 ? -3.107 10.039 27.625 1 87.88 267 GLY B N 1
ATOM 5339 C CA . GLY B 1 267 ? -2.049 9.195 28.156 1 87.88 267 GLY B CA 1
ATOM 5340 C C . GLY B 1 267 ? -1.445 8.266 27.125 1 87.88 267 GLY B C 1
ATOM 5341 O O . GLY B 1 267 ? -2.049 8.023 26.078 1 87.88 267 GLY B O 1
ATOM 5342 N N . VAL B 1 268 ? -0.209 7.793 27.312 1 79 268 VAL B N 1
ATOM 5343 C CA . VAL B 1 268 ? 0.475 6.855 26.438 1 79 268 VAL B CA 1
ATOM 5344 C C . VAL B 1 268 ? 0.545 5.48 27.094 1 79 268 VAL B C 1
ATOM 5346 O O . VAL B 1 268 ? 1.16 5.324 28.156 1 79 268 VAL B O 1
ATOM 5349 N N . PRO B 1 269 ? -0.053 4.598 26.375 1 80.75 269 PRO B N 1
ATOM 5350 C CA . PRO B 1 269 ? 0.009 3.26 26.969 1 80.75 269 PRO B CA 1
ATOM 5351 C C . PRO B 1 269 ? 1.429 2.703 27.016 1 80.75 269 PRO B C 1
ATOM 5353 O O . PRO B 1 269 ? 2.26 3.037 26.172 1 80.75 269 PRO B O 1
ATOM 5356 N N . GLY B 1 270 ? 1.624 1.862 27.891 1 77 270 GLY B N 1
ATOM 5357 C CA . GLY B 1 270 ? 2.941 1.291 28.125 1 77 270 GLY B CA 1
ATOM 5358 C C . GLY B 1 270 ? 3.428 0.427 26.984 1 77 270 GLY B C 1
ATOM 5359 O O . GLY B 1 270 ? 4.633 0.243 26.797 1 77 270 GLY B O 1
ATOM 5360 N N . ASN B 1 271 ? 2.566 -0.094 26.203 1 76.56 271 ASN B N 1
ATOM 5361 C CA . ASN B 1 271 ? 2.941 -1.025 25.141 1 76.56 271 ASN B CA 1
ATOM 5362 C C . ASN B 1 271 ? 3.26 -0.297 23.844 1 76.56 271 ASN B C 1
ATOM 5364 O O . ASN B 1 271 ? 3.645 -0.923 22.859 1 76.56 271 ASN B O 1
ATOM 5368 N N . VAL B 1 272 ? 3.117 0.959 23.922 1 81.94 272 VAL B N 1
ATOM 5369 C CA . VAL B 1 272 ? 3.412 1.75 22.734 1 81.94 272 VAL B CA 1
ATOM 5370 C C . VAL B 1 272 ? 4.91 2.045 22.656 1 81.94 272 VAL B C 1
ATOM 5372 O O . VAL B 1 272 ? 5.527 2.383 23.672 1 81.94 272 VAL B O 1
ATOM 5375 N N . SER B 1 273 ? 5.43 1.743 21.5 1 78.38 273 SER B N 1
ATOM 5376 C CA . SER B 1 273 ? 6.855 1.981 21.297 1 78.38 273 SER B CA 1
ATOM 5377 C C . SER B 1 273 ? 7.215 3.441 21.547 1 78.38 273 SER B C 1
ATOM 5379 O O . SER B 1 273 ? 6.5 4.348 21.109 1 78.38 273 SER B O 1
ATOM 5381 N N . ARG B 1 274 ? 8.359 3.605 22.25 1 84.38 274 ARG B N 1
ATOM 5382 C CA . ARG B 1 274 ? 8.859 4.953 22.484 1 84.38 274 ARG B CA 1
ATOM 5383 C C . ARG B 1 274 ? 9.711 5.441 21.328 1 84.38 274 ARG B C 1
ATOM 5385 O O . ARG B 1 274 ? 10.508 4.684 20.766 1 84.38 274 ARG B O 1
ATOM 5392 N N . TRP B 1 275 ? 9.406 6.547 20.875 1 91.75 275 TRP B N 1
ATOM 5393 C CA . TRP B 1 275 ? 10.211 7.176 19.828 1 91.75 275 TRP B CA 1
ATOM 5394 C C . TRP B 1 275 ? 11.383 7.941 20.422 1 91.75 275 TRP B C 1
ATOM 5396 O O . TRP B 1 275 ? 11.281 8.484 21.531 1 91.75 275 TRP B O 1
ATOM 5406 N N . SER B 1 276 ? 12.461 8.016 19.734 1 91.56 276 SER B N 1
ATOM 5407 C CA . SER B 1 276 ? 13.688 8.633 20.219 1 91.56 276 SER B CA 1
ATOM 5408 C C . SER B 1 276 ? 13.555 10.156 20.281 1 91.56 276 SER B C 1
ATOM 5410 O O . SER B 1 276 ? 14.305 10.812 21.016 1 91.56 276 SER B O 1
ATOM 5412 N N . ALA B 1 277 ? 12.719 10.727 19.516 1 95.94 277 ALA B N 1
ATOM 5413 C CA . ALA B 1 277 ? 12.477 12.164 19.438 1 95.94 277 ALA B CA 1
ATOM 5414 C C . ALA B 1 277 ? 11.094 12.453 18.859 1 95.94 277 ALA B C 1
ATOM 5416 O O . ALA B 1 277 ? 10.477 11.578 18.25 1 95.94 277 ALA B O 1
ATOM 5417 N N . GLU B 1 278 ? 10.625 13.688 19.078 1 96.56 278 GLU B N 1
ATOM 5418 C CA . GLU B 1 278 ? 9.312 14.07 18.562 1 96.56 278 GLU B CA 1
ATOM 5419 C C . GLU B 1 278 ? 9.273 14 17.047 1 96.56 278 GLU B C 1
ATOM 5421 O O . GLU B 1 278 ? 8.289 13.547 16.453 1 96.56 278 GLU B O 1
ATOM 5426 N N . ALA B 1 279 ? 10.305 14.445 16.406 1 97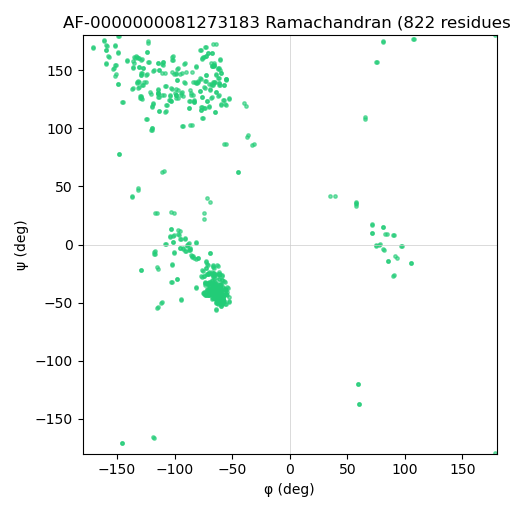.69 279 ALA B N 1
ATOM 5427 C CA . ALA B 1 279 ? 10.336 14.398 14.945 1 97.69 279 ALA B CA 1
ATOM 5428 C C . ALA B 1 279 ? 10.359 12.961 14.445 1 97.69 279 ALA B C 1
ATOM 5430 O O . ALA B 1 279 ? 9.797 12.656 13.391 1 97.69 279 ALA B O 1
ATOM 5431 N N . ALA B 1 280 ? 11.047 12.078 15.188 1 96.88 280 ALA B N 1
ATOM 5432 C CA . ALA B 1 280 ? 11.039 10.656 14.836 1 96.88 280 ALA B CA 1
ATOM 5433 C C . ALA B 1 280 ? 9.625 10.078 14.914 1 96.88 280 ALA B C 1
ATOM 5435 O O . ALA B 1 280 ? 9.234 9.281 14.055 1 96.88 280 ALA B O 1
ATOM 5436 N N . ARG B 1 281 ? 8.891 10.445 15.898 1 96.75 281 ARG B N 1
ATOM 5437 C CA . ARG B 1 281 ? 7.492 10.047 16.031 1 96.75 281 ARG B CA 1
ATOM 5438 C C . ARG B 1 281 ? 6.668 10.531 14.836 1 96.75 281 ARG B C 1
ATOM 5440 O O . ARG B 1 281 ? 5.984 9.734 14.188 1 96.75 281 ARG B O 1
ATOM 5447 N N . VAL B 1 282 ? 6.809 11.781 14.531 1 97.75 282 VAL B N 1
ATOM 5448 C CA . VAL B 1 282 ? 6.031 12.406 13.469 1 97.75 282 VAL B CA 1
ATOM 5449 C C . VAL B 1 282 ? 6.359 11.75 12.133 1 97.75 282 VAL B C 1
ATOM 5451 O O . VAL B 1 282 ? 5.457 11.305 11.422 1 97.75 282 VAL B O 1
ATOM 5454 N N . VAL B 1 283 ? 7.613 11.648 11.836 1 97.19 283 VAL B N 1
ATOM 5455 C CA . VAL B 1 283 ? 8.07 11.109 10.555 1 97.19 283 VAL B CA 1
ATOM 5456 C C . VAL B 1 283 ? 7.758 9.617 10.484 1 97.19 283 VAL B C 1
ATOM 5458 O O . VAL B 1 283 ? 7.328 9.117 9.438 1 97.19 283 VAL B O 1
ATOM 5461 N N . GLY B 1 284 ? 8 8.906 11.57 1 96.5 284 GLY B N 1
ATOM 5462 C CA . GLY B 1 284 ? 7.715 7.48 11.594 1 96.5 284 GLY B CA 1
ATOM 5463 C C . GLY B 1 284 ? 6.262 7.156 11.312 1 96.5 284 GLY B C 1
ATOM 5464 O O . GLY B 1 284 ? 5.961 6.293 10.492 1 96.5 284 GLY B O 1
ATOM 5465 N N . VAL B 1 285 ? 5.34 7.848 11.969 1 97.69 285 VAL B N 1
ATOM 5466 C CA . VAL B 1 285 ? 3.912 7.621 11.781 1 97.69 285 VAL B CA 1
ATOM 5467 C C . VAL B 1 285 ? 3.51 8.016 10.359 1 97.69 285 VAL B C 1
ATOM 5469 O O . VAL B 1 285 ? 2.74 7.305 9.711 1 97.69 285 VAL B O 1
ATOM 5472 N N . GLN B 1 286 ? 4.023 9.141 9.922 1 98.06 286 GLN B N 1
ATOM 5473 C CA . GLN B 1 286 ? 3.697 9.602 8.57 1 98.06 286 GLN B CA 1
ATOM 5474 C C . GLN B 1 286 ? 4.137 8.578 7.527 1 98.06 286 GLN B C 1
ATOM 5476 O O . GLN B 1 286 ? 3.383 8.258 6.605 1 98.06 286 GLN B O 1
ATOM 5481 N N . ARG B 1 287 ? 5.324 8.07 7.691 1 97 287 ARG B N 1
ATOM 5482 C CA . ARG B 1 287 ? 5.879 7.109 6.742 1 97 287 ARG B CA 1
ATOM 5483 C C . ARG B 1 287 ? 5.023 5.848 6.676 1 97 287 ARG B C 1
ATOM 5485 O O . ARG B 1 287 ? 4.789 5.305 5.594 1 97 287 ARG B O 1
ATOM 5492 N N . VAL B 1 288 ? 4.582 5.387 7.789 1 97.19 288 VAL B N 1
ATOM 5493 C CA . VAL B 1 288 ? 3.787 4.164 7.828 1 97.19 288 VAL B CA 1
ATOM 5494 C C . VAL B 1 288 ? 2.385 4.441 7.289 1 97.19 288 VAL B C 1
ATOM 5496 O O . VAL B 1 288 ? 1.839 3.645 6.52 1 97.19 288 VAL B O 1
ATOM 5499 N N . SER B 1 289 ? 1.835 5.559 7.648 1 98.12 289 SER B N 1
ATOM 5500 C CA . SER B 1 289 ? 0.436 5.855 7.359 1 98.12 289 SER B CA 1
ATOM 5501 C C . SER B 1 289 ? 0.23 6.148 5.875 1 98.12 289 SER B C 1
ATOM 5503 O O . SER B 1 289 ? -0.769 5.727 5.289 1 98.12 289 SER B O 1
ATOM 5505 N N . GLN B 1 290 ? 1.119 6.91 5.305 1 98.25 290 GLN B N 1
ATOM 5506 C CA . GLN B 1 290 ? 0.999 7.262 3.896 1 98.25 290 GLN B CA 1
ATOM 5507 C C . GLN B 1 290 ? 1.492 6.129 3 1 98.25 290 GLN B C 1
ATOM 5509 O O . GLN B 1 290 ? 2.482 5.469 3.316 1 98.25 290 GLN B O 1
ATOM 5514 N N . ALA B 1 291 ? 0.772 5.926 1.925 1 97.31 291 ALA B N 1
ATOM 5515 C CA . ALA B 1 291 ? 1.214 4.898 0.987 1 97.31 291 ALA B CA 1
ATOM 5516 C C . ALA B 1 291 ? 2.611 5.203 0.456 1 97.31 291 ALA B C 1
ATOM 5518 O O . ALA B 1 291 ? 3.445 4.305 0.328 1 97.31 291 ALA B O 1
ATOM 5519 N N . VAL B 1 292 ? 2.818 6.43 0.094 1 97.19 292 VAL B N 1
ATOM 5520 C CA . VAL B 1 292 ? 4.117 6.965 -0.304 1 97.19 292 VAL B CA 1
ATOM 5521 C C . VAL B 1 292 ? 4.387 8.273 0.435 1 97.19 292 VAL B C 1
ATOM 5523 O O . VAL B 1 292 ? 3.502 9.125 0.547 1 97.19 292 VAL B O 1
ATOM 5526 N N . SER B 1 293 ? 5.547 8.414 0.926 1 95.94 293 SER B N 1
ATOM 5527 C CA . SER B 1 293 ? 5.891 9.594 1.712 1 95.94 293 SER B CA 1
ATOM 5528 C C . SER B 1 293 ? 6.492 10.688 0.833 1 95.94 293 SER B C 1
ATOM 5530 O O . SER B 1 293 ? 7.059 10.398 -0.223 1 95.94 293 SER B O 1
ATOM 5532 N N . PRO B 1 294 ? 6.371 11.914 1.296 1 94.75 294 PRO B N 1
ATOM 5533 C CA . PRO B 1 294 ? 6.98 13.008 0.538 1 94.75 294 PRO B CA 1
ATOM 5534 C C . PRO B 1 294 ? 8.492 12.852 0.395 1 94.75 294 PRO B C 1
ATOM 5536 O O . PRO B 1 294 ? 9.141 12.242 1.251 1 94.75 294 PRO B O 1
ATOM 5539 N N . ALA B 1 295 ? 9.008 13.516 -0.575 1 89.44 295 ALA B N 1
ATOM 5540 C CA . ALA B 1 295 ? 10.453 13.508 -0.818 1 89.44 295 ALA B CA 1
ATOM 5541 C C . ALA B 1 295 ? 11.203 14.172 0.328 1 89.44 295 ALA B C 1
ATOM 5543 O O . ALA B 1 295 ? 10.75 15.18 0.873 1 89.44 295 ALA B O 1
ATOM 5544 N N . LEU B 1 296 ? 12.352 13.617 0.734 1 91.56 296 LEU B N 1
ATOM 5545 C CA . LEU B 1 296 ? 13.344 14.133 1.674 1 91.56 296 LEU B CA 1
ATOM 5546 C C . LEU B 1 296 ? 12.812 14.086 3.102 1 91.56 296 LEU B C 1
ATOM 5548 O O . LEU B 1 296 ? 13.422 14.641 4.016 1 91.56 296 LEU B O 1
ATOM 5552 N N . LEU B 1 297 ? 11.719 13.461 3.334 1 95.62 297 LEU B N 1
ATOM 5553 C CA . LEU B 1 297 ? 11.102 13.414 4.656 1 95.62 297 LEU B CA 1
ATOM 5554 C C . LEU B 1 297 ? 11.992 12.656 5.641 1 95.62 297 LEU B C 1
ATOM 5556 O O . LEU B 1 297 ? 12.203 11.453 5.488 1 95.62 297 LEU B O 1
ATOM 5560 N N . ARG B 1 298 ? 12.508 13.359 6.629 1 95.94 298 ARG B N 1
ATOM 5561 C CA . ARG B 1 298 ? 13.312 12.727 7.668 1 95.94 298 ARG B CA 1
ATOM 5562 C C . ARG B 1 298 ? 13.234 13.516 8.977 1 95.94 298 ARG B C 1
ATOM 5564 O O . ARG B 1 298 ? 13.008 14.727 8.969 1 95.94 298 ARG B O 1
ATOM 5571 N N . PRO B 1 299 ? 13.398 12.797 10.039 1 96.94 299 PRO B N 1
ATOM 5572 C CA . PRO B 1 299 ? 13.609 13.477 11.32 1 96.94 299 PRO B CA 1
ATOM 5573 C C . PRO B 1 299 ? 15.062 13.875 11.539 1 96.94 299 PRO B C 1
ATOM 5575 O O . PRO B 1 299 ? 15.977 13.141 11.156 1 96.94 299 PRO B O 1
ATOM 5578 N N . VAL B 1 300 ? 15.289 15 12.07 1 96.62 300 VAL B N 1
ATOM 5579 C CA . VAL B 1 300 ? 16.641 15.477 12.367 1 96.62 300 VAL B CA 1
ATOM 5580 C C . VAL B 1 300 ? 16.703 15.961 13.812 1 96.62 300 VAL B C 1
ATOM 5582 O O . VAL B 1 300 ? 15.867 16.75 14.25 1 96.62 300 VAL B O 1
ATOM 5585 N N . VAL B 1 301 ? 17.609 15.461 14.531 1 96.81 301 VAL B N 1
ATOM 5586 C CA . VAL B 1 301 ? 17.875 15.953 15.883 1 96.81 301 VAL B CA 1
ATOM 5587 C C . VAL B 1 301 ? 19.062 16.906 15.859 1 96.81 301 VAL B C 1
ATOM 5589 O O . VAL B 1 301 ? 20.094 16.625 15.234 1 96.81 301 VAL B O 1
ATOM 5592 N N . TYR B 1 302 ? 18.875 18.047 16.422 1 95.44 302 TYR B N 1
ATOM 5593 C CA . TYR B 1 302 ? 19.938 19.047 16.469 1 95.44 302 TYR B CA 1
ATOM 5594 C C . TYR B 1 302 ? 20.016 19.688 17.859 1 95.44 302 TYR B C 1
ATOM 5596 O O . TYR B 1 302 ? 18.984 19.984 18.469 1 95.44 302 TYR B O 1
ATOM 5604 N N . ALA B 1 303 ? 21.234 19.797 18.328 1 92.31 303 ALA B N 1
ATOM 5605 C CA . ALA B 1 303 ? 21.5 20.516 19.562 1 92.31 303 ALA B CA 1
ATOM 5606 C C . ALA B 1 303 ? 22.516 21.625 19.359 1 92.31 303 ALA B C 1
ATOM 5608 O O . ALA B 1 303 ? 23.688 21.359 19.062 1 92.31 303 ALA B O 1
ATOM 5609 N N . GLY B 1 304 ? 22 22.844 19.406 1 86.44 304 GLY B N 1
ATOM 5610 C CA . GLY B 1 304 ? 22.922 23.953 19.375 1 86.44 304 GLY B CA 1
ATOM 5611 C C . GLY B 1 304 ? 23.781 24.062 20.625 1 86.44 304 GLY B C 1
ATOM 5612 O O . GLY B 1 304 ? 23.516 23.391 21.625 1 86.44 304 GLY B O 1
ATOM 5613 N N . LYS B 1 305 ? 24.828 24.828 20.562 1 83.44 305 LYS B N 1
ATOM 5614 C CA . LYS B 1 305 ? 25.734 25 21.703 1 83.44 305 LYS B CA 1
ATOM 5615 C C . LYS B 1 305 ? 24.969 25.469 22.938 1 83.44 305 LYS B C 1
ATOM 5617 O O . LYS B 1 305 ? 24.312 26.516 22.891 1 83.44 305 LYS B O 1
ATOM 5622 N N . GLY B 1 306 ? 25 24.703 24 1 87.19 306 GLY B N 1
ATOM 5623 C CA . GLY B 1 306 ? 24.406 25.062 25.281 1 87.19 306 GLY B CA 1
ATOM 5624 C C . GLY B 1 306 ? 22.906 24.859 25.297 1 87.19 306 GLY B C 1
ATOM 5625 O O . GLY B 1 306 ? 22.234 25.266 26.266 1 87.19 306 GLY B O 1
ATOM 5626 N N . GLU B 1 307 ? 22.344 24.391 24.172 1 89.19 307 GLU B N 1
ATOM 5627 C CA . GLU B 1 307 ? 20.906 24.188 24.094 1 89.19 307 GLU B CA 1
ATOM 5628 C C . GLU B 1 307 ? 20.531 22.719 24.25 1 89.19 307 GLU B C 1
ATOM 5630 O O . GLU B 1 307 ? 21.359 21.844 24 1 89.19 307 GLU B O 1
ATOM 5635 N N . ARG B 1 308 ? 19.422 22.516 24.797 1 91.06 308 ARG B N 1
ATOM 5636 C CA . ARG B 1 308 ? 18.859 21.172 24.781 1 91.06 308 ARG B CA 1
ATOM 5637 C C . ARG B 1 308 ? 18.594 20.719 23.359 1 91.06 308 ARG B C 1
ATOM 5639 O O . ARG B 1 308 ? 18.297 21.547 22.484 1 91.06 308 ARG B O 1
ATOM 5646 N N . ALA B 1 309 ? 18.656 19.422 23.141 1 93.69 309 ALA B N 1
ATOM 5647 C CA . ALA B 1 309 ? 18.422 18.859 21.812 1 93.69 309 ALA B CA 1
ATOM 5648 C C . ALA B 1 309 ? 16.969 19.031 21.391 1 93.69 309 ALA B C 1
ATOM 5650 O O . ALA B 1 309 ? 16.047 18.812 22.188 1 93.69 309 ALA B O 1
ATOM 5651 N N . CYS B 1 310 ? 16.734 19.609 20.234 1 95.44 310 CYS B N 1
ATOM 5652 C CA . CYS B 1 310 ? 15.43 19.703 19.578 1 95.44 310 CYS B CA 1
ATOM 5653 C C . CYS B 1 310 ? 15.383 18.828 18.344 1 95.44 310 CYS B C 1
ATOM 5655 O O . CYS B 1 310 ? 16.422 18.406 17.828 1 95.44 310 CYS B O 1
ATOM 5657 N N . SER B 1 311 ? 14.219 18.469 17.953 1 96.94 311 SER B N 1
ATOM 5658 C CA . SER B 1 311 ? 14.117 17.656 16.75 1 96.94 311 SER B CA 1
ATOM 5659 C C . SER B 1 311 ? 13.195 18.297 15.719 1 96.94 311 SER B C 1
ATOM 5661 O O . SER B 1 311 ? 12.258 19.016 16.078 1 96.94 311 SER B O 1
ATOM 5663 N N . TYR B 1 312 ? 13.531 18.109 14.477 1 97.69 312 TYR B N 1
ATOM 5664 C CA . TYR B 1 312 ? 12.898 18.812 13.359 1 97.69 312 TYR B CA 1
ATOM 5665 C C . TYR B 1 312 ? 12.477 17.828 12.273 1 97.69 312 TYR B C 1
ATOM 5667 O O . TYR B 1 312 ? 13.156 16.828 12.023 1 97.69 312 TYR B O 1
ATOM 5675 N N . VAL B 1 313 ? 11.336 18.062 11.711 1 97.19 313 VAL B N 1
ATOM 5676 C CA . VAL B 1 313 ? 10.922 17.375 10.492 1 97.19 313 VAL B CA 1
ATOM 5677 C C . VAL B 1 313 ? 11.438 18.125 9.266 1 97.19 313 VAL B C 1
ATOM 5679 O O . VAL B 1 313 ? 11.18 19.328 9.109 1 97.19 313 VAL B O 1
ATOM 5682 N N . VAL B 1 314 ? 12.172 17.469 8.438 1 96.5 314 VAL B N 1
ATOM 5683 C CA . VAL B 1 314 ? 12.727 18.062 7.223 1 96.5 314 VAL B CA 1
ATOM 5684 C C . VAL B 1 314 ? 12.102 17.391 6 1 96.5 314 VAL B C 1
ATOM 5686 O O . VAL B 1 314 ? 12.07 16.156 5.902 1 96.5 314 VAL B O 1
ATOM 5689 N N . LYS B 1 315 ? 11.578 18.125 5.117 1 95.44 315 LYS B N 1
ATOM 5690 C CA . LYS B 1 315 ? 11 17.578 3.891 1 95.44 315 LYS B CA 1
ATOM 5691 C C . LYS B 1 315 ? 11.086 18.594 2.748 1 95.44 315 LYS B C 1
ATOM 5693 O O . LYS B 1 315 ? 11.422 19.75 2.965 1 95.44 315 LYS B O 1
ATOM 5698 N N . SER B 1 316 ? 10.781 18.172 1.592 1 94.81 316 SER B N 1
ATOM 5699 C CA . SER B 1 316 ? 10.812 19.031 0.406 1 94.81 316 SER B CA 1
ATOM 5700 C C . SER B 1 316 ? 9.586 19.938 0.344 1 94.81 316 SER B C 1
ATOM 5702 O O . SER B 1 316 ? 8.477 19.516 0.662 1 94.81 316 SER B O 1
ATOM 5704 N N . LEU B 1 317 ? 9.82 21.203 0.106 1 95.12 317 LEU B N 1
ATOM 5705 C CA . LEU B 1 317 ? 8.75 22.078 -0.361 1 95.12 317 LEU B CA 1
ATOM 5706 C C . LEU B 1 317 ? 8.578 21.969 -1.873 1 95.12 317 LEU B C 1
ATOM 5708 O O . LEU B 1 317 ? 9.547 22.141 -2.623 1 95.12 317 LEU B O 1
ATOM 5712 N N . GLN B 1 318 ? 7.395 21.656 -2.256 1 93.81 318 GLN B N 1
ATOM 5713 C CA . GLN B 1 318 ? 7.246 21.328 -3.668 1 93.81 318 GLN B CA 1
ATOM 5714 C C . GLN B 1 318 ? 6.012 21.984 -4.266 1 93.81 318 GLN B C 1
ATOM 5716 O O . GLN B 1 318 ? 5.066 22.312 -3.547 1 93.81 318 GLN B O 1
ATOM 5721 N N . PRO B 1 319 ? 6.031 22.266 -5.586 1 93.5 319 PRO B N 1
ATOM 5722 C CA . PRO B 1 319 ? 4.938 22.969 -6.258 1 93.5 319 PRO B CA 1
ATOM 5723 C C . PRO B 1 319 ? 3.645 22.156 -6.289 1 93.5 319 PRO B C 1
ATOM 5725 O O . PRO B 1 319 ? 2.568 22.703 -6.516 1 93.5 319 PRO B O 1
ATOM 5728 N N . THR B 1 320 ? 3.744 20.875 -6.066 1 91.81 320 THR B N 1
ATOM 5729 C CA . THR B 1 320 ? 2.574 20.016 -6.215 1 91.81 320 THR B CA 1
ATOM 5730 C C . THR B 1 320 ? 1.82 19.891 -4.895 1 91.81 320 THR B C 1
ATOM 5732 O O . THR B 1 320 ? 0.791 19.219 -4.82 1 91.81 320 THR B O 1
ATOM 5735 N N . ALA B 1 321 ? 2.365 20.453 -3.854 1 91.44 321 ALA B N 1
ATOM 5736 C CA . ALA B 1 321 ? 1.63 20.5 -2.594 1 91.44 321 ALA B CA 1
ATOM 5737 C C . ALA B 1 321 ? 0.444 21.453 -2.682 1 91.44 321 ALA B C 1
ATOM 5739 O O . ALA B 1 321 ? 0.617 22.641 -2.961 1 91.44 321 ALA B O 1
ATOM 5740 N N . ASP B 1 322 ? -0.697 20.938 -2.506 1 92.38 322 ASP B N 1
ATOM 5741 C CA . ASP B 1 322 ? -1.931 21.719 -2.59 1 92.38 322 ASP B CA 1
ATOM 5742 C C . ASP B 1 322 ? -3.084 21 -1.898 1 92.38 322 ASP B C 1
ATOM 5744 O O . ASP B 1 322 ? -2.881 19.953 -1.275 1 92.38 322 ASP B O 1
ATOM 5748 N N . ARG B 1 323 ? -4.258 21.641 -1.834 1 91.06 323 ARG B N 1
ATOM 5749 C CA . ARG B 1 323 ? -5.461 21.062 -1.23 1 91.06 323 ARG B CA 1
ATOM 5750 C C . ARG B 1 323 ? -6.68 21.312 -2.111 1 91.06 323 ARG B C 1
ATOM 5752 O O . ARG B 1 323 ? -6.648 22.172 -3.002 1 91.06 323 ARG B O 1
ATOM 5759 N N . VAL B 1 324 ? -7.656 20.516 -1.843 1 89.75 324 VAL B N 1
ATOM 5760 C CA . VAL B 1 324 ? -8.922 20.734 -2.531 1 89.75 324 VAL B CA 1
ATOM 5761 C C . VAL B 1 324 ? -9.625 21.969 -1.953 1 89.75 324 VAL B C 1
ATOM 5763 O O . VAL B 1 324 ? -9.609 22.172 -0.738 1 89.75 324 VAL B O 1
ATOM 5766 N N . ALA B 1 325 ? -10.133 22.812 -2.803 1 81.25 325 ALA B N 1
ATOM 5767 C CA . ALA B 1 325 ? -10.953 23.938 -2.355 1 81.25 325 ALA B CA 1
ATOM 5768 C C . ALA B 1 325 ? -12.352 23.469 -1.969 1 81.25 325 ALA B C 1
ATOM 5770 O O . ALA B 1 325 ? -13.148 23.094 -2.832 1 81.25 325 ALA B O 1
ATOM 5771 N N . LEU B 1 326 ? -12.586 23.5 -0.755 1 84.38 326 LEU B N 1
ATOM 5772 C CA . LEU B 1 326 ? -13.875 23.031 -0.263 1 84.38 326 LEU B CA 1
ATOM 5773 C C . LEU B 1 326 ? -14.812 24.219 -0.007 1 84.38 326 LEU B C 1
ATOM 5775 O O . LEU B 1 326 ? -14.359 25.312 0.341 1 84.38 326 LEU B O 1
ATOM 5779 N N . GLY B 1 327 ? -16.094 24.094 -0.174 1 76.69 327 GLY B N 1
ATOM 5780 C CA . GLY B 1 327 ? -17.109 25.047 0.224 1 76.69 327 GLY B CA 1
ATOM 5781 C C . GLY B 1 327 ? -17.297 26.156 -0.791 1 76.69 327 GLY B C 1
ATOM 5782 O O . GLY B 1 327 ? -17.859 27.219 -0.468 1 76.69 327 GLY B O 1
ATOM 5783 N N . THR B 1 328 ? -16.672 25.969 -1.893 1 72.62 328 THR B N 1
ATOM 5784 C CA . THR B 1 328 ? -16.812 27.016 -2.904 1 72.62 328 THR B CA 1
ATOM 5785 C C . THR B 1 328 ? -17.484 26.469 -4.16 1 72.62 328 THR B C 1
ATOM 5787 O O . THR B 1 328 ? -17.484 25.25 -4.398 1 72.62 328 THR B O 1
ATOM 5790 N N . GLY B 1 329 ? -18.172 27.328 -4.801 1 68.81 329 GLY B N 1
ATOM 5791 C CA . GLY B 1 329 ? -18.703 26.984 -6.109 1 68.81 329 GLY B CA 1
ATOM 5792 C C . GLY B 1 329 ? -20.203 26.766 -6.098 1 68.81 329 GLY B C 1
ATOM 5793 O O . GLY B 1 329 ? -20.859 26.953 -5.07 1 68.81 329 GLY B O 1
ATOM 5794 N N . LYS B 1 330 ? -20.797 26.5 -7.297 1 68.31 330 LYS B N 1
ATOM 5795 C CA . LYS B 1 330 ? -22.234 26.359 -7.516 1 68.31 330 LYS B CA 1
ATOM 5796 C C . LYS B 1 330 ? -22.766 25.047 -6.965 1 68.31 330 LYS B C 1
ATOM 5798 O O . LYS B 1 330 ? -23.891 24.969 -6.484 1 68.31 330 LYS B O 1
ATOM 5803 N N . HIS B 1 331 ? -21.969 24 -7.039 1 79.31 331 HIS B N 1
ATOM 5804 C CA . HIS B 1 331 ? -22.375 22.672 -6.586 1 79.31 331 HIS B CA 1
ATOM 5805 C C . HIS B 1 331 ? -21.625 22.281 -5.316 1 79.31 331 HIS B C 1
ATOM 5807 O O . HIS B 1 331 ? -21.062 21.188 -5.25 1 79.31 331 HIS B O 1
ATOM 5813 N N . VAL B 1 332 ? -21.891 23.062 -4.312 1 79.88 332 VAL B N 1
ATOM 5814 C CA . VAL B 1 332 ? -21.031 23.016 -3.125 1 79.88 332 VAL B CA 1
ATOM 5815 C C . VAL B 1 332 ? -21.25 21.688 -2.395 1 79.88 332 VAL B C 1
ATOM 5817 O O . VAL B 1 332 ? -20.297 20.984 -2.088 1 79.88 332 VAL B O 1
ATOM 5820 N N . VAL B 1 333 ? -22.531 21.266 -2.324 1 84.06 333 VAL B N 1
ATOM 5821 C CA . VAL B 1 333 ? -22.812 20.094 -1.51 1 84.06 333 VAL B CA 1
ATOM 5822 C C . VAL B 1 333 ? -22.328 18.828 -2.229 1 84.06 333 VAL B C 1
ATOM 5824 O O . VAL B 1 333 ? -21.719 17.953 -1.614 1 84.06 333 VAL B O 1
ATOM 5827 N N . ALA B 1 334 ? -22.578 18.766 -3.496 1 84.38 334 ALA B N 1
ATOM 5828 C CA . ALA B 1 334 ? -22.188 17.594 -4.27 1 84.38 334 ALA B CA 1
ATOM 5829 C C . ALA B 1 334 ? -20.656 17.469 -4.336 1 84.38 334 ALA B C 1
ATOM 5831 O O . ALA B 1 334 ? -20.109 16.375 -4.191 1 84.38 334 ALA B O 1
ATOM 5832 N N . ASP B 1 335 ? -20.016 18.531 -4.582 1 86.06 335 ASP B N 1
ATOM 5833 C CA . ASP B 1 335 ? -18.562 18.547 -4.645 1 86.06 335 ASP B CA 1
ATOM 5834 C C . ASP B 1 335 ? -17.953 18.203 -3.285 1 86.06 335 ASP B C 1
ATOM 5836 O O . ASP B 1 335 ? -16.953 17.484 -3.209 1 86.06 335 ASP B O 1
ATOM 5840 N N . LEU B 1 336 ? -18.547 18.766 -2.352 1 89.5 336 LEU B N 1
ATOM 5841 C CA . LEU B 1 336 ? -18.109 18.469 -0.993 1 89.5 336 LEU B CA 1
ATOM 5842 C C . LEU B 1 336 ? -18.266 17 -0.668 1 89.5 336 LEU B C 1
ATOM 5844 O O . LEU B 1 336 ? -17.375 16.391 -0.069 1 89.5 336 LEU B O 1
ATOM 5848 N N . ASP B 1 337 ? -19.359 16.484 -1.052 1 92.31 337 ASP B N 1
ATOM 5849 C CA . ASP B 1 337 ? -19.594 15.07 -0.79 1 92.31 337 ASP B CA 1
ATOM 5850 C C . ASP B 1 337 ? -18.562 14.195 -1.493 1 92.31 337 ASP B C 1
ATOM 5852 O O . ASP B 1 337 ? -18.047 13.242 -0.905 1 92.31 337 ASP B O 1
ATOM 5856 N N . ASP B 1 338 ? -18.281 14.523 -2.693 1 91.75 338 ASP B N 1
ATOM 5857 C CA . ASP B 1 338 ? -17.281 13.781 -3.453 1 91.75 338 ASP B CA 1
ATOM 5858 C C . ASP B 1 338 ? -15.93 13.812 -2.76 1 91.75 338 ASP B C 1
ATOM 5860 O O . ASP B 1 338 ? -15.273 12.781 -2.607 1 91.75 338 ASP B O 1
ATOM 5864 N N . ALA B 1 339 ? -15.5 14.938 -2.404 1 94.75 339 ALA B N 1
ATOM 5865 C CA . ALA B 1 339 ? -14.219 15.102 -1.722 1 94.75 339 ALA B CA 1
ATOM 5866 C C . ALA B 1 339 ? -14.203 14.344 -0.396 1 94.75 339 ALA B C 1
ATOM 5868 O O . ALA B 1 339 ? -13.219 13.68 -0.063 1 94.75 339 ALA B O 1
ATOM 5869 N N . LEU B 1 340 ? -15.297 14.43 0.275 1 97.12 340 LEU B N 1
ATOM 5870 C CA . LEU B 1 340 ? -15.375 13.836 1.606 1 97.12 340 LEU B CA 1
ATOM 5871 C C . LEU B 1 340 ? -15.352 12.312 1.527 1 97.12 340 LEU B C 1
ATOM 5873 O O . LEU B 1 340 ? -14.797 11.648 2.404 1 97.12 340 LEU B O 1
ATOM 5877 N N . GLN B 1 341 ? -15.961 11.766 0.516 1 98.06 341 GLN B N 1
ATOM 5878 C CA . GLN B 1 341 ? -15.906 10.312 0.354 1 98.06 341 GLN B CA 1
ATOM 5879 C C . GLN B 1 341 ? -14.477 9.844 0.078 1 98.06 341 GLN B C 1
ATOM 5881 O O . GLN B 1 341 ? -14.039 8.828 0.617 1 98.06 341 GLN B O 1
ATOM 5886 N N . THR B 1 342 ? -13.773 10.555 -0.753 1 98.19 342 THR B N 1
ATOM 5887 C CA . THR B 1 342 ? -12.367 10.25 -0.99 1 98.19 342 THR B CA 1
ATOM 5888 C C . THR B 1 342 ? -11.555 10.375 0.299 1 98.19 342 THR B C 1
ATOM 5890 O O . THR B 1 342 ? -10.742 9.508 0.617 1 98.19 342 THR B O 1
ATOM 5893 N N . MET B 1 343 ? -11.844 11.406 1.031 1 98.44 343 MET B N 1
ATOM 5894 C CA . MET B 1 343 ? -11.133 11.664 2.283 1 98.44 343 MET B CA 1
ATOM 5895 C C . MET B 1 343 ? -11.414 10.562 3.299 1 98.44 343 MET B C 1
ATOM 5897 O O . MET B 1 343 ? -10.523 10.156 4.043 1 98.44 343 MET B O 1
ATOM 5901 N N . ALA B 1 344 ? -12.641 10.086 3.35 1 98.81 344 ALA B N 1
ATOM 5902 C CA . ALA B 1 344 ? -13 8.984 4.242 1 98.81 344 ALA B CA 1
ATOM 5903 C C . ALA B 1 344 ? -12.211 7.727 3.908 1 98.81 344 ALA B C 1
ATOM 5905 O O . ALA B 1 344 ? -11.695 7.055 4.805 1 98.81 344 ALA B O 1
ATOM 5906 N N . HIS B 1 345 ? -12.102 7.434 2.641 1 98.69 345 HIS B N 1
ATOM 5907 C CA . HIS B 1 345 ? -11.305 6.297 2.203 1 98.69 345 HIS B CA 1
ATOM 5908 C C . HIS B 1 345 ? -9.844 6.461 2.611 1 98.69 345 HIS B C 1
ATOM 5910 O O . HIS B 1 345 ? -9.242 5.539 3.17 1 98.69 345 HIS B O 1
ATOM 5916 N N . VAL B 1 346 ? -9.328 7.582 2.312 1 98.69 346 VAL B N 1
ATOM 5917 C CA . VAL B 1 346 ? -7.918 7.852 2.572 1 98.69 346 VAL B CA 1
ATOM 5918 C C . VAL B 1 346 ? -7.637 7.715 4.066 1 98.69 346 VAL B C 1
ATOM 5920 O O . VAL B 1 346 ? -6.645 7.102 4.465 1 98.69 346 VAL B O 1
ATOM 5923 N N . ALA B 1 347 ? -8.484 8.281 4.891 1 98.81 347 ALA B N 1
ATOM 5924 C CA . ALA B 1 347 ? -8.297 8.172 6.336 1 98.81 347 ALA B CA 1
ATOM 5925 C C . ALA B 1 347 ? -8.312 6.711 6.781 1 98.81 347 ALA B C 1
ATOM 5927 O O . ALA B 1 347 ? -7.445 6.285 7.555 1 98.81 347 ALA B O 1
ATOM 5928 N N . ALA B 1 348 ? -9.266 5.977 6.305 1 98.88 348 ALA B N 1
ATOM 5929 C CA . ALA B 1 348 ? -9.367 4.566 6.668 1 98.88 348 ALA B CA 1
ATOM 5930 C C . ALA B 1 348 ? -8.117 3.799 6.238 1 98.88 348 ALA B C 1
ATOM 5932 O O . ALA B 1 348 ? -7.582 2.996 7.004 1 98.88 348 ALA B O 1
ATOM 5933 N N . TRP B 1 349 ? -7.699 4.043 5.02 1 98.69 349 TRP B N 1
ATOM 5934 C CA . TRP B 1 349 ? -6.535 3.342 4.484 1 98.69 349 TRP B CA 1
ATOM 5935 C C . TRP B 1 349 ? -5.281 3.676 5.285 1 98.69 349 TRP B C 1
ATOM 5937 O O . TRP B 1 349 ? -4.461 2.795 5.562 1 98.69 349 TRP B O 1
ATOM 5947 N N . CYS B 1 350 ? -5.121 4.91 5.648 1 98.69 350 CYS B N 1
ATOM 5948 C CA . CYS B 1 350 ? -4 5.305 6.492 1 98.69 350 CYS B CA 1
ATOM 5949 C C . CYS B 1 350 ? -4.031 4.562 7.824 1 98.69 350 CYS B C 1
ATOM 5951 O O . CYS B 1 350 ? -3.006 4.059 8.281 1 98.69 350 CYS B O 1
ATOM 5953 N N . HIS B 1 351 ? -5.168 4.5 8.422 1 98.75 351 HIS B N 1
ATOM 5954 C CA . HIS B 1 351 ? -5.309 3.844 9.719 1 98.75 351 HIS B CA 1
ATOM 5955 C C . HIS B 1 351 ? -5.062 2.342 9.602 1 98.75 351 HIS B C 1
ATOM 5957 O O . HIS B 1 351 ? -4.477 1.734 10.5 1 98.75 351 HIS B O 1
ATOM 5963 N N . LEU B 1 352 ? -5.504 1.768 8.531 1 98.31 352 LEU B N 1
ATOM 5964 C CA . LEU B 1 352 ? -5.238 0.353 8.297 1 98.31 352 LEU B CA 1
ATOM 5965 C C . LEU B 1 352 ? -3.738 0.096 8.188 1 98.31 352 LEU B C 1
ATOM 5967 O O . LEU B 1 352 ? -3.23 -0.889 8.734 1 98.31 352 LEU B O 1
ATOM 5971 N N . ARG B 1 353 ? -2.996 0.949 7.527 1 97.81 353 ARG B N 1
ATOM 5972 C CA . ARG B 1 353 ? -1.556 0.779 7.363 1 97.81 353 ARG B CA 1
ATOM 5973 C C . ARG B 1 353 ? -0.838 0.87 8.703 1 97.81 353 ARG B C 1
ATOM 5975 O O . ARG B 1 353 ? 0.252 0.318 8.867 1 97.81 353 ARG B O 1
ATOM 5982 N N . GLY B 1 354 ? -1.47 1.572 9.602 1 96.88 354 GLY B N 1
ATOM 5983 C CA . GLY B 1 354 ? -0.864 1.769 10.906 1 96.88 354 GLY B CA 1
ATOM 5984 C C . GLY B 1 354 ? -1.023 0.57 11.828 1 96.88 354 GLY B C 1
ATOM 5985 O O . GLY B 1 354 ? -0.356 0.479 12.859 1 96.88 354 GLY B O 1
ATOM 5986 N N . CYS B 1 355 ? -1.848 -0.388 11.492 1 96.38 355 CYS B N 1
ATOM 5987 C CA . CYS B 1 355 ? -2.146 -1.531 12.352 1 96.38 355 CYS B CA 1
ATOM 5988 C C . CYS B 1 355 ? -0.968 -2.498 12.398 1 96.38 355 CYS B C 1
ATOM 5990 O O . CYS B 1 355 ? -0.271 -2.686 11.398 1 96.38 355 CYS B O 1
ATOM 5992 N N . GLY B 1 356 ? -0.807 -3.107 13.586 1 92.5 356 GLY B N 1
ATOM 5993 C CA . GLY B 1 356 ? 0.227 -4.113 13.773 1 92.5 356 GLY B CA 1
ATOM 5994 C C . GLY B 1 356 ? 1.628 -3.531 13.805 1 92.5 356 GLY B C 1
ATOM 5995 O O . GLY B 1 356 ? 2.592 -4.203 13.43 1 92.5 356 GLY B O 1
ATOM 5996 N N . ARG B 1 357 ? 1.698 -2.238 14.008 1 93.38 357 ARG B N 1
ATOM 5997 C CA . ARG B 1 357 ? 2.967 -1.524 14.117 1 93.38 357 ARG B CA 1
ATOM 5998 C C . ARG B 1 357 ? 3.043 -0.738 15.422 1 93.38 357 ARG B C 1
ATOM 6000 O O . ARG B 1 357 ? 2.041 -0.185 15.875 1 93.38 357 ARG B O 1
ATOM 6007 N N . PHE B 1 358 ? 4.172 -0.739 16.047 1 93.44 358 PHE B N 1
ATOM 6008 C CA . PHE B 1 358 ? 4.492 0.138 17.156 1 93.44 358 PHE B CA 1
ATOM 6009 C C . PHE B 1 358 ? 3.486 -0.037 18.297 1 93.44 358 PHE B C 1
ATOM 6011 O O . PHE B 1 358 ? 3.064 0.941 18.906 1 93.44 358 PHE B O 1
ATOM 6018 N N . GLY B 1 359 ? 2.992 -1.176 18.5 1 92.88 359 GLY B N 1
ATOM 6019 C CA . GLY B 1 359 ? 2.123 -1.475 19.625 1 92.88 359 GLY B CA 1
ATOM 6020 C C . GLY B 1 359 ? 0.652 -1.27 19.312 1 92.88 359 GLY B C 1
ATOM 6021 O O . GLY B 1 359 ? -0.189 -1.325 20.219 1 92.88 359 GLY B O 1
ATOM 6022 N N . THR B 1 360 ? 0.296 -1.027 18.109 1 96.25 360 THR B N 1
ATOM 6023 C CA . THR B 1 360 ? -1.094 -0.839 17.719 1 96.25 360 THR B CA 1
ATOM 6024 C C . THR B 1 360 ? -1.818 -2.18 17.625 1 96.25 360 THR B C 1
ATOM 6026 O O . THR B 1 360 ? -1.193 -3.236 17.734 1 96.25 360 THR B O 1
ATOM 6029 N N . ASP B 1 361 ? -3.098 -2.117 17.531 1 96.25 361 ASP B N 1
ATOM 6030 C CA . ASP B 1 361 ? -3.926 -3.309 17.375 1 96.25 361 ASP B CA 1
ATOM 6031 C C . ASP B 1 361 ? -3.816 -3.869 15.953 1 96.25 361 ASP B C 1
ATOM 6033 O O . ASP B 1 361 ? -3.361 -3.178 15.039 1 96.25 361 ASP B O 1
ATOM 6037 N N . LEU B 1 362 ? -4.199 -5.145 15.82 1 96.31 362 LEU B N 1
ATOM 6038 C CA . LEU B 1 362 ? -4.156 -5.812 14.523 1 96.31 362 LEU B CA 1
ATOM 6039 C C . LEU B 1 362 ? -5.32 -5.363 13.641 1 96.31 362 LEU B C 1
ATOM 6041 O O . LEU B 1 362 ? -6.324 -4.859 14.148 1 96.31 362 LEU B O 1
ATOM 6045 N N . VAL B 1 363 ? -5.191 -5.555 12.375 1 96.31 363 VAL B N 1
ATOM 6046 C CA . VAL B 1 363 ? -6.184 -5.156 11.383 1 96.31 363 VAL B CA 1
ATOM 6047 C C . VAL B 1 363 ? -7.516 -5.848 11.672 1 96.31 363 VAL B C 1
ATOM 6049 O O . VAL B 1 363 ? -8.578 -5.238 11.539 1 96.31 363 VAL B O 1
ATOM 6052 N N . GLU B 1 364 ? -7.477 -7.102 12.07 1 95.56 364 GLU B N 1
ATOM 6053 C CA . GLU B 1 364 ? -8.695 -7.875 12.305 1 95.56 364 GLU B CA 1
ATOM 6054 C C . GLU B 1 364 ? -9.523 -7.266 13.43 1 95.56 364 GLU B C 1
ATOM 6056 O O . GLU B 1 364 ? -10.758 -7.277 13.375 1 95.56 364 GLU B O 1
ATOM 6061 N N . ARG B 1 365 ? -8.812 -6.762 14.414 1 96.94 365 ARG B N 1
ATOM 6062 C CA . ARG B 1 365 ? -9.531 -6.102 15.5 1 96.94 365 ARG B CA 1
ATOM 6063 C C . ARG B 1 365 ? -10.227 -4.836 15.008 1 96.94 365 ARG B C 1
ATOM 6065 O O . ARG B 1 365 ? -11.367 -4.566 15.383 1 96.94 365 ARG B O 1
ATOM 6072 N N . LEU B 1 366 ? -9.508 -4.078 14.273 1 97.5 366 LEU B N 1
ATOM 6073 C CA . LEU B 1 366 ? -10.102 -2.871 13.695 1 97.5 366 LEU B CA 1
ATOM 6074 C C . LEU B 1 366 ? -11.297 -3.217 12.82 1 97.5 366 LEU B C 1
ATOM 6076 O O . LEU B 1 366 ? -12.336 -2.559 12.891 1 97.5 366 LEU B O 1
ATOM 6080 N N . GLN B 1 367 ? -11.188 -4.262 11.977 1 97.06 367 GLN B N 1
ATOM 6081 C CA . GLN B 1 367 ? -12.273 -4.711 11.102 1 97.06 367 GLN B CA 1
ATOM 6082 C C . GLN B 1 367 ? -13.5 -5.121 11.914 1 97.06 367 GLN B C 1
ATOM 6084 O O . GLN B 1 367 ? -14.617 -4.715 11.602 1 97.06 367 GLN B O 1
ATOM 6089 N N . ASP B 1 368 ? -13.234 -5.895 12.898 1 97.25 368 ASP B N 1
ATOM 6090 C CA . ASP B 1 368 ? -14.32 -6.383 13.734 1 97.25 368 ASP B CA 1
ATOM 6091 C C . ASP B 1 368 ? -15.062 -5.23 14.406 1 97.25 368 ASP B C 1
ATOM 6093 O O . ASP B 1 368 ? -16.297 -5.203 14.438 1 97.25 368 ASP B O 1
ATOM 6097 N N . TYR B 1 369 ? -14.312 -4.309 14.977 1 98.12 369 TYR B N 1
ATOM 6098 C CA . TYR B 1 369 ? -14.906 -3.148 15.633 1 98.12 369 TYR B CA 1
ATOM 6099 C C . TYR B 1 369 ? -15.695 -2.305 14.641 1 98.12 369 TYR B C 1
ATOM 6101 O O . TYR B 1 369 ? -16.828 -1.896 14.922 1 98.12 369 TYR B O 1
ATOM 6109 N N . ALA B 1 370 ? -15.141 -2.074 13.484 1 98 370 ALA B N 1
ATOM 6110 C CA . ALA B 1 370 ? -15.734 -1.219 12.461 1 98 370 ALA B CA 1
ATOM 6111 C C . ALA B 1 370 ? -17.031 -1.823 11.938 1 98 370 ALA B C 1
ATOM 6113 O O . ALA B 1 370 ? -17.922 -1.099 11.484 1 98 370 ALA B O 1
ATOM 6114 N N . ALA B 1 371 ? -17.141 -3.104 11.953 1 97.38 371 ALA B N 1
ATOM 6115 C CA . ALA B 1 371 ? -18.328 -3.793 11.445 1 97.38 371 ALA B CA 1
ATOM 6116 C C . ALA B 1 371 ? -19.547 -3.49 12.305 1 97.38 371 ALA B C 1
ATOM 6118 O O . ALA B 1 371 ? -20.688 -3.572 11.836 1 97.38 371 ALA B O 1
ATOM 6119 N N . GLY B 1 372 ? -19.281 -3.152 13.531 1 95.69 372 GLY B N 1
ATOM 6120 C CA . GLY B 1 372 ? -20.391 -2.758 14.391 1 95.69 372 GLY B CA 1
ATOM 6121 C C . GLY B 1 372 ? -20.984 -1.411 14.016 1 95.69 372 GLY B C 1
ATOM 6122 O O . GLY B 1 372 ? -20.344 -0.62 13.32 1 95.69 372 GLY B O 1
ATOM 6123 N N . THR B 1 373 ? -22.219 -1.098 14.547 1 93.38 373 THR B N 1
ATOM 6124 C CA . THR B 1 373 ? -22.875 0.142 14.156 1 93.38 373 THR B CA 1
ATOM 6125 C C . THR B 1 373 ? -23.016 1.076 15.359 1 93.38 373 THR B C 1
ATOM 6127 O O . THR B 1 373 ? -23.188 2.287 15.188 1 93.38 373 THR B O 1
ATOM 6130 N N . ALA B 1 374 ? -22.938 0.623 16.5 1 95.31 374 ALA B N 1
ATOM 6131 C CA . ALA B 1 374 ? -23.156 1.424 17.703 1 95.31 374 ALA B CA 1
ATOM 6132 C C . ALA B 1 374 ? -22.125 2.535 17.828 1 95.31 374 ALA B C 1
ATOM 6134 O O . ALA B 1 374 ? -22.453 3.66 18.203 1 95.31 374 ALA B O 1
ATOM 6135 N N . TRP B 1 375 ? -20.906 2.232 17.516 1 97.56 375 TRP B N 1
ATOM 6136 C CA . TRP B 1 375 ? -19.828 3.201 17.688 1 97.56 375 TRP B CA 1
ATOM 6137 C C . TRP B 1 375 ? -20 4.375 16.719 1 97.56 375 TRP B C 1
ATOM 6139 O O . TRP B 1 375 ? -19.562 5.488 17.016 1 97.56 375 TRP B O 1
ATOM 6149 N N . ARG B 1 376 ? -20.672 4.16 15.617 1 97.88 376 ARG B N 1
ATOM 6150 C CA . ARG B 1 376 ? -20.859 5.207 14.617 1 97.88 376 ARG B CA 1
ATOM 6151 C C . ARG B 1 376 ? -21.75 6.32 15.156 1 97.88 376 ARG B C 1
ATOM 6153 O O . ARG B 1 376 ? -21.469 7.504 14.961 1 97.88 376 ARG B O 1
ATOM 6160 N N . LYS B 1 377 ? -22.797 5.883 15.766 1 96.94 377 LYS B N 1
ATOM 6161 C CA . LYS B 1 377 ? -23.688 6.859 16.391 1 96.94 377 LYS B CA 1
ATOM 6162 C C . LYS B 1 377 ? -22.969 7.648 17.469 1 96.94 377 LYS B C 1
ATOM 6164 O O . LYS B 1 377 ? -23.141 8.867 17.594 1 96.94 377 LYS B O 1
ATOM 6169 N N . SER B 1 378 ? -22.203 6.945 18.234 1 97.75 378 SER B N 1
ATOM 6170 C CA . SER B 1 378 ? -21.422 7.586 19.297 1 97.75 378 SER B CA 1
ATOM 6171 C C . SER B 1 378 ? -20.422 8.578 18.719 1 97.75 378 SER B C 1
ATOM 6173 O O . SER B 1 378 ? -20.188 9.641 19.297 1 97.75 378 SER B O 1
ATOM 6175 N N . ALA B 1 379 ? -19.859 8.266 17.625 1 98.5 379 ALA B N 1
ATOM 6176 C CA . ALA B 1 379 ? -18.891 9.148 16.984 1 98.5 379 ALA B CA 1
ATOM 6177 C C . ALA B 1 379 ? -19.547 10.438 16.5 1 98.5 379 ALA B C 1
ATOM 6179 O O . ALA B 1 379 ? -19 11.523 16.688 1 98.5 379 ALA B O 1
ATOM 6180 N N . LEU B 1 380 ? -20.703 10.281 15.922 1 98.12 380 LEU B N 1
ATOM 6181 C CA . LEU B 1 380 ? -21.438 11.445 15.438 1 98.12 380 LEU B CA 1
ATOM 6182 C C . LEU B 1 380 ? -21.859 12.344 16.594 1 98.12 380 LEU B C 1
ATOM 6184 O O . LEU B 1 380 ? -21.766 13.57 16.5 1 98.12 380 LEU B O 1
ATOM 6188 N N . LYS B 1 381 ? -22.281 11.695 17.625 1 97.94 381 LYS B N 1
ATOM 6189 C CA . LYS B 1 381 ? -22.672 12.453 18.812 1 97.94 381 LYS B CA 1
ATOM 6190 C C . LYS B 1 381 ? -21.469 13.195 19.406 1 97.94 381 LYS B C 1
ATOM 6192 O O . LYS B 1 381 ? -21.578 14.367 19.766 1 97.94 381 LYS B O 1
ATOM 6197 N N . LEU B 1 382 ? -20.391 12.516 19.516 1 98.44 382 LEU B N 1
ATOM 6198 C CA . LEU B 1 382 ? -19.188 13.125 20.078 1 98.44 382 LEU B CA 1
ATOM 6199 C C . LEU B 1 382 ? -18.688 14.25 19.188 1 98.44 382 LEU B C 1
ATOM 6201 O O . LEU B 1 382 ? -18.172 15.258 19.672 1 98.44 382 LEU B O 1
ATOM 6205 N N . ALA B 1 383 ? -18.812 14.062 17.875 1 97.94 383 ALA B N 1
ATOM 6206 C CA . ALA B 1 383 ? -18.453 15.117 16.938 1 97.94 383 ALA B CA 1
ATOM 6207 C C . ALA B 1 383 ? -19.297 16.359 17.156 1 97.94 383 ALA B C 1
ATOM 6209 O O . ALA B 1 383 ? -18.797 17.484 17.078 1 97.94 383 ALA B O 1
ATOM 6210 N N . GLY B 1 384 ? -20.562 16.125 17.328 1 97.12 384 GLY B N 1
ATOM 6211 C CA . GLY B 1 384 ? -21.453 17.234 17.656 1 97.12 384 GLY B CA 1
ATOM 6212 C C . GLY B 1 384 ? -21.062 17.969 18.922 1 97.12 384 GLY B C 1
ATOM 6213 O O . GLY B 1 384 ? -21.094 19.203 18.969 1 97.12 384 GLY B O 1
ATOM 6214 N N . HIS B 1 385 ? -20.75 17.219 19.906 1 97.94 385 HIS B N 1
ATOM 6215 C CA . HIS B 1 385 ? -20.266 17.797 21.156 1 97.94 385 HIS B CA 1
ATOM 6216 C C . HIS B 1 385 ? -19 18.641 20.922 1 97.94 385 HIS B C 1
ATOM 6218 O O . HIS B 1 385 ? -18.906 19.766 21.406 1 97.94 385 HIS B O 1
ATOM 6224 N N . GLY B 1 386 ? -18.062 18.078 20.172 1 97.38 386 GLY B N 1
ATOM 6225 C CA . GLY B 1 386 ? -16.844 18.812 19.859 1 97.38 386 GLY B CA 1
ATOM 6226 C C . GLY B 1 386 ? -17.109 20.125 19.141 1 97.38 386 GLY B C 1
ATOM 6227 O O . GLY B 1 386 ? -16.469 21.141 19.453 1 97.38 386 GLY B O 1
ATOM 6228 N N . ARG B 1 387 ? -18 20.062 18.219 1 96.81 387 ARG B N 1
ATOM 6229 C CA . ARG B 1 387 ? -18.406 21.281 17.516 1 96.81 387 ARG B CA 1
ATOM 6230 C C . ARG B 1 387 ? -18.969 22.312 18.484 1 96.81 387 ARG B C 1
ATOM 6232 O O . ARG B 1 387 ? -18.578 23.484 18.453 1 96.81 387 ARG B O 1
ATOM 6239 N N . GLN B 1 388 ? -19.859 21.922 19.328 1 97.12 388 GLN B N 1
ATOM 6240 C CA . GLN B 1 388 ? -20.5 22.828 20.281 1 97.12 388 GLN B CA 1
ATOM 6241 C C . GLN B 1 388 ? -19.469 23.469 21.203 1 97.12 388 GLN B C 1
ATOM 6243 O O . GLN B 1 388 ? -19.516 24.672 21.453 1 97.12 388 GLN B O 1
ATOM 6248 N N . VAL B 1 389 ? -18.625 22.672 21.688 1 97.94 389 VAL B N 1
ATOM 6249 C CA . VAL B 1 389 ? -17.594 23.172 22.609 1 97.94 389 VAL B CA 1
ATOM 6250 C C . VAL B 1 389 ? -16.672 24.141 21.875 1 97.94 389 VAL B C 1
ATOM 6252 O O . VAL B 1 389 ? -16.344 25.203 22.406 1 97.94 389 VAL B O 1
ATOM 6255 N N . ALA B 1 390 ? -16.25 23.797 20.703 1 97.31 390 ALA B N 1
ATOM 6256 C CA . ALA B 1 390 ? -15.352 24.641 19.922 1 97.31 390 ALA B CA 1
ATOM 6257 C C . ALA B 1 390 ? -15.977 26 19.641 1 97.31 390 ALA B C 1
ATOM 6259 O O . ALA B 1 390 ? -15.32 27.031 19.766 1 97.31 390 ALA B O 1
ATOM 6260 N N . LEU B 1 391 ? -17.25 25.984 19.266 1 96.94 391 LEU B N 1
ATOM 6261 C CA . LEU B 1 391 ? -17.938 27.234 18.938 1 96.94 391 LEU B CA 1
ATOM 6262 C C . LEU B 1 391 ? -18.109 28.094 20.188 1 96.94 391 LEU B C 1
ATOM 6264 O O . LEU B 1 391 ? -17.953 29.328 20.125 1 96.94 391 LEU B O 1
ATOM 6268 N N . ARG B 1 392 ? -18.438 27.469 21.25 1 97.94 392 ARG B N 1
ATOM 6269 C CA . ARG B 1 392 ? -18.562 28.188 22.5 1 97.94 392 ARG B CA 1
ATOM 6270 C C . ARG B 1 392 ? -17.219 28.812 22.891 1 97.94 392 ARG B C 1
ATOM 6272 O O . ARG B 1 392 ? -17.156 30 23.234 1 97.94 392 ARG B O 1
ATOM 6279 N N . GLN B 1 393 ? -16.203 28.016 22.875 1 98.25 393 GLN B N 1
ATOM 6280 C CA . GLN B 1 393 ? -14.875 28.5 23.25 1 98.25 393 GLN B CA 1
ATOM 6281 C C . GLN B 1 393 ? -14.391 29.578 22.297 1 98.25 393 GLN B C 1
ATOM 6283 O O . GLN B 1 393 ? -13.695 30.516 22.703 1 98.25 393 GLN B O 1
ATOM 6288 N N . TRP B 1 394 ? -14.75 29.453 21.031 1 97.69 394 TRP B N 1
ATOM 6289 C CA . TRP B 1 394 ? -14.406 30.5 20.062 1 97.69 394 TRP B CA 1
ATOM 6290 C C . TRP B 1 394 ? -15.07 31.828 20.438 1 97.69 394 TRP B C 1
ATOM 6292 O O . TRP B 1 394 ? -14.43 32.875 20.406 1 97.69 394 TRP B O 1
ATOM 6302 N N . ARG B 1 395 ? -16.344 31.797 20.781 1 97.25 395 ARG B N 1
ATOM 6303 C CA . ARG B 1 395 ? -17.062 33 21.172 1 97.25 395 ARG B CA 1
ATOM 6304 C C . ARG B 1 395 ? -16.422 33.656 22.406 1 97.25 395 ARG B C 1
ATOM 6306 O O . ARG B 1 395 ? -16.266 34.875 22.453 1 97.25 395 ARG B O 1
ATOM 6313 N N . GLU B 1 396 ? -16.094 32.812 23.344 1 97.75 396 GLU B N 1
ATOM 6314 C CA . GLU B 1 396 ? -15.43 33.281 24.547 1 97.75 396 GLU B CA 1
ATOM 6315 C C . GLU B 1 396 ? -14.102 33.938 24.203 1 97.75 396 GLU B C 1
ATOM 6317 O O . GLU B 1 396 ? -13.82 35.062 24.672 1 97.75 396 GLU B O 1
ATOM 6322 N N . PHE B 1 397 ? -13.352 33.344 23.453 1 97.94 397 PHE B N 1
ATOM 6323 C CA . PHE B 1 397 ? -12.047 33.875 23.031 1 97.94 397 PHE B CA 1
ATOM 6324 C C . PHE B 1 397 ? -12.203 35.188 22.266 1 97.94 397 PHE B C 1
ATOM 6326 O O . PHE B 1 397 ? -11.484 36.125 22.531 1 97.94 397 PHE B O 1
ATOM 6333 N N . ALA B 1 398 ? -13.109 35.125 21.328 1 97 398 ALA B N 1
ATOM 6334 C CA . ALA B 1 398 ? -13.336 36.281 20.484 1 97 398 ALA B CA 1
ATOM 6335 C C . ALA B 1 398 ? -13.719 37.5 21.344 1 97 398 ALA B C 1
ATOM 6337 O O . ALA B 1 398 ? -13.258 38.625 21.094 1 97 398 ALA B O 1
ATOM 6338 N N . GLN B 1 399 ? -14.562 37.25 22.281 1 96.88 399 GLN B N 1
ATOM 6339 C CA . GLN B 1 399 ? -14.953 38.344 23.188 1 96.88 399 GLN B CA 1
ATOM 6340 C C . GLN B 1 399 ? -13.75 38.906 23.922 1 96.88 399 GLN B C 1
ATOM 6342 O O . GLN B 1 399 ? -13.562 40.125 23.969 1 96.88 399 GLN B O 1
ATOM 6347 N N . ASP B 1 400 ? -13 38 24.469 1 97.12 400 ASP B N 1
ATOM 6348 C CA . ASP B 1 400 ? -11.812 38.406 25.203 1 97.12 400 ASP B CA 1
ATOM 6349 C C . ASP B 1 400 ? -10.82 39.125 24.281 1 97.12 400 ASP B C 1
ATOM 6351 O O . ASP B 1 400 ? -10.227 40.125 24.672 1 97.12 400 ASP B O 1
ATOM 6355 N N . TYR B 1 401 ? -10.602 38.562 23.094 1 96.5 401 TYR B N 1
ATOM 6356 C CA . TYR B 1 401 ? -9.648 39.094 22.125 1 96.5 401 TYR B CA 1
ATOM 6357 C C . TYR B 1 401 ? -10.039 40.5 21.688 1 96.5 401 TYR B C 1
ATOM 6359 O O . TYR B 1 401 ? -9.195 41.406 21.672 1 96.5 401 TYR B O 1
ATOM 6367 N N . ARG B 1 402 ? -11.234 40.75 21.422 1 95.12 402 ARG B N 1
ATOM 6368 C CA . ARG B 1 402 ? -11.727 42.031 20.953 1 95.12 402 ARG B CA 1
ATOM 6369 C C . ARG B 1 402 ? -11.711 43.062 22.078 1 95.12 402 ARG B C 1
ATOM 6371 O O . ARG B 1 402 ? -11.422 44.25 21.844 1 95.12 402 ARG B O 1
ATOM 6378 N N . ALA B 1 403 ? -12.055 42.594 23.234 1 94.31 403 ALA B N 1
ATOM 6379 C CA . ALA B 1 403 ? -11.961 43.5 24.391 1 94.31 403 ALA B CA 1
ATOM 6380 C C . ALA B 1 403 ? -10.523 43.969 24.609 1 94.31 403 ALA B C 1
ATOM 6382 O O . ALA B 1 403 ? -10.289 45.125 24.938 1 94.31 403 ALA B O 1
ATOM 6383 N N . ALA B 1 404 ? -9.625 43.031 24.438 1 92.56 404 ALA B N 1
ATOM 6384 C CA . ALA B 1 404 ? -8.211 43.344 24.641 1 92.56 404 ALA B CA 1
ATOM 6385 C C . ALA B 1 404 ? -7.699 44.281 23.547 1 92.56 404 ALA B C 1
ATOM 6387 O O . ALA B 1 404 ? -6.801 45.094 23.797 1 92.56 404 ALA B O 1
ATOM 6388 N N . ARG B 1 405 ? -8.203 44.188 22.359 1 89.12 405 ARG B N 1
ATOM 6389 C CA . ARG B 1 405 ? -7.785 45.031 21.25 1 89.12 405 ARG B CA 1
ATOM 6390 C C . ARG B 1 405 ? -8.469 46.406 21.297 1 89.12 405 ARG B C 1
ATOM 6392 O O . ARG B 1 405 ? -8.094 47.312 20.578 1 89.12 405 ARG B O 1
ATOM 6399 N N . GLY B 1 406 ? -9.312 46.719 22.281 1 81.38 406 GLY B N 1
ATOM 6400 C CA . GLY B 1 406 ? -10.047 47.969 22.391 1 81.38 406 GLY B CA 1
ATOM 6401 C C . GLY B 1 406 ? -11.211 48.062 21.438 1 81.38 406 GLY B C 1
ATOM 6402 O O . GLY B 1 406 ? -11.734 49.156 21.203 1 81.38 406 GLY B O 1
ATOM 6403 N N . ASP B 1 407 ? -11.461 47 20.547 1 61.38 407 ASP B N 1
ATOM 6404 C CA . ASP B 1 407 ? -12.594 47 19.625 1 61.38 407 ASP B CA 1
ATOM 6405 C C . ASP B 1 407 ? -13.906 46.781 20.375 1 61.38 407 ASP B C 1
ATOM 6407 O O . ASP B 1 407 ? -14.5 45.719 20.328 1 61.38 407 ASP B O 1
ATOM 6411 N N . VAL B 1 408 ? -14.055 47.344 21.469 1 49.62 408 VAL B N 1
ATOM 6412 C CA . VAL B 1 408 ? -15.336 47.25 22.156 1 49.62 408 VAL B CA 1
ATOM 6413 C C . VAL B 1 408 ? -16.453 47.781 21.266 1 49.62 408 VAL B C 1
ATOM 6415 O O . VAL B 1 408 ? -16.406 48.938 20.828 1 49.62 408 VAL B O 1
ATOM 6418 N N . HIS B 1 409 ? -17.078 47.031 20.391 1 44.09 409 HIS B N 1
ATOM 6419 C CA . HIS B 1 409 ? -18.359 47.469 19.844 1 44.09 409 HIS B CA 1
ATOM 6420 C C . HIS B 1 409 ? -19.203 48.188 20.891 1 44.09 409 HIS B C 1
ATOM 6422 O O . HIS B 1 409 ? -19.469 47.625 21.953 1 44.09 409 HIS B O 1
ATOM 6428 N N . HIS B 1 410 ? -19.156 49.438 20.969 1 38.75 410 HIS B N 1
ATOM 6429 C CA . HIS B 1 410 ? -20.219 50.219 21.547 1 38.75 410 HIS B CA 1
ATOM 6430 C C . HIS B 1 410 ? -21.594 49.781 21.078 1 38.75 410 HIS B C 1
ATOM 6432 O O . HIS B 1 410 ? -21.953 49.938 19.906 1 38.75 410 HIS B O 1
ATOM 6438 N N . GLU B 1 411 ? -22.094 48.656 21.281 1 38.88 411 GLU B N 1
ATOM 6439 C CA . GLU B 1 411 ? -23.547 48.531 21.188 1 38.88 411 GLU B CA 1
ATOM 6440 C C . GLU B 1 411 ? -24.234 49.812 21.609 1 38.88 411 GLU B C 1
ATOM 6442 O O . GLU B 1 411 ? -24.031 50.281 22.734 1 38.88 411 GLU B O 1
ATOM 6447 N N . ARG B 1 412 ? -24.484 50.906 20.703 1 39 412 ARG B N 1
ATOM 6448 C CA . ARG B 1 412 ? -25.562 51.844 20.953 1 39 412 ARG B CA 1
ATOM 6449 C C . ARG B 1 412 ? -26.797 51.156 21.531 1 39 412 ARG B C 1
ATOM 6451 O O . ARG B 1 412 ? -27.203 50.094 21.031 1 39 412 ARG B O 1
ATOM 6458 N N . ALA B 1 413 ? -27.359 51.438 22.766 1 34 413 ALA B N 1
ATOM 6459 C CA . ALA B 1 413 ? -28.75 51.156 23.125 1 34 413 ALA B CA 1
ATOM 6460 C C . ALA B 1 413 ? -29.703 51.594 22.016 1 34 413 ALA B C 1
ATOM 6462 O O . ALA B 1 413 ? -29.562 52.688 21.469 1 34 413 ALA B O 1
#

pLDDT: mean 92.78, std 9.07, range [31.53, 98.88]

Radius of gyration: 30.15 Å; Cα contacts (8 Å, |Δi|>4): 1519; chains: 2; bounding box: 58×101×69 Å

Organism: Ralstonia solanacearum (NCBI:txid305)

Foldseek 3Di:
DDPLQVVLCVVCPPFDPVLVVVLLVQLLVALLSVLLQPLLLLLQLQLPPVLFVPAFKFKDLQRAAQFQWWWAQFQVGFIFIFGHHSLQIDTTHLLSNLLSHLLSLQRVCVVLVHDNVLSLVLSLVLLVLLLVLLLVLDFDTGGLVRADFLVVVLRVVLPPQDFVVVLVVQWDDDPPAIEGDDPVAFWHADDPVLFVQVQVQLVQLCVVPPPPDWHKDFRYKTFGADGNNCGRFGKMWTWIATPVGRPDTFIKIKGWRDHRSNCVSNPDDPQFADAPARLRSSLVLQCQLHPGHAHSWDKGWDADVPGDITIITMGTDGRSIDHRDASDDDPRSVSNSSSSSNRSSSSSSSRSSRDPPRRTHHSVSNSVVSPDDPSSVVSSVSSVSSNVSSVVSSVVSSVVVCVVVVVPPPPDD/DDPLQVVLCVVCPPFDPVLVVVLLVQLLVALLSVLLQPLLLLLQLQLPPVLFVVAFKFKDLQRAAQFQWWWAQFQVGFIFIFGHHSLQIDTTHLLSNLLSHLLSLQRVCVVLVHDNVLSLVLSLVLLVLLLVLLLVLDFDTGGLVRADFLVVVLRVVLPPQDFVVVLVVQWDDDPPAIEGDAPVAFWHADDPVLFVQVQVQLVQLCVVPVNPDWHKDFRYKTFGADGNNCGRFGKMWTWIATPVGRPDTFIKIKGWRDHRSNCVSNPDDPQFADAPARLRSSLVLQCQLHPGHAASWDKGWDDDVPGDITIITMGTDGRSTDHRDASDDDPRSVSNSSSSSNRSSSSSSSRSSRDPPRRTHHSVSNSVVSPDDVSSVVSSVSSVSSNVSSVVSSVVSSVVVCVVVVVPPPPDD